Protein AF-0000000075409498 (afdb_homodimer)

Radius of gyration: 33.92 Å; Cα contacts (8 Å, |Δi|>4): 1617; chains: 2; bounding box: 72×87×66 Å

Structure (mmCIF, N/CA/C/O backbone):
data_AF-0000000075409498-model_v1
#
loop_
_entity.id
_entity.type
_entity.pdbx_description
1 polymer 'Lysine-specific demethylase'
#
loop_
_atom_site.group_PDB
_atom_site.id
_atom_site.type_symbol
_atom_site.label_atom_id
_atom_site.label_alt_id
_atom_site.label_comp_id
_atom_site.label_asym_id
_atom_site.label_entity_id
_atom_site.label_seq_id
_atom_site.pdbx_PDB_ins_code
_atom_site.Cartn_x
_atom_site.Cartn_y
_atom_site.Cartn_z
_atom_site.occupancy
_atom_site.B_iso_or_equiv
_atom_site.auth_seq_id
_atom_site.auth_comp_id
_atom_site.auth_asym_id
_atom_site.auth_atom_id
_atom_site.pdbx_PDB_model_num
ATOM 1 N N . MET A 1 1 ? 7.176 -41.156 -16.484 1 43.53 1 MET A N 1
ATOM 2 C CA . MET A 1 1 ? 5.801 -40.75 -16.234 1 43.53 1 MET A CA 1
ATOM 3 C C . MET A 1 1 ? 5.516 -39.375 -16.875 1 43.53 1 MET A C 1
ATOM 5 O O . MET A 1 1 ? 6.324 -38.469 -16.75 1 43.53 1 MET A O 1
ATOM 9 N N . GLN A 1 2 ? 4.688 -39.406 -17.859 1 56.66 2 GLN A N 1
ATOM 10 C CA . GLN A 1 2 ? 4.477 -38.219 -18.641 1 56.66 2 GLN A CA 1
ATOM 11 C C . GLN A 1 2 ? 3.854 -37.094 -17.797 1 56.66 2 GLN A C 1
ATOM 13 O O . GLN A 1 2 ? 2.855 -37.312 -17.109 1 56.66 2 GLN A O 1
ATOM 18 N N . GLU A 1 3 ? 4.559 -36 -17.5 1 78.06 3 GLU A N 1
ATOM 19 C CA . GLU A 1 3 ? 4.109 -34.844 -16.719 1 78.06 3 GLU A CA 1
ATOM 20 C C . GLU A 1 3 ? 2.84 -34.25 -17.312 1 78.06 3 GLU A C 1
ATOM 22 O O . GLU A 1 3 ? 2.723 -34.125 -18.531 1 78.06 3 GLU A O 1
ATOM 27 N N . LEU A 1 4 ? 1.777 -34.25 -16.5 1 91 4 LEU A N 1
ATOM 28 C CA . LEU A 1 4 ? 0.506 -33.656 -16.922 1 91 4 LEU A CA 1
ATOM 29 C C . LEU A 1 4 ? 0.674 -32.188 -17.266 1 91 4 LEU A C 1
ATOM 31 O O . LEU A 1 4 ? 1.087 -31.391 -16.422 1 91 4 LEU A O 1
ATOM 35 N N . SER A 1 5 ? 0.515 -31.875 -18.562 1 94.62 5 SER A N 1
ATOM 36 C CA . SER A 1 5 ? 0.596 -30.5 -19.031 1 94.62 5 SER A CA 1
ATOM 37 C C . SER A 1 5 ? -0.716 -29.766 -18.812 1 94.62 5 SER A C 1
ATOM 39 O O . SER A 1 5 ? -1.728 -30.375 -18.453 1 94.62 5 SER A O 1
ATOM 41 N N . PHE A 1 6 ? -0.696 -28.453 -18.953 1 97.56 6 PHE A N 1
ATOM 42 C CA . PHE A 1 6 ? -1.918 -27.656 -18.906 1 97.56 6 PHE A CA 1
ATOM 43 C C . PHE A 1 6 ? -2.916 -28.141 -19.953 1 97.56 6 PHE A C 1
ATOM 45 O O . PHE A 1 6 ? -4.082 -28.375 -19.641 1 97.56 6 PHE A O 1
ATOM 52 N N . LYS A 1 7 ? -2.412 -28.312 -21.203 1 97.25 7 LYS A N 1
ATOM 53 C CA . LYS A 1 7 ? -3.246 -28.797 -22.297 1 97.25 7 LYS A CA 1
ATOM 54 C C . LYS A 1 7 ? -3.857 -30.156 -21.969 1 97.25 7 LYS A C 1
ATOM 56 O O . LYS A 1 7 ? -5.051 -30.375 -22.172 1 97.25 7 LYS A O 1
ATOM 61 N N . GLY A 1 8 ? -3.023 -31.031 -21.375 1 96.69 8 GLY A N 1
ATOM 62 C CA . GLY A 1 8 ? -3.508 -32.344 -21 1 96.69 8 GLY A CA 1
ATOM 63 C C . GLY A 1 8 ? -4.543 -32.312 -19.891 1 96.69 8 GLY A C 1
ATOM 64 O O . GLY A 1 8 ? -5.508 -33.094 -19.922 1 96.69 8 GLY A O 1
ATOM 65 N N . ALA A 1 9 ? -4.387 -31.422 -18.969 1 97.31 9 ALA A N 1
ATOM 66 C CA . ALA A 1 9 ? -5.262 -31.344 -17.797 1 97.31 9 ALA A CA 1
ATOM 67 C C . ALA A 1 9 ? -6.656 -30.859 -18.203 1 97.31 9 ALA A C 1
ATOM 69 O O . ALA A 1 9 ? -7.66 -31.328 -17.656 1 97.31 9 ALA A O 1
ATOM 70 N N . ILE A 1 10 ? -6.727 -29.984 -19.234 1 98 10 ILE A N 1
ATOM 71 C CA . ILE A 1 10 ? -8.023 -29.391 -19.547 1 98 10 ILE A CA 1
ATOM 72 C C . ILE A 1 10 ? -8.617 -30.062 -20.781 1 98 10 ILE A C 1
ATOM 74 O O . ILE A 1 10 ? -9.703 -29.688 -21.234 1 98 10 ILE A O 1
ATOM 78 N N . ALA A 1 11 ? -7.836 -31 -21.344 1 97.06 11 ALA A N 1
ATOM 79 C CA . ALA A 1 11 ? -8.359 -31.719 -22.516 1 97.06 11 ALA A CA 1
ATOM 80 C C . ALA A 1 11 ? -9.766 -32.25 -22.25 1 97.06 11 ALA A C 1
ATOM 82 O O . ALA A 1 11 ? -10.086 -32.656 -21.141 1 97.06 11 ALA A O 1
ATOM 83 N N . PRO A 1 12 ? -10.633 -32.188 -23.234 1 97.06 12 PRO A N 1
ATOM 84 C CA . PRO A 1 12 ? -10.398 -31.953 -24.656 1 97.06 12 PRO A CA 1
ATOM 85 C C . PRO A 1 12 ? -10.445 -30.469 -25.016 1 97.06 12 PRO A C 1
ATOM 87 O O . PRO A 1 12 ? -10.297 -30.109 -26.188 1 97.06 12 PRO A O 1
ATOM 90 N N . ILE A 1 13 ? -10.664 -29.562 -24.109 1 97.62 13 ILE A N 1
ATOM 91 C CA . ILE A 1 13 ? -10.648 -28.125 -24.359 1 97.62 13 ILE A CA 1
ATOM 92 C C . ILE A 1 13 ? -9.219 -27.672 -24.641 1 97.62 13 ILE A C 1
ATOM 94 O O . ILE A 1 13 ? -8.281 -28.078 -23.953 1 97.62 13 ILE A O 1
ATOM 98 N N . THR A 1 14 ? -9.055 -26.938 -25.703 1 97.81 14 THR A N 1
ATOM 99 C CA . THR A 1 14 ? -7.719 -26.422 -26 1 97.81 14 THR A CA 1
ATOM 100 C C . THR A 1 14 ? -7.383 -25.234 -25.109 1 97.81 14 THR A C 1
ATOM 102 O O . THR A 1 14 ? -8.281 -24.547 -24.625 1 97.81 14 THR A O 1
ATOM 105 N N . PRO A 1 15 ? -6.105 -25 -24.891 1 97.88 15 PRO A N 1
ATOM 106 C CA . PRO A 1 15 ? -5.723 -23.812 -24.125 1 97.88 15 PRO A CA 1
ATOM 107 C C . PRO A 1 15 ? -6.309 -22.531 -24.703 1 97.88 15 PRO A C 1
ATOM 109 O O . PRO A 1 15 ? -6.758 -21.656 -23.953 1 97.88 15 PRO A O 1
ATOM 112 N N . HIS A 1 16 ? -6.32 -22.438 -26.016 1 97.5 16 HIS A N 1
ATOM 113 C CA . HIS A 1 16 ? -6.879 -21.25 -26.656 1 97.5 16 HIS A CA 1
ATOM 114 C C . HIS A 1 16 ? -8.359 -21.094 -26.359 1 97.5 16 HIS A C 1
ATOM 116 O O . HIS A 1 16 ? -8.82 -20.016 -25.984 1 97.5 16 HIS A O 1
ATOM 122 N N . GLU A 1 17 ? -9.078 -22.156 -26.469 1 98.38 17 GLU A N 1
ATOM 123 C CA . GLU A 1 17 ? -10.508 -22.141 -26.172 1 98.38 17 GLU A CA 1
ATOM 124 C C . GLU A 1 17 ? -10.75 -21.812 -24.688 1 98.38 17 GLU A C 1
ATOM 126 O O . GLU A 1 17 ? -11.648 -21.031 -24.359 1 98.38 17 GLU A O 1
ATOM 131 N N . PHE A 1 18 ? -9.977 -22.391 -23.906 1 98.62 18 PHE A N 1
ATOM 132 C CA . PHE A 1 18 ? -10.117 -22.156 -22.469 1 98.62 18 PHE A CA 1
ATOM 133 C C . PHE A 1 18 ? -9.945 -20.688 -22.141 1 98.62 18 PHE A C 1
ATOM 135 O O . PHE A 1 18 ? -10.766 -20.094 -21.438 1 98.62 18 PHE A O 1
ATOM 142 N N . LEU A 1 19 ? -8.875 -20.078 -22.641 1 98 19 LEU A N 1
ATOM 143 C CA . LEU A 1 19 ? -8.562 -18.688 -22.344 1 98 19 LEU A CA 1
ATOM 144 C C . LEU A 1 19 ? -9.617 -17.75 -22.953 1 98 19 LEU A C 1
ATOM 146 O O . LEU A 1 19 ? -9.922 -16.703 -22.375 1 98 19 LEU A O 1
ATOM 150 N N . ALA A 1 20 ? -10.203 -18.172 -24.016 1 97.62 20 ALA A N 1
ATOM 151 C CA . ALA A 1 20 ? -11.172 -17.328 -24.719 1 97.62 20 ALA A CA 1
ATOM 152 C C . ALA A 1 20 ? -12.555 -17.438 -24.078 1 97.62 20 ALA A C 1
ATOM 154 O O . ALA A 1 20 ? -13.266 -16.438 -23.953 1 97.62 20 ALA A O 1
ATOM 155 N N . GLU A 1 21 ? -12.914 -18.641 -23.547 1 98.25 21 GLU A N 1
ATOM 156 C CA . GLU A 1 21 ? -14.32 -18.875 -23.25 1 98.25 21 GLU A CA 1
ATOM 157 C C . GLU A 1 21 ? -14.531 -19.094 -21.75 1 98.25 21 GLU A C 1
ATOM 159 O O . GLU A 1 21 ? -15.633 -18.891 -21.234 1 98.25 21 GLU A O 1
ATOM 164 N N . TYR A 1 22 ? -13.492 -19.484 -21.047 1 98.44 22 TYR A N 1
ATOM 165 C CA . TYR A 1 22 ? -13.742 -19.938 -19.672 1 98.44 22 TYR A CA 1
ATOM 166 C C . TYR A 1 22 ? -12.945 -19.109 -18.672 1 98.44 22 TYR A C 1
ATOM 168 O O . TYR A 1 22 ? -13.477 -18.688 -17.656 1 98.44 22 TYR A O 1
ATOM 176 N N . TRP A 1 23 ? -11.711 -18.797 -18.984 1 98.25 23 TRP A N 1
ATOM 177 C CA . TRP A 1 23 ? -10.781 -18.141 -18.062 1 98.25 23 TRP A CA 1
ATOM 178 C C . TRP A 1 23 ? -11.352 -16.828 -17.547 1 98.25 23 TRP A C 1
ATOM 180 O O . TRP A 1 23 ? -11.57 -15.891 -18.312 1 98.25 23 TRP A O 1
ATOM 190 N N . GLU A 1 24 ? -11.688 -16.781 -16.25 1 97.5 24 GLU A N 1
ATOM 191 C CA . GLU A 1 24 ? -12.234 -15.633 -15.516 1 97.5 24 GLU A CA 1
ATOM 192 C C . GLU A 1 24 ? -13.672 -15.336 -15.945 1 97.5 24 GLU A C 1
ATOM 194 O O . GLU A 1 24 ? -14.172 -14.234 -15.727 1 97.5 24 GLU A O 1
ATOM 199 N N . LYS A 1 25 ? -14.344 -16.281 -16.609 1 97.12 25 LYS A N 1
ATOM 200 C CA . LYS A 1 25 ? -15.672 -15.992 -17.156 1 97.12 25 LYS A CA 1
ATOM 201 C C . LYS A 1 25 ? -16.703 -16.969 -16.609 1 97.12 25 LYS A C 1
ATOM 203 O O . LYS A 1 25 ? -17.703 -16.547 -16.016 1 97.12 25 LYS A O 1
ATOM 208 N N . LYS A 1 26 ? -16.469 -18.25 -16.797 1 97.56 26 LYS A N 1
ATOM 209 C CA . LYS A 1 26 ? -17.453 -19.234 -16.359 1 97.56 26 LYS A CA 1
ATOM 210 C C . LYS A 1 26 ? -16.797 -20.562 -16.031 1 97.56 26 LYS A C 1
ATOM 212 O O . LYS A 1 26 ? -15.688 -20.844 -16.516 1 97.56 26 LYS A O 1
ATOM 217 N N . PRO A 1 27 ? -17.438 -21.422 -15.211 1 98.19 27 PRO A N 1
ATOM 218 C CA . PRO A 1 27 ? -16.875 -22.719 -14.844 1 98.19 27 PRO A CA 1
ATOM 219 C C . PRO A 1 27 ? -16.75 -23.672 -16.031 1 98.19 27 PRO A C 1
ATOM 221 O O . PRO A 1 27 ? -17.484 -23.547 -17.016 1 98.19 27 PRO A O 1
ATOM 224 N N . LEU A 1 28 ? -15.789 -24.531 -15.984 1 98.62 28 LEU A N 1
ATOM 225 C CA . LEU A 1 28 ? -15.578 -25.609 -16.953 1 98.62 28 LEU A CA 1
ATOM 226 C C . LEU A 1 28 ? -15.586 -26.969 -16.266 1 98.62 28 LEU A C 1
ATOM 228 O O . LEU A 1 28 ? -14.867 -27.188 -15.281 1 98.62 28 LEU A O 1
ATOM 232 N N . LEU A 1 29 ? -16.438 -27.859 -16.672 1 98.56 29 LEU A N 1
ATOM 233 C CA . LEU A 1 29 ? -16.484 -29.25 -16.203 1 98.56 29 LEU A CA 1
ATOM 234 C C . LEU A 1 29 ? -16.016 -30.203 -17.281 1 98.56 29 LEU A C 1
ATOM 236 O O . LEU A 1 29 ? -16.562 -30.234 -18.391 1 98.56 29 LEU A O 1
ATOM 240 N N . VAL A 1 30 ? -14.945 -30.938 -17 1 98.38 30 VAL A N 1
ATOM 241 C CA . VAL A 1 30 ? -14.445 -31.984 -17.906 1 98.38 30 VAL A CA 1
ATOM 242 C C . VAL A 1 30 ? -14.68 -33.344 -17.297 1 98.38 30 VAL A C 1
ATOM 244 O O . VAL A 1 30 ? -14.086 -33.688 -16.266 1 98.38 30 VAL A O 1
ATOM 247 N N . LYS A 1 31 ? -15.516 -34.156 -17.891 1 97.75 31 LYS A N 1
ATOM 248 C CA . LYS A 1 31 ? -15.758 -35.531 -17.5 1 97.75 31 LYS A CA 1
ATOM 249 C C . LYS A 1 31 ? -14.891 -36.5 -18.312 1 97.75 31 LYS A C 1
ATOM 251 O O . LYS A 1 31 ? -14.875 -36.406 -19.547 1 97.75 31 LYS A O 1
ATOM 256 N N . ARG A 1 32 ? -14.125 -37.375 -17.703 1 94.81 32 ARG A N 1
ATOM 257 C CA . ARG A 1 32 ? -13.148 -38.188 -18.422 1 94.81 32 ARG A CA 1
ATOM 258 C C . ARG A 1 32 ? -13.484 -39.688 -18.312 1 94.81 32 ARG A C 1
ATOM 260 O O . ARG A 1 32 ? -13.047 -40.469 -19.141 1 94.81 32 ARG A O 1
ATOM 267 N N . ALA A 1 33 ? -14.219 -40.156 -17.344 1 93.38 33 ALA A N 1
ATOM 268 C CA . ALA A 1 33 ? -14.43 -41.594 -17.094 1 93.38 33 ALA A CA 1
ATOM 269 C C . ALA A 1 33 ? -13.102 -42.344 -17.062 1 93.38 33 ALA A C 1
ATOM 271 O O . ALA A 1 33 ? -12.969 -43.406 -17.688 1 93.38 33 ALA A O 1
ATOM 272 N N . ALA A 1 34 ? -12.062 -41.844 -16.547 1 95.44 34 ALA A N 1
ATOM 273 C CA . ALA A 1 34 ? -10.727 -42.375 -16.406 1 95.44 34 ALA A CA 1
ATOM 274 C C . ALA A 1 34 ? -10.227 -42.25 -14.969 1 95.44 34 ALA A C 1
ATOM 276 O O . ALA A 1 34 ? -9.383 -41.406 -14.672 1 95.44 34 ALA A O 1
ATOM 277 N N . PRO A 1 35 ? -10.617 -43.125 -14.117 1 93.62 35 PRO A N 1
ATOM 278 C CA . PRO A 1 35 ? -10.32 -43 -12.688 1 93.62 35 PRO A CA 1
ATOM 279 C C . PRO A 1 35 ? -8.828 -42.938 -12.398 1 93.62 35 PRO A C 1
ATOM 281 O O . PRO A 1 35 ? -8.406 -42.344 -11.398 1 93.62 35 PRO A O 1
ATOM 284 N N . GLY A 1 36 ? -7.934 -43.438 -13.211 1 93.88 36 GLY A N 1
ATOM 285 C CA . GLY A 1 36 ? -6.5 -43.438 -12.961 1 93.88 36 GLY A CA 1
ATOM 286 C C . GLY A 1 36 ? -5.785 -42.281 -13.602 1 93.88 36 GLY A C 1
ATOM 287 O O . GLY A 1 36 ? -4.555 -42.219 -13.609 1 93.88 36 GLY A O 1
ATOM 288 N N . PHE A 1 37 ? -6.57 -41.344 -14.031 1 96.06 37 PHE A N 1
ATOM 289 C CA . PHE A 1 37 ? -6.012 -40.25 -14.82 1 96.06 37 PHE A CA 1
ATOM 290 C C . PHE A 1 37 ? -5.016 -39.438 -13.992 1 96.06 37 PHE A C 1
ATOM 292 O O . PHE A 1 37 ? -3.98 -39 -14.508 1 96.06 37 PHE A O 1
ATOM 299 N N . TYR A 1 38 ? -5.266 -39.219 -12.656 1 97.06 38 TYR A N 1
ATOM 300 C CA . TYR A 1 38 ? -4.426 -38.375 -11.812 1 97.06 38 TYR A CA 1
ATOM 301 C C . TYR A 1 38 ? -3.564 -39.219 -10.883 1 97.06 38 TYR A C 1
ATOM 303 O O . TYR A 1 38 ? -3.043 -38.75 -9.883 1 97.06 38 TYR A O 1
ATOM 311 N N . ARG A 1 39 ? -3.354 -40.438 -11.141 1 92.5 39 ARG A N 1
ATOM 312 C CA . ARG A 1 39 ? -2.678 -41.375 -10.25 1 92.5 39 ARG A CA 1
ATOM 313 C C . ARG A 1 39 ? -1.227 -40.969 -10.023 1 92.5 39 ARG A C 1
ATOM 315 O O . ARG A 1 39 ? -0.659 -41.25 -8.961 1 92.5 39 ARG A O 1
ATOM 322 N N . ASP A 1 40 ? -0.69 -40.375 -11.016 1 93.38 40 ASP A N 1
ATOM 323 C CA . ASP A 1 40 ? 0.716 -40 -10.922 1 93.38 40 ASP A CA 1
ATOM 324 C C . ASP A 1 40 ? 0.878 -38.688 -10.148 1 93.38 40 ASP A C 1
ATOM 326 O O . ASP A 1 40 ? 1.99 -38.312 -9.758 1 93.38 40 ASP A O 1
ATOM 330 N N . LEU A 1 41 ? -0.162 -37.938 -9.961 1 95.44 41 LEU A N 1
ATOM 331 C CA . LEU A 1 41 ? -0.112 -36.688 -9.203 1 95.44 41 LEU A CA 1
ATOM 332 C C . LEU A 1 41 ? -0.194 -36.969 -7.707 1 95.44 41 LEU A C 1
ATOM 334 O O . LEU A 1 41 ? 0.599 -36.438 -6.926 1 95.44 41 LEU A O 1
ATOM 338 N N . LEU A 1 42 ? -1.109 -37.719 -7.352 1 95.25 42 LEU A N 1
ATOM 339 C CA . LEU A 1 42 ? -1.39 -37.969 -5.945 1 95.25 42 LEU A CA 1
ATOM 340 C C . LEU A 1 42 ? -2.234 -39.25 -5.777 1 95.25 42 LEU A C 1
ATOM 342 O O . LEU A 1 42 ? -2.938 -39.656 -6.707 1 95.25 42 LEU A O 1
ATOM 346 N N . SER A 1 43 ? -2.137 -39.844 -4.652 1 95.5 43 SER A N 1
ATOM 347 C CA . SER A 1 43 ? -2.951 -41 -4.293 1 95.5 43 SER A CA 1
ATOM 348 C C . SER A 1 43 ? -3.305 -40.969 -2.809 1 95.5 43 SER A C 1
ATOM 350 O O . SER A 1 43 ? -2.695 -40.25 -2.027 1 95.5 43 SER A O 1
ATOM 352 N N . VAL A 1 44 ? -4.309 -41.812 -2.512 1 94.06 44 VAL A N 1
ATOM 353 C CA . VAL A 1 44 ? -4.703 -41.938 -1.112 1 94.06 44 VAL A CA 1
ATOM 354 C C . VAL A 1 44 ? -3.527 -42.469 -0.293 1 94.06 44 VAL A C 1
ATOM 356 O O . VAL A 1 44 ? -3.279 -42 0.822 1 94.06 44 VAL A O 1
ATOM 359 N N . GLN A 1 45 ? -2.852 -43.344 -0.861 1 92.5 45 GLN A N 1
ATOM 360 C CA . GLN A 1 45 ? -1.697 -43.938 -0.179 1 92.5 45 GLN A CA 1
ATOM 361 C C . GLN A 1 45 ? -0.632 -42.875 0.087 1 92.5 45 GLN A C 1
ATOM 363 O O . GLN A 1 45 ? -0.039 -42.844 1.167 1 92.5 45 GLN A O 1
ATOM 368 N N . ALA A 1 46 ? -0.394 -42.094 -0.885 1 91.31 46 ALA A N 1
ATOM 369 C CA . ALA A 1 46 ? 0.579 -41 -0.721 1 91.31 46 ALA A CA 1
ATOM 370 C C . ALA A 1 46 ? 0.166 -40.062 0.404 1 91.31 46 ALA A C 1
ATOM 372 O O . ALA A 1 46 ? 1.009 -39.625 1.183 1 91.31 46 ALA A O 1
ATOM 373 N N . ILE A 1 47 ? -1.111 -39.75 0.513 1 91.88 47 ILE A N 1
ATOM 374 C CA . ILE A 1 47 ? -1.621 -38.875 1.549 1 91.88 47 ILE A CA 1
ATOM 375 C C . ILE A 1 47 ? -1.44 -39.531 2.92 1 91.88 47 ILE A C 1
ATOM 377 O O . ILE A 1 47 ? -1.026 -38.844 3.877 1 91.88 47 ILE A O 1
ATOM 381 N N . ASP A 1 48 ? -1.719 -40.781 3 1 87.94 48 ASP A N 1
ATOM 382 C CA . ASP A 1 48 ? -1.518 -41.5 4.25 1 87.94 48 ASP A CA 1
ATOM 383 C C . ASP A 1 48 ? -0.066 -41.406 4.715 1 87.94 48 ASP A C 1
ATOM 385 O O . ASP A 1 48 ? 0.199 -41.219 5.906 1 87.94 48 ASP A O 1
ATOM 389 N N . GLN A 1 49 ? 0.769 -41.5 3.754 1 87.25 49 GLN A N 1
ATOM 390 C CA . GLN A 1 49 ? 2.189 -41.375 4.066 1 87.25 49 GLN A CA 1
ATOM 391 C C . GLN A 1 49 ? 2.541 -39.969 4.559 1 87.25 49 GLN A C 1
ATOM 393 O O . GLN A 1 49 ? 3.293 -39.812 5.523 1 87.25 49 GLN A O 1
ATOM 398 N N . VAL A 1 50 ? 2.027 -39 3.912 1 87.06 50 VAL A N 1
ATOM 399 C CA . VAL A 1 50 ? 2.279 -37.625 4.297 1 87.06 50 VAL A CA 1
ATOM 400 C C . VAL A 1 50 ? 1.762 -37.375 5.715 1 87.06 50 VAL A C 1
ATOM 402 O O . VAL A 1 50 ? 2.443 -36.75 6.531 1 87.06 50 VAL A O 1
ATOM 405 N N . LEU A 1 51 ? 0.63 -37.844 6.023 1 86.19 51 LEU A N 1
ATOM 406 C CA . LEU A 1 51 ? -0.012 -37.625 7.316 1 86.19 51 LEU A CA 1
ATOM 407 C C . LEU A 1 51 ? 0.714 -38.375 8.422 1 86.19 51 LEU A C 1
ATOM 409 O O . LEU A 1 51 ? 0.614 -38 9.594 1 86.19 51 LEU A O 1
ATOM 413 N N . ALA A 1 52 ? 1.418 -39.406 8.039 1 80.62 52 ALA A N 1
ATOM 414 C CA . ALA A 1 52 ? 2.131 -40.25 9.016 1 80.62 52 ALA A CA 1
ATOM 415 C C . ALA A 1 52 ? 3.535 -39.688 9.266 1 80.62 52 ALA A C 1
ATOM 417 O O . ALA A 1 52 ? 4.238 -40.156 10.164 1 80.62 52 ALA A O 1
ATOM 418 N N . MET A 1 53 ? 3.932 -38.75 8.523 1 77.56 53 MET A N 1
ATOM 419 C CA . MET A 1 53 ? 5.277 -38.188 8.656 1 77.56 53 MET A CA 1
ATOM 420 C C . MET A 1 53 ? 5.41 -37.406 9.953 1 77.56 53 MET A C 1
ATOM 422 O O . MET A 1 53 ? 4.523 -36.625 10.305 1 77.56 53 MET A O 1
ATOM 426 N N . PRO A 1 54 ? 6.445 -37.562 10.789 1 75.06 54 PRO A N 1
ATOM 427 C CA . PRO A 1 54 ? 6.633 -36.844 12.055 1 75.06 54 PRO A CA 1
ATOM 428 C C . PRO A 1 54 ? 6.863 -35.375 11.859 1 75.06 54 PRO A C 1
ATOM 430 O O . PRO A 1 54 ? 6.625 -34.562 12.773 1 75.06 54 PRO A O 1
ATOM 433 N N . GLY A 1 55 ? 6.867 -34.875 10.609 1 79.5 55 GLY A N 1
ATOM 434 C CA . GLY A 1 55 ? 7.273 -33.5 10.375 1 79.5 55 GLY A CA 1
ATOM 435 C C . GLY A 1 55 ? 6.133 -32.625 9.906 1 79.5 55 GLY A C 1
ATOM 436 O O . GLY A 1 55 ? 6.332 -31.438 9.625 1 79.5 55 GLY A O 1
ATOM 437 N N . LEU A 1 56 ? 4.945 -33.156 10.109 1 86 56 LEU A N 1
ATOM 438 C CA . LEU A 1 56 ? 3.805 -32.344 9.719 1 86 56 LEU A CA 1
ATOM 439 C C . LEU A 1 56 ? 3.467 -31.312 10.797 1 86 56 LEU A C 1
ATOM 441 O O . LEU A 1 56 ? 3.371 -31.672 11.977 1 86 56 LEU A O 1
ATOM 445 N N . HIS A 1 57 ? 3.367 -30.047 10.445 1 91.25 57 HIS A N 1
ATOM 446 C CA . HIS A 1 57 ? 3.176 -28.953 11.383 1 91.25 57 HIS A CA 1
ATOM 447 C C . HIS A 1 57 ? 1.801 -28.312 11.211 1 91.25 57 HIS A C 1
ATOM 449 O O . HIS A 1 57 ? 1.183 -28.438 10.148 1 91.25 57 HIS A O 1
ATOM 455 N N . ARG A 1 58 ? 1.312 -27.625 12.211 1 89.62 58 ARG A N 1
ATOM 456 C CA . ARG A 1 58 ? -0.01 -27.016 12.227 1 89.62 58 ARG A CA 1
ATOM 457 C C . ARG A 1 58 ? -0.16 -26 11.102 1 89.62 58 ARG A C 1
ATOM 459 O O . ARG A 1 58 ? -1.274 -25.719 10.648 1 89.62 58 ARG A O 1
ATOM 466 N N . ARG A 1 59 ? 0.876 -25.406 10.594 1 88.44 59 ARG A N 1
ATOM 467 C CA . ARG A 1 59 ? 0.822 -24.438 9.5 1 88.44 59 ARG A CA 1
ATOM 468 C C . ARG A 1 59 ? 0.506 -25.125 8.172 1 88.44 59 ARG A C 1
ATOM 470 O O . ARG A 1 59 ? 0.109 -24.469 7.207 1 88.44 59 ARG A O 1
ATOM 477 N N . ASP A 1 60 ? 0.665 -26.469 8.156 1 90.94 60 ASP A N 1
ATOM 478 C CA . ASP A 1 60 ? 0.554 -27.203 6.895 1 90.94 60 ASP A CA 1
ATOM 479 C C . ASP A 1 60 ? -0.84 -27.797 6.73 1 90.94 60 ASP A C 1
ATOM 481 O O . ASP A 1 60 ? -1.178 -28.312 5.66 1 90.94 60 ASP A O 1
ATOM 485 N N . ILE A 1 61 ? -1.613 -27.703 7.836 1 92.69 61 ILE A N 1
ATOM 486 C CA . ILE A 1 61 ? -2.85 -28.484 7.824 1 92.69 61 ILE A CA 1
ATOM 487 C C . ILE A 1 61 ? -3.98 -27.656 8.438 1 92.69 61 ILE A C 1
ATOM 489 O O . ILE A 1 61 ? -3.756 -26.875 9.367 1 92.69 61 ILE A O 1
ATOM 493 N N . ARG A 1 62 ? -5.129 -27.812 7.852 1 93.75 62 ARG A N 1
ATOM 494 C CA . ARG A 1 62 ? -6.383 -27.344 8.445 1 93.75 62 ARG A CA 1
ATOM 495 C C . ARG A 1 62 ? -7.395 -28.484 8.539 1 93.75 62 ARG A C 1
ATOM 497 O O . ARG A 1 62 ? -7.359 -29.422 7.742 1 93.75 62 ARG A O 1
ATOM 504 N N . VAL A 1 63 ? -8.211 -28.391 9.5 1 94.25 63 VAL A N 1
ATOM 505 C CA . VAL A 1 63 ? -9.281 -29.359 9.703 1 94.25 63 VAL A CA 1
ATOM 506 C C . VAL A 1 63 ? -10.617 -28.625 9.812 1 94.25 63 VAL A C 1
ATOM 508 O O . VAL A 1 63 ? -10.758 -27.688 10.594 1 94.25 63 VAL A O 1
ATOM 511 N N . ALA A 1 64 ? -11.531 -29.078 8.922 1 94 64 ALA A N 1
ATOM 512 C CA . ALA A 1 64 ? -12.766 -28.297 8.867 1 94 64 ALA A CA 1
ATOM 513 C C . ALA A 1 64 ? -13.977 -29.203 8.672 1 94 64 ALA A C 1
ATOM 515 O O . ALA A 1 64 ? -13.859 -30.281 8.094 1 94 64 ALA A O 1
ATOM 516 N N . ARG A 1 65 ? -15.094 -28.75 9.164 1 91.06 65 ARG A N 1
ATOM 517 C CA . ARG A 1 65 ? -16.422 -29.297 8.922 1 91.06 65 ARG A CA 1
ATOM 518 C C . ARG A 1 65 ? -17.469 -28.188 8.859 1 91.06 65 ARG A C 1
ATOM 520 O O . ARG A 1 65 ? -17.781 -27.578 9.875 1 91.06 65 ARG A O 1
ATOM 527 N N . GLY A 1 66 ? -17.953 -27.922 7.668 1 80.56 66 GLY A N 1
ATOM 528 C CA . GLY A 1 66 ? -18.938 -26.859 7.508 1 80.56 66 GLY A CA 1
ATOM 529 C C . GLY A 1 66 ? -18.297 -25.5 7.312 1 80.56 66 GLY A C 1
ATOM 530 O O . GLY A 1 66 ? -17.641 -25.25 6.301 1 80.56 66 GLY A O 1
ATOM 531 N N . THR A 1 67 ? -18.453 -24.688 8.406 1 69.12 67 THR A N 1
ATOM 532 C CA . THR A 1 67 ? -18.141 -23.281 8.172 1 69.12 67 THR A CA 1
ATOM 533 C C . THR A 1 67 ? -16.688 -22.984 8.539 1 69.12 67 THR A C 1
ATOM 535 O O . THR A 1 67 ? -15.938 -22.438 7.727 1 69.12 67 THR A O 1
ATOM 538 N N . ASP A 1 68 ? -16.25 -23.234 9.758 1 75.25 68 ASP A N 1
ATOM 539 C CA . ASP A 1 68 ? -14.953 -22.719 10.211 1 75.25 68 ASP A CA 1
ATOM 540 C C . ASP A 1 68 ? -14 -23.875 10.547 1 75.25 68 ASP A C 1
ATOM 542 O O . ASP A 1 68 ? -14.422 -24.891 11.078 1 75.25 68 ASP A O 1
ATOM 546 N N . PRO A 1 69 ? -12.773 -23.562 10.117 1 86.75 69 PRO A N 1
ATOM 547 C CA . PRO A 1 69 ? -11.766 -24.547 10.539 1 86.75 69 PRO A CA 1
ATOM 548 C C . PRO A 1 69 ? -11.68 -24.688 12.055 1 86.75 69 PRO A C 1
ATOM 550 O O . PRO A 1 69 ? -11.906 -23.719 12.781 1 86.75 69 PRO A O 1
ATOM 553 N N . LEU A 1 70 ? -11.398 -25.906 12.461 1 90.5 70 LEU A N 1
ATOM 554 C CA . LEU A 1 70 ? -11.211 -26.219 13.875 1 90.5 70 LEU A CA 1
ATOM 555 C C . LEU A 1 70 ? -9.977 -25.516 14.422 1 90.5 70 LEU A C 1
ATOM 557 O O . LEU A 1 70 ? -9.031 -25.234 13.68 1 90.5 70 LEU A O 1
ATOM 561 N N . ALA A 1 71 ? -10.086 -25.234 15.703 1 91.12 71 ALA A N 1
ATOM 562 C CA . ALA A 1 71 ? -8.906 -24.703 16.375 1 91.12 71 ALA A CA 1
ATOM 563 C C . ALA A 1 71 ? -7.734 -25.672 16.312 1 91.12 71 ALA A C 1
ATOM 565 O O . ALA A 1 71 ? -7.918 -26.891 16.438 1 91.12 71 ALA A O 1
ATOM 566 N N . VAL A 1 72 ? -6.562 -25.188 16.125 1 90.81 72 VAL A N 1
ATOM 567 C CA . VAL A 1 72 ? -5.371 -25.984 15.859 1 90.81 72 VAL A CA 1
ATOM 568 C C . VAL A 1 72 ? -5.047 -26.859 17.062 1 90.81 72 VAL A C 1
ATOM 570 O O . VAL A 1 72 ? -4.508 -27.953 16.922 1 90.81 72 VAL A O 1
ATOM 573 N N . GLU A 1 73 ? -5.426 -26.406 18.25 1 91.62 73 GLU A N 1
ATOM 574 C CA . GLU A 1 73 ? -5.137 -27.125 19.484 1 91.62 73 GLU A CA 1
ATOM 575 C C . GLU A 1 73 ? -5.848 -28.484 19.516 1 91.62 73 GLU A C 1
ATOM 577 O O . GLU A 1 73 ? -5.477 -29.359 20.297 1 91.62 73 GLU A O 1
ATOM 582 N N . GLU A 1 74 ? -6.77 -28.656 18.656 1 92.38 74 GLU A N 1
ATOM 583 C CA . GLU A 1 74 ? -7.555 -29.875 18.641 1 92.38 74 GLU A CA 1
ATOM 584 C C . GLU A 1 74 ? -6.797 -31.016 17.953 1 92.38 74 GLU A C 1
ATOM 586 O O . GLU A 1 74 ? -7.141 -32.188 18.109 1 92.38 74 GLU A O 1
ATOM 591 N N . TYR A 1 75 ? -5.77 -30.688 17.156 1 93.25 75 TYR A N 1
ATOM 592 C CA . TYR A 1 75 ? -5.117 -31.75 16.422 1 93.25 75 TYR A CA 1
ATOM 593 C C . TYR A 1 75 ? -3.607 -31.562 16.375 1 93.25 75 TYR A C 1
ATOM 595 O O . TYR A 1 75 ? -2.885 -32.344 15.773 1 93.25 75 TYR A O 1
ATOM 603 N N . ALA A 1 76 ? -3.168 -30.516 16.969 1 92.94 76 ALA A N 1
ATOM 604 C CA . ALA A 1 76 ? -1.728 -30.297 17.047 1 92.94 76 ALA A CA 1
ATOM 605 C C . ALA A 1 76 ? -1.264 -30.25 18.5 1 92.94 76 ALA A C 1
ATOM 607 O O . ALA A 1 76 ? -2 -29.812 19.391 1 92.94 76 ALA A O 1
ATOM 608 N N . ASP A 1 77 ? -0.099 -30.688 18.703 1 91.31 77 ASP A N 1
ATOM 609 C CA . ASP A 1 77 ? 0.513 -30.625 20.031 1 91.31 77 ASP A CA 1
ATOM 610 C C . ASP A 1 77 ? 1.058 -29.234 20.312 1 91.31 77 ASP A C 1
ATOM 612 O O . ASP A 1 77 ? 1.039 -28.359 19.438 1 91.31 77 ASP A O 1
ATOM 616 N N . LYS A 1 78 ? 1.494 -29 21.578 1 89 78 LYS A N 1
ATOM 617 C CA . LYS A 1 78 ? 1.937 -27.688 22.047 1 89 78 LYS A CA 1
ATOM 618 C C . LYS A 1 78 ? 3.125 -27.188 21.234 1 89 78 LYS A C 1
ATOM 620 O O . LYS A 1 78 ? 3.293 -25.984 21.062 1 89 78 LYS A O 1
ATOM 625 N N . ASP A 1 79 ? 3.877 -28.094 20.688 1 90.12 79 ASP A N 1
ATOM 626 C CA . ASP A 1 79 ? 5.066 -27.703 19.922 1 90.12 79 ASP A CA 1
ATOM 627 C C . ASP A 1 79 ? 4.715 -27.391 18.469 1 90.12 79 ASP A C 1
ATOM 629 O O . ASP A 1 79 ? 5.59 -27.031 17.688 1 90.12 79 ASP A O 1
ATOM 633 N N . GLY A 1 80 ? 3.463 -27.641 18.141 1 90.56 80 GLY A N 1
ATOM 634 C CA . GLY A 1 80 ? 2.994 -27.25 16.828 1 90.56 80 GLY A CA 1
ATOM 635 C C . GLY A 1 80 ? 2.895 -28.422 15.859 1 90.56 80 GLY A C 1
ATOM 636 O O . GLY A 1 80 ? 2.34 -28.281 14.766 1 90.56 80 GLY A O 1
ATOM 637 N N . PHE A 1 81 ? 3.459 -29.547 16.312 1 90.5 81 PHE A N 1
ATOM 638 C CA . PHE A 1 81 ? 3.398 -30.703 15.438 1 90.5 81 PHE A CA 1
ATOM 639 C C . PHE A 1 81 ? 2.049 -31.406 15.547 1 90.5 81 PHE A C 1
ATOM 641 O O . PHE A 1 81 ? 1.43 -31.406 16.609 1 90.5 81 PHE A O 1
ATOM 648 N N . ILE A 1 82 ? 1.67 -32 14.492 1 91.38 82 ILE A N 1
ATOM 649 C CA . ILE A 1 82 ? 0.344 -32.625 14.367 1 91.38 82 ILE A CA 1
ATOM 650 C C . ILE A 1 82 ? 0.304 -33.938 15.133 1 91.38 82 ILE A C 1
ATOM 652 O O . ILE A 1 82 ? 1.247 -34.719 15.055 1 91.38 82 ILE A O 1
ATOM 656 N N . ASN A 1 83 ? -0.767 -34.062 15.859 1 90.06 83 ASN A N 1
ATOM 657 C CA . ASN A 1 83 ? -1.059 -35.344 16.516 1 90.06 83 ASN A CA 1
ATOM 658 C C . ASN A 1 83 ? -1.837 -36.281 15.586 1 90.06 83 ASN A C 1
ATOM 660 O O . ASN A 1 83 ? -3.039 -36.094 15.383 1 90.06 83 ASN A O 1
ATOM 664 N N . ALA A 1 84 ? -1.155 -37.344 15.148 1 86.94 84 ALA A N 1
ATOM 665 C CA . ALA A 1 84 ? -1.73 -38.219 14.133 1 86.94 84 ALA A CA 1
ATOM 666 C C . ALA A 1 84 ? -2.98 -38.906 14.656 1 86.94 84 ALA A C 1
ATOM 668 O O . ALA A 1 84 ? -3.945 -39.125 13.914 1 86.94 84 ALA A O 1
ATOM 669 N N . ALA A 1 85 ? -3.004 -39.312 15.812 1 88.81 85 ALA A N 1
ATOM 670 C CA . ALA A 1 85 ? -4.152 -40 16.406 1 88.81 85 ALA A CA 1
ATOM 671 C C . ALA A 1 85 ? -5.371 -39.062 16.453 1 88.81 85 ALA A C 1
ATOM 673 O O . ALA A 1 85 ? -6.48 -39.5 16.109 1 88.81 85 ALA A O 1
ATOM 674 N N . SER A 1 86 ? -5.121 -37.875 16.875 1 91.38 86 SER A N 1
ATOM 675 C CA . SER A 1 86 ? -6.203 -36.906 16.906 1 91.38 86 SER A CA 1
ATOM 676 C C . SER A 1 86 ? -6.762 -36.656 15.516 1 91.38 86 SER A C 1
ATOM 678 O O . SER A 1 86 ? -7.977 -36.562 15.336 1 91.38 86 SER A O 1
ATOM 680 N N . LEU A 1 87 ? -5.898 -36.531 14.641 1 91.75 87 LEU A N 1
ATOM 681 C CA . LEU A 1 87 ? -6.309 -36.281 13.258 1 91.75 87 LEU A CA 1
ATOM 682 C C . LEU A 1 87 ? -7.164 -37.438 12.734 1 91.75 87 LEU A C 1
ATOM 684 O O . LEU A 1 87 ? -8.172 -37.188 12.062 1 91.75 87 LEU A O 1
ATOM 688 N N . SER A 1 88 ? -6.742 -38.594 13.047 1 90.56 88 SER A N 1
ATOM 689 C CA . SER A 1 88 ? -7.488 -39.781 12.625 1 90.56 88 SER A CA 1
ATOM 690 C C . SER A 1 88 ? -8.891 -39.812 13.234 1 90.56 88 SER A C 1
ATOM 692 O O . SER A 1 88 ? -9.859 -40.125 12.547 1 90.56 88 SER A O 1
ATOM 694 N N . ARG A 1 89 ? -8.969 -39.469 14.406 1 93.5 89 ARG A N 1
ATOM 695 C CA . ARG A 1 89 ? -10.258 -39.406 15.086 1 93.5 89 ARG A CA 1
ATOM 696 C C . ARG A 1 89 ? -11.172 -38.375 14.445 1 93.5 89 ARG A C 1
ATOM 698 O O . ARG A 1 89 ? -12.352 -38.625 14.211 1 93.5 89 ARG A O 1
ATOM 705 N N . LEU A 1 90 ? -10.562 -37.281 14.211 1 93.69 90 LEU A N 1
ATOM 706 C CA . LEU A 1 90 ? -11.344 -36.219 13.617 1 93.69 90 LEU A CA 1
ATOM 707 C C . LEU A 1 90 ? -11.844 -36.594 12.227 1 93.69 90 LEU A C 1
ATOM 709 O O . LEU A 1 90 ? -12.977 -36.281 11.859 1 93.69 90 LEU A O 1
ATOM 713 N N . PHE A 1 91 ? -10.977 -37.25 11.539 1 93.94 91 PHE A N 1
ATOM 714 C CA . PHE A 1 91 ? -11.383 -37.719 10.219 1 93.94 91 PHE A CA 1
ATOM 715 C C . PHE A 1 91 ? -12.555 -38.688 10.328 1 93.94 91 PHE A C 1
ATOM 717 O O . PHE A 1 91 ? -13.523 -38.562 9.586 1 93.94 91 PHE A O 1
ATOM 724 N N . THR A 1 92 ? -12.531 -39.531 11.266 1 92.75 92 THR A N 1
ATOM 725 C CA . THR A 1 92 ? -13.602 -40.531 11.484 1 92.75 92 THR A CA 1
ATOM 726 C C . THR A 1 92 ? -14.883 -39.812 11.93 1 92.75 92 THR A C 1
ATOM 728 O O . THR A 1 92 ? -15.984 -40.281 11.602 1 92.75 92 THR A O 1
ATOM 731 N N . ASP A 1 93 ? -14.703 -38.719 12.586 1 93 93 ASP A N 1
ATOM 732 C CA . ASP A 1 93 ? -15.836 -37.969 13.086 1 93 93 ASP A CA 1
ATOM 733 C C . ASP A 1 93 ? -16.453 -37.094 11.984 1 93 93 ASP A C 1
ATOM 735 O O . ASP A 1 93 ? -17.391 -36.344 12.227 1 93 93 ASP A O 1
ATOM 739 N N . GLY A 1 94 ? -15.859 -37.156 10.805 1 92.81 94 GLY A N 1
ATOM 740 C CA . GLY A 1 94 ? -16.5 -36.5 9.68 1 92.81 94 GLY A CA 1
ATOM 741 C C . GLY A 1 94 ? -15.805 -35.188 9.273 1 92.81 94 GLY A C 1
ATOM 742 O O . GLY A 1 94 ? -16.328 -34.438 8.469 1 92.81 94 GLY A O 1
ATOM 743 N N . PHE A 1 95 ? -14.586 -34.938 9.797 1 94.81 95 PHE A N 1
ATOM 744 C CA . PHE A 1 95 ? -13.875 -33.688 9.469 1 94.81 95 PHE A CA 1
ATOM 745 C C . PHE A 1 95 ? -13.023 -33.875 8.219 1 94.81 95 PHE A C 1
ATOM 747 O O . PHE A 1 95 ? -12.398 -34.938 8.031 1 94.81 95 PHE A O 1
ATOM 754 N N . THR A 1 96 ? -13.031 -32.875 7.391 1 95.5 96 THR A N 1
ATOM 755 C CA . THR A 1 96 ? -12.156 -32.844 6.227 1 95.5 96 THR A CA 1
ATOM 756 C C . THR A 1 96 ? -10.75 -32.406 6.625 1 95.5 96 THR A C 1
ATOM 758 O O . THR A 1 96 ? -10.578 -31.484 7.406 1 95.5 96 THR A O 1
ATOM 761 N N . ILE A 1 97 ? -9.797 -33.094 6.141 1 94.94 97 ILE A N 1
ATOM 762 C CA . ILE A 1 97 ? -8.406 -32.719 6.305 1 94.94 97 ILE A CA 1
ATOM 763 C C . ILE A 1 97 ? -7.93 -31.969 5.062 1 94.94 97 ILE A C 1
ATOM 765 O O . ILE A 1 97 ? -8.055 -32.469 3.941 1 94.94 97 ILE A O 1
ATOM 769 N N . ILE A 1 98 ? -7.395 -30.812 5.293 1 96.12 98 ILE A N 1
ATOM 770 C CA . ILE A 1 98 ? -6.891 -29.984 4.207 1 96.12 98 ILE A CA 1
ATOM 771 C C . ILE A 1 98 ? -5.383 -29.797 4.348 1 96.12 98 ILE A C 1
ATOM 773 O O . ILE A 1 98 ? -4.902 -29.297 5.367 1 96.12 98 ILE A O 1
ATOM 777 N N . LEU A 1 99 ? -4.637 -30.25 3.402 1 95.56 99 LEU A N 1
ATOM 778 C CA . LEU A 1 99 ? -3.199 -30.016 3.359 1 95.56 99 LEU A CA 1
ATOM 779 C C . LEU A 1 99 ? -2.869 -28.812 2.484 1 95.56 99 LEU A C 1
ATOM 781 O O . LEU A 1 99 ? -3.096 -28.844 1.272 1 95.56 99 LEU A O 1
ATOM 785 N N . ASN A 1 100 ? -2.277 -27.859 3.102 1 95.38 100 ASN A N 1
ATOM 786 C CA . ASN A 1 100 ? -2.047 -26.594 2.43 1 95.38 100 ASN A CA 1
ATOM 787 C C . ASN A 1 100 ? -0.725 -26.594 1.668 1 95.38 100 ASN A C 1
ATOM 789 O O . ASN A 1 100 ? 0.293 -27.062 2.184 1 95.38 100 ASN A O 1
ATOM 793 N N . THR A 1 101 ? -0.744 -26.031 0.441 1 95.06 101 THR A N 1
ATOM 794 C CA . THR A 1 101 ? 0.431 -25.797 -0.391 1 95.06 101 THR A CA 1
ATOM 795 C C . THR A 1 101 ? 1.31 -27.047 -0.448 1 95.06 101 THR A C 1
ATOM 797 O O . THR A 1 101 ? 2.52 -26.969 -0.223 1 95.06 101 THR A O 1
ATOM 800 N N . LEU A 1 102 ? 0.703 -28.141 -0.68 1 94.88 102 LEU A N 1
ATOM 801 C CA . LEU A 1 102 ? 1.438 -29.406 -0.671 1 94.88 102 LEU A CA 1
ATOM 802 C C . LEU A 1 102 ? 2.383 -29.484 -1.865 1 94.88 102 LEU A C 1
ATOM 804 O O . LEU A 1 102 ? 3.268 -30.344 -1.9 1 94.88 102 LEU A O 1
ATOM 808 N N . ASN A 1 103 ? 2.246 -28.609 -2.855 1 93.94 103 ASN A N 1
ATOM 809 C CA . ASN A 1 103 ? 3.162 -28.531 -3.99 1 93.94 103 ASN A CA 1
ATOM 810 C C . ASN A 1 103 ? 4.586 -28.219 -3.541 1 93.94 103 ASN A C 1
ATOM 812 O O . ASN A 1 103 ? 5.543 -28.453 -4.281 1 93.94 103 ASN A O 1
ATOM 816 N N . LEU A 1 104 ? 4.75 -27.719 -2.367 1 90.12 104 LEU A N 1
ATOM 817 C CA . LEU A 1 104 ? 6.078 -27.406 -1.853 1 90.12 104 LEU A CA 1
ATOM 818 C C . LEU A 1 104 ? 6.789 -28.656 -1.381 1 90.12 104 LEU A C 1
ATOM 820 O O . LEU A 1 104 ? 8.008 -28.672 -1.207 1 90.12 104 LEU A O 1
ATOM 824 N N . LYS A 1 105 ? 6.051 -29.75 -1.194 1 86.75 105 LYS A N 1
ATOM 825 C CA . LYS A 1 105 ? 6.637 -30.938 -0.602 1 86.75 105 LYS A CA 1
ATOM 826 C C . LYS A 1 105 ? 6.531 -32.125 -1.552 1 86.75 105 LYS A C 1
ATOM 828 O O . LYS A 1 105 ? 7.246 -33.125 -1.394 1 86.75 105 LYS A O 1
ATOM 833 N N . VAL A 1 106 ? 5.609 -32.094 -2.438 1 89.94 106 VAL A N 1
ATOM 834 C CA . VAL A 1 106 ? 5.348 -33.188 -3.346 1 89.94 106 VAL A CA 1
ATOM 835 C C . VAL A 1 106 ? 5.68 -32.781 -4.777 1 89.94 106 VAL A C 1
ATOM 837 O O . VAL A 1 106 ? 4.996 -31.938 -5.359 1 89.94 106 VAL A O 1
ATOM 840 N N . ARG A 1 107 ? 6.602 -33.406 -5.402 1 89.12 107 ARG A N 1
ATOM 841 C CA . ARG A 1 107 ? 7.184 -32.969 -6.672 1 89.12 107 ARG A CA 1
ATOM 842 C C . ARG A 1 107 ? 6.137 -33 -7.781 1 89.12 107 ARG A C 1
ATOM 844 O O . ARG A 1 107 ? 6.02 -32.031 -8.539 1 89.12 107 ARG A O 1
ATOM 851 N N . PRO A 1 108 ? 5.332 -34.062 -7.91 1 93.12 108 PRO A N 1
ATOM 852 C CA . PRO A 1 108 ? 4.348 -34.031 -8.992 1 93.12 108 PRO A CA 1
ATOM 853 C C . PRO A 1 108 ? 3.385 -32.875 -8.906 1 93.12 108 PRO A C 1
ATOM 855 O O . PRO A 1 108 ? 2.975 -32.312 -9.93 1 93.12 108 PRO A O 1
ATOM 858 N N . LEU A 1 109 ? 3.082 -32.438 -7.688 1 95.19 109 LEU A N 1
ATOM 859 C CA . LEU A 1 109 ? 2.201 -31.297 -7.496 1 95.19 109 LEU A CA 1
ATOM 860 C C . LEU A 1 109 ? 2.904 -30 -7.875 1 95.19 109 LEU A C 1
ATOM 862 O O . LEU A 1 109 ? 2.285 -29.094 -8.445 1 95.19 109 LEU A O 1
ATOM 866 N N . ALA A 1 110 ? 4.145 -29.938 -7.559 1 94.06 110 ALA A N 1
ATOM 867 C CA . ALA A 1 110 ? 4.93 -28.781 -7.98 1 94.06 110 ALA A CA 1
ATOM 868 C C . ALA A 1 110 ? 4.992 -28.672 -9.5 1 94.06 110 ALA A C 1
ATOM 870 O O . ALA A 1 110 ? 4.867 -27.594 -10.062 1 94.06 110 ALA A O 1
ATOM 871 N N . GLU A 1 111 ? 5.172 -29.797 -10.102 1 93.81 111 GLU A N 1
ATOM 872 C CA . GLU A 1 111 ? 5.312 -29.844 -11.555 1 93.81 111 GLU A CA 1
ATOM 873 C C . GLU A 1 111 ? 4.027 -29.406 -12.25 1 93.81 111 GLU A C 1
ATOM 875 O O . GLU A 1 111 ? 4.066 -28.719 -13.266 1 93.81 111 GLU A O 1
ATOM 880 N N . ILE A 1 112 ? 2.91 -29.812 -11.719 1 96.88 112 ILE A N 1
ATOM 881 C CA . ILE A 1 112 ? 1.663 -29.406 -12.352 1 96.88 112 ILE A CA 1
ATOM 882 C C . ILE A 1 112 ? 1.446 -27.906 -12.148 1 96.88 112 ILE A C 1
ATOM 884 O O . ILE A 1 112 ? 0.93 -27.234 -13.039 1 96.88 112 ILE A O 1
ATOM 888 N N . CYS A 1 113 ? 1.812 -27.359 -11.016 1 97.06 113 CYS A N 1
ATOM 889 C CA . CYS A 1 113 ? 1.762 -25.922 -10.82 1 97.06 113 CYS A CA 1
ATOM 890 C C . CYS A 1 113 ? 2.588 -25.203 -11.883 1 97.06 113 CYS A C 1
ATOM 892 O O . CYS A 1 113 ? 2.113 -24.25 -12.508 1 97.06 113 CYS A O 1
ATOM 894 N N . ARG A 1 114 ? 3.76 -25.719 -12.117 1 95.62 114 ARG A N 1
ATOM 895 C CA . ARG A 1 114 ? 4.656 -25.094 -13.086 1 95.62 114 ARG A CA 1
ATOM 896 C C . ARG A 1 114 ? 4.082 -25.172 -14.492 1 95.62 114 ARG A C 1
ATOM 898 O O . ARG A 1 114 ? 4.234 -24.25 -15.289 1 95.62 114 ARG A O 1
ATOM 905 N N . ALA A 1 115 ? 3.459 -26.297 -14.773 1 96.5 115 ALA A N 1
ATOM 906 C CA . ALA A 1 115 ? 2.83 -26.453 -16.078 1 96.5 115 ALA A CA 1
ATOM 907 C C . ALA A 1 115 ? 1.742 -25.406 -16.297 1 96.5 115 ALA A C 1
ATOM 909 O O . ALA A 1 115 ? 1.633 -24.828 -17.375 1 96.5 115 ALA A O 1
ATOM 910 N N . PHE A 1 116 ? 0.991 -25.141 -15.297 1 98.06 116 PHE A N 1
ATOM 911 C CA . PHE A 1 116 ? -0.062 -24.125 -15.383 1 98.06 116 PHE A CA 1
ATOM 912 C C . PHE A 1 116 ? 0.53 -22.734 -15.438 1 98.06 116 PHE A C 1
ATOM 914 O O . PHE A 1 116 ? 0.066 -21.891 -16.203 1 98.06 116 PHE A O 1
ATOM 921 N N . GLU A 1 117 ? 1.542 -22.516 -14.68 1 97.06 117 GLU A N 1
ATOM 922 C CA . GLU A 1 117 ? 2.203 -21.219 -14.648 1 97.06 117 GLU A CA 1
ATOM 923 C C . GLU A 1 117 ? 2.805 -20.875 -16.016 1 97.06 117 GLU A C 1
ATOM 925 O O . GLU A 1 117 ? 2.844 -19.703 -16.406 1 97.06 117 GLU A O 1
ATOM 930 N N . GLN A 1 118 ? 3.248 -21.922 -16.688 1 94.81 118 GLN A N 1
ATOM 931 C CA . GLN A 1 118 ? 3.854 -21.734 -18 1 94.81 118 GLN A CA 1
ATOM 932 C C . GLN A 1 118 ? 2.852 -21.156 -19 1 94.81 118 GLN A C 1
ATOM 934 O O . GLN A 1 118 ? 3.229 -20.406 -19.906 1 94.81 118 GLN A O 1
ATOM 939 N N . VAL A 1 119 ? 1.628 -21.422 -18.781 1 96.44 119 VAL A N 1
ATOM 940 C CA . VAL A 1 119 ? 0.596 -20.984 -19.719 1 96.44 119 VAL A CA 1
ATOM 941 C C . VAL A 1 119 ? -0.062 -19.719 -19.188 1 96.44 119 VAL A C 1
ATOM 943 O O . VAL A 1 119 ? -0.176 -18.719 -19.906 1 96.44 119 VAL A O 1
ATOM 946 N N . LEU A 1 120 ? -0.345 -19.625 -17.922 1 97.5 120 LEU A N 1
ATOM 947 C CA . LEU A 1 120 ? -1.152 -18.562 -17.344 1 97.5 120 LEU A CA 1
ATOM 948 C C . LEU A 1 120 ? -0.272 -17.406 -16.875 1 97.5 120 LEU A C 1
ATOM 950 O O . LEU A 1 120 ? -0.751 -16.281 -16.719 1 97.5 120 LEU A O 1
ATOM 954 N N . SER A 1 121 ? 1.001 -17.656 -16.578 1 96.94 121 SER A N 1
ATOM 955 C CA . SER A 1 121 ? 1.945 -16.688 -16.047 1 96.94 121 SER A CA 1
ATOM 956 C C . SER A 1 121 ? 1.438 -16.094 -14.734 1 96.94 121 SER A C 1
ATOM 958 O O . SER A 1 121 ? 1.528 -14.875 -14.523 1 96.94 121 SER A O 1
ATOM 960 N N . ILE A 1 122 ? 0.865 -16.875 -13.898 1 96.25 122 ILE A N 1
ATOM 961 C CA . ILE A 1 122 ? 0.449 -16.5 -12.547 1 96.25 122 ILE A CA 1
ATOM 962 C C . ILE A 1 122 ? 0.874 -17.594 -11.562 1 96.25 122 ILE A C 1
ATOM 964 O O . ILE A 1 122 ? 0.9 -18.781 -11.906 1 96.25 122 ILE A O 1
ATOM 968 N N . PRO A 1 123 ? 1.193 -17.172 -10.344 1 96.62 123 PRO A N 1
ATOM 969 C CA . PRO A 1 123 ? 1.588 -18.188 -9.359 1 96.62 123 PRO A CA 1
ATOM 970 C C . PRO A 1 123 ? 0.473 -19.188 -9.062 1 96.62 123 PRO A C 1
ATOM 972 O O . PRO A 1 123 ? -0.699 -18.797 -8.992 1 96.62 123 PRO A O 1
ATOM 975 N N . CYS A 1 124 ? 0.864 -20.422 -8.961 1 97.62 124 CYS A N 1
ATOM 976 C CA . CYS A 1 124 ? -0.091 -21.484 -8.648 1 97.62 124 CYS A CA 1
ATOM 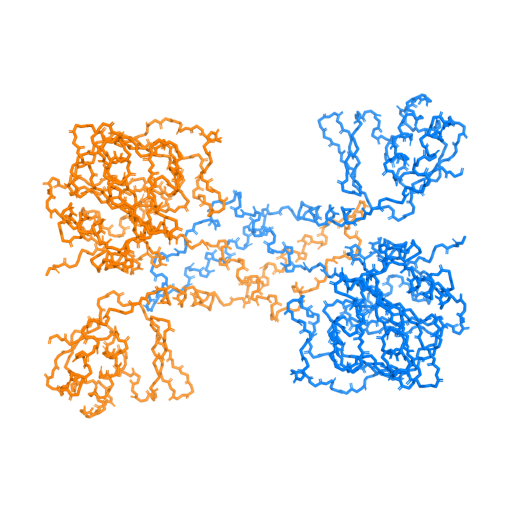977 C C . CYS A 1 124 ? 0.332 -22.25 -7.398 1 97.62 124 CYS A C 1
ATOM 979 O O . CYS A 1 124 ? 1.521 -22.328 -7.086 1 97.62 124 CYS A O 1
ATOM 981 N N . GLN A 1 125 ? -0.642 -22.719 -6.703 1 97.62 125 GLN A N 1
ATOM 982 C CA . GLN A 1 125 ? -0.411 -23.562 -5.535 1 97.62 125 GLN A CA 1
ATOM 983 C C . GLN A 1 125 ? -1.503 -24.625 -5.398 1 97.62 125 GLN A C 1
ATOM 985 O O . GLN A 1 125 ? -2.584 -24.484 -5.977 1 97.62 125 GLN A O 1
ATOM 990 N N . THR A 1 126 ? -1.203 -25.656 -4.617 1 97.88 126 THR A N 1
ATOM 991 C CA . THR A 1 126 ? -2.201 -26.719 -4.484 1 97.88 126 THR A CA 1
ATOM 992 C C . THR A 1 126 ? -2.533 -26.969 -3.014 1 97.88 126 THR A C 1
ATOM 994 O O . THR A 1 126 ? -1.644 -26.953 -2.16 1 97.88 126 THR A O 1
ATOM 997 N N . ASN A 1 127 ? -3.75 -27.078 -2.77 1 97.69 127 ASN A N 1
ATOM 998 C CA . ASN A 1 127 ? -4.297 -27.609 -1.526 1 97.69 127 ASN A CA 1
ATOM 999 C C . ASN A 1 127 ? -5 -28.938 -1.75 1 97.69 127 ASN A C 1
ATOM 1001 O O . ASN A 1 127 ? -5.637 -29.141 -2.785 1 97.69 127 ASN A O 1
ATOM 1005 N N . ILE A 1 128 ? -4.855 -29.75 -0.766 1 97.69 128 ILE A N 1
ATOM 1006 C CA . ILE A 1 128 ? -5.449 -31.078 -0.871 1 97.69 128 ILE A CA 1
ATOM 1007 C C . ILE A 1 128 ? -6.625 -31.203 0.098 1 97.69 128 ILE A C 1
ATOM 1009 O O . ILE A 1 128 ? -6.516 -30.812 1.267 1 97.69 128 ILE A O 1
ATOM 1013 N N . TYR A 1 129 ? -7.703 -31.719 -0.426 1 96.94 129 TYR A N 1
ATOM 1014 C CA . TYR A 1 129 ? -8.883 -31.938 0.396 1 96.94 129 TYR A CA 1
ATOM 1015 C C . TYR A 1 129 ? -9.18 -33.438 0.518 1 96.94 129 TYR A C 1
ATOM 1017 O O . TYR A 1 129 ? -9.508 -34.094 -0.474 1 96.94 129 TYR A O 1
ATOM 1025 N N . TYR A 1 130 ? -8.992 -33.906 1.666 1 96.25 130 TYR A N 1
ATOM 1026 C CA . TYR A 1 130 ? -9.32 -35.281 2.021 1 96.25 130 TYR A CA 1
ATOM 1027 C C . TYR A 1 130 ? -10.547 -35.312 2.932 1 96.25 130 TYR A C 1
ATOM 1029 O O . TYR A 1 130 ? -10.477 -34.938 4.098 1 96.25 130 TYR A O 1
ATOM 1037 N N . THR A 1 131 ? -11.672 -35.781 2.385 1 95.94 131 THR A N 1
ATOM 1038 C CA . THR A 1 131 ? -12.961 -35.688 3.055 1 95.94 131 THR A CA 1
ATOM 1039 C C . THR A 1 131 ? -13.57 -37.062 3.273 1 95.94 131 THR A C 1
ATOM 1041 O O . THR A 1 131 ? -13.68 -37.844 2.336 1 95.94 131 THR A O 1
ATOM 1044 N N . PRO A 1 132 ? -13.953 -37.375 4.527 1 94.62 132 PRO A N 1
ATOM 1045 C CA . PRO A 1 132 ? -14.594 -38.688 4.781 1 94.62 132 PRO A CA 1
ATOM 1046 C C . PRO A 1 132 ? -16 -38.75 4.195 1 94.62 132 PRO A C 1
ATOM 1048 O O . PRO A 1 132 ? -16.469 -37.812 3.564 1 94.62 132 PRO A O 1
ATOM 1051 N N . ARG A 1 133 ? -16.609 -39.938 4.309 1 92.81 133 ARG A N 1
ATOM 1052 C CA . ARG A 1 133 ? -17.969 -40.156 3.797 1 92.81 133 ARG A CA 1
ATOM 1053 C C . ARG A 1 133 ? -18.969 -39.281 4.547 1 92.81 133 ARG A C 1
ATOM 1055 O O . ARG A 1 133 ? -18.781 -38.969 5.723 1 92.81 133 ARG A O 1
ATOM 1062 N N . LEU A 1 134 ? -20 -38.875 3.791 1 90.19 134 LEU A N 1
ATOM 1063 C CA . LEU A 1 134 ? -21.141 -38.156 4.344 1 90.19 134 LEU A CA 1
ATOM 1064 C C . LEU A 1 134 ? -20.688 -36.875 5.062 1 90.19 134 LEU A C 1
ATOM 1066 O O . LEU A 1 134 ? -21.141 -36.594 6.18 1 90.19 134 LEU A O 1
ATOM 1070 N N . ALA A 1 135 ? -19.844 -36.188 4.426 1 86.06 135 ALA A N 1
ATOM 1071 C CA . ALA A 1 135 ? -19.25 -35.031 5.078 1 86.06 135 ALA A CA 1
ATOM 1072 C C . ALA A 1 135 ? -19.125 -33.844 4.105 1 86.06 135 ALA A C 1
ATOM 1074 O O . ALA A 1 135 ? -19.219 -34.031 2.889 1 86.06 135 ALA A O 1
ATOM 1075 N N . GLN A 1 136 ? -19.047 -32.75 4.719 1 85.38 136 GLN A N 1
ATOM 1076 C CA . GLN A 1 136 ? -18.828 -31.5 3.988 1 85.38 136 GLN A CA 1
ATOM 1077 C C . GLN A 1 136 ? -17.766 -30.641 4.668 1 85.38 136 GLN A C 1
ATOM 1079 O O . GLN A 1 136 ? -17.875 -30.312 5.848 1 85.38 136 GLN A O 1
ATOM 1084 N N . GLY A 1 137 ? -16.766 -30.312 3.859 1 80.56 137 GLY A N 1
ATOM 1085 C CA . GLY A 1 137 ? -15.695 -29.484 4.414 1 80.56 137 GLY A CA 1
ATOM 1086 C C . GLY A 1 137 ? -16.109 -28.047 4.668 1 80.56 137 GLY A C 1
ATOM 1087 O O . GLY A 1 137 ? -15.984 -27.547 5.785 1 80.56 137 GLY A O 1
ATOM 1088 N N . PHE A 1 138 ? -16.625 -27.438 3.617 1 83.06 138 PHE A N 1
ATOM 1089 C CA . PHE A 1 138 ? -17.031 -26.031 3.705 1 83.06 138 PHE A CA 1
ATOM 1090 C C . PHE A 1 138 ? -18.438 -25.844 3.15 1 83.06 138 PHE A C 1
ATOM 1092 O O . PHE A 1 138 ? -18.797 -26.453 2.143 1 83.06 138 PHE A O 1
ATOM 1099 N N . LYS A 1 139 ? -19.109 -24.938 3.793 1 86.06 139 LYS A N 1
ATOM 1100 C CA . LYS A 1 139 ? -20.375 -24.438 3.23 1 86.06 139 LYS A CA 1
ATOM 1101 C C . LYS A 1 139 ? -20.125 -23.641 1.954 1 86.06 139 LYS A C 1
ATOM 1103 O O . LYS A 1 139 ? -18.984 -23.297 1.643 1 86.06 139 LYS A O 1
ATOM 1108 N N . PRO A 1 140 ? -21.203 -23.453 1.256 1 90.88 140 PRO A N 1
ATOM 1109 C CA . PRO A 1 140 ? -21.016 -22.703 0.008 1 90.88 140 PRO A CA 1
ATOM 1110 C C . PRO A 1 140 ? -20.25 -21.391 0.21 1 90.88 140 PRO A C 1
ATOM 1112 O O . PRO A 1 140 ? -20.531 -20.656 1.152 1 90.88 140 PRO A O 1
ATOM 1115 N N . HIS A 1 141 ? -19.219 -21.141 -0.633 1 93.44 141 HIS A N 1
ATOM 1116 C CA . HIS A 1 141 ? -18.359 -19.969 -0.58 1 93.44 141 HIS A CA 1
ATOM 1117 C C . HIS A 1 141 ? -17.781 -19.641 -1.953 1 93.44 141 HIS A C 1
ATOM 1119 O O . HIS A 1 141 ? -17.984 -20.406 -2.908 1 93.44 141 HIS A O 1
ATOM 1125 N N . TYR A 1 142 ? -17.188 -18.531 -2.074 1 94.75 142 TYR A N 1
ATOM 1126 C CA . TYR A 1 142 ? -16.375 -18.219 -3.252 1 94.75 142 TYR A CA 1
ATOM 1127 C C . TYR A 1 142 ? -14.938 -17.938 -2.861 1 94.75 142 TYR A C 1
ATOM 1129 O O . TYR A 1 142 ? -14.648 -17.625 -1.704 1 94.75 142 TYR A O 1
ATOM 1137 N N . ASP A 1 143 ? -14.094 -18.125 -3.787 1 94.56 143 ASP A N 1
ATOM 1138 C CA . ASP A 1 143 ? -12.672 -17.859 -3.57 1 94.56 143 ASP A CA 1
ATOM 1139 C C . ASP A 1 143 ? -12.258 -16.547 -4.227 1 94.56 143 ASP A C 1
ATOM 1141 O O . ASP A 1 143 ? -12.906 -16.078 -5.16 1 94.56 143 ASP A O 1
ATOM 1145 N N . SER A 1 144 ? -11.156 -15.977 -3.719 1 95.12 144 SER A N 1
ATOM 1146 C CA . SER A 1 144 ? -10.594 -14.758 -4.301 1 95.12 144 SER A CA 1
ATOM 1147 C C . SER A 1 144 ? -9.562 -15.094 -5.379 1 95.12 144 SER A C 1
ATOM 1149 O O . SER A 1 144 ? -8.859 -14.203 -5.867 1 95.12 144 SER A O 1
ATOM 1151 N N . HIS A 1 145 ? -9.359 -16.312 -5.695 1 96.75 145 HIS A N 1
ATOM 1152 C CA . HIS A 1 145 ? -8.508 -16.781 -6.777 1 96.75 145 HIS A CA 1
ATOM 1153 C C . HIS A 1 145 ? -9.211 -17.875 -7.59 1 96.75 145 HIS A C 1
ATOM 1155 O O . HIS A 1 145 ? -10.203 -18.438 -7.141 1 96.75 145 HIS A O 1
ATOM 1161 N N . ASP A 1 146 ? -8.75 -18.031 -8.805 1 97.94 146 ASP A N 1
ATOM 1162 C CA . ASP A 1 146 ? -9.289 -19.109 -9.641 1 97.94 146 ASP A CA 1
ATOM 1163 C C . ASP A 1 146 ? -8.805 -20.469 -9.156 1 97.94 146 ASP A C 1
ATOM 1165 O O . ASP A 1 146 ? -7.68 -20.609 -8.672 1 97.94 146 ASP A O 1
ATOM 1169 N N . VAL A 1 147 ? -9.695 -21.469 -9.344 1 98.19 147 VAL A N 1
ATOM 1170 C CA . VAL A 1 147 ? -9.305 -22.781 -8.836 1 98.19 147 VAL A CA 1
ATOM 1171 C C . VAL A 1 147 ? -9.578 -23.844 -9.891 1 98.19 147 VAL A C 1
ATOM 1173 O O . VAL A 1 147 ? -10.57 -23.766 -10.625 1 98.19 147 VAL A O 1
ATOM 1176 N N . PHE A 1 148 ? -8.711 -24.766 -10.008 1 98.81 148 PHE A N 1
ATOM 1177 C CA . PHE A 1 148 ? -8.852 -26.016 -10.734 1 98.81 148 PHE A CA 1
ATOM 1178 C C . PHE A 1 148 ? -8.93 -27.203 -9.773 1 98.81 148 PHE A C 1
ATOM 1180 O O . PHE A 1 148 ? -8.023 -27.406 -8.961 1 98.81 148 PHE A O 1
ATOM 1187 N N . VAL A 1 149 ? -10.016 -27.938 -9.883 1 98.75 149 VAL A N 1
ATOM 1188 C CA . VAL A 1 149 ? -10.234 -29.078 -8.992 1 98.75 149 VAL A CA 1
ATOM 1189 C C . VAL A 1 149 ? -9.992 -30.375 -9.75 1 98.75 149 VAL A C 1
ATOM 1191 O O . VAL A 1 149 ? -10.648 -30.641 -10.758 1 98.75 149 VAL A O 1
ATOM 1194 N N . PHE A 1 150 ? -9.008 -31.141 -9.289 1 98.62 150 PHE A N 1
ATOM 1195 C CA . PHE A 1 150 ? -8.703 -32.469 -9.812 1 98.62 150 PHE A CA 1
ATOM 1196 C C . PHE A 1 150 ? -9.242 -33.562 -8.883 1 98.62 150 PHE A C 1
ATOM 1198 O O . PHE A 1 150 ? -8.75 -33.719 -7.77 1 98.62 150 PHE A O 1
ATOM 1205 N N . GLN A 1 151 ? -10.266 -34.281 -9.32 1 98.31 151 GLN A N 1
ATOM 1206 C CA . GLN A 1 151 ? -10.797 -35.344 -8.484 1 98.31 151 GLN A CA 1
ATOM 1207 C C . GLN A 1 151 ? -9.945 -36.594 -8.594 1 98.31 151 GLN A C 1
ATOM 1209 O O . GLN A 1 151 ? -9.891 -37.219 -9.648 1 98.31 151 GLN A O 1
ATOM 1214 N N . VAL A 1 152 ? -9.359 -37 -7.535 1 97.75 152 VAL A N 1
ATOM 1215 C CA . VAL A 1 152 ? -8.359 -38.062 -7.547 1 97.75 152 VAL A CA 1
ATOM 1216 C C . VAL A 1 152 ? -9.008 -39.375 -7.129 1 97.75 152 VAL A C 1
ATOM 1218 O O . VAL A 1 152 ? -8.82 -40.406 -7.785 1 97.75 152 VAL A O 1
ATOM 1221 N N . ALA A 1 153 ? -9.75 -39.375 -6.043 1 97.12 153 ALA A N 1
ATOM 1222 C CA . ALA A 1 153 ? -10.391 -40.562 -5.52 1 97.12 153 ALA A CA 1
ATOM 1223 C C . ALA A 1 153 ? -11.773 -40.25 -4.945 1 97.12 153 ALA A C 1
ATOM 1225 O O . ALA A 1 153 ? -11.984 -39.156 -4.395 1 97.12 153 ALA A O 1
ATOM 1226 N N . GLY A 1 154 ? -12.688 -41.25 -5.105 1 96.12 154 GLY A N 1
ATOM 1227 C CA . GLY A 1 154 ? -14.031 -41.062 -4.582 1 96.12 154 GLY A CA 1
ATOM 1228 C C . GLY A 1 154 ? -14.828 -40.031 -5.34 1 96.12 154 GLY A C 1
ATOM 1229 O O . GLY A 1 154 ? -14.289 -39.344 -6.219 1 96.12 154 GLY A O 1
ATOM 1230 N N . ARG A 1 155 ? -16.062 -39.969 -4.992 1 95.38 155 ARG A N 1
ATOM 1231 C CA . ARG A 1 155 ? -16.984 -39.031 -5.648 1 95.38 155 ARG A CA 1
ATOM 1232 C C . ARG A 1 155 ? -17.391 -37.906 -4.703 1 95.38 155 ARG A C 1
ATOM 1234 O O . ARG A 1 155 ? -17.594 -38.156 -3.508 1 95.38 155 ARG A O 1
ATOM 1241 N N . LYS A 1 156 ? -17.5 -36.719 -5.238 1 95.44 156 LYS A N 1
ATOM 1242 C CA . LYS A 1 156 ? -17.984 -35.562 -4.488 1 95.44 156 LYS A CA 1
ATOM 1243 C C . LYS A 1 156 ? -19.078 -34.812 -5.258 1 95.44 156 LYS A C 1
ATOM 1245 O O . LYS A 1 156 ? -18.953 -34.594 -6.465 1 95.44 156 LYS A O 1
ATOM 1250 N N . HIS A 1 157 ? -20.141 -34.5 -4.547 1 96.62 157 HIS A N 1
ATOM 1251 C CA . HIS A 1 157 ? -21.266 -33.812 -5.137 1 96.62 157 HIS A CA 1
ATOM 1252 C C . HIS A 1 157 ? -21.062 -32.281 -5.055 1 96.62 157 HIS A C 1
ATOM 1254 O O . HIS A 1 157 ? -20.891 -31.75 -3.967 1 96.62 157 HIS A O 1
ATOM 1260 N N . TRP A 1 158 ? -21.094 -31.609 -6.234 1 97.25 158 TRP A N 1
ATOM 1261 C CA . TRP A 1 158 ? -20.781 -30.188 -6.309 1 97.25 158 TRP A CA 1
ATOM 1262 C C . TRP A 1 158 ? -22.016 -29.391 -6.707 1 97.25 158 TRP A C 1
ATOM 1264 O O . TRP A 1 158 ? -22.797 -29.828 -7.555 1 97.25 158 TRP A O 1
ATOM 1274 N N . LEU A 1 159 ? -22.141 -28.281 -6.07 1 96.31 159 LEU A N 1
ATOM 1275 C CA . LEU A 1 159 ? -23.094 -27.234 -6.449 1 96.31 159 LEU A CA 1
ATOM 1276 C C . LEU A 1 159 ? -22.375 -25.938 -6.797 1 96.31 159 LEU A C 1
ATOM 1278 O O . LEU A 1 159 ? -21.5 -25.484 -6.051 1 96.31 159 LEU A O 1
ATOM 1282 N N . VAL A 1 160 ? -22.625 -25.422 -7.992 1 96.88 160 VAL A N 1
ATOM 1283 C CA . VAL A 1 160 ? -22.141 -24.109 -8.398 1 96.88 160 VAL A CA 1
ATOM 1284 C C . VAL A 1 160 ? -23.312 -23.125 -8.453 1 96.88 160 VAL A C 1
ATOM 1286 O O . VAL A 1 160 ? -24.359 -23.438 -9.023 1 96.88 160 VAL A O 1
ATOM 1289 N N . ASN A 1 161 ? -23.109 -22.016 -7.793 1 95.25 161 ASN A N 1
ATOM 1290 C CA . ASN A 1 161 ? -24.156 -21.016 -7.688 1 95.25 161 ASN A CA 1
ATOM 1291 C C . ASN A 1 161 ? -23.766 -19.719 -8.398 1 95.25 161 ASN A C 1
ATOM 1293 O O . ASN A 1 161 ? -22.953 -19.734 -9.32 1 95.25 161 ASN A O 1
ATOM 1297 N N . ASP A 1 162 ? -24.484 -18.656 -8.039 1 90.94 162 ASP A N 1
ATOM 1298 C CA . ASP A 1 162 ? -24.281 -17.375 -8.688 1 90.94 162 ASP A CA 1
ATOM 1299 C C . ASP A 1 162 ? -22.969 -16.719 -8.227 1 90.94 162 ASP A C 1
ATOM 1301 O O . ASP A 1 162 ? -22.25 -17.297 -7.414 1 90.94 162 ASP A O 1
ATOM 1305 N N . THR A 1 163 ? -22.641 -15.656 -8.859 1 93.06 163 THR A N 1
ATOM 1306 C CA . THR A 1 163 ? -21.422 -14.898 -8.57 1 93.06 163 THR A CA 1
ATOM 1307 C C . THR A 1 163 ? -21.766 -13.594 -7.859 1 93.06 163 THR A C 1
ATOM 1309 O O . THR A 1 163 ? -22 -12.57 -8.508 1 93.06 163 THR A O 1
ATOM 1312 N N . PRO A 1 164 ? -21.672 -13.625 -6.605 1 90.94 164 PRO A N 1
ATOM 1313 C CA . PRO A 1 164 ? -22.031 -12.391 -5.891 1 90.94 164 PRO A CA 1
ATOM 1314 C C . PRO A 1 164 ? -21.016 -11.273 -6.117 1 90.94 164 PRO A C 1
ATOM 1316 O O . PRO A 1 164 ? -21.375 -10.094 -6.109 1 90.94 164 PRO A O 1
ATOM 1319 N N . VAL A 1 165 ? -19.734 -11.633 -6.219 1 91.56 165 VAL A N 1
ATOM 1320 C CA . VAL A 1 165 ? -18.672 -10.68 -6.473 1 91.56 165 VAL A CA 1
ATOM 1321 C C . VAL A 1 165 ? -17.859 -11.125 -7.684 1 91.56 165 VAL A C 1
ATOM 1323 O O . VAL A 1 165 ? -17.125 -12.117 -7.617 1 91.56 165 VAL A O 1
ATOM 1326 N N . GLU A 1 166 ? -18 -10.391 -8.734 1 94.94 166 GLU A N 1
ATOM 1327 C CA . GLU A 1 166 ? -17.266 -10.727 -9.945 1 94.94 166 GLU A CA 1
ATOM 1328 C C . GLU A 1 166 ? -15.773 -10.422 -9.789 1 94.94 166 GLU A C 1
ATOM 1330 O O . GLU A 1 166 ? -15.398 -9.281 -9.523 1 94.94 166 GLU A O 1
ATOM 1335 N N . LEU A 1 167 ? -14.945 -11.398 -9.914 1 97.19 167 LEU A N 1
ATOM 1336 C CA . LEU A 1 167 ? -13.484 -11.305 -9.898 1 97.19 167 LEU A CA 1
ATOM 1337 C C . LEU A 1 167 ? -13.008 -10.523 -8.68 1 97.19 167 LEU A C 1
ATOM 1339 O O . LEU A 1 167 ? -12.289 -9.531 -8.812 1 97.19 167 LEU A O 1
ATOM 1343 N N . PRO A 1 168 ? -13.336 -11.031 -7.535 1 95.81 168 PRO A N 1
ATOM 1344 C CA . PRO A 1 168 ? -12.945 -10.32 -6.316 1 95.81 168 PRO A CA 1
ATOM 1345 C C . PRO A 1 168 ? -11.43 -10.18 -6.168 1 95.81 168 PRO A C 1
ATOM 1347 O O . PRO A 1 168 ? -10.688 -11.07 -6.594 1 95.81 168 PRO A O 1
ATOM 1350 N N . LEU A 1 169 ? -11.031 -9.047 -5.562 1 92.75 169 LEU A N 1
ATOM 1351 C CA . LEU A 1 169 ? -9.641 -8.867 -5.148 1 92.75 169 LEU A CA 1
ATOM 1352 C C . LEU A 1 169 ? -9.32 -9.734 -3.938 1 92.75 169 LEU A C 1
ATOM 1354 O O . LEU A 1 169 ? -10.227 -10.297 -3.311 1 92.75 169 LEU A O 1
ATOM 1358 N N . ARG A 1 170 ? -8.039 -9.844 -3.643 1 87.19 170 ARG A N 1
ATOM 1359 C CA . ARG A 1 170 ? -7.605 -10.656 -2.51 1 87.19 170 ARG A CA 1
ATOM 1360 C C . ARG A 1 170 ? -8.234 -10.164 -1.21 1 87.19 170 ARG A C 1
ATOM 1362 O O . ARG A 1 170 ? -8.578 -10.961 -0.336 1 87.19 170 ARG A O 1
ATOM 1369 N N . GLY A 1 171 ? -8.398 -8.898 -1.093 1 83.44 171 GLY A N 1
ATOM 1370 C CA . GLY A 1 171 ? -8.977 -8.312 0.105 1 83.44 171 GLY A CA 1
ATOM 1371 C C . GLY A 1 171 ? -10.492 -8.406 0.149 1 83.44 171 GLY A C 1
ATOM 1372 O O . GLY A 1 171 ? -11.109 -8.023 1.142 1 83.44 171 GLY A O 1
ATOM 1373 N N . GLN A 1 172 ? -11.07 -8.906 -0.848 1 86.19 172 GLN A N 1
ATOM 1374 C CA . GLN A 1 172 ? -12.516 -9.078 -0.932 1 86.19 172 GLN A CA 1
ATOM 1375 C C . GLN A 1 172 ? -12.906 -10.547 -0.767 1 86.19 172 GLN A C 1
ATOM 1377 O O . GLN A 1 172 ? -13.758 -11.055 -1.498 1 86.19 172 GLN A O 1
ATOM 1382 N N . GLY A 1 173 ? -12.266 -11.109 0.115 1 84.25 173 GLY A N 1
ATOM 1383 C CA . GLY A 1 173 ? -12.516 -12.523 0.36 1 84.25 173 GLY A CA 1
ATOM 1384 C C . GLY A 1 173 ? -13.898 -12.797 0.915 1 84.25 173 GLY A C 1
ATOM 1385 O O . GLY A 1 173 ? -14.602 -11.875 1.329 1 84.25 173 GLY A O 1
ATOM 1386 N N . PHE A 1 174 ? -14.227 -14.039 0.925 1 85.69 174 PHE A N 1
ATOM 1387 C CA . PHE A 1 174 ? -15.547 -14.5 1.334 1 85.69 174 PHE A CA 1
ATOM 1388 C C . PHE A 1 174 ? -15.758 -14.289 2.83 1 85.69 174 PHE A C 1
ATOM 1390 O O . PHE A 1 174 ? -14.859 -14.57 3.629 1 85.69 174 PHE A O 1
ATOM 1397 N N . GLU A 1 175 ? -16.844 -13.742 3.154 1 82.19 175 GLU A N 1
ATOM 1398 C CA . GLU A 1 175 ? -17.328 -13.648 4.523 1 82.19 175 GLU A CA 1
ATOM 1399 C C . GLU A 1 175 ? -18.719 -14.297 4.656 1 82.19 175 GLU A C 1
ATOM 1401 O O . GLU A 1 175 ? -19.672 -13.875 4.004 1 82.19 175 GLU A O 1
ATOM 1406 N N . ALA A 1 176 ? -18.781 -15.32 5.535 1 81.75 176 ALA A N 1
ATOM 1407 C CA . ALA A 1 176 ? -20.031 -16.062 5.707 1 81.75 176 ALA A CA 1
ATOM 1408 C C . ALA A 1 176 ? -21.172 -15.117 6.086 1 81.75 176 ALA A C 1
ATOM 1410 O O . ALA A 1 176 ? -21.016 -14.258 6.953 1 81.75 176 ALA A O 1
ATOM 1411 N N . GLY A 1 177 ? -22.203 -15.289 5.406 1 81.44 177 GLY A N 1
ATOM 1412 C CA . GLY A 1 177 ? -23.406 -14.539 5.75 1 81.44 177 GLY A CA 1
ATOM 1413 C C . GLY A 1 177 ? -23.516 -13.227 4.996 1 81.44 177 GLY A C 1
ATOM 1414 O O . GLY A 1 177 ? -24.594 -12.625 4.945 1 81.44 177 GLY A O 1
ATOM 1415 N N . LEU A 1 178 ? -22.484 -12.797 4.395 1 84.75 178 LEU A N 1
ATOM 1416 C CA . LEU A 1 178 ? -22.5 -11.508 3.701 1 84.75 178 LEU A CA 1
ATOM 1417 C C . LEU A 1 178 ? -23.281 -11.602 2.4 1 84.75 178 LEU A C 1
ATOM 1419 O O . LEU A 1 178 ? -24 -10.672 2.031 1 84.75 178 LEU A O 1
ATOM 1423 N N . TYR A 1 179 ? -23.141 -12.773 1.711 1 87.5 179 TYR A N 1
ATOM 1424 C CA . TYR A 1 179 ? -23.828 -12.992 0.444 1 87.5 179 TYR A CA 1
ATOM 1425 C C . TYR A 1 179 ? -24.609 -14.305 0.471 1 87.5 179 TYR A C 1
ATOM 1427 O O . TYR A 1 179 ? -24.141 -15.297 1.027 1 87.5 179 TYR A O 1
ATOM 1435 N N . GLU A 1 180 ? -25.656 -14.266 -0.077 1 87.62 180 GLU A N 1
ATOM 1436 C CA . GLU A 1 180 ? -26.406 -15.508 -0.295 1 87.62 180 GLU A CA 1
ATOM 1437 C C . GLU A 1 180 ? -25.875 -16.266 -1.516 1 87.62 180 GLU A C 1
ATOM 1439 O O . GLU A 1 180 ? -25.469 -15.641 -2.504 1 87.62 180 GLU A O 1
ATOM 1444 N N . PRO A 1 181 ? -25.844 -17.562 -1.43 1 85.94 181 PRO A N 1
ATOM 1445 C CA . PRO A 1 181 ? -25.312 -18.344 -2.551 1 85.94 181 PRO A CA 1
ATOM 1446 C C . PRO A 1 181 ? -26.062 -18.094 -3.854 1 85.94 181 PRO A C 1
ATOM 1448 O O . PRO A 1 181 ? -25.5 -18.219 -4.938 1 85.94 181 PRO A O 1
ATOM 1451 N N . GLY A 1 182 ? -27.25 -17.766 -3.73 1 88.25 182 GLY A N 1
ATOM 1452 C CA . GLY A 1 182 ? -28.047 -17.578 -4.938 1 88.25 182 GLY A CA 1
ATOM 1453 C C . GLY A 1 182 ? -28.5 -18.891 -5.562 1 88.25 182 GLY A C 1
ATOM 1454 O O . GLY A 1 182 ? -28.562 -19.922 -4.887 1 88.25 182 GLY A O 1
ATOM 1455 N N . ASP A 1 183 ? -28.844 -18.875 -6.887 1 93.12 183 ASP A N 1
ATOM 1456 C CA . ASP A 1 183 ? -29.391 -20.031 -7.582 1 93.12 183 ASP A CA 1
ATOM 1457 C C . ASP A 1 183 ? -28.297 -21.016 -7.984 1 93.12 183 ASP A C 1
ATOM 1459 O O . ASP A 1 183 ? -27.172 -20.609 -8.297 1 93.12 183 ASP A O 1
ATOM 1463 N N . VAL A 1 184 ? -28.688 -22.266 -7.945 1 95 184 VAL A N 1
ATOM 1464 C CA . VAL A 1 184 ? -27.781 -23.297 -8.438 1 95 184 VAL A CA 1
ATOM 1465 C C . VAL A 1 184 ? -27.703 -23.234 -9.969 1 95 184 VAL A C 1
ATOM 1467 O O . VAL A 1 184 ? -28.734 -23.328 -10.648 1 95 184 VAL A O 1
ATOM 1470 N N . THR A 1 185 ? -26.562 -23.047 -10.43 1 95.38 185 THR A N 1
ATOM 1471 C CA . THR A 1 185 ? -26.391 -22.953 -11.875 1 95.38 185 THR A CA 1
ATOM 1472 C C . THR A 1 185 ? -25.891 -24.281 -12.438 1 95.38 185 THR A C 1
ATOM 1474 O O . THR A 1 185 ? -26.094 -24.578 -13.617 1 95.38 185 THR A O 1
ATOM 1477 N N . MET A 1 186 ? -25.141 -25.031 -11.672 1 96.75 186 MET A N 1
ATOM 1478 C CA . MET A 1 186 ? -24.656 -26.359 -12.016 1 96.75 186 MET A CA 1
ATOM 1479 C C . MET A 1 186 ? -24.719 -27.297 -10.82 1 96.75 186 MET A C 1
ATOM 1481 O O . MET A 1 186 ? -24.484 -26.875 -9.688 1 96.75 186 MET A O 1
ATOM 1485 N N . GLU A 1 187 ? -25.047 -28.531 -11.07 1 97.19 187 GLU A N 1
ATOM 1486 C CA . GLU A 1 187 ? -25.078 -29.594 -10.07 1 97.19 187 GLU A CA 1
ATOM 1487 C C . GLU A 1 187 ? -24.594 -30.922 -10.664 1 97.19 187 GLU A C 1
ATOM 1489 O O . GLU A 1 187 ? -25.125 -31.375 -11.672 1 97.19 187 GLU A O 1
ATOM 1494 N N . PHE A 1 188 ? -23.609 -31.438 -10.07 1 97.62 188 PHE A N 1
ATOM 1495 C CA . PHE A 1 188 ? -23.016 -32.625 -10.648 1 97.62 188 PHE A CA 1
ATOM 1496 C C . PHE A 1 188 ? -22.156 -33.344 -9.633 1 97.62 188 PHE A C 1
ATOM 1498 O O . PHE A 1 188 ? -21.828 -32.781 -8.578 1 97.62 188 PHE A O 1
ATOM 1505 N N . ASP A 1 189 ? -21.844 -34.562 -9.969 1 97.19 189 ASP A N 1
ATOM 1506 C CA . ASP A 1 189 ? -20.828 -35.312 -9.227 1 97.19 189 ASP A CA 1
ATOM 1507 C C . ASP A 1 189 ? -19.484 -35.281 -9.945 1 97.19 189 ASP A C 1
ATOM 1509 O O . ASP A 1 189 ? -19.422 -35.5 -11.156 1 97.19 189 ASP A O 1
ATOM 1513 N N . LEU A 1 190 ? -18.484 -34.969 -9.203 1 97.44 190 LEU A N 1
ATOM 1514 C CA . LEU A 1 190 ? -17.125 -35.125 -9.727 1 97.44 190 LEU A CA 1
ATOM 1515 C C . LEU A 1 190 ? -16.562 -36.5 -9.406 1 97.44 190 LEU A C 1
ATOM 1517 O O . LEU A 1 190 ? -16.562 -36.938 -8.242 1 97.44 190 LEU A O 1
ATOM 1521 N N . GLU A 1 191 ? -16.109 -37.156 -10.453 1 97.31 191 GLU A N 1
ATOM 1522 C CA . GLU A 1 191 ? -15.562 -38.531 -10.32 1 97.31 191 GLU A CA 1
ATOM 1523 C C . GLU A 1 191 ? -14.062 -38.531 -10.602 1 97.31 191 GLU A C 1
ATOM 1525 O O . GLU A 1 191 ? -13.531 -37.625 -11.234 1 97.31 191 GLU A O 1
ATOM 1530 N N . PRO A 1 192 ? -13.391 -39.625 -10.086 1 97.75 192 PRO A N 1
ATOM 1531 C CA . PRO A 1 192 ? -11.945 -39.688 -10.32 1 97.75 192 PRO A CA 1
ATOM 1532 C C . PRO A 1 192 ? -11.578 -39.5 -11.789 1 97.75 192 PRO A C 1
ATOM 1534 O O . PRO A 1 192 ? -12.141 -40.156 -12.656 1 97.75 192 PRO A O 1
ATOM 1537 N N . GLY A 1 193 ? -10.688 -38.562 -11.992 1 97.88 193 GLY A N 1
ATOM 1538 C CA . GLY A 1 193 ? -10.266 -38.25 -13.352 1 97.88 193 GLY A CA 1
ATOM 1539 C C . GLY A 1 193 ? -10.891 -36.969 -13.883 1 97.88 193 GLY A C 1
ATOM 1540 O O . GLY A 1 193 ? -10.375 -36.375 -14.828 1 97.88 193 GLY A O 1
ATOM 1541 N N . ASP A 1 194 ? -11.961 -36.531 -13.312 1 98.38 194 ASP A N 1
ATOM 1542 C CA . ASP A 1 194 ? -12.664 -35.344 -13.766 1 98.38 194 ASP A CA 1
ATOM 1543 C C . ASP A 1 194 ? -11.922 -34.062 -13.336 1 98.38 194 ASP A C 1
ATOM 1545 O O . ASP A 1 194 ? -11.117 -34.094 -12.406 1 98.38 194 ASP A O 1
ATOM 1549 N N . LEU A 1 195 ? -12.156 -33 -14.117 1 98.69 195 LEU A N 1
ATOM 1550 C CA . LEU A 1 195 ? -11.633 -31.672 -13.805 1 98.69 195 LEU A CA 1
ATOM 1551 C C . LEU A 1 195 ? -12.758 -30.641 -13.727 1 98.69 195 LEU A C 1
ATOM 1553 O O . LEU A 1 195 ? -13.664 -30.641 -14.562 1 98.69 195 LEU A O 1
ATOM 1557 N N . LEU A 1 196 ? -12.688 -29.75 -12.719 1 98.75 196 LEU A N 1
ATOM 1558 C CA . LEU A 1 196 ? -13.594 -28.625 -12.578 1 98.75 196 LEU A CA 1
ATOM 1559 C C . LEU A 1 196 ? -12.812 -27.312 -12.438 1 98.75 196 LEU A C 1
ATOM 1561 O O . LEU A 1 196 ? -11.922 -27.219 -11.594 1 98.75 196 LEU A O 1
ATOM 1565 N N . TYR A 1 197 ? -13.062 -26.359 -13.344 1 98.81 197 TYR A N 1
ATOM 1566 C CA . TYR A 1 197 ? -12.555 -25 -13.211 1 98.81 197 TYR A CA 1
ATOM 1567 C C . TYR A 1 197 ? -13.648 -24.062 -12.719 1 98.81 197 TYR A C 1
ATOM 1569 O O . TYR A 1 197 ? -14.75 -24.031 -13.273 1 98.81 197 TYR A O 1
ATOM 1577 N N . ILE A 1 198 ? -13.297 -23.312 -11.688 1 98.38 198 ILE A N 1
ATOM 1578 C CA . ILE A 1 198 ? -14.211 -22.312 -11.141 1 98.38 198 ILE A CA 1
ATOM 1579 C C . ILE A 1 198 ? -13.5 -20.969 -11.062 1 98.38 198 ILE A C 1
ATOM 1581 O O . ILE A 1 198 ? -12.508 -20.812 -10.344 1 98.38 198 ILE A O 1
ATOM 1585 N N . PRO A 1 199 ? -14.023 -19.984 -11.797 1 97.94 199 PRO A N 1
ATOM 1586 C CA . PRO A 1 199 ? -13.438 -18.641 -11.641 1 97.94 199 PRO A CA 1
ATOM 1587 C C . PRO A 1 199 ? -13.633 -18.078 -10.242 1 97.94 199 PRO A C 1
ATOM 1589 O O . PRO A 1 199 ? -14.617 -18.391 -9.57 1 97.94 199 PRO A O 1
ATOM 1592 N N . ARG A 1 200 ? -12.664 -17.234 -9.812 1 97.38 200 ARG A N 1
ATOM 1593 C CA . ARG A 1 200 ? -12.836 -16.562 -8.523 1 97.38 200 ARG A CA 1
ATOM 1594 C C . ARG A 1 200 ? -14.125 -15.758 -8.492 1 97.38 200 ARG A C 1
ATOM 1596 O O . ARG A 1 200 ? -14.516 -15.164 -9.5 1 97.38 200 ARG A O 1
ATOM 1603 N N . GLY A 1 201 ? -14.766 -15.75 -7.332 1 96.5 201 GLY A N 1
ATOM 1604 C CA . GLY A 1 201 ? -16 -15.023 -7.129 1 96.5 201 GLY A CA 1
ATOM 1605 C C . GLY A 1 201 ? -17.234 -15.883 -7.289 1 96.5 201 GLY A C 1
ATOM 1606 O O . GLY A 1 201 ? -18.328 -15.508 -6.855 1 96.5 201 GLY A O 1
ATOM 1607 N N . VAL A 1 202 ? -17.125 -17.031 -7.953 1 96.5 202 VAL A N 1
ATOM 1608 C CA . VAL A 1 202 ? -18.25 -17.922 -8.164 1 96.5 202 VAL A CA 1
ATOM 1609 C C . VAL A 1 202 ? -18.516 -18.734 -6.902 1 96.5 202 VAL A C 1
ATOM 1611 O O . VAL A 1 202 ? -17.609 -19.391 -6.383 1 96.5 202 VAL A O 1
ATOM 1614 N N . MET A 1 203 ? -19.719 -18.688 -6.457 1 96 203 MET A N 1
ATOM 1615 C CA . MET A 1 203 ? -20.125 -19.453 -5.285 1 96 203 MET A CA 1
ATOM 1616 C C . MET A 1 203 ? -20.188 -20.953 -5.605 1 96 203 MET A C 1
ATOM 1618 O O . MET A 1 203 ? -20.672 -21.344 -6.668 1 96 203 MET A O 1
ATOM 1622 N N . HIS A 1 204 ? -19.656 -21.719 -4.645 1 96.06 204 HIS A N 1
ATOM 1623 C CA . HIS A 1 204 ? -19.672 -23.156 -4.852 1 96.06 204 HIS A CA 1
ATOM 1624 C C . HIS A 1 204 ? -19.609 -23.906 -3.523 1 96.06 204 HIS A C 1
ATOM 1626 O O . HIS A 1 204 ? -19.25 -23.328 -2.496 1 96.06 204 HIS A O 1
ATOM 1632 N N . GLY A 1 205 ? -20.062 -25.078 -3.551 1 93.75 205 GLY A N 1
ATOM 1633 C CA . GLY A 1 205 ? -20 -26.016 -2.439 1 93.75 205 GLY A CA 1
ATOM 1634 C C . GLY A 1 205 ? -19.922 -27.469 -2.883 1 93.75 205 GLY A C 1
ATOM 1635 O O . GLY A 1 205 ? -20.234 -27.781 -4.031 1 93.75 205 GLY A O 1
ATOM 1636 N N . ALA A 1 206 ? -19.406 -28.281 -1.98 1 94.19 206 ALA A N 1
ATOM 1637 C CA . ALA A 1 206 ? -19.266 -29.688 -2.311 1 94.19 206 ALA A CA 1
ATOM 1638 C C . ALA A 1 206 ? -19.422 -30.562 -1.066 1 94.19 206 ALA A C 1
ATOM 1640 O O . ALA A 1 206 ? -19.078 -30.156 0.039 1 94.19 206 ALA A O 1
ATOM 1641 N N . ARG A 1 207 ? -19.953 -31.75 -1.28 1 93.81 207 ARG A N 1
ATOM 1642 C CA . ARG A 1 207 ? -20.141 -32.688 -0.191 1 93.81 207 ARG A CA 1
ATOM 1643 C C . ARG A 1 207 ? -19.938 -34.125 -0.677 1 93.81 207 ARG A C 1
ATOM 1645 O O . ARG A 1 207 ? -20.172 -34.438 -1.852 1 93.81 207 ARG A O 1
ATOM 1652 N N . THR A 1 208 ? -19.5 -34.906 0.27 1 92.25 208 THR A N 1
ATOM 1653 C CA . THR A 1 208 ? -19.375 -36.312 -0.029 1 92.25 208 THR A CA 1
ATOM 1654 C C . THR A 1 208 ? -20.656 -37.062 0.317 1 92.25 208 THR A C 1
ATOM 1656 O O . THR A 1 208 ? -21.453 -36.594 1.129 1 92.25 208 THR A O 1
ATOM 1659 N N . SER A 1 209 ? -20.766 -38.219 -0.334 1 89.44 209 SER A N 1
ATOM 1660 C CA . SER A 1 209 ? -21.875 -39.094 0.01 1 89.44 209 SER A CA 1
ATOM 1661 C C . SER A 1 209 ? -21.375 -40.375 0.715 1 89.44 209 SER A C 1
ATOM 1663 O O . SER A 1 209 ? -20.984 -40.312 1.883 1 89.44 209 SER A O 1
ATOM 1665 N N . ASP A 1 210 ? -21.203 -41.406 -0.068 1 89.38 210 ASP A N 1
ATOM 1666 C CA . ASP A 1 210 ? -21.031 -42.688 0.617 1 89.38 210 ASP A CA 1
ATOM 1667 C C . ASP A 1 210 ? -19.578 -43.125 0.604 1 89.38 210 ASP A C 1
ATOM 1669 O O . ASP A 1 210 ? -19.234 -44.188 1.126 1 89.38 210 ASP A O 1
ATOM 1673 N N . GLU A 1 211 ? -18.719 -42.406 0.067 1 93 211 GLU A N 1
ATOM 1674 C CA . GLU A 1 211 ? -17.312 -42.812 0.03 1 93 211 GLU A CA 1
ATOM 1675 C C . GLU A 1 211 ? -16.391 -41.625 0.368 1 93 211 GLU A C 1
ATOM 1677 O O . GLU A 1 211 ? -16.812 -40.469 0.289 1 93 211 GLU A O 1
ATOM 1682 N N . VAL A 1 212 ? -15.141 -41.969 0.775 1 94 212 VAL A N 1
ATOM 1683 C CA . VAL A 1 212 ? -14.094 -41 1.021 1 94 212 VAL A CA 1
ATOM 1684 C C . VAL A 1 212 ? -13.695 -40.312 -0.292 1 94 212 VAL A C 1
ATOM 1686 O O . VAL A 1 212 ? -13.672 -40.969 -1.344 1 94 212 VAL A O 1
ATOM 1689 N N . SER A 1 213 ? -13.453 -39.094 -0.169 1 96.69 213 SER A N 1
ATOM 1690 C CA . SER A 1 213 ? -13.094 -38.344 -1.37 1 96.69 213 SER A CA 1
ATOM 1691 C C . SER A 1 213 ? -11.75 -37.656 -1.202 1 96.69 213 SER A C 1
ATOM 1693 O O . SER A 1 213 ? -11.461 -37.125 -0.134 1 96.69 213 SER A O 1
ATOM 1695 N N . LEU A 1 214 ? -10.922 -37.75 -2.248 1 97.25 214 LEU A N 1
ATOM 1696 C CA . LEU A 1 214 ? -9.656 -37.031 -2.342 1 97.25 214 LEU A CA 1
ATOM 1697 C C . LEU A 1 214 ? -9.617 -36.156 -3.6 1 97.25 214 LEU A C 1
ATOM 1699 O O . LEU A 1 214 ? -9.789 -36.656 -4.711 1 97.25 214 LEU A O 1
ATOM 1703 N N . HIS A 1 215 ? -9.43 -34.875 -3.41 1 97.69 215 HIS A N 1
ATOM 1704 C CA . HIS A 1 215 ? -9.227 -34.062 -4.594 1 97.69 215 HIS A CA 1
ATOM 1705 C C . HIS A 1 215 ? -8.141 -33 -4.352 1 97.69 215 HIS A C 1
ATOM 1707 O O . HIS A 1 215 ? -7.828 -32.688 -3.203 1 97.69 215 HIS A O 1
ATOM 1713 N N . ILE A 1 216 ? -7.535 -32.5 -5.461 1 98.44 216 ILE A N 1
ATOM 1714 C CA . ILE A 1 216 ? -6.539 -31.453 -5.504 1 98.44 216 ILE A CA 1
ATOM 1715 C C . ILE A 1 216 ? -7.191 -30.141 -5.965 1 98.44 216 ILE A C 1
ATOM 1717 O O . ILE A 1 216 ? -7.914 -30.125 -6.961 1 98.44 216 ILE A O 1
ATOM 1721 N N . THR A 1 217 ? -7.027 -29.109 -5.188 1 98.44 217 THR A N 1
ATOM 1722 C CA . THR A 1 217 ? -7.375 -27.766 -5.656 1 98.44 217 THR A CA 1
ATOM 1723 C C . THR A 1 217 ? -6.121 -26.984 -6.027 1 98.44 217 THR A C 1
ATOM 1725 O O . THR A 1 217 ? -5.289 -26.688 -5.168 1 98.44 217 THR A O 1
ATOM 1728 N N . LEU A 1 218 ? -5.977 -26.75 -7.281 1 98.69 218 LEU A N 1
ATOM 1729 C CA . LEU A 1 218 ? -4.926 -25.859 -7.746 1 98.69 218 LEU A CA 1
ATOM 1730 C C . LEU A 1 218 ? -5.441 -24.422 -7.836 1 98.69 218 LEU A C 1
ATOM 1732 O O . LEU A 1 218 ? -6.324 -24.125 -8.641 1 98.69 218 LEU A O 1
ATOM 1736 N N . GLY A 1 219 ? -4.906 -23.625 -6.977 1 98.31 219 GLY A N 1
ATOM 1737 C CA . GLY A 1 219 ? -5.27 -22.219 -6.984 1 98.31 219 GLY A CA 1
ATOM 1738 C C . GLY A 1 219 ? -4.355 -21.359 -7.852 1 98.31 219 GLY A C 1
ATOM 1739 O O . GLY A 1 219 ? -3.129 -21.484 -7.766 1 98.31 219 GLY A O 1
ATOM 1740 N N . ALA A 1 220 ? -4.922 -20.609 -8.758 1 97.69 220 ALA A N 1
ATOM 1741 C CA . ALA A 1 220 ? -4.203 -19.594 -9.531 1 97.69 220 ALA A CA 1
ATOM 1742 C C . ALA A 1 220 ? -4.309 -18.219 -8.875 1 97.69 220 ALA A C 1
ATOM 1744 O O . ALA A 1 220 ? -5.379 -17.609 -8.883 1 97.69 220 ALA A O 1
ATOM 1745 N N . LEU A 1 221 ? -3.199 -17.719 -8.367 1 95.31 221 LEU A N 1
ATOM 1746 C CA . LEU A 1 221 ? -3.189 -16.516 -7.551 1 95.31 221 LEU A CA 1
ATOM 1747 C C . LEU A 1 221 ? -3.088 -15.266 -8.43 1 95.31 221 LEU A C 1
ATOM 1749 O O . LEU A 1 221 ? -2.033 -14.992 -9.008 1 95.31 221 LEU A O 1
ATOM 1753 N N . THR A 1 222 ? -4.027 -14.531 -8.484 1 90.5 222 THR A N 1
ATOM 1754 C CA . THR A 1 222 ? -4.293 -13.445 -9.422 1 90.5 222 THR A CA 1
ATOM 1755 C C . THR A 1 222 ? -3.209 -12.375 -9.336 1 90.5 222 THR A C 1
ATOM 1757 O O . THR A 1 222 ? -2.789 -11.992 -8.242 1 90.5 222 THR A O 1
ATOM 1760 N N . THR A 1 223 ? -2.721 -11.945 -10.484 1 94.12 223 THR A N 1
ATOM 1761 C CA . THR A 1 223 ? -2.033 -10.68 -10.703 1 94.12 223 THR A CA 1
ATOM 1762 C C . THR A 1 223 ? -2.871 -9.75 -11.578 1 94.12 223 THR A C 1
ATOM 1764 O O . THR A 1 223 ? -2.953 -9.938 -12.789 1 94.12 223 THR A O 1
ATOM 1767 N N . SER A 1 224 ? -3.447 -8.758 -11.008 1 96.38 224 SER A N 1
ATOM 1768 C CA . SER A 1 224 ? -4.457 -7.961 -11.695 1 96.38 224 SER A CA 1
ATOM 1769 C C . SER A 1 224 ? -3.844 -6.715 -12.328 1 96.38 224 SER A C 1
ATOM 1771 O O . SER A 1 224 ? -2.75 -6.297 -11.945 1 96.38 224 SER A O 1
ATOM 1773 N N . TRP A 1 225 ? -4.555 -6.121 -13.25 1 97.5 225 TRP A N 1
ATOM 1774 C CA . TRP A 1 225 ? -4.168 -4.848 -13.844 1 97.5 225 TRP A CA 1
ATOM 1775 C C . TRP A 1 225 ? -4.141 -3.742 -12.797 1 97.5 225 TRP A C 1
ATOM 1777 O O . TRP A 1 225 ? -3.318 -2.826 -12.867 1 97.5 225 TRP A O 1
ATOM 1787 N N . ALA A 1 226 ? -5.039 -3.801 -11.828 1 96.88 226 ALA A N 1
ATOM 1788 C CA . ALA A 1 226 ? -5.027 -2.814 -10.75 1 96.88 226 ALA A CA 1
ATOM 1789 C C . ALA A 1 226 ? -3.664 -2.764 -10.07 1 96.88 226 ALA A C 1
ATOM 1791 O O . ALA A 1 226 ? -3.127 -1.683 -9.82 1 96.88 226 ALA A O 1
ATOM 1792 N N . GLU A 1 227 ? -3.137 -3.943 -9.805 1 95.88 227 GLU A N 1
ATOM 1793 C CA . GLU A 1 227 ? -1.824 -4.02 -9.172 1 95.88 227 GLU A CA 1
ATOM 1794 C C . GLU A 1 227 ? -0.749 -3.393 -10.055 1 95.88 227 GLU A C 1
ATOM 1796 O O . GLU A 1 227 ? 0.142 -2.701 -9.555 1 95.88 227 GLU A O 1
ATOM 1801 N N . VAL A 1 228 ? -0.839 -3.621 -11.312 1 96.19 228 VAL A N 1
ATOM 1802 C CA . VAL A 1 228 ? 0.126 -3.09 -12.266 1 96.19 228 VAL A CA 1
ATOM 1803 C C . VAL A 1 228 ? 0.012 -1.568 -12.328 1 96.19 228 VAL A C 1
ATOM 1805 O O . VAL A 1 228 ? 1.024 -0.864 -12.344 1 96.19 228 VAL A O 1
ATOM 1808 N N . LEU A 1 229 ? -1.215 -1.065 -12.359 1 97.25 229 LEU A N 1
ATOM 1809 C CA . LEU A 1 229 ? -1.423 0.377 -12.398 1 97.25 229 LEU A CA 1
ATOM 1810 C C . LEU A 1 229 ? -0.883 1.042 -11.141 1 97.25 229 LEU A C 1
ATOM 1812 O O . LEU A 1 229 ? -0.259 2.104 -11.211 1 97.25 229 LEU A O 1
ATOM 1816 N N . LEU A 1 230 ? -1.14 0.409 -10.023 1 96.5 230 LEU A N 1
ATOM 1817 C CA . LEU A 1 230 ? -0.609 0.932 -8.766 1 96.5 230 LEU A CA 1
ATOM 1818 C C . LEU A 1 230 ? 0.914 0.996 -8.805 1 96.5 230 LEU A C 1
ATOM 1820 O O . LEU A 1 230 ? 1.507 2.014 -8.445 1 96.5 230 LEU A O 1
ATOM 1824 N N . GLU A 1 231 ? 1.522 -0.039 -9.289 1 95.69 231 GLU A N 1
ATOM 1825 C CA . GLU A 1 231 ? 2.977 -0.078 -9.406 1 95.69 231 GLU A CA 1
ATOM 1826 C C . GLU A 1 231 ? 3.48 0.991 -10.375 1 95.69 231 GLU A C 1
ATOM 1828 O O . GLU A 1 231 ? 4.516 1.617 -10.133 1 95.69 231 GLU A O 1
ATOM 1833 N N . ALA A 1 232 ? 2.775 1.177 -11.422 1 95.81 232 ALA A N 1
ATOM 1834 C CA . ALA A 1 232 ? 3.16 2.164 -12.422 1 95.81 232 ALA A CA 1
ATOM 1835 C C . ALA A 1 232 ? 3.135 3.576 -11.844 1 95.81 232 ALA A C 1
ATOM 1837 O O . ALA A 1 232 ? 4.059 4.363 -12.07 1 95.81 232 ALA A O 1
ATOM 1838 N N . VAL A 1 233 ? 2.088 3.887 -11.078 1 96.94 233 VAL A N 1
ATOM 1839 C CA . VAL A 1 233 ? 1.975 5.203 -10.469 1 96.94 233 VAL A CA 1
ATOM 1840 C C . VAL A 1 233 ? 3.117 5.414 -9.477 1 96.94 233 VAL A C 1
ATOM 1842 O O . VAL A 1 233 ? 3.752 6.469 -9.461 1 96.94 233 VAL A O 1
ATOM 1845 N N . ALA A 1 234 ? 3.35 4.406 -8.695 1 94.94 234 ALA A N 1
ATOM 1846 C CA . ALA A 1 234 ? 4.441 4.484 -7.73 1 94.94 234 ALA A CA 1
ATOM 1847 C C . ALA A 1 234 ? 5.781 4.699 -8.43 1 94.94 234 ALA A C 1
ATOM 1849 O O . ALA A 1 234 ? 6.574 5.547 -8.016 1 94.94 234 ALA A O 1
ATOM 1850 N N . ALA A 1 235 ? 6.023 3.984 -9.5 1 93.81 235 ALA A N 1
ATOM 1851 C CA . ALA A 1 235 ? 7.262 4.113 -10.266 1 93.81 235 ALA A CA 1
ATOM 1852 C C . ALA A 1 235 ? 7.375 5.5 -10.898 1 93.81 235 ALA A C 1
ATOM 1854 O O . ALA A 1 235 ? 8.445 6.109 -10.891 1 93.81 235 ALA A O 1
ATOM 1855 N N . ALA A 1 236 ? 6.27 5.977 -11.43 1 95.62 236 ALA A N 1
ATOM 1856 C CA . ALA A 1 236 ? 6.254 7.301 -12.047 1 95.62 236 ALA A CA 1
ATOM 1857 C C . ALA A 1 236 ? 6.578 8.391 -11.031 1 95.62 236 ALA A C 1
ATOM 1859 O O . ALA A 1 236 ? 7.262 9.359 -11.352 1 95.62 236 ALA A O 1
ATOM 1860 N N . ALA A 1 237 ? 6.102 8.203 -9.805 1 95.38 237 ALA A N 1
ATOM 1861 C CA . ALA A 1 237 ? 6.32 9.195 -8.75 1 95.38 237 ALA A CA 1
ATOM 1862 C C . ALA A 1 237 ? 7.809 9.328 -8.43 1 95.38 237 ALA A C 1
ATOM 1864 O O . ALA A 1 237 ? 8.266 10.391 -8.008 1 95.38 237 ALA A O 1
ATOM 1865 N N . LEU A 1 238 ? 8.562 8.305 -8.656 1 92.31 238 LEU A N 1
ATOM 1866 C CA . LEU A 1 238 ? 9.992 8.32 -8.352 1 92.31 238 LEU A CA 1
ATOM 1867 C C . LEU A 1 238 ? 10.758 9.141 -9.391 1 92.31 238 LEU A C 1
ATOM 1869 O O . LEU A 1 238 ? 11.82 9.68 -9.094 1 92.31 238 LEU A O 1
ATOM 1873 N N . THR A 1 239 ? 10.188 9.273 -10.594 1 92 239 THR A N 1
ATOM 1874 C CA . THR A 1 239 ? 10.969 9.898 -11.656 1 92 239 THR A CA 1
ATOM 1875 C C . THR A 1 239 ? 10.336 11.211 -12.102 1 92 239 THR A C 1
ATOM 1877 O O . THR A 1 239 ? 11 12.055 -12.703 1 92 239 THR A O 1
ATOM 1880 N N . ASP A 1 240 ? 9.055 11.406 -11.859 1 95.5 240 ASP A N 1
ATOM 1881 C CA . ASP A 1 240 ? 8.336 12.602 -12.281 1 95.5 240 ASP A CA 1
ATOM 1882 C C . ASP A 1 240 ? 7.961 13.469 -11.086 1 95.5 240 ASP A C 1
ATOM 1884 O O . ASP A 1 240 ? 7.031 13.148 -10.344 1 95.5 240 ASP A O 1
ATOM 1888 N N . VAL A 1 241 ? 8.531 14.609 -10.898 1 96.56 241 VAL A N 1
ATOM 1889 C CA . VAL A 1 241 ? 8.383 15.492 -9.742 1 96.56 241 VAL A CA 1
ATOM 1890 C C . VAL A 1 241 ? 6.953 16.031 -9.695 1 96.56 241 VAL A C 1
ATOM 1892 O O . VAL A 1 241 ? 6.441 16.344 -8.617 1 96.56 241 VAL A O 1
ATOM 1895 N N . GLU A 1 242 ? 6.262 16.125 -10.812 1 97.25 242 GLU A N 1
ATOM 1896 C CA . GLU A 1 242 ? 4.902 16.656 -10.828 1 97.25 242 GLU A CA 1
ATOM 1897 C C . GLU A 1 242 ? 3.955 15.789 -10.008 1 97.25 242 GLU A C 1
ATOM 1899 O O . GLU A 1 242 ? 2.996 16.297 -9.422 1 97.25 242 GLU A O 1
ATOM 1904 N N . LEU A 1 243 ? 4.246 14.461 -9.984 1 97.44 243 LEU A N 1
ATOM 1905 C CA . LEU A 1 243 ? 3.418 13.547 -9.195 1 97.44 243 LEU A CA 1
ATOM 1906 C C . LEU A 1 243 ? 3.689 13.719 -7.707 1 97.44 243 LEU A C 1
ATOM 1908 O O . LEU A 1 243 ? 2.883 13.305 -6.871 1 97.44 243 LEU A O 1
ATOM 1912 N N . ARG A 1 244 ? 4.824 14.328 -7.316 1 97.06 244 ARG A N 1
ATOM 1913 C CA . ARG A 1 244 ? 5.211 14.461 -5.914 1 97.06 244 ARG A CA 1
ATOM 1914 C C . ARG A 1 244 ? 4.766 15.805 -5.344 1 97.06 244 ARG A C 1
ATOM 1916 O O . ARG A 1 244 ? 4.875 16.047 -4.141 1 97.06 244 ARG A O 1
ATOM 1923 N N . ARG A 1 245 ? 4.242 16.688 -6.168 1 97.25 245 ARG A N 1
ATOM 1924 C CA . ARG A 1 245 ? 3.758 17.984 -5.699 1 97.25 245 ARG A CA 1
ATOM 1925 C C . ARG A 1 245 ? 2.562 17.812 -4.77 1 97.25 245 ARG A C 1
ATOM 1927 O O . ARG A 1 245 ? 1.792 16.859 -4.902 1 97.25 245 ARG A O 1
ATOM 1934 N N . ASN A 1 246 ? 2.414 18.75 -3.84 1 96.62 246 ASN A N 1
ATOM 1935 C CA . ASN A 1 246 ? 1.279 18.797 -2.922 1 96.62 246 ASN A CA 1
ATOM 1936 C C . ASN A 1 246 ? -0.031 19.047 -3.662 1 96.62 246 ASN A C 1
ATOM 1938 O O . ASN A 1 246 ? -0.037 19.641 -4.738 1 96.62 246 ASN A O 1
ATOM 1942 N N . LEU A 1 247 ? -1.111 18.562 -3.078 1 96.56 247 LEU A N 1
ATOM 1943 C CA . LEU A 1 247 ? -2.426 19.016 -3.504 1 96.56 247 LEU A CA 1
ATOM 1944 C C . LEU A 1 247 ? -2.529 20.547 -3.389 1 96.56 247 LEU A C 1
ATOM 1946 O O . LEU A 1 247 ? -1.756 21.172 -2.658 1 96.56 247 LEU A O 1
ATOM 1950 N N . PRO A 1 248 ? -3.443 21.109 -4.152 1 95.62 248 PRO A N 1
ATOM 1951 C CA . PRO A 1 248 ? -3.561 22.578 -4.113 1 95.62 248 PRO A CA 1
ATOM 1952 C C . PRO A 1 248 ? -3.869 23.109 -2.715 1 95.62 248 PRO A C 1
ATOM 1954 O O . PRO A 1 248 ? -4.691 22.531 -2 1 95.62 248 PRO A O 1
ATOM 1957 N N . ALA A 1 249 ? -3.148 24.188 -2.371 1 96.31 249 ALA A N 1
ATOM 1958 C CA . ALA A 1 249 ? -3.453 24.875 -1.112 1 96.31 249 ALA A CA 1
ATOM 1959 C C . ALA A 1 249 ? -4.93 25.234 -1.031 1 96.31 249 ALA A C 1
ATOM 1961 O O . ALA A 1 249 ? -5.516 25.703 -2.012 1 96.31 249 ALA A O 1
ATOM 1962 N N . GLY A 1 250 ? -5.566 24.938 0.085 1 95.75 250 GLY A N 1
ATOM 1963 C CA . GLY A 1 250 ? -6.945 25.328 0.325 1 95.75 250 GLY A CA 1
ATOM 1964 C C . GLY A 1 250 ? -7.953 24.312 -0.166 1 95.75 250 GLY A C 1
ATOM 1965 O O . GLY A 1 250 ? -9.164 24.531 -0.09 1 95.75 250 GLY A O 1
ATOM 1966 N N . TYR A 1 251 ? -7.516 23.172 -0.693 1 95.94 251 TYR A N 1
ATOM 1967 C CA . TYR A 1 251 ? -8.445 22.203 -1.263 1 95.94 251 TYR A CA 1
ATOM 1968 C C . TYR A 1 251 ? -9.422 21.703 -0.207 1 95.94 251 TYR A C 1
ATOM 1970 O O . TYR A 1 251 ? -10.508 21.203 -0.538 1 95.94 251 TYR A O 1
ATOM 1978 N N . ALA A 1 252 ? -9.07 21.812 1.111 1 94.38 252 ALA A N 1
ATOM 1979 C CA . ALA A 1 252 ? -9.898 21.25 2.176 1 94.38 252 ALA A CA 1
ATOM 1980 C C . ALA A 1 252 ? -10.914 22.266 2.682 1 94.38 252 ALA A C 1
ATOM 1982 O O . ALA A 1 252 ? -11.703 21.969 3.58 1 94.38 252 ALA A O 1
ATOM 1983 N N . LEU A 1 253 ? -10.883 23.438 2.199 1 92.38 253 LEU A N 1
ATOM 1984 C CA . LEU A 1 253 ? -11.781 24.5 2.656 1 92.38 253 LEU A CA 1
ATOM 1985 C C . L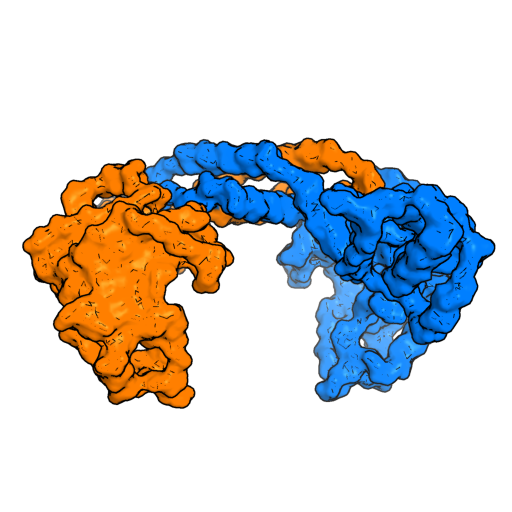EU A 1 253 ? -13.156 24.375 2.006 1 92.38 253 LEU A C 1
ATOM 1987 O O . LEU A 1 253 ? -13.266 23.859 0.889 1 92.38 253 LEU A O 1
ATOM 1991 N N . PRO A 1 254 ? -14.156 24.812 2.752 1 87.94 254 PRO A N 1
ATOM 1992 C CA . PRO A 1 254 ? -15.484 24.797 2.139 1 87.94 254 PRO A CA 1
ATOM 1993 C C . PRO A 1 254 ? -15.555 25.656 0.874 1 87.94 254 PRO A C 1
ATOM 1995 O O . PRO A 1 254 ? -14.945 26.719 0.809 1 87.94 254 PRO A O 1
ATOM 1998 N N . GLY A 1 255 ? -16.188 25.156 -0.098 1 86.88 255 GLY A N 1
ATOM 1999 C CA . GLY A 1 255 ? -16.406 25.922 -1.322 1 86.88 255 GLY A CA 1
ATOM 2000 C C . GLY A 1 255 ? -15.266 25.797 -2.31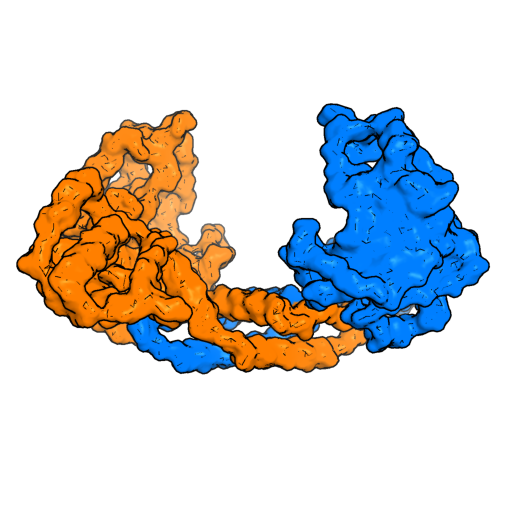2 1 86.88 255 GLY A C 1
ATOM 2001 O O . GLY A 1 255 ? -15.273 26.438 -3.357 1 86.88 255 GLY A O 1
ATOM 2002 N N . TYR A 1 256 ? -14.297 25.016 -2.047 1 92.19 256 TYR A N 1
ATOM 2003 C CA . TYR A 1 256 ? -13.188 24.812 -2.975 1 92.19 256 TYR A CA 1
ATOM 2004 C C . TYR A 1 256 ? -13.695 24.297 -4.316 1 92.19 256 TYR A C 1
ATOM 2006 O O . TYR A 1 256 ? -14.484 23.344 -4.371 1 92.19 256 TYR A O 1
ATOM 2014 N N . ASP A 1 257 ? -13.258 25.031 -5.367 1 91.81 257 ASP A N 1
ATOM 2015 C CA . ASP A 1 257 ? -13.562 24.594 -6.723 1 91.81 257 ASP A CA 1
ATOM 2016 C C . ASP A 1 257 ? -12.562 23.531 -7.195 1 91.81 257 ASP A C 1
ATOM 2018 O O . ASP A 1 257 ? -11.406 23.859 -7.473 1 91.81 257 ASP A O 1
ATOM 2022 N N . ALA A 1 258 ? -13.062 22.344 -7.434 1 92.62 258 ALA A N 1
ATOM 2023 C CA . ALA A 1 258 ? -12.188 21.219 -7.727 1 92.62 258 ALA A CA 1
ATOM 2024 C C . ALA A 1 258 ? -11.906 21.109 -9.219 1 92.62 258 ALA A C 1
ATOM 2026 O O . ALA A 1 258 ? -11.289 20.141 -9.68 1 92.62 258 ALA A O 1
ATOM 2027 N N . GLN A 1 259 ? -12.375 22.078 -10 1 93.88 259 GLN A N 1
ATOM 2028 C CA . GLN A 1 259 ? -12.211 22 -11.453 1 93.88 259 GLN A CA 1
ATOM 2029 C C . GLN A 1 259 ? -10.734 21.922 -11.836 1 93.88 259 GLN A C 1
ATOM 2031 O O . GLN A 1 259 ? -10.344 21.047 -12.617 1 93.88 259 GLN A O 1
ATOM 2036 N N . ALA A 1 260 ? -9.93 22.828 -11.289 1 94.5 260 ALA A N 1
ATOM 2037 C CA . ALA A 1 260 ? -8.508 22.812 -11.586 1 94.5 260 ALA A CA 1
ATOM 2038 C C . ALA A 1 260 ? -7.852 21.516 -11.117 1 94.5 260 ALA A C 1
ATOM 2040 O O . ALA A 1 260 ? -6.98 20.969 -11.797 1 94.5 260 ALA A O 1
ATOM 2041 N N . ALA A 1 261 ? -8.289 21.016 -10 1 95.31 261 ALA A N 1
ATOM 2042 C CA . ALA A 1 261 ? -7.754 19.766 -9.461 1 95.31 261 ALA A CA 1
ATOM 2043 C C . ALA A 1 261 ? -8.094 18.594 -10.367 1 95.31 261 ALA A C 1
ATOM 2045 O O . ALA A 1 261 ? -7.266 17.703 -10.586 1 95.31 261 ALA A O 1
ATOM 2046 N N . ARG A 1 262 ? -9.297 18.609 -10.922 1 94.75 262 ARG A N 1
ATOM 2047 C CA . ARG A 1 262 ? -9.719 17.578 -11.852 1 94.75 262 ARG A CA 1
ATOM 2048 C C . ARG A 1 262 ? -8.836 17.547 -13.094 1 94.75 262 ARG A C 1
ATOM 2050 O O . ARG A 1 262 ? -8.422 16.484 -13.555 1 94.75 262 ARG A O 1
ATOM 2057 N N . GLN A 1 263 ? -8.578 18.703 -13.555 1 95.38 263 GLN A N 1
ATOM 2058 C CA . GLN A 1 263 ? -7.73 18.812 -14.734 1 95.38 263 GLN A CA 1
ATOM 2059 C C . GLN A 1 263 ? -6.312 18.328 -14.445 1 95.38 263 GLN A C 1
ATOM 2061 O O . GLN A 1 263 ? -5.723 17.594 -15.242 1 95.38 263 GLN A O 1
ATOM 2066 N N . THR A 1 264 ? -5.781 18.719 -13.328 1 96.69 264 THR A N 1
ATOM 2067 C CA . THR A 1 264 ? -4.449 18.281 -12.93 1 96.69 264 THR A CA 1
ATOM 2068 C C . THR A 1 264 ? -4.414 16.766 -12.766 1 96.69 264 THR A C 1
ATOM 2070 O O . THR A 1 264 ? -3.494 16.094 -13.25 1 96.69 264 THR A O 1
ATOM 2073 N N . PHE A 1 265 ? -5.418 16.234 -12.195 1 96.19 265 PHE A N 1
ATOM 2074 C CA . PHE A 1 265 ? -5.551 14.797 -11.984 1 96.19 265 PHE A CA 1
ATOM 2075 C C . PHE A 1 265 ? -5.492 14.039 -13.305 1 96.19 265 PHE A C 1
ATOM 2077 O O . PHE A 1 265 ? -4.684 13.125 -13.469 1 96.19 265 PHE A O 1
ATOM 2084 N N . ALA A 1 266 ? -6.316 14.422 -14.203 1 95.25 266 ALA A N 1
ATOM 2085 C CA . ALA A 1 266 ? -6.375 13.781 -15.508 1 95.25 266 ALA A CA 1
ATOM 2086 C C . ALA A 1 266 ? -5.039 13.906 -16.234 1 95.25 266 ALA A C 1
ATOM 2088 O O . ALA A 1 266 ? -4.566 12.945 -16.844 1 95.25 266 ALA A O 1
ATOM 2089 N N . SER A 1 267 ? -4.477 15.078 -16.156 1 96.12 267 SER A N 1
ATOM 2090 C CA . SER A 1 267 ? -3.197 15.32 -16.812 1 96.12 267 SER A CA 1
ATOM 2091 C C . SER A 1 267 ? -2.104 14.414 -16.25 1 96.12 267 SER A C 1
ATOM 2093 O O . SER A 1 267 ? -1.282 13.883 -17 1 96.12 267 SER A O 1
ATOM 2095 N N . LEU A 1 268 ? -2.074 14.242 -14.984 1 97.25 268 LEU A N 1
ATOM 2096 C CA . LEU A 1 268 ? -1.052 13.43 -14.344 1 97.25 268 LEU A CA 1
ATOM 2097 C C . LEU A 1 268 ? -1.232 11.953 -14.688 1 97.25 268 LEU A C 1
ATOM 2099 O O . LEU A 1 268 ? -0.252 11.242 -14.914 1 97.25 268 LEU A O 1
ATOM 2103 N N . LEU A 1 269 ? -2.467 11.477 -14.742 1 95.62 269 LEU A N 1
ATOM 2104 C CA . LEU A 1 269 ? -2.707 10.102 -15.156 1 95.62 269 LEU A CA 1
ATOM 2105 C C . LEU A 1 269 ? -2.246 9.883 -16.594 1 95.62 269 LEU A C 1
ATOM 2107 O O . LEU A 1 269 ? -1.664 8.844 -16.922 1 95.62 269 LEU A O 1
ATOM 2111 N N . ASN A 1 270 ? -2.49 10.883 -17.422 1 93.31 270 ASN A N 1
ATOM 2112 C CA . ASN A 1 270 ? -2.018 10.797 -18.797 1 93.31 270 ASN A CA 1
ATOM 2113 C C . ASN A 1 270 ? -0.494 10.773 -18.875 1 93.31 270 ASN A C 1
ATOM 2115 O O . ASN A 1 270 ? 0.082 10.055 -19.688 1 93.31 270 ASN A O 1
ATOM 2119 N N . ARG A 1 271 ? 0.127 11.539 -18.031 1 94.12 271 ARG A N 1
ATOM 2120 C CA . ARG A 1 271 ? 1.584 11.539 -17.969 1 94.12 271 ARG A CA 1
ATOM 2121 C C . ARG A 1 271 ? 2.119 10.164 -17.578 1 94.12 271 ARG A C 1
ATOM 2123 O O . ARG A 1 271 ? 3.121 9.711 -18.141 1 94.12 271 ARG A O 1
ATOM 2130 N N . VAL A 1 272 ? 1.478 9.516 -16.656 1 95.88 272 VAL A N 1
ATOM 2131 C CA . VAL A 1 272 ? 1.868 8.164 -16.266 1 95.88 272 VAL A CA 1
ATOM 2132 C C . VAL A 1 272 ? 1.729 7.219 -17.469 1 95.88 272 VAL A C 1
ATOM 2134 O O . VAL A 1 272 ? 2.646 6.453 -17.766 1 95.88 272 VAL A O 1
ATOM 2137 N N . ALA A 1 273 ? 0.617 7.297 -18.156 1 92.81 273 ALA A N 1
ATOM 2138 C CA . ALA A 1 273 ? 0.35 6.43 -19.312 1 92.81 273 ALA A CA 1
ATOM 2139 C C . ALA A 1 273 ? 1.408 6.609 -20.391 1 92.81 273 ALA A C 1
ATOM 2141 O O . ALA A 1 273 ? 1.816 5.641 -21.031 1 92.81 273 ALA A O 1
ATOM 2142 N N . GLU A 1 274 ? 1.885 7.816 -20.5 1 90.06 274 GLU A N 1
ATOM 2143 C CA . GLU A 1 274 ? 2.775 8.148 -21.594 1 90.06 274 GLU A CA 1
ATOM 2144 C C . GLU A 1 274 ? 4.227 7.824 -21.266 1 90.06 274 GLU A C 1
ATOM 2146 O O . GLU A 1 274 ? 5.023 7.504 -22.141 1 90.06 274 GLU A O 1
ATOM 2151 N N . ASN A 1 275 ? 4.523 7.883 -20 1 89.12 275 ASN A N 1
ATOM 2152 C CA . ASN A 1 275 ? 5.945 7.848 -19.672 1 89.12 275 ASN A CA 1
ATOM 2153 C C . ASN A 1 275 ? 6.352 6.496 -19.078 1 89.12 275 ASN A C 1
ATOM 2155 O O . ASN A 1 275 ? 7.539 6.176 -19.031 1 89.12 275 ASN A O 1
ATOM 2159 N N . ILE A 1 276 ? 5.43 5.742 -18.688 1 90.06 276 ILE A N 1
ATOM 2160 C CA . ILE A 1 276 ? 5.789 4.484 -18.047 1 90.06 276 ILE A CA 1
ATOM 2161 C C . ILE A 1 276 ? 6.062 3.424 -19.109 1 90.06 276 ILE A C 1
ATOM 2163 O O . ILE A 1 276 ? 5.32 3.307 -20.078 1 90.06 276 ILE A O 1
ATOM 2167 N N . ASP A 1 277 ? 7.152 2.746 -18.938 1 91.19 277 ASP A N 1
ATOM 2168 C CA . ASP A 1 277 ? 7.465 1.554 -19.719 1 91.19 277 ASP A CA 1
ATOM 2169 C C . ASP A 1 277 ? 6.77 0.322 -19.141 1 91.19 277 ASP A C 1
ATOM 2171 O O . ASP A 1 277 ? 7.266 -0.29 -18.188 1 91.19 277 ASP A O 1
ATOM 2175 N N . VAL A 1 278 ? 5.723 -0.077 -19.781 1 90.75 278 VAL A N 1
ATOM 2176 C CA . VAL A 1 278 ? 4.898 -1.181 -19.297 1 90.75 278 VAL A CA 1
ATOM 2177 C C . VAL A 1 278 ? 5.727 -2.461 -19.25 1 90.75 278 VAL A C 1
ATOM 2179 O O . VAL A 1 278 ? 5.555 -3.283 -18.344 1 90.75 278 VAL A O 1
ATOM 2182 N N . GLU A 1 279 ? 6.586 -2.609 -20.188 1 91.19 279 GLU A N 1
ATOM 2183 C CA . GLU A 1 279 ? 7.418 -3.809 -20.219 1 91.19 279 GLU A CA 1
ATOM 2184 C C . GLU A 1 279 ? 8.273 -3.918 -18.953 1 91.19 279 GLU A C 1
ATOM 2186 O O . GLU A 1 279 ? 8.453 -5.012 -18.422 1 91.19 279 GLU A O 1
ATOM 2191 N N . SER A 1 280 ? 8.734 -2.771 -18.547 1 91.94 280 SER A N 1
ATOM 2192 C CA . SER A 1 280 ? 9.539 -2.77 -17.328 1 91.94 280 SER A CA 1
ATOM 2193 C C . SER A 1 280 ? 8.711 -3.18 -16.125 1 91.94 280 SER A C 1
ATOM 2195 O O . SER A 1 280 ? 9.219 -3.852 -15.219 1 91.94 280 SER A O 1
ATOM 2197 N N . ILE A 1 281 ? 7.516 -2.754 -16.094 1 93.44 281 ILE A N 1
ATOM 2198 C CA . ILE A 1 281 ? 6.648 -3.131 -14.977 1 93.44 281 ILE A CA 1
ATOM 2199 C C . ILE A 1 281 ? 6.336 -4.625 -15.047 1 93.44 281 ILE A C 1
ATOM 2201 O O . ILE A 1 281 ? 6.371 -5.32 -14.031 1 93.44 281 ILE A O 1
ATOM 2205 N N . LEU A 1 282 ? 6.035 -5.129 -16.234 1 94.19 282 LEU A N 1
ATOM 2206 C CA . LEU A 1 282 ? 5.773 -6.555 -16.406 1 94.19 282 LEU A CA 1
ATOM 2207 C C . LEU A 1 282 ? 6.992 -7.383 -16.016 1 94.19 282 LEU A C 1
ATOM 2209 O O . LEU A 1 282 ? 6.848 -8.484 -15.469 1 94.19 282 LEU A O 1
ATOM 2213 N N . ASP A 1 283 ? 8.172 -6.852 -16.234 1 92.75 283 ASP A N 1
ATOM 2214 C CA . ASP A 1 283 ? 9.406 -7.535 -15.867 1 92.75 283 ASP A CA 1
ATOM 2215 C C . ASP A 1 283 ? 9.484 -7.75 -14.352 1 92.75 283 ASP A C 1
ATOM 2217 O O . ASP A 1 283 ? 10 -8.773 -13.891 1 92.75 283 ASP A O 1
ATOM 2221 N N . VAL A 1 284 ? 9 -6.777 -13.664 1 92.44 284 VAL A N 1
ATOM 2222 C CA . VAL A 1 284 ? 8.984 -6.91 -12.211 1 92.44 284 VAL A CA 1
ATOM 2223 C C . VAL A 1 284 ? 8.141 -8.117 -11.812 1 92.44 284 VAL A C 1
ATOM 2225 O O . VAL A 1 284 ? 8.578 -8.945 -11 1 92.44 284 VAL A O 1
ATOM 2228 N N . TYR A 1 285 ? 7.02 -8.258 -12.398 1 94.81 285 TYR A N 1
ATOM 2229 C CA . TYR A 1 285 ? 6.121 -9.359 -12.062 1 94.81 285 TYR A CA 1
ATOM 2230 C C . TYR A 1 285 ? 6.648 -10.68 -12.609 1 94.81 285 TYR A C 1
ATOM 2232 O O . TYR A 1 285 ? 6.496 -11.727 -11.977 1 94.81 285 TYR A O 1
ATOM 2240 N N . ARG A 1 286 ? 7.258 -10.594 -13.766 1 94.69 286 ARG A N 1
ATOM 2241 C CA . ARG A 1 286 ? 7.922 -11.781 -14.305 1 94.69 286 ARG A CA 1
ATOM 2242 C C . ARG A 1 286 ? 9 -12.281 -13.359 1 94.69 286 ARG A C 1
ATOM 2244 O O . ARG A 1 286 ? 9.062 -13.477 -13.055 1 94.69 286 ARG A O 1
ATOM 2251 N N . GLY A 1 287 ? 9.82 -11.391 -12.914 1 94.69 287 GLY A N 1
ATOM 2252 C CA . GLY A 1 287 ? 10.875 -11.742 -11.977 1 94.69 287 GLY A CA 1
ATOM 2253 C C . GLY A 1 287 ? 10.352 -12.352 -10.688 1 94.69 287 GLY A C 1
ATOM 2254 O O . GLY A 1 287 ? 10.906 -13.328 -10.18 1 94.69 287 GLY A O 1
ATOM 2255 N N . ALA A 1 288 ? 9.297 -11.758 -10.227 1 94.31 288 ALA A N 1
ATOM 2256 C CA . ALA A 1 288 ? 8.695 -12.273 -9 1 94.31 288 ALA A CA 1
ATOM 2257 C C . ALA A 1 288 ? 8.18 -13.695 -9.195 1 94.31 288 ALA A C 1
ATOM 2259 O O . ALA A 1 288 ? 8.336 -14.547 -8.312 1 94.31 288 ALA A O 1
ATOM 2260 N N . LEU A 1 289 ? 7.566 -13.945 -10.312 1 95.25 289 LEU A N 1
ATOM 2261 C CA . LEU A 1 289 ? 7.07 -15.281 -10.633 1 95.25 289 LEU A CA 1
ATOM 2262 C C . LEU A 1 289 ? 8.219 -16.281 -10.711 1 95.25 289 LEU A C 1
ATOM 2264 O O . LEU A 1 289 ? 8.109 -17.391 -10.172 1 95.25 289 LEU A O 1
ATOM 2268 N N . GLN A 1 290 ? 9.305 -15.867 -11.289 1 94.25 290 GLN A N 1
ATOM 2269 C CA . GLN A 1 290 ? 10.484 -16.719 -11.406 1 94.25 290 GLN A CA 1
ATOM 2270 C C . GLN A 1 290 ? 11.078 -17.031 -10.039 1 94.25 290 GLN A C 1
ATOM 2272 O O . GLN A 1 290 ? 11.469 -18.172 -9.773 1 94.25 290 GLN A O 1
ATOM 2277 N N . ALA A 1 291 ? 11.07 -16.031 -9.188 1 93.88 291 ALA A N 1
ATOM 2278 C CA . ALA A 1 291 ? 11.727 -16.141 -7.887 1 93.88 291 ALA A CA 1
ATOM 2279 C C . ALA A 1 291 ? 10.922 -17.047 -6.945 1 93.88 291 ALA A C 1
ATOM 2281 O O . ALA A 1 291 ? 11.461 -17.578 -5.973 1 93.88 291 ALA A O 1
ATOM 2282 N N . ARG A 1 292 ? 9.711 -17.203 -7.242 1 91.31 292 ARG A N 1
ATOM 2283 C CA . ARG A 1 292 ? 8.852 -18.047 -6.414 1 91.31 292 ARG A CA 1
ATOM 2284 C C . ARG A 1 292 ? 9.148 -19.531 -6.641 1 91.31 292 ARG A C 1
ATOM 2286 O O . ARG A 1 292 ? 8.836 -20.375 -5.793 1 91.31 292 ARG A O 1
ATOM 2293 N N . ARG A 1 293 ? 9.766 -19.844 -7.777 1 90.06 293 ARG A N 1
ATOM 2294 C CA . ARG A 1 293 ? 10.031 -21.234 -8.148 1 90.06 293 ARG A CA 1
ATOM 2295 C C . ARG A 1 293 ? 11.391 -21.688 -7.621 1 90.06 293 ARG A C 1
ATOM 2297 O O . ARG A 1 293 ? 12.352 -20.906 -7.629 1 90.06 293 ARG A O 1
ATOM 2304 N N . ARG A 1 294 ? 11.383 -22.891 -7.129 1 86.06 294 ARG A N 1
ATOM 2305 C CA . ARG A 1 294 ? 12.633 -23.484 -6.676 1 86.06 294 ARG A CA 1
ATOM 2306 C C . ARG A 1 294 ? 13.07 -24.609 -7.609 1 86.06 294 ARG A C 1
ATOM 2308 O O . ARG A 1 294 ? 12.242 -25.406 -8.07 1 86.06 294 ARG A O 1
ATOM 2315 N N . PRO A 1 295 ? 14.375 -24.625 -7.859 1 86.06 295 PRO A N 1
ATOM 2316 C CA . PRO A 1 295 ? 14.836 -25.734 -8.711 1 86.06 295 PRO A CA 1
ATOM 2317 C C . PRO A 1 295 ? 14.789 -27.078 -8 1 86.06 295 PRO A C 1
ATOM 2319 O O . PRO A 1 295 ? 14.961 -27.156 -6.781 1 86.06 295 PRO A O 1
ATOM 2322 N N . TYR A 1 296 ? 14.398 -28.109 -8.805 1 75.44 296 TYR A N 1
ATOM 2323 C CA . TYR A 1 296 ? 14.5 -29.469 -8.289 1 75.44 296 TYR A CA 1
ATOM 2324 C C . TYR A 1 296 ? 15.914 -30.016 -8.43 1 75.44 296 TYR A C 1
ATOM 2326 O O . TYR A 1 296 ? 16.344 -30.344 -9.539 1 75.44 296 TYR A O 1
ATOM 2334 N N . LEU A 1 297 ? 16.641 -29.812 -7.426 1 70.56 297 LEU A N 1
ATOM 2335 C CA . LEU A 1 297 ? 18.016 -30.297 -7.496 1 70.56 297 LEU A CA 1
ATOM 2336 C C . LEU A 1 297 ? 18.109 -31.734 -6.98 1 70.56 297 LEU A C 1
ATOM 2338 O O . LEU A 1 297 ? 18.344 -31.969 -5.793 1 70.56 297 LEU A O 1
ATOM 2342 N N . GLU A 1 298 ? 17.469 -32.594 -7.793 1 58.47 298 GLU A N 1
ATOM 2343 C CA . GLU A 1 298 ? 17.578 -34 -7.387 1 58.47 298 GLU A CA 1
ATOM 2344 C C . GLU A 1 298 ? 19.031 -34.406 -7.223 1 58.47 298 GLU A C 1
ATOM 2346 O O . GLU A 1 298 ? 19.875 -34.062 -8.047 1 58.47 298 GLU A O 1
ATOM 2351 N N . ASN A 1 299 ? 19.328 -35.156 -6.172 1 57.75 299 ASN A N 1
ATOM 2352 C CA . ASN A 1 299 ? 20.609 -35.781 -5.875 1 57.75 299 ASN A CA 1
ATOM 2353 C C . ASN A 1 299 ? 21.734 -34.75 -5.859 1 57.75 299 ASN A C 1
ATOM 2355 O O . ASN A 1 299 ? 22.797 -34.969 -6.465 1 57.75 299 ASN A O 1
ATOM 2359 N N . SER A 1 300 ? 21.422 -33.5 -5.391 1 57.12 300 SER A N 1
ATOM 2360 C CA . SER A 1 300 ? 22.359 -32.375 -5.395 1 57.12 300 SER A CA 1
ATOM 2361 C C . SER A 1 300 ? 23.719 -32.781 -4.852 1 57.12 300 SER A C 1
ATOM 2363 O O . SER A 1 300 ? 24.75 -32.406 -5.387 1 57.12 300 SER A O 1
ATOM 2365 N N . VAL A 1 301 ? 23.625 -33.594 -3.838 1 57.53 301 VAL A N 1
ATOM 2366 C CA . VAL A 1 301 ? 24.906 -33.969 -3.248 1 57.53 301 VAL A CA 1
ATOM 2367 C C . VAL A 1 301 ? 25.641 -34.906 -4.191 1 57.53 301 VAL A C 1
ATOM 2369 O O . VAL A 1 301 ? 26.859 -34.781 -4.402 1 57.53 301 VAL A O 1
ATOM 2372 N N . THR A 1 302 ? 24.906 -35.875 -4.641 1 56.84 302 THR A N 1
ATOM 2373 C CA . THR A 1 302 ? 25.562 -36.812 -5.531 1 56.84 302 THR A CA 1
ATOM 2374 C C . THR A 1 302 ? 25.797 -36.188 -6.906 1 56.84 302 THR A C 1
ATOM 2376 O O . THR A 1 302 ? 26.562 -36.719 -7.715 1 56.84 302 THR A O 1
ATOM 2379 N N . ARG A 1 303 ? 25.219 -35.031 -7.102 1 60.75 303 ARG A N 1
ATOM 2380 C CA . ARG A 1 303 ? 25.297 -34.312 -8.352 1 60.75 303 ARG A CA 1
ATOM 2381 C C . ARG A 1 303 ? 26.688 -33.688 -8.539 1 60.75 303 ARG A C 1
ATOM 2383 O O . ARG A 1 303 ? 27.203 -33.625 -9.656 1 60.75 303 ARG A O 1
ATOM 2390 N N . LEU A 1 304 ? 27.172 -33.375 -7.363 1 62.03 304 LEU A N 1
ATOM 2391 C CA . LEU A 1 304 ? 28.469 -32.719 -7.504 1 62.03 304 LEU A CA 1
ATOM 2392 C C . LEU A 1 304 ? 29.469 -33.656 -8.188 1 62.03 304 LEU A C 1
ATOM 2394 O O . LEU A 1 304 ? 30.266 -33.188 -9.023 1 62.03 304 LEU A O 1
ATOM 2398 N N . ASP A 1 305 ? 29.391 -34.906 -7.812 1 65.88 305 ASP A N 1
ATOM 2399 C CA . ASP A 1 305 ? 30.266 -35.875 -8.484 1 65.88 305 ASP A CA 1
ATOM 2400 C C . ASP A 1 305 ? 29.844 -36.062 -9.938 1 65.88 305 ASP A C 1
ATOM 2402 O O . ASP A 1 305 ? 30.703 -36.188 -10.828 1 65.88 305 ASP A O 1
ATOM 2406 N N . GLY A 1 306 ? 28.625 -36 -10.188 1 73.44 306 GLY A N 1
ATOM 2407 C CA . GLY A 1 306 ? 28.078 -36.156 -11.531 1 73.44 306 GLY A CA 1
ATOM 2408 C C . GLY A 1 306 ? 28.359 -34.969 -12.43 1 73.44 306 GLY A C 1
ATOM 2409 O O . GLY A 1 306 ? 28.516 -35.125 -13.641 1 73.44 306 GLY A O 1
ATOM 2410 N N . LEU A 1 307 ? 28.547 -33.906 -11.797 1 81.25 307 LEU A N 1
ATOM 2411 C CA . LEU A 1 307 ? 28.781 -32.688 -12.578 1 81.25 307 LEU A CA 1
ATOM 2412 C C . LEU A 1 307 ? 30.156 -32.75 -13.266 1 81.25 307 LEU A C 1
ATOM 2414 O O . LEU A 1 307 ? 30.297 -32.344 -14.414 1 81.25 307 LEU A O 1
ATOM 2418 N N . SER A 1 308 ? 31.094 -33.281 -12.5 1 82.75 308 SER A N 1
ATOM 2419 C CA . SER A 1 308 ? 32.438 -33.375 -13.055 1 82.75 308 SER A CA 1
ATOM 2420 C C . SER A 1 308 ? 32.5 -34.375 -14.203 1 82.75 308 SER A C 1
ATOM 2422 O O . SER A 1 308 ? 33.406 -34.344 -15.023 1 82.75 308 SER A O 1
ATOM 2424 N N . GLN A 1 309 ? 31.516 -35.219 -14.297 1 87.25 309 GLN A N 1
ATOM 2425 C CA . GLN A 1 309 ? 31.516 -36.281 -15.297 1 87.25 309 GLN A CA 1
ATOM 2426 C C . GLN A 1 309 ? 30.812 -35.844 -16.578 1 87.25 309 GLN A C 1
ATOM 2428 O O . GLN A 1 309 ? 30.781 -36.594 -17.562 1 87.25 309 GLN A O 1
ATOM 2433 N N . ILE A 1 310 ? 30.281 -34.688 -16.484 1 92.38 310 ILE A N 1
ATOM 2434 C CA . ILE A 1 310 ? 29.609 -34.188 -17.688 1 92.38 310 ILE A CA 1
ATOM 2435 C C . ILE A 1 310 ? 30.625 -34 -18.812 1 92.38 310 ILE A C 1
ATOM 2437 O O . ILE A 1 310 ? 31.672 -33.375 -18.609 1 92.38 310 ILE A O 1
ATOM 2441 N N . SER A 1 311 ? 30.375 -34.562 -19.969 1 93.75 311 SER A N 1
ATOM 2442 C CA . SER A 1 311 ? 31.297 -34.5 -21.094 1 93.75 311 SER A CA 1
ATOM 2443 C C . SER A 1 311 ? 30.594 -33.938 -22.328 1 93.75 311 SER A C 1
ATOM 2445 O O . SER A 1 311 ? 29.375 -33.781 -22.344 1 93.75 311 SER A O 1
ATOM 2447 N N . ALA A 1 312 ? 31.312 -33.656 -23.328 1 95.81 312 ALA A N 1
ATOM 2448 C CA . ALA A 1 312 ? 30.828 -33.094 -24.578 1 95.81 312 ALA A CA 1
ATOM 2449 C C . ALA A 1 312 ? 29.875 -34.062 -25.297 1 95.81 312 ALA A C 1
ATOM 2451 O O . ALA A 1 312 ? 29.031 -33.625 -26.078 1 95.81 312 ALA A O 1
ATOM 2452 N N . ALA A 1 313 ? 29.953 -35.281 -24.953 1 95.06 313 ALA A N 1
ATOM 2453 C CA . ALA A 1 313 ? 29.188 -36.312 -25.641 1 95.06 313 ALA A CA 1
ATOM 2454 C C . ALA A 1 313 ? 27.797 -36.469 -25.016 1 95.06 313 ALA A C 1
ATOM 2456 O O . ALA A 1 313 ? 26.906 -37.062 -25.609 1 95.06 313 ALA A O 1
ATOM 2457 N N . ASP A 1 314 ? 27.609 -35.906 -23.859 1 95.25 314 ASP A N 1
ATOM 2458 C CA . ASP A 1 314 ? 26.328 -36.031 -23.156 1 95.25 314 ASP A CA 1
ATOM 2459 C C . ASP A 1 314 ? 25.25 -35.219 -23.844 1 95.25 314 ASP A C 1
ATOM 2461 O O . ASP A 1 314 ? 25.547 -34.312 -24.641 1 95.25 314 ASP A O 1
ATOM 2465 N N . SER A 1 315 ? 24.031 -35.594 -23.594 1 95.56 315 SER A N 1
ATOM 2466 C CA . SER A 1 315 ? 22.875 -34.844 -24.031 1 95.56 315 SER A CA 1
ATOM 2467 C C . SER A 1 315 ? 22.188 -34.156 -22.859 1 95.56 315 SER A C 1
ATOM 2469 O O . SER A 1 315 ? 22.125 -34.719 -21.766 1 95.56 315 SER A O 1
ATOM 2471 N N . ALA A 1 316 ? 21.766 -32.938 -23.109 1 93.88 316 ALA A N 1
ATOM 2472 C CA . ALA A 1 316 ? 21.109 -32.156 -22.062 1 93.88 316 ALA A CA 1
ATOM 2473 C C . ALA A 1 316 ? 19.875 -31.438 -22.625 1 93.88 316 ALA A C 1
ATOM 2475 O O . ALA A 1 316 ? 19.672 -31.375 -23.828 1 93.88 316 ALA A O 1
ATOM 2476 N N . GLU A 1 317 ? 18.984 -31.016 -21.812 1 94.62 317 GLU A N 1
ATOM 2477 C CA . GLU A 1 317 ? 17.812 -30.219 -22.141 1 94.62 317 GLU A CA 1
ATOM 2478 C C . GLU A 1 317 ? 17.406 -29.312 -20.984 1 94.62 317 GLU A C 1
ATOM 2480 O O . GLU A 1 317 ? 17.75 -29.578 -19.844 1 94.62 317 GLU A O 1
ATOM 2485 N N . PRO A 1 318 ? 16.766 -28.219 -21.312 1 93.81 318 PRO A N 1
ATOM 2486 C CA . PRO A 1 318 ? 16.25 -27.406 -20.203 1 93.81 318 PRO A CA 1
ATOM 2487 C C . PRO A 1 318 ? 15.25 -28.172 -19.344 1 93.81 318 PRO A C 1
ATOM 2489 O O . PRO A 1 318 ? 14.57 -29.078 -19.828 1 93.81 318 PRO A O 1
ATOM 2492 N N . VAL A 1 319 ? 15.227 -27.828 -18.109 1 91 319 VAL A N 1
ATOM 2493 C CA . VAL A 1 319 ? 14.227 -28.438 -17.234 1 91 319 VAL A CA 1
ATOM 2494 C C . VAL A 1 319 ? 12.828 -28.078 -17.734 1 91 319 VAL A C 1
ATOM 2496 O O . VAL A 1 319 ? 12.625 -27.016 -18.312 1 91 319 VAL A O 1
ATOM 2499 N N . PRO A 1 320 ? 11.875 -28.969 -17.531 1 89.75 320 PRO A N 1
ATOM 2500 C CA . PRO A 1 320 ? 10.523 -28.719 -18.031 1 89.75 320 PRO A CA 1
ATOM 2501 C C . PRO A 1 320 ? 9.883 -27.469 -17.422 1 89.75 320 PRO A C 1
ATOM 2503 O O . PRO A 1 320 ? 10.07 -27.203 -16.234 1 89.75 320 PRO A O 1
ATOM 2506 N N . ASN A 1 321 ? 9.18 -26.719 -18.266 1 92.25 321 ASN A N 1
ATOM 2507 C CA . ASN A 1 321 ? 8.391 -25.562 -17.859 1 92.25 321 ASN A CA 1
ATOM 2508 C C . ASN A 1 321 ? 9.258 -24.484 -17.203 1 92.25 321 ASN A C 1
ATOM 2510 O O . ASN A 1 321 ? 8.836 -23.812 -16.25 1 92.25 321 ASN A O 1
ATOM 2514 N N . LEU A 1 322 ? 10.469 -24.359 -17.688 1 92.5 322 LEU A N 1
ATOM 2515 C CA . LEU A 1 322 ? 11.375 -23.344 -17.172 1 92.5 322 LEU A CA 1
ATOM 2516 C C . LEU A 1 322 ? 10.859 -21.938 -17.5 1 92.5 322 LEU A C 1
ATOM 2518 O O . LEU A 1 322 ? 10.492 -21.672 -18.656 1 92.5 322 LEU A O 1
ATOM 2522 N N . LEU A 1 323 ? 10.711 -21.094 -16.516 1 93.62 323 LEU A N 1
ATOM 2523 C CA . LEU A 1 323 ? 10.477 -19.672 -16.703 1 93.62 323 LEU A CA 1
ATOM 2524 C C . LEU A 1 323 ? 11.781 -18.891 -16.547 1 93.62 323 LEU A C 1
ATOM 2526 O O . LEU A 1 323 ? 12.453 -19 -15.516 1 93.62 323 LEU A O 1
ATOM 2530 N N . TYR A 1 324 ? 12.133 -18.156 -17.578 1 94.19 324 TYR A N 1
ATOM 2531 C CA . TYR A 1 324 ? 13.438 -17.5 -17.562 1 94.19 324 TYR A CA 1
ATOM 2532 C C . TYR A 1 324 ? 13.406 -16.203 -18.359 1 94.19 324 TYR A C 1
ATOM 2534 O O . TYR A 1 324 ? 12.438 -15.93 -19.062 1 94.19 324 TYR A O 1
ATOM 2542 N N . SER A 1 325 ? 14.383 -15.359 -18.141 1 94.06 325 SER A N 1
ATOM 2543 C CA . SER A 1 325 ? 14.648 -14.156 -18.922 1 94.06 325 SER A CA 1
ATOM 2544 C C . SER A 1 325 ? 16.109 -14.078 -19.344 1 94.06 325 SER A C 1
ATOM 2546 O O . SER A 1 325 ? 17 -14.43 -18.562 1 94.06 325 SER A O 1
ATOM 2548 N N . LEU A 1 326 ? 16.281 -13.727 -20.594 1 94.38 326 LEU A N 1
ATOM 2549 C CA . LEU A 1 326 ? 17.625 -13.492 -21.109 1 94.38 326 LEU A CA 1
ATOM 2550 C C . LEU A 1 326 ? 17.859 -12.008 -21.375 1 94.38 326 LEU A C 1
ATOM 2552 O O . LEU A 1 326 ? 17.016 -11.336 -21.969 1 94.38 326 LEU A O 1
ATOM 2556 N N . THR A 1 327 ? 18.922 -11.508 -20.844 1 92.94 327 THR A N 1
ATOM 2557 C CA . THR A 1 327 ? 19.266 -10.109 -21.062 1 92.94 327 THR A CA 1
ATOM 2558 C C . THR A 1 327 ? 20.734 -9.969 -21.453 1 92.94 327 THR A C 1
ATOM 2560 O O . THR A 1 327 ? 21.562 -10.828 -21.125 1 92.94 327 THR A O 1
ATOM 2563 N N . GLU A 1 328 ? 20.984 -9.047 -22.266 1 93.62 328 GLU A N 1
ATOM 2564 C CA . GLU A 1 328 ? 22.344 -8.695 -22.656 1 93.62 328 GLU A CA 1
ATOM 2565 C C . GLU A 1 328 ? 22.656 -7.234 -22.344 1 93.62 328 GLU A C 1
ATOM 2567 O O . GLU A 1 328 ? 21.875 -6.344 -22.703 1 93.62 328 GLU A O 1
ATOM 2572 N N . SER A 1 329 ? 23.672 -7.012 -21.562 1 91.88 329 SER A N 1
ATOM 2573 C CA . SER A 1 329 ? 24.062 -5.652 -21.219 1 91.88 329 SER A CA 1
ATOM 2574 C C . SER A 1 329 ? 25.562 -5.582 -20.891 1 91.88 329 SER A C 1
ATOM 2576 O O . SER A 1 329 ? 26.094 -6.461 -20.219 1 91.88 329 SER A O 1
ATOM 2578 N N . GLU A 1 330 ? 26.25 -4.559 -21.391 1 92.06 330 GLU A N 1
ATOM 2579 C CA . GLU A 1 330 ? 27.625 -4.215 -21.031 1 92.06 330 GLU A CA 1
ATOM 2580 C C . GLU A 1 330 ? 28.562 -5.402 -21.234 1 92.06 330 GLU A C 1
ATOM 2582 O O . GLU A 1 330 ? 29.328 -5.762 -20.344 1 92.06 330 GLU A O 1
ATOM 2587 N N . GLY A 1 331 ? 28.5 -6.098 -22.359 1 93.31 331 GLY A N 1
ATOM 2588 C CA . GLY A 1 331 ? 29.406 -7.168 -22.719 1 93.31 331 GLY A CA 1
ATOM 2589 C C . GLY A 1 331 ? 29.125 -8.469 -22 1 93.31 331 GLY A C 1
ATOM 2590 O O . GLY A 1 331 ? 29.953 -9.375 -21.984 1 93.31 331 GLY A O 1
ATOM 2591 N N . ARG A 1 332 ? 27.953 -8.469 -21.344 1 95.06 332 ARG A N 1
ATOM 2592 C CA . ARG A 1 332 ? 27.578 -9.68 -20.625 1 95.06 332 ARG A CA 1
ATOM 2593 C C . ARG A 1 332 ? 26.172 -10.133 -21.016 1 95.06 332 ARG A C 1
ATOM 2595 O O . ARG A 1 332 ? 25.328 -9.312 -21.406 1 95.06 332 ARG A O 1
ATOM 2602 N N . ALA A 1 333 ? 25.984 -11.477 -20.969 1 96.94 333 ALA A N 1
ATOM 2603 C CA . ALA A 1 333 ? 24.672 -12.086 -21.109 1 96.94 333 ALA A CA 1
ATOM 2604 C C . ALA A 1 333 ? 24.219 -12.727 -19.797 1 96.94 333 ALA A C 1
ATOM 2606 O O . ALA A 1 333 ? 25.031 -13.32 -19.078 1 96.94 333 ALA A O 1
ATOM 2607 N N . SER A 1 334 ? 22.984 -12.508 -19.484 1 96.69 334 SER A N 1
ATOM 2608 C CA . SER A 1 334 ? 22.5 -13.023 -18.219 1 96.69 334 SER A CA 1
ATOM 2609 C C . SER A 1 334 ? 21.219 -13.836 -18.406 1 96.69 334 SER A C 1
ATOM 2611 O O . SER A 1 334 ? 20.375 -13.492 -19.234 1 96.69 334 SER A O 1
ATOM 2613 N N . LEU A 1 335 ? 21.188 -14.984 -17.656 1 96.38 335 LEU A N 1
ATOM 2614 C CA . LEU A 1 335 ? 20 -15.805 -17.531 1 96.38 335 LEU A CA 1
ATOM 2615 C C . LEU A 1 335 ? 19.406 -15.695 -16.125 1 96.38 335 LEU A C 1
ATOM 2617 O O . LEU A 1 335 ? 20.062 -16.031 -15.141 1 96.38 335 LEU A O 1
ATOM 2621 N N . ALA A 1 336 ? 18.172 -15.117 -16.078 1 95.44 336 ALA A N 1
ATOM 2622 C CA . ALA A 1 336 ? 17.469 -15.062 -14.805 1 95.44 336 ALA A CA 1
ATOM 2623 C C . ALA A 1 336 ? 16.453 -16.203 -14.695 1 95.44 336 ALA A C 1
ATOM 2625 O O . ALA A 1 336 ? 15.625 -16.391 -15.586 1 95.44 336 ALA A O 1
ATOM 2626 N N . CYS A 1 337 ? 16.531 -17.016 -13.68 1 94.25 337 CYS A N 1
ATOM 2627 C CA . CYS A 1 337 ? 15.57 -18.062 -13.352 1 94.25 337 CYS A CA 1
ATOM 2628 C C . CYS A 1 337 ? 15.672 -18.469 -11.891 1 94.25 337 CYS A C 1
ATOM 2630 O O . CYS A 1 337 ? 16.734 -18.344 -11.281 1 94.25 337 CYS A O 1
ATOM 2632 N N . PHE A 1 338 ? 14.625 -18.859 -11.273 1 92.56 338 PHE A N 1
ATOM 2633 C CA . PHE A 1 338 ? 14.562 -19.328 -9.898 1 92.56 338 PHE A CA 1
ATOM 2634 C C . PHE A 1 338 ? 15.078 -18.25 -8.938 1 92.56 338 PHE A C 1
ATOM 2636 O O . PHE A 1 338 ? 15.734 -18.578 -7.945 1 92.56 338 PHE A O 1
ATOM 2643 N N . GLY A 1 339 ? 14.953 -17.016 -9.32 1 91 339 GLY A N 1
ATOM 2644 C CA . GLY A 1 339 ? 15.359 -15.914 -8.453 1 91 339 GLY A CA 1
ATOM 2645 C C . GLY A 1 339 ? 16.844 -15.648 -8.5 1 91 339 GLY A C 1
ATOM 2646 O O . GLY A 1 339 ? 17.375 -14.867 -7.703 1 91 339 GLY A O 1
ATOM 2647 N N . ARG A 1 340 ? 17.516 -16.344 -9.336 1 92 340 ARG A N 1
ATOM 2648 C CA . ARG A 1 340 ? 18.953 -16.172 -9.484 1 92 340 ARG A CA 1
ATOM 2649 C C . ARG A 1 340 ? 19.312 -15.711 -10.898 1 92 340 ARG A C 1
ATOM 2651 O O . ARG A 1 340 ? 18.484 -15.797 -11.805 1 92 340 ARG A O 1
ATOM 2658 N N . THR A 1 341 ? 20.5 -15.18 -10.953 1 95.25 341 THR A N 1
ATOM 2659 C CA . THR A 1 341 ? 20.984 -14.711 -12.25 1 95.25 341 THR A CA 1
ATOM 2660 C C . THR A 1 341 ? 22.328 -15.336 -12.578 1 95.25 341 THR A C 1
ATOM 2662 O O . THR A 1 341 ? 23.266 -15.281 -11.773 1 95.25 341 THR A O 1
ATOM 2665 N N . ILE A 1 342 ? 22.391 -15.977 -13.672 1 94.94 342 ILE A N 1
ATOM 2666 C CA . ILE A 1 342 ? 23.625 -16.547 -14.211 1 94.94 342 ILE A CA 1
ATOM 2667 C C . ILE A 1 342 ? 24.188 -15.617 -15.281 1 94.94 342 ILE A C 1
ATOM 2669 O O . ILE A 1 342 ? 23.547 -15.352 -16.297 1 94.94 342 ILE A O 1
ATOM 2673 N N . THR A 1 343 ? 25.406 -15.172 -15.055 1 96.81 343 THR A N 1
ATOM 2674 C CA . THR A 1 343 ? 26.016 -14.227 -15.992 1 96.81 343 THR A CA 1
ATOM 2675 C C . THR A 1 343 ? 27.203 -14.859 -16.703 1 96.81 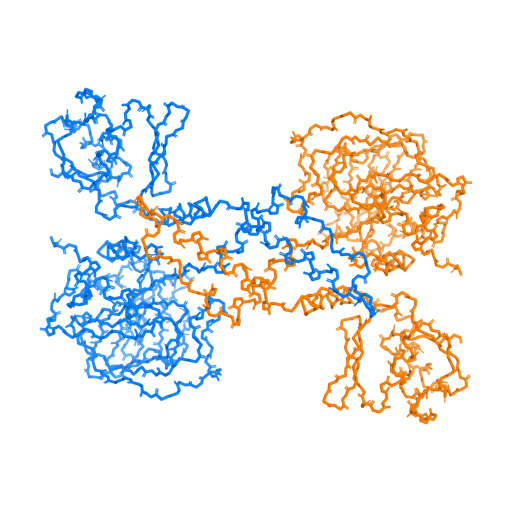343 THR A C 1
ATOM 2677 O O . THR A 1 343 ? 28 -15.562 -16.078 1 96.81 343 THR A O 1
ATOM 2680 N N . VAL A 1 344 ? 27.312 -14.656 -17.984 1 96.31 344 VAL A N 1
ATOM 2681 C CA . VAL A 1 344 ? 28.391 -15.156 -18.828 1 96.31 344 VAL A CA 1
ATOM 2682 C C . VAL A 1 344 ? 28.875 -14.055 -19.766 1 96.31 344 VAL A C 1
ATOM 2684 O O . VAL A 1 344 ? 28.188 -13.047 -19.938 1 96.31 344 VAL A O 1
ATOM 2687 N N . PRO A 1 345 ? 30.031 -14.18 -20.328 1 96.06 345 PRO A N 1
ATOM 2688 C CA . PRO A 1 345 ? 30.453 -13.203 -21.328 1 96.06 345 PRO A CA 1
ATOM 2689 C C . PRO A 1 345 ? 29.516 -13.172 -22.547 1 96.06 345 PRO A C 1
ATOM 2691 O O . PRO A 1 345 ? 28.875 -14.18 -22.859 1 96.06 345 PRO A O 1
ATOM 2694 N N . ASP A 1 346 ? 29.484 -12.078 -23.219 1 95.06 346 ASP A N 1
ATOM 2695 C CA . ASP A 1 346 ? 28.531 -11.836 -24.297 1 95.06 346 ASP A CA 1
ATOM 2696 C C . ASP A 1 346 ? 28.75 -12.828 -25.453 1 95.06 346 ASP A C 1
ATOM 2698 O O . ASP A 1 346 ? 27.797 -13.18 -26.156 1 95.06 346 ASP A O 1
ATOM 2702 N N . PHE A 1 347 ? 29.953 -13.297 -25.625 1 94.81 347 PHE A N 1
ATOM 2703 C CA . PHE A 1 347 ? 30.188 -14.219 -26.719 1 94.81 347 PHE A CA 1
ATOM 2704 C C . PHE A 1 347 ? 29.516 -15.555 -26.469 1 94.81 347 PHE A C 1
ATOM 2706 O O . PHE A 1 347 ? 29.312 -16.344 -27.391 1 94.81 347 PHE A O 1
ATOM 2713 N N . ALA A 1 348 ? 29.094 -15.844 -25.203 1 96.56 348 ALA A N 1
ATOM 2714 C CA . ALA A 1 348 ? 28.422 -17.094 -24.844 1 96.56 348 ALA A CA 1
ATOM 2715 C C . ALA A 1 348 ? 26.906 -16.938 -24.906 1 96.56 348 ALA A C 1
ATOM 2717 O O . ALA A 1 348 ? 26.172 -17.859 -24.562 1 96.56 348 ALA A O 1
ATOM 2718 N N . ALA A 1 349 ? 26.406 -15.797 -25.312 1 96.69 349 ALA A N 1
ATOM 2719 C CA . ALA A 1 349 ? 24.984 -15.492 -25.328 1 96.69 349 ALA A CA 1
ATOM 2720 C C . ALA A 1 349 ? 24.219 -16.484 -26.219 1 96.69 349 ALA A C 1
ATOM 2722 O O . ALA A 1 349 ? 23.203 -17.031 -25.812 1 96.69 349 ALA A O 1
ATOM 2723 N N . PRO A 1 350 ? 24.75 -16.797 -27.391 1 96.12 350 PRO A N 1
ATOM 2724 C CA . PRO A 1 350 ? 24.031 -17.766 -28.234 1 96.12 350 PRO A CA 1
ATOM 2725 C C . PRO A 1 350 ? 23.938 -19.141 -27.594 1 96.12 350 PRO A C 1
ATOM 2727 O O . PRO A 1 350 ? 22.922 -19.812 -27.703 1 96.12 350 PRO A O 1
ATOM 2730 N N . ALA A 1 351 ? 25.031 -19.516 -26.906 1 96.94 351 ALA A N 1
ATOM 2731 C CA . ALA A 1 351 ? 25.047 -20.812 -26.219 1 96.94 351 ALA A CA 1
ATOM 2732 C C . ALA A 1 351 ? 24.016 -20.844 -25.094 1 96.94 351 ALA A C 1
ATOM 2734 O O . ALA A 1 351 ? 23.281 -21.828 -24.938 1 96.94 351 ALA A O 1
ATOM 2735 N N . LEU A 1 352 ? 23.969 -19.797 -24.375 1 96.31 352 LEU A N 1
ATOM 2736 C CA . LEU A 1 352 ? 23.031 -19.672 -23.266 1 96.31 352 LEU A CA 1
ATOM 2737 C C . LEU A 1 352 ? 21.594 -19.75 -23.75 1 96.31 352 LEU A C 1
ATOM 2739 O O . LEU A 1 352 ? 20.781 -20.5 -23.203 1 96.31 352 LEU A O 1
ATOM 2743 N N . ALA A 1 353 ? 21.312 -19.031 -24.797 1 95.5 353 ALA A N 1
ATOM 2744 C CA . ALA A 1 353 ? 19.969 -19.031 -25.391 1 95.5 353 ALA A CA 1
ATOM 2745 C C . ALA A 1 353 ? 19.594 -20.406 -25.906 1 95.5 353 ALA A C 1
ATOM 2747 O O . ALA A 1 353 ? 18.453 -20.875 -25.719 1 95.5 353 ALA A O 1
ATOM 2748 N N . HIS A 1 354 ? 20.516 -21.062 -26.484 1 95.69 354 HIS A N 1
ATOM 2749 C CA . HIS A 1 354 ? 20.281 -22.391 -27.031 1 95.69 354 HIS A CA 1
ATOM 2750 C C . HIS A 1 354 ? 20 -23.406 -25.938 1 95.69 354 HIS A C 1
ATOM 2752 O O . HIS A 1 354 ? 19.109 -24.25 -26.078 1 95.69 354 HIS A O 1
ATOM 2758 N N . ALA A 1 355 ? 20.703 -23.281 -24.875 1 95.75 355 ALA A N 1
ATOM 2759 C CA . ALA A 1 355 ? 20.625 -24.266 -23.797 1 95.75 355 ALA A CA 1
ATOM 2760 C C . ALA A 1 355 ? 19.266 -24.219 -23.109 1 95.75 355 ALA A C 1
ATOM 2762 O O . ALA A 1 355 ? 18.828 -25.219 -22.547 1 95.75 355 ALA A O 1
ATOM 2763 N N . VAL A 1 356 ? 18.578 -23.031 -23.188 1 94.19 356 VAL A N 1
ATOM 2764 C CA . VAL A 1 356 ? 17.359 -22.906 -22.391 1 94.19 356 VAL A CA 1
ATOM 2765 C C . VAL A 1 356 ? 16.141 -22.891 -23.312 1 94.19 356 VAL A C 1
ATOM 2767 O O . VAL A 1 356 ? 14.992 -22.875 -22.844 1 94.19 356 VAL A O 1
ATOM 2770 N N . LYS A 1 357 ? 16.266 -22.812 -24.688 1 84.94 357 LYS A N 1
ATOM 2771 C CA . LYS A 1 357 ? 15.18 -22.688 -25.656 1 84.94 357 LYS A CA 1
ATOM 2772 C C . LYS A 1 357 ? 14.352 -23.953 -25.734 1 84.94 357 LYS A C 1
ATOM 2774 O O . LYS A 1 357 ? 13.195 -23.938 -26.156 1 84.94 357 LYS A O 1
ATOM 2779 N N . GLY A 1 358 ? 14.469 -25.062 -24.922 1 70.88 358 GLY A N 1
ATOM 2780 C CA . GLY A 1 358 ? 13.508 -26.141 -24.734 1 70.88 358 GLY A CA 1
ATOM 2781 C C . GLY A 1 358 ? 13.844 -27.391 -25.531 1 70.88 358 GLY A C 1
ATOM 2782 O O . GLY A 1 358 ? 13.055 -28.328 -25.562 1 70.88 358 GLY A O 1
ATOM 2783 N N . THR A 1 359 ? 14.938 -27.453 -26.297 1 85 359 THR A N 1
ATOM 2784 C CA . THR A 1 359 ? 15.227 -28.672 -27.062 1 85 359 THR A CA 1
ATOM 2785 C C . THR A 1 359 ? 16.469 -29.375 -26.5 1 85 359 THR A C 1
ATOM 2787 O O . THR A 1 359 ? 17.297 -28.75 -25.859 1 85 359 THR A O 1
ATOM 2790 N N . ARG A 1 360 ? 16.375 -30.703 -26.719 1 93.81 360 ARG A N 1
ATOM 2791 C CA . ARG A 1 360 ? 17.547 -31.5 -26.375 1 93.81 360 ARG A CA 1
ATOM 2792 C C . ARG A 1 360 ? 18.734 -31.109 -27.25 1 93.81 360 ARG A C 1
ATOM 2794 O O . ARG A 1 360 ? 18.578 -30.844 -28.438 1 93.81 360 ARG A O 1
ATOM 2801 N N . PHE A 1 361 ? 19.906 -31.078 -26.672 1 95.56 361 PHE A N 1
ATOM 2802 C CA . PHE A 1 361 ? 21.109 -30.703 -27.406 1 95.56 361 PHE A CA 1
ATOM 2803 C C . PHE A 1 361 ? 22.328 -31.484 -26.906 1 95.56 361 PHE A C 1
ATOM 2805 O O . PHE A 1 361 ? 22.297 -32.031 -25.797 1 95.56 361 PHE A O 1
ATOM 2812 N N . ARG A 1 362 ? 23.281 -31.547 -27.75 1 96.56 362 ARG A N 1
ATOM 2813 C CA . ARG A 1 362 ? 24.547 -32.125 -27.344 1 96.56 362 ARG A CA 1
ATOM 2814 C C . ARG A 1 362 ? 25.406 -31.094 -26.594 1 96.56 362 ARG A C 1
ATOM 2816 O O . ARG A 1 362 ? 25.609 -29.984 -27.094 1 96.56 362 ARG A O 1
ATOM 2823 N N . VAL A 1 363 ? 25.906 -31.531 -25.5 1 96.44 363 VAL A N 1
ATOM 2824 C CA . VAL A 1 363 ? 26.609 -30.641 -24.594 1 96.44 363 VAL A CA 1
ATOM 2825 C C . VAL A 1 363 ? 27.766 -29.953 -25.328 1 96.44 363 VAL A C 1
ATOM 2827 O O . VAL A 1 363 ? 27.984 -28.75 -25.188 1 96.44 363 VAL A O 1
ATOM 2830 N N . GLY A 1 364 ? 28.453 -30.672 -26.156 1 96.19 364 GLY A N 1
ATOM 2831 C CA . GLY A 1 364 ? 29.641 -30.141 -26.812 1 96.19 364 GLY A CA 1
ATOM 2832 C C . GLY A 1 364 ? 29.328 -29.312 -28.047 1 96.19 364 GLY A C 1
ATOM 2833 O O . GLY A 1 364 ? 30.234 -28.797 -28.688 1 96.19 364 GLY A O 1
ATOM 2834 N N . GLU A 1 365 ? 28.109 -29.109 -28.391 1 94.75 365 GLU A N 1
ATOM 2835 C CA . GLU A 1 365 ? 27.75 -28.484 -29.656 1 94.75 365 GLU A CA 1
ATOM 2836 C C . GLU A 1 365 ? 27 -27.172 -29.453 1 94.75 365 GLU A C 1
ATOM 2838 O O . GLU A 1 365 ? 26.094 -26.844 -30.219 1 94.75 365 GLU A O 1
ATOM 2843 N N . LEU A 1 366 ? 27.25 -26.516 -28.406 1 96.19 366 LEU A N 1
ATOM 2844 C CA . LEU A 1 366 ? 26.609 -25.219 -28.188 1 96.19 366 LEU A CA 1
ATOM 2845 C C . LEU A 1 366 ? 27.219 -24.156 -29.094 1 96.19 366 LEU A C 1
ATOM 2847 O O . LEU A 1 366 ? 28.438 -24.109 -29.281 1 96.19 366 LEU A O 1
ATOM 2851 N N . PRO A 1 367 ? 26.375 -23.406 -29.703 1 96.06 367 PRO A N 1
ATOM 2852 C CA . PRO A 1 367 ? 26.875 -22.406 -30.656 1 96.06 367 PRO A CA 1
ATOM 2853 C C . PRO A 1 367 ? 27.781 -21.375 -30 1 96.06 367 PRO A C 1
ATOM 2855 O O . PRO A 1 367 ? 27.516 -20.922 -28.891 1 96.06 367 PRO A O 1
ATOM 2858 N N . GLY A 1 368 ? 28.875 -21.031 -30.656 1 93.94 368 GLY A N 1
ATOM 2859 C CA . GLY A 1 368 ? 29.75 -19.953 -30.234 1 93.94 368 GLY A CA 1
ATOM 2860 C C . GLY A 1 368 ? 30.781 -20.375 -29.203 1 93.94 368 GLY A C 1
ATOM 2861 O O . GLY A 1 368 ? 31.609 -19.562 -28.797 1 93.94 368 GLY A O 1
ATOM 2862 N N . LEU A 1 369 ? 30.703 -21.578 -28.734 1 96.19 369 LEU A N 1
ATOM 2863 C CA . LEU A 1 369 ? 31.656 -22.062 -27.734 1 96.19 369 LEU A CA 1
ATOM 2864 C C . LEU A 1 369 ? 32.406 -23.297 -28.234 1 96.19 369 LEU A C 1
ATOM 2866 O O . LEU A 1 369 ? 31.859 -24.062 -29.031 1 96.19 369 LEU A O 1
ATOM 2870 N N . ASP A 1 370 ? 33.625 -23.406 -27.75 1 96.12 370 ASP A N 1
ATOM 2871 C CA . ASP A 1 370 ? 34.312 -24.672 -27.969 1 96.12 370 ASP A CA 1
ATOM 2872 C C . ASP A 1 370 ? 33.812 -25.75 -27 1 96.12 370 ASP A C 1
ATOM 2874 O O . ASP A 1 370 ? 32.938 -25.484 -26.172 1 96.12 370 ASP A O 1
ATOM 2878 N N . GLU A 1 371 ? 34.312 -26.922 -27.172 1 96.19 371 GLU A N 1
ATOM 2879 C CA . GLU A 1 371 ? 33.844 -28.047 -26.375 1 96.19 371 GLU A CA 1
ATOM 2880 C C . GLU A 1 371 ? 34 -27.781 -24.875 1 96.19 371 GLU A C 1
ATOM 2882 O O . GLU A 1 371 ? 33.094 -28.016 -24.094 1 96.19 371 GLU A O 1
ATOM 2887 N N . ALA A 1 372 ? 35.156 -27.281 -24.531 1 95.38 372 ALA A N 1
ATOM 2888 C CA . ALA A 1 372 ? 35.438 -27.016 -23.125 1 95.38 372 ALA A CA 1
ATOM 2889 C C . ALA A 1 372 ? 34.469 -25.953 -22.562 1 95.38 372 ALA A C 1
ATOM 2891 O O . ALA A 1 372 ? 33.938 -26.109 -21.469 1 95.38 372 ALA A O 1
ATOM 2892 N N . GLY A 1 373 ? 34.312 -24.922 -23.328 1 96.31 373 GLY A N 1
ATOM 2893 C CA . GLY A 1 373 ? 33.375 -23.875 -22.922 1 96.31 373 GLY A CA 1
ATOM 2894 C C . GLY A 1 373 ? 31.938 -24.344 -22.812 1 96.31 373 GLY A C 1
ATOM 2895 O O . GLY A 1 373 ? 31.219 -23.938 -21.891 1 96.31 373 GLY A O 1
ATOM 2896 N N . SER A 1 374 ? 31.578 -25.141 -23.703 1 97.06 374 SER A N 1
ATOM 2897 C CA . SER A 1 374 ? 30.234 -25.703 -23.703 1 97.06 374 SER A CA 1
ATOM 2898 C C . SER A 1 374 ? 29.984 -26.547 -22.453 1 97.06 374 SER A C 1
ATOM 2900 O O . SER A 1 374 ? 28.953 -26.406 -21.797 1 97.06 374 SER A O 1
ATOM 2902 N N . VAL A 1 375 ? 30.953 -27.391 -22.172 1 96.56 375 VAL A N 1
ATOM 2903 C CA . VAL A 1 375 ? 30.828 -28.25 -21.016 1 96.56 375 VAL A CA 1
ATOM 2904 C C . VAL A 1 375 ? 30.766 -27.406 -19.734 1 96.56 375 VAL A C 1
ATOM 2906 O O . VAL A 1 375 ? 29.953 -27.672 -18.859 1 96.56 375 VAL A O 1
ATOM 2909 N N . ALA A 1 376 ? 31.531 -26.406 -19.672 1 95.56 376 ALA A N 1
ATOM 2910 C CA . ALA A 1 376 ? 31.547 -25.531 -18.5 1 95.56 376 ALA A CA 1
ATOM 2911 C C . ALA A 1 376 ? 30.203 -24.844 -18.312 1 95.56 376 ALA A C 1
ATOM 2913 O O . ALA A 1 376 ? 29.703 -24.75 -17.188 1 95.56 376 ALA A O 1
ATOM 2914 N N . LEU A 1 377 ? 29.672 -24.344 -19.375 1 96.31 377 LEU A N 1
ATOM 2915 C CA . LEU A 1 377 ? 28.375 -23.672 -19.297 1 96.31 377 LEU A CA 1
ATOM 2916 C C . LEU A 1 377 ? 27.281 -24.625 -18.844 1 96.31 377 LEU A C 1
ATOM 2918 O O . LEU A 1 377 ? 26.5 -24.297 -17.953 1 96.31 377 LEU A O 1
ATOM 2922 N N . VAL A 1 378 ? 27.25 -25.781 -19.391 1 95.06 378 VAL A N 1
ATOM 2923 C CA . VAL A 1 378 ? 26.203 -26.75 -19.078 1 95.06 378 VAL A CA 1
ATOM 2924 C C . VAL A 1 378 ? 26.344 -27.188 -17.609 1 95.06 378 VAL A C 1
ATOM 2926 O O . VAL A 1 378 ? 25.328 -27.328 -16.906 1 95.06 378 VAL A O 1
ATOM 2929 N N . ARG A 1 379 ? 27.594 -27.391 -17.156 1 92.94 379 ARG A N 1
ATOM 2930 C CA . ARG A 1 379 ? 27.812 -27.734 -15.758 1 92.94 379 ARG A CA 1
ATOM 2931 C C . ARG A 1 379 ? 27.203 -26.672 -14.844 1 92.94 379 ARG A C 1
ATOM 2933 O O . ARG A 1 379 ? 26.531 -27 -13.875 1 92.94 379 ARG A O 1
ATOM 2940 N N . ARG A 1 380 ? 27.391 -25.469 -15.234 1 92.62 380 ARG A N 1
ATOM 2941 C CA . ARG A 1 380 ? 26.859 -24.375 -14.445 1 92.62 380 ARG A CA 1
ATOM 2942 C C . ARG A 1 380 ? 25.328 -24.359 -14.484 1 92.62 380 ARG A C 1
ATOM 2944 O O . ARG A 1 380 ? 24.672 -24.172 -13.461 1 92.62 380 ARG A O 1
ATOM 2951 N N . LEU A 1 381 ? 24.766 -24.562 -15.617 1 93.69 381 LEU A N 1
ATOM 2952 C CA . LEU A 1 381 ? 23.312 -24.531 -15.789 1 93.69 381 LEU A CA 1
ATOM 2953 C C . LEU A 1 381 ? 22.656 -25.703 -15.062 1 93.69 381 LEU A C 1
ATOM 2955 O O . LEU A 1 381 ? 21.547 -25.562 -14.531 1 93.69 381 LEU A O 1
ATOM 2959 N N . VAL A 1 382 ? 23.328 -26.828 -15.055 1 91.25 382 VAL A N 1
ATOM 2960 C CA . VAL A 1 382 ? 22.828 -27.984 -14.328 1 91.25 382 VAL A CA 1
ATOM 2961 C C . VAL A 1 382 ? 22.906 -27.719 -12.828 1 91.25 382 VAL A C 1
ATOM 2963 O O . VAL A 1 382 ? 21.953 -28.031 -12.094 1 91.25 382 VAL A O 1
ATOM 2966 N N . LEU A 1 383 ? 23.984 -27.141 -12.445 1 88 383 LEU A N 1
ATOM 2967 C CA . LEU A 1 383 ? 24.172 -26.812 -11.039 1 88 383 LEU A CA 1
ATOM 2968 C C . LEU A 1 383 ? 23.062 -25.859 -10.562 1 88 383 LEU A C 1
ATOM 2970 O O . LEU A 1 383 ? 22.578 -25.984 -9.438 1 88 383 LEU A O 1
ATOM 2974 N N . GLU A 1 384 ? 22.688 -24.953 -11.422 1 89.81 384 GLU A N 1
ATOM 2975 C CA . GLU A 1 384 ? 21.688 -23.953 -11.062 1 89.81 384 GLU A CA 1
ATOM 2976 C C . GLU A 1 384 ? 20.266 -24.453 -11.32 1 89.81 384 GLU A C 1
ATOM 2978 O O . GLU A 1 384 ? 19.297 -23.766 -11.023 1 89.81 384 GLU A O 1
ATOM 2983 N N . GLY A 1 385 ? 20.156 -25.594 -11.922 1 89.56 385 GLY A N 1
ATOM 2984 C CA . GLY A 1 385 ? 18.859 -26.266 -12.055 1 89.56 385 GLY A CA 1
ATOM 2985 C C . GLY A 1 385 ? 18.109 -25.844 -13.297 1 89.56 385 GLY A C 1
ATOM 2986 O O . GLY A 1 385 ? 16.906 -26.109 -13.422 1 89.56 385 GLY A O 1
ATOM 2987 N N . ALA A 1 386 ? 18.781 -25.172 -14.258 1 93.12 386 ALA A N 1
ATOM 2988 C CA . ALA A 1 386 ? 18.125 -24.703 -15.469 1 93.12 386 ALA A CA 1
ATOM 2989 C C . ALA A 1 386 ? 18.109 -25.766 -16.547 1 93.12 386 ALA A C 1
ATOM 2991 O O . ALA A 1 386 ? 17.234 -25.797 -17.406 1 93.12 386 ALA A O 1
ATOM 2992 N N . VAL A 1 387 ? 19.141 -26.609 -16.469 1 92.81 387 VAL A N 1
ATOM 2993 C CA . VAL A 1 387 ? 19.328 -27.656 -17.453 1 92.81 387 VAL A CA 1
ATOM 2994 C C . VAL A 1 387 ? 19.547 -29 -16.75 1 92.81 387 VAL A C 1
ATOM 2996 O O . VAL A 1 387 ? 20.031 -29.031 -15.625 1 92.81 387 VAL A O 1
ATOM 2999 N N . ARG A 1 388 ? 19.094 -30.047 -17.422 1 89.94 388 ARG A N 1
ATOM 3000 C CA . ARG A 1 388 ? 19.328 -31.391 -16.906 1 89.94 388 ARG A CA 1
ATOM 3001 C C . ARG A 1 388 ? 19.922 -32.281 -17.969 1 89.94 388 ARG A C 1
ATOM 3003 O O . ARG A 1 388 ? 19.766 -32.031 -19.172 1 89.94 388 ARG A O 1
ATOM 3010 N N . LEU A 1 389 ? 20.578 -33.281 -17.516 1 89.75 389 LEU A N 1
ATOM 3011 C CA . LEU A 1 389 ? 21.094 -34.281 -18.453 1 89.75 389 LEU A CA 1
ATOM 3012 C C . LEU A 1 389 ? 20.016 -35.281 -18.828 1 89.75 389 LEU A C 1
ATOM 3014 O O . LEU A 1 389 ? 19.094 -35.5 -18.047 1 89.75 389 LEU A O 1
ATOM 3018 N N . VAL A 1 390 ? 20.078 -35.656 -20.031 1 87.06 390 VAL A N 1
ATOM 3019 C CA . VAL A 1 390 ? 19.109 -36.625 -20.5 1 87.06 390 VAL A CA 1
ATOM 3020 C C . VAL A 1 390 ? 19.797 -37.969 -20.75 1 87.06 390 VAL A C 1
ATOM 3022 O O . VAL A 1 390 ? 20.969 -38.031 -21.109 1 87.06 390 VAL A O 1
ATOM 3025 N N . MET B 1 1 ? -4.621 37.906 23.219 1 43.47 1 MET B N 1
ATOM 3026 C CA . MET B 1 1 ? -3.391 37.719 22.469 1 43.47 1 MET B CA 1
ATOM 3027 C C . MET B 1 1 ? -3.693 37.281 21.031 1 43.47 1 MET B C 1
ATOM 3029 O O . MET B 1 1 ? -4.535 36.438 20.812 1 43.47 1 MET B O 1
ATOM 3033 N N . GLN B 1 2 ? -3.385 38.188 20.141 1 56.78 2 GLN B N 1
ATOM 3034 C CA . GLN B 1 2 ? -3.789 37.938 18.75 1 56.78 2 GLN B CA 1
ATOM 3035 C C . GLN B 1 2 ? -3.088 36.719 18.172 1 56.78 2 GLN B C 1
ATOM 3037 O O . GLN B 1 2 ? -1.868 36.594 18.281 1 56.78 2 GLN B O 1
ATOM 3042 N N . GLU B 1 3 ? -3.787 35.625 17.875 1 78.12 3 GLU B N 1
ATOM 3043 C CA . GLU B 1 3 ? -3.281 34.375 17.297 1 78.12 3 GLU B CA 1
ATOM 3044 C C . GLU B 1 3 ? -2.537 34.625 15.992 1 78.12 3 GLU B C 1
ATOM 3046 O O . GLU B 1 3 ? -2.986 35.438 15.172 1 78.12 3 GLU B O 1
ATOM 3051 N N . LEU B 1 4 ? -1.256 34.281 15.992 1 90.88 4 LEU B N 1
ATOM 3052 C CA . LEU B 1 4 ? -0.43 34.438 14.797 1 90.88 4 LEU B CA 1
ATOM 3053 C C . LEU B 1 4 ? -1.022 33.656 13.625 1 90.88 4 LEU B C 1
ATOM 3055 O O . LEU B 1 4 ? -1.192 32.438 13.703 1 90.88 4 LEU B O 1
ATOM 3059 N N . SER B 1 5 ? -1.494 34.406 12.609 1 94.56 5 SER B N 1
ATOM 3060 C CA . SER B 1 5 ? -2.043 33.812 11.398 1 94.56 5 SER B CA 1
ATOM 3061 C C . SER B 1 5 ? -0.937 33.406 10.43 1 94.56 5 SER B C 1
ATOM 3063 O O . SER B 1 5 ? 0.227 33.75 10.625 1 94.56 5 SER B O 1
ATOM 3065 N N . PHE B 1 6 ? -1.286 32.625 9.438 1 97.56 6 PHE B N 1
ATOM 3066 C CA . PHE B 1 6 ? -0.348 32.312 8.367 1 97.56 6 PHE B CA 1
ATOM 3067 C C . PHE B 1 6 ? 0.177 33.594 7.707 1 97.56 6 PHE B C 1
ATOM 3069 O O . PHE B 1 6 ? 1.389 33.75 7.555 1 97.56 6 PHE B O 1
ATOM 3076 N N . LYS B 1 7 ? -0.759 34.469 7.359 1 97.19 7 LYS B N 1
ATOM 3077 C CA . LYS B 1 7 ? -0.4 35.75 6.742 1 97.19 7 LYS B CA 1
ATOM 3078 C C . LYS B 1 7 ? 0.552 36.562 7.633 1 97.19 7 LYS B C 1
ATOM 3080 O O . LYS B 1 7 ? 1.555 37.094 7.156 1 97.19 7 LYS B O 1
ATOM 3085 N N . GLY B 1 8 ? 0.241 36.562 8.945 1 96.69 8 GLY B N 1
ATOM 3086 C CA . GLY B 1 8 ? 1.09 37.281 9.891 1 96.69 8 GLY B CA 1
ATOM 3087 C C . GLY B 1 8 ? 2.473 36.656 10.023 1 96.69 8 GLY B C 1
ATOM 3088 O O . GLY B 1 8 ? 3.465 37.375 10.148 1 96.69 8 GLY B O 1
ATOM 3089 N N . ALA B 1 9 ? 2.553 35.375 9.969 1 97.25 9 ALA B N 1
ATOM 3090 C CA . ALA B 1 9 ? 3.809 34.656 10.164 1 97.25 9 ALA B CA 1
ATOM 3091 C C . ALA B 1 9 ? 4.77 34.875 9.008 1 97.25 9 ALA B C 1
ATOM 3093 O O . ALA B 1 9 ? 5.98 35 9.211 1 97.25 9 ALA B O 1
ATOM 3094 N N . ILE B 1 10 ? 4.215 35.062 7.785 1 98 10 ILE B N 1
ATOM 3095 C CA . ILE B 1 10 ? 5.109 35.125 6.633 1 98 10 ILE B CA 1
ATOM 3096 C C . ILE B 1 10 ? 5.23 36.562 6.168 1 98 10 ILE B C 1
ATOM 3098 O O . ILE B 1 10 ? 5.922 36.875 5.188 1 98 10 ILE B O 1
ATOM 3102 N N . ALA B 1 11 ? 4.492 37.469 6.871 1 97.06 11 ALA B N 1
ATOM 3103 C CA . ALA B 1 11 ? 4.594 38.875 6.516 1 97.06 11 ALA B CA 1
ATOM 3104 C C . ALA B 1 11 ? 6.055 39.312 6.422 1 97.06 11 ALA B C 1
ATOM 3106 O O . ALA B 1 11 ? 6.891 38.875 7.211 1 97.06 11 ALA B O 1
ATOM 3107 N N . PRO B 1 12 ? 6.387 40.156 5.488 1 97.06 12 PRO B N 1
ATOM 3108 C CA . PRO B 1 12 ? 5.52 40.969 4.633 1 97.06 12 PRO B CA 1
ATOM 3109 C C . PRO B 1 12 ? 5.113 40.25 3.348 1 97.06 12 PRO B C 1
ATOM 3111 O O . PRO B 1 12 ? 4.41 40.844 2.512 1 97.06 12 PRO B O 1
ATOM 3114 N N . ILE B 1 13 ? 5.512 39.031 3.113 1 97.62 13 ILE B N 1
ATOM 3115 C CA . ILE B 1 13 ? 5.098 38.25 1.953 1 97.62 13 ILE B CA 1
ATOM 3116 C C . ILE B 1 13 ? 3.623 37.875 2.084 1 97.62 13 ILE B C 1
ATOM 3118 O O . ILE B 1 13 ? 3.178 37.469 3.154 1 97.62 13 ILE B O 1
ATOM 3122 N N . THR B 1 14 ? 2.877 38.125 1.039 1 97.81 14 THR B N 1
ATOM 3123 C CA . THR B 1 14 ? 1.472 37.719 1.085 1 97.81 14 THR B CA 1
ATOM 3124 C C . THR B 1 14 ? 1.318 36.219 0.867 1 97.81 14 THR B C 1
ATOM 3126 O O . THR B 1 14 ? 2.184 35.594 0.264 1 97.81 14 THR B O 1
ATOM 3129 N N . PRO B 1 15 ? 0.239 35.656 1.37 1 97.88 15 PRO B N 1
ATOM 3130 C CA . PRO B 1 15 ? -0.008 34.219 1.104 1 97.88 15 PRO B CA 1
ATOM 3131 C C . PRO B 1 15 ? 0.002 33.906 -0.386 1 97.88 15 PRO B C 1
ATOM 3133 O O . PRO B 1 15 ? 0.544 32.875 -0.79 1 97.88 15 PRO B O 1
ATOM 3136 N N . HIS B 1 16 ? -0.564 34.781 -1.184 1 97.5 16 HIS B N 1
ATOM 3137 C CA . HIS B 1 16 ? -0.588 34.562 -2.625 1 97.5 16 HIS B CA 1
ATOM 3138 C C . HIS B 1 16 ? 0.823 34.531 -3.203 1 97.5 16 HIS B C 1
ATOM 3140 O O . HIS B 1 16 ? 1.164 33.656 -3.977 1 97.5 16 HIS B O 1
ATOM 3146 N N . GLU B 1 17 ? 1.617 35.469 -2.816 1 98.38 17 GLU B N 1
ATOM 3147 C CA . GLU B 1 17 ? 3.004 35.531 -3.271 1 98.38 17 GLU B CA 1
ATOM 3148 C C . GLU B 1 17 ? 3.785 34.312 -2.799 1 98.38 17 GLU B C 1
ATOM 3150 O O . GLU B 1 17 ? 4.559 33.719 -3.562 1 98.38 17 GLU B O 1
ATOM 3155 N N . PHE B 1 18 ? 3.555 33.969 -1.611 1 98.62 18 PHE B N 1
ATOM 3156 C CA . PHE B 1 18 ? 4.254 32.812 -1.054 1 98.62 18 PHE B CA 1
ATOM 3157 C C . PHE B 1 18 ? 3.943 31.547 -1.852 1 98.62 18 PHE B C 1
ATOM 3159 O O . PHE B 1 18 ? 4.855 30.828 -2.246 1 98.62 18 PHE B O 1
ATOM 3166 N N . LEU B 1 19 ? 2.658 31.297 -2.109 1 97.94 19 LEU B N 1
ATOM 3167 C CA . LEU B 1 19 ? 2.23 30.094 -2.814 1 97.94 19 LEU B CA 1
ATOM 3168 C C . LEU B 1 19 ? 2.715 30.109 -4.258 1 97.94 19 LEU B C 1
ATOM 3170 O O . LEU B 1 19 ? 3.023 29.062 -4.828 1 97.94 19 LEU B O 1
ATOM 3174 N N . ALA B 1 20 ? 2.859 31.281 -4.805 1 97.56 20 ALA B N 1
ATOM 3175 C CA . ALA B 1 20 ? 3.244 31.406 -6.207 1 97.56 20 ALA B CA 1
ATOM 3176 C C . ALA B 1 20 ? 4.758 31.297 -6.375 1 97.56 20 ALA B C 1
ATOM 3178 O O . ALA B 1 20 ? 5.238 30.672 -7.324 1 97.56 20 ALA B O 1
ATOM 3179 N N . GLU B 1 21 ? 5.543 31.797 -5.379 1 98.25 21 GLU B N 1
ATOM 3180 C CA . GLU B 1 21 ? 6.961 32 -5.645 1 98.25 21 GLU B CA 1
ATOM 3181 C C . GLU B 1 21 ? 7.832 31.125 -4.766 1 98.25 21 GLU B C 1
ATOM 3183 O O . GLU B 1 21 ? 8.984 30.828 -5.102 1 98.25 21 GLU B O 1
ATOM 3188 N N . TYR B 1 22 ? 7.297 30.656 -3.641 1 98.44 22 TYR B N 1
ATOM 3189 C CA . TYR B 1 22 ? 8.188 30.031 -2.674 1 98.44 22 TYR B CA 1
ATOM 3190 C C . TYR B 1 22 ? 7.754 28.594 -2.373 1 98.44 22 TYR B C 1
ATOM 3192 O O . TYR B 1 22 ? 8.578 27.688 -2.35 1 98.44 22 TYR B O 1
ATOM 3200 N N . TRP B 1 23 ? 6.465 28.375 -2.24 1 98.25 23 TRP B N 1
ATOM 3201 C CA . TRP B 1 23 ? 5.906 27.094 -1.796 1 98.25 23 TRP B CA 1
ATOM 3202 C C . TRP B 1 23 ? 6.371 25.953 -2.697 1 98.25 23 TRP B C 1
ATOM 3204 O O . TRP B 1 23 ? 6.039 25.922 -3.885 1 98.25 23 TRP B O 1
ATOM 3214 N N . GLU B 1 24 ? 7.227 25.062 -2.17 1 97.44 24 GLU B N 1
ATOM 3215 C CA . GLU B 1 24 ? 7.781 23.875 -2.826 1 97.44 24 GLU B CA 1
ATOM 3216 C C . GLU B 1 24 ? 8.805 24.266 -3.891 1 97.44 24 GLU B C 1
ATOM 3218 O O . GLU B 1 24 ? 9.117 23.484 -4.777 1 97.44 24 GLU B O 1
ATOM 3223 N N . LYS B 1 25 ? 9.312 25.5 -3.869 1 97.12 25 LYS B N 1
ATOM 3224 C CA . LYS B 1 25 ? 10.188 25.969 -4.941 1 97.12 25 LYS B CA 1
ATOM 3225 C C . LYS B 1 25 ? 11.531 26.438 -4.395 1 97.12 25 LYS B C 1
ATOM 3227 O O . LYS B 1 25 ? 12.578 25.938 -4.805 1 97.12 25 LYS B O 1
ATOM 3232 N N . LYS B 1 26 ? 11.484 27.375 -3.48 1 97.56 26 LYS B N 1
ATOM 3233 C CA . LYS B 1 26 ? 12.742 27.906 -2.957 1 97.56 26 LYS B CA 1
ATOM 3234 C C . LYS B 1 26 ? 12.562 28.453 -1.54 1 97.56 26 LYS B C 1
ATOM 3236 O O . LYS B 1 26 ? 11.445 28.766 -1.124 1 97.56 26 LYS B O 1
ATOM 3241 N N . PRO B 1 27 ? 13.656 28.562 -0.757 1 98.12 27 PRO B N 1
ATOM 3242 C CA . PRO B 1 27 ? 13.578 29.047 0.62 1 98.12 27 PRO B CA 1
ATOM 3243 C C . PRO B 1 27 ? 13.141 30.516 0.7 1 98.12 27 PRO B C 1
ATOM 3245 O O . PRO B 1 27 ? 13.352 31.266 -0.246 1 98.12 27 PRO B O 1
ATOM 3248 N N . LEU B 1 28 ? 12.492 30.859 1.771 1 98.62 28 LEU B N 1
ATOM 3249 C CA . LEU B 1 28 ? 12.109 32.219 2.104 1 98.62 28 LEU B CA 1
ATOM 3250 C C . LEU B 1 28 ? 12.688 32.656 3.451 1 98.62 28 LEU B C 1
ATOM 3252 O O . LEU B 1 28 ? 12.516 31.938 4.449 1 98.62 28 LEU B O 1
ATOM 3256 N N . LEU B 1 29 ? 13.438 33.719 3.496 1 98.56 29 LEU B N 1
ATOM 3257 C CA . LEU B 1 29 ? 13.969 34.312 4.719 1 98.56 29 LEU B CA 1
ATOM 3258 C C . LEU B 1 29 ? 13.273 35.625 5.023 1 98.56 29 LEU B C 1
ATOM 3260 O O . LEU B 1 29 ? 13.281 36.562 4.195 1 98.56 29 LEU B O 1
ATOM 3264 N N . VAL B 1 30 ? 12.602 35.719 6.156 1 98.38 30 VAL B N 1
ATOM 3265 C CA . VAL B 1 30 ? 11.984 36.969 6.617 1 98.38 30 VAL B CA 1
ATOM 3266 C C . VAL B 1 30 ? 12.727 37.5 7.84 1 98.38 30 VAL B C 1
ATOM 3268 O O . VAL B 1 30 ? 12.711 36.875 8.906 1 98.38 30 VAL B O 1
ATOM 3271 N N . LYS B 1 31 ? 13.383 38.594 7.719 1 97.75 31 LYS B N 1
ATOM 3272 C CA . LYS B 1 31 ? 14.039 39.281 8.82 1 97.75 31 LYS B CA 1
ATOM 3273 C C . LYS B 1 31 ? 13.117 40.344 9.43 1 97.75 31 LYS B C 1
ATOM 3275 O O . LYS B 1 31 ? 12.555 41.188 8.711 1 97.75 31 LYS B O 1
ATOM 3280 N N . ARG B 1 32 ? 12.867 40.344 10.742 1 94.75 32 ARG B N 1
ATOM 3281 C CA . ARG B 1 32 ? 11.859 41.219 11.344 1 94.75 32 ARG B CA 1
ATOM 3282 C C . ARG B 1 32 ? 12.5 42.219 12.32 1 94.75 32 ARG B C 1
ATOM 3284 O O . ARG B 1 32 ? 11.922 43.25 12.625 1 94.75 32 ARG B O 1
ATOM 3291 N N . ALA B 1 33 ? 13.664 41.969 12.883 1 93.25 33 ALA B N 1
ATOM 3292 C CA . ALA B 1 33 ? 14.25 42.781 13.953 1 93.25 33 ALA B CA 1
ATOM 3293 C C . ALA B 1 33 ? 13.234 43 15.078 1 93.25 33 ALA B C 1
ATOM 3295 O O . ALA B 1 33 ? 13.062 44.156 15.539 1 93.25 33 ALA B O 1
ATOM 3296 N N . ALA B 1 34 ? 12.438 42.094 15.438 1 95.44 34 ALA B N 1
ATOM 3297 C CA . ALA B 1 34 ? 11.422 42.094 16.5 1 95.44 34 ALA B CA 1
ATOM 3298 C C . ALA B 1 34 ? 11.57 40.875 17.406 1 95.44 34 ALA B C 1
ATOM 3300 O O . ALA B 1 34 ? 10.789 39.938 17.328 1 95.44 34 ALA B O 1
ATOM 3301 N N . PRO B 1 35 ? 12.461 40.938 18.328 1 93.56 35 PRO B N 1
ATOM 3302 C CA . PRO B 1 35 ? 12.789 39.781 19.156 1 93.56 35 PRO B CA 1
ATOM 3303 C C . PRO B 1 35 ? 11.578 39.25 19.906 1 93.56 35 PRO B C 1
ATOM 3305 O O . PRO B 1 35 ? 11.531 38.031 20.219 1 93.56 35 PRO B O 1
ATOM 3308 N N . GLY B 1 36 ? 10.547 39.969 20.219 1 93.81 36 GLY B N 1
ATOM 3309 C CA . GLY B 1 36 ? 9.398 39.5 20.969 1 93.81 36 GLY B CA 1
ATOM 3310 C C . GLY B 1 36 ? 8.25 39.031 20.078 1 93.81 36 GLY B C 1
ATOM 3311 O O . GLY B 1 36 ? 7.152 38.781 20.562 1 93.81 36 GLY B O 1
ATOM 3312 N N . PHE B 1 37 ? 8.578 38.875 18.844 1 96 37 PHE B N 1
ATOM 3313 C CA . PHE B 1 37 ? 7.535 38.594 17.859 1 96 37 PHE B CA 1
ATOM 3314 C C . PHE B 1 37 ? 6.848 37.281 18.172 1 96 37 PHE B C 1
ATOM 3316 O O . PHE B 1 37 ? 5.629 37.156 18.016 1 96 37 PHE B O 1
ATOM 3323 N N . TYR B 1 38 ? 7.602 36.219 18.625 1 97.06 38 TYR B N 1
ATOM 3324 C CA . TYR B 1 38 ? 7.059 34.875 18.859 1 97.06 38 TYR B CA 1
ATOM 3325 C C . TYR B 1 38 ? 6.863 34.625 20.344 1 97.06 38 TYR B C 1
ATOM 3327 O O . TYR B 1 38 ? 6.73 33.469 20.781 1 97.06 38 TYR B O 1
ATOM 3335 N N . ARG B 1 39 ? 6.805 35.562 21.172 1 92.38 39 ARG B N 1
ATOM 3336 C CA . ARG B 1 39 ? 6.773 35.438 22.625 1 92.38 39 ARG B CA 1
ATOM 3337 C C . ARG B 1 39 ? 5.512 34.719 23.078 1 92.38 39 ARG B C 1
ATOM 3339 O O . ARG B 1 39 ? 5.52 34 24.094 1 92.38 39 ARG B O 1
ATOM 3346 N N . ASP B 1 40 ? 4.488 34.938 22.328 1 93.31 40 ASP B N 1
ATOM 3347 C CA . ASP B 1 40 ? 3.217 34.312 22.719 1 93.31 40 ASP B CA 1
ATOM 3348 C C . ASP B 1 40 ? 3.145 32.875 22.281 1 93.31 40 ASP B C 1
ATOM 3350 O O . ASP B 1 40 ? 2.262 32.125 22.719 1 93.31 40 ASP B O 1
ATOM 3354 N N . LEU B 1 41 ? 3.988 32.438 21.406 1 95.44 41 LEU B N 1
ATOM 3355 C CA . LEU B 1 41 ? 4.023 31.047 20.953 1 95.44 41 LEU B CA 1
ATOM 3356 C C . LEU B 1 41 ? 4.793 30.172 21.938 1 95.44 41 LEU B C 1
ATOM 3358 O O . LEU B 1 41 ? 4.32 29.109 22.328 1 95.44 41 LEU B O 1
ATOM 3362 N N . LEU B 1 42 ? 5.902 30.609 22.266 1 95.19 42 LEU B N 1
ATOM 3363 C CA . LEU B 1 42 ? 6.805 29.828 23.109 1 95.19 42 LEU B CA 1
ATOM 3364 C C . LEU B 1 42 ? 7.875 30.719 23.734 1 95.19 42 LEU B C 1
ATOM 3366 O O . LEU B 1 42 ? 8.18 31.781 23.203 1 95.19 42 LEU B O 1
ATOM 3370 N N . SER B 1 43 ? 8.398 30.297 24.828 1 95.44 43 SER B N 1
ATOM 3371 C CA . SER B 1 43 ? 9.508 30.969 25.5 1 95.44 43 SER B CA 1
ATOM 3372 C C . SER B 1 43 ? 10.453 29.969 26.156 1 95.44 43 SER B C 1
ATOM 3374 O O . SER B 1 43 ? 10.102 28.797 26.312 1 95.44 43 SER B O 1
ATOM 3376 N N . VAL B 1 44 ? 11.633 30.5 26.453 1 93.94 44 VAL B N 1
ATOM 3377 C CA . VAL B 1 44 ? 12.602 29.656 27.141 1 93.94 44 VAL B CA 1
ATOM 3378 C C . VAL B 1 44 ? 12.031 29.188 28.484 1 93.94 44 VAL B C 1
ATOM 3380 O O . VAL B 1 44 ? 12.195 28.031 28.875 1 93.94 44 VAL B O 1
ATOM 3383 N N . GLN B 1 45 ? 11.375 30.062 29.109 1 92.25 45 GLN B N 1
ATOM 3384 C CA . GLN B 1 45 ? 10.773 29.734 30.391 1 92.25 45 GLN B CA 1
ATOM 3385 C C . GLN B 1 45 ? 9.734 28.625 30.25 1 92.25 45 GLN B C 1
ATOM 3387 O O . GLN B 1 45 ? 9.672 27.703 31.078 1 92.25 45 GLN B O 1
ATOM 3392 N N . ALA B 1 46 ? 8.938 28.75 29.266 1 91.06 46 ALA B N 1
ATOM 3393 C CA . ALA B 1 46 ? 7.938 27.719 29 1 91.06 46 ALA B CA 1
ATOM 3394 C C . ALA B 1 46 ? 8.594 26.359 28.766 1 91.06 46 ALA B C 1
ATOM 3396 O O . ALA B 1 46 ? 8.094 25.344 29.234 1 91.06 46 ALA B O 1
ATOM 3397 N N . ILE B 1 47 ? 9.703 26.344 28.062 1 91.62 47 ILE B N 1
ATOM 3398 C CA . ILE B 1 47 ? 10.422 25.094 27.781 1 91.62 47 ILE B CA 1
ATOM 3399 C C . ILE B 1 47 ? 10.977 24.516 29.062 1 91.62 47 ILE B C 1
ATOM 3401 O O . ILE B 1 47 ? 10.883 23.297 29.297 1 91.62 47 ILE B O 1
ATOM 3405 N N . ASP B 1 48 ? 11.516 25.344 29.891 1 87.62 48 ASP B N 1
ATOM 3406 C CA . ASP B 1 48 ? 12.023 24.891 31.188 1 87.62 48 ASP B CA 1
ATOM 3407 C C . ASP B 1 48 ? 10.922 24.219 32 1 87.62 48 ASP B C 1
ATOM 3409 O O . ASP B 1 48 ? 11.164 23.188 32.656 1 87.62 48 ASP B O 1
ATOM 3413 N N . GLN B 1 49 ? 9.789 24.797 31.891 1 86.94 49 GLN B N 1
ATOM 3414 C CA . GLN B 1 49 ? 8.656 24.219 32.594 1 86.94 49 GLN B CA 1
ATOM 3415 C C . GLN B 1 49 ? 8.273 22.859 32 1 86.94 49 GLN B C 1
ATOM 3417 O O . GLN B 1 49 ? 8 21.922 32.75 1 86.94 49 GLN B O 1
ATOM 3422 N N . VAL B 1 50 ? 8.25 22.766 30.734 1 86.75 50 VAL B N 1
ATOM 3423 C CA . VAL B 1 50 ? 7.914 21.516 30.062 1 86.75 50 VAL B CA 1
ATOM 3424 C C . VAL B 1 50 ? 8.93 20.438 30.438 1 86.75 50 VAL B C 1
ATOM 3426 O O . VAL B 1 50 ? 8.555 19.297 30.734 1 86.75 50 VAL B O 1
ATOM 3429 N N . LEU B 1 51 ? 10.156 20.75 30.453 1 86 51 LEU B N 1
ATOM 3430 C CA . LEU B 1 51 ? 11.234 19.812 30.734 1 86 51 LEU B CA 1
ATOM 3431 C C . LEU B 1 51 ? 11.227 19.375 32.188 1 86 51 LEU B C 1
ATOM 3433 O O . LEU B 1 51 ? 11.742 18.312 32.531 1 86 51 LEU B O 1
ATOM 3437 N N . ALA B 1 52 ? 10.648 20.203 33.031 1 80.12 52 ALA B N 1
ATOM 3438 C CA . ALA B 1 52 ? 10.602 19.922 34.469 1 80.12 52 ALA B CA 1
ATOM 3439 C C . ALA B 1 52 ? 9.359 19.109 34.812 1 80.12 52 ALA B C 1
ATOM 3441 O O . ALA B 1 52 ? 9.227 18.641 35.969 1 80.12 52 ALA B O 1
ATOM 3442 N N . MET B 1 53 ? 8.508 18.922 33.906 1 77.31 53 MET B N 1
ATOM 3443 C CA . MET B 1 53 ? 7.27 18.188 34.156 1 77.31 53 MET B CA 1
ATOM 3444 C C . MET B 1 53 ? 7.543 16.703 34.375 1 77.31 53 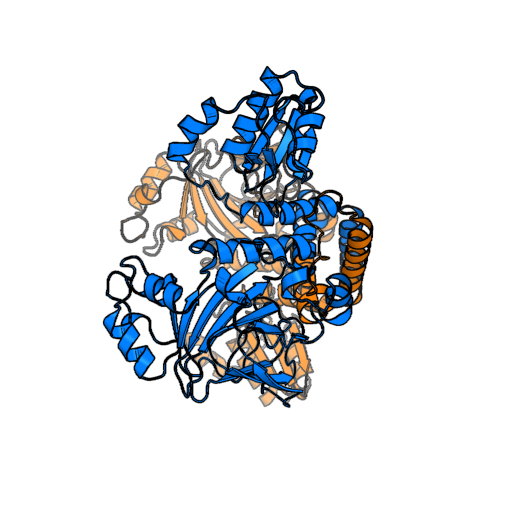MET B C 1
ATOM 3446 O O . MET B 1 53 ? 8.32 16.109 33.625 1 77.31 53 MET B O 1
ATOM 3450 N N . PRO B 1 54 ? 7.02 16.031 35.375 1 74.81 54 PRO B N 1
ATOM 3451 C CA . PRO B 1 54 ? 7.246 14.609 35.656 1 74.81 54 PRO B CA 1
ATOM 3452 C C . PRO B 1 54 ? 6.656 13.703 34.562 1 74.81 54 PRO B C 1
ATOM 3454 O O . PRO B 1 54 ? 7.094 12.562 34.406 1 74.81 54 PRO B O 1
ATOM 3457 N N . GLY B 1 55 ? 6.012 14.281 33.562 1 79.56 55 GLY B N 1
ATOM 3458 C CA . GLY B 1 55 ? 5.277 13.453 32.625 1 79.56 55 GLY B CA 1
ATOM 3459 C C . GLY B 1 55 ? 5.906 13.414 31.234 1 79.56 55 GLY B C 1
ATOM 3460 O O . GLY B 1 55 ? 5.375 12.781 30.312 1 79.56 55 GLY B O 1
ATOM 3461 N N . LEU B 1 56 ? 7.141 13.852 31.203 1 85.88 56 LEU B N 1
ATOM 3462 C CA . LEU B 1 56 ? 7.812 13.805 29.922 1 85.88 56 LEU B CA 1
ATOM 3463 C C . LEU B 1 56 ? 8.367 12.414 29.641 1 85.88 56 LEU B C 1
ATOM 3465 O O . LEU B 1 56 ? 9.031 11.828 30.5 1 85.88 56 LEU B O 1
ATOM 3469 N N . HIS B 1 57 ? 8.055 11.836 28.5 1 91.25 57 HIS B N 1
ATOM 3470 C CA . HIS B 1 57 ? 8.406 10.469 28.141 1 91.25 57 HIS B CA 1
ATOM 3471 C C . HIS B 1 57 ? 9.414 10.438 27 1 91.25 57 HIS B C 1
ATOM 3473 O O . HIS B 1 57 ? 9.531 11.406 26.25 1 91.25 57 HIS B O 1
ATOM 3479 N N . ARG B 1 58 ? 10.141 9.367 26.859 1 89.56 58 ARG B N 1
ATOM 3480 C CA . ARG B 1 58 ? 11.195 9.203 25.859 1 89.56 58 ARG B CA 1
ATOM 3481 C C . ARG B 1 58 ? 10.641 9.359 24.453 1 89.56 58 ARG B C 1
ATOM 3483 O O . ARG B 1 58 ? 11.375 9.711 23.516 1 89.56 58 ARG B O 1
ATOM 3490 N N . ARG B 1 59 ? 9.391 9.125 24.188 1 88.25 59 ARG B N 1
ATOM 3491 C CA . ARG B 1 59 ? 8.773 9.273 22.875 1 88.25 59 ARG B CA 1
ATOM 3492 C C . ARG B 1 59 ? 8.617 10.742 22.5 1 88.25 59 ARG B C 1
ATOM 3494 O O . ARG B 1 59 ? 8.43 11.07 21.328 1 88.25 59 ARG B O 1
ATOM 3501 N N . ASP B 1 60 ? 8.75 11.633 23.5 1 90.81 60 ASP B N 1
ATOM 3502 C CA . ASP B 1 60 ? 8.453 13.039 23.281 1 90.81 60 ASP B CA 1
ATOM 3503 C C . ASP B 1 60 ? 9.727 13.836 23.031 1 90.81 60 ASP B C 1
ATOM 3505 O O . ASP B 1 60 ? 9.672 15.016 22.656 1 90.81 60 ASP B O 1
ATOM 3509 N N . ILE B 1 61 ? 10.859 13.125 23.234 1 92.56 61 ILE B N 1
ATOM 3510 C CA . ILE B 1 61 ? 12.102 13.891 23.25 1 92.56 61 ILE B CA 1
ATOM 3511 C C . ILE B 1 61 ? 13.195 13.125 22.516 1 92.56 61 ILE B C 1
ATOM 3513 O O . ILE B 1 61 ? 13.242 11.898 22.562 1 92.56 61 ILE B O 1
ATOM 3517 N N . ARG B 1 62 ? 13.984 13.875 21.797 1 93.62 62 ARG B N 1
ATOM 3518 C CA . ARG B 1 62 ? 15.242 13.391 21.25 1 93.62 62 ARG B CA 1
ATOM 3519 C C . ARG B 1 62 ? 16.406 14.281 21.672 1 93.62 62 ARG B C 1
ATOM 3521 O O . ARG B 1 62 ? 16.219 15.469 21.922 1 93.62 62 ARG B O 1
ATOM 3528 N N . VAL B 1 63 ? 17.531 13.68 21.797 1 94.19 63 VAL B N 1
ATOM 3529 C CA . VAL B 1 63 ? 18.75 14.391 22.141 1 94.19 63 VAL B CA 1
ATOM 3530 C C . VAL B 1 63 ? 19.828 14.094 21.109 1 94.19 63 VAL B C 1
ATOM 3532 O O . VAL B 1 63 ? 20.109 12.93 20.797 1 94.19 63 VAL B O 1
ATOM 3535 N N . ALA B 1 64 ? 20.328 15.211 20.547 1 93.88 64 ALA B N 1
ATOM 3536 C CA . ALA B 1 64 ? 21.25 14.969 19.422 1 93.88 64 ALA B CA 1
ATOM 3537 C C . ALA B 1 64 ? 22.406 15.961 19.438 1 93.88 64 ALA B C 1
ATOM 3539 O O . ALA B 1 64 ? 22.266 17.078 19.953 1 93.88 64 ALA B O 1
ATOM 3540 N N . ARG B 1 65 ? 23.516 15.523 18.906 1 91 65 ARG B N 1
ATOM 3541 C CA . ARG B 1 65 ? 24.688 16.328 18.594 1 91 65 ARG B CA 1
ATOM 3542 C C . ARG B 1 65 ? 25.375 15.844 17.312 1 91 65 ARG B C 1
ATOM 3544 O O . ARG B 1 65 ? 25.953 14.758 17.297 1 91 65 ARG B O 1
ATOM 3551 N N . GLY B 1 66 ? 25.219 16.609 16.266 1 80.62 66 GLY B N 1
ATOM 3552 C CA . GLY B 1 66 ? 25.797 16.219 15 1 80.62 66 GLY B CA 1
ATOM 3553 C C . GLY B 1 66 ? 24.891 15.312 14.18 1 80.62 66 GLY B C 1
ATOM 3554 O O . GLY B 1 66 ? 23.828 15.742 13.742 1 80.62 66 GLY B O 1
ATOM 3555 N N . THR B 1 67 ? 25.328 14.016 14.133 1 69.19 67 THR B N 1
ATOM 3556 C CA . THR B 1 67 ? 24.656 13.188 13.141 1 69.19 67 THR B CA 1
ATOM 3557 C C . THR B 1 67 ? 23.484 12.43 13.758 1 69.19 67 THR B C 1
ATOM 3559 O O . THR B 1 67 ? 22.375 12.484 13.242 1 69.19 67 THR B O 1
ATOM 3562 N N . ASP B 1 68 ? 23.672 11.656 14.797 1 75.38 68 ASP B N 1
ATOM 3563 C CA . ASP B 1 68 ? 22.625 10.727 15.242 1 75.38 68 ASP B CA 1
ATOM 3564 C C . ASP B 1 68 ? 22.172 11.055 16.656 1 75.38 68 ASP B C 1
ATOM 3566 O O . ASP B 1 68 ? 22.969 11.453 17.5 1 75.38 68 ASP B O 1
ATOM 3570 N N . PRO B 1 69 ? 20.844 10.914 16.734 1 86.69 69 PRO B N 1
ATOM 3571 C CA . PRO B 1 69 ? 20.344 11.062 18.094 1 86.69 69 PRO B CA 1
ATOM 3572 C C . PRO B 1 69 ? 20.938 10.055 19.062 1 86.69 69 PRO B C 1
ATOM 3574 O O . PRO B 1 69 ? 21.266 8.93 18.672 1 86.69 69 PRO B O 1
ATOM 3577 N N . LEU B 1 70 ? 21.109 10.539 20.297 1 90.44 70 LEU B N 1
ATOM 3578 C CA . LEU B 1 70 ? 21.609 9.688 21.375 1 90.44 70 LEU B CA 1
ATOM 3579 C C . LEU B 1 70 ? 20.609 8.586 21.703 1 90.44 70 LEU B C 1
ATOM 3581 O O . LEU B 1 70 ? 19.406 8.75 21.5 1 90.44 70 LEU B O 1
ATOM 3585 N N . ALA B 1 71 ? 21.203 7.5 22.172 1 91.06 71 ALA B N 1
ATOM 3586 C CA . ALA B 1 71 ? 20.344 6.426 22.656 1 91.06 71 ALA B CA 1
ATOM 3587 C C . ALA B 1 71 ? 19.484 6.898 23.812 1 91.06 71 ALA B C 1
ATOM 3589 O O . ALA B 1 71 ? 19.938 7.645 24.688 1 91.06 71 ALA B O 1
ATOM 3590 N N . VAL B 1 72 ? 18.266 6.469 23.875 1 90.81 72 VAL B N 1
ATOM 3591 C CA . VAL B 1 72 ? 17.266 6.957 24.812 1 90.81 72 VAL B CA 1
ATOM 3592 C C . VAL B 1 72 ? 17.672 6.605 26.234 1 90.81 72 VAL B C 1
ATOM 3594 O O . VAL B 1 72 ? 17.359 7.344 27.172 1 90.81 72 VAL B O 1
ATOM 3597 N N . GLU B 1 73 ? 18.422 5.555 26.406 1 91.56 73 GLU B N 1
ATOM 3598 C CA . GLU B 1 73 ? 18.844 5.094 27.719 1 91.56 73 GLU B CA 1
ATOM 3599 C C . GLU B 1 73 ? 19.75 6.117 28.406 1 91.56 73 GLU B C 1
ATOM 3601 O O . GLU B 1 73 ? 19.938 6.078 29.625 1 91.56 73 GLU B O 1
ATOM 3606 N N . GLU B 1 74 ? 20.234 7.008 27.656 1 92.38 74 GLU B N 1
ATOM 3607 C CA . GLU B 1 74 ? 21.172 8 28.203 1 92.38 74 GLU B CA 1
ATOM 3608 C C . GLU B 1 74 ? 20.422 9.102 28.953 1 92.38 74 GLU B C 1
ATOM 3610 O O . GLU B 1 74 ? 21.031 9.844 29.734 1 92.38 74 GLU B O 1
ATOM 3615 N N . TYR B 1 75 ? 19.109 9.25 28.734 1 93.12 75 TYR B N 1
ATOM 3616 C CA . TYR B 1 75 ? 18.438 10.375 29.359 1 93.12 75 TYR B CA 1
ATOM 3617 C C . TYR B 1 75 ? 17.047 9.969 29.844 1 93.12 75 TYR B C 1
ATOM 3619 O O . TYR B 1 75 ? 16.312 10.797 30.391 1 93.12 75 TYR B O 1
ATOM 3627 N N . ALA B 1 76 ? 16.703 8.758 29.625 1 93 76 ALA B N 1
ATOM 3628 C CA . ALA B 1 76 ? 15.422 8.266 30.109 1 93 76 ALA B CA 1
ATOM 3629 C C . ALA B 1 76 ? 15.625 7.102 31.094 1 93 76 ALA B C 1
ATOM 3631 O O . ALA B 1 76 ? 16.562 6.309 30.922 1 93 76 ALA B O 1
ATOM 3632 N N . ASP B 1 77 ? 14.766 7.027 32 1 91.25 77 ASP B N 1
ATOM 3633 C CA . ASP B 1 77 ? 14.781 5.914 32.938 1 91.25 77 ASP B CA 1
ATOM 3634 C C . ASP B 1 77 ? 14.148 4.668 32.344 1 91.25 77 ASP B C 1
ATOM 3636 O O . ASP B 1 77 ? 13.617 4.719 31.219 1 91.25 77 ASP B O 1
ATOM 3640 N N . LYS B 1 78 ? 14.258 3.527 33.062 1 89.38 78 LYS B N 1
ATOM 3641 C CA . LYS B 1 78 ? 13.805 2.229 32.562 1 89.38 78 LYS B CA 1
ATOM 3642 C C . LYS B 1 78 ? 12.312 2.244 32.25 1 89.38 78 LYS B C 1
ATOM 3644 O O . LYS B 1 78 ? 11.844 1.535 31.375 1 89.38 78 LYS B O 1
ATOM 3649 N N . ASP B 1 79 ? 11.594 3.086 32.938 1 90.25 79 ASP B N 1
ATOM 3650 C CA . ASP B 1 79 ? 10.148 3.139 32.75 1 90.25 79 ASP B CA 1
ATOM 3651 C C . ASP B 1 79 ? 9.773 4.043 31.578 1 90.25 79 ASP B C 1
ATOM 3653 O O . ASP B 1 79 ? 8.594 4.207 31.266 1 90.25 79 ASP B O 1
ATOM 3657 N N . GLY B 1 80 ? 10.789 4.68 31.047 1 90.5 80 GLY B N 1
ATOM 3658 C CA . GLY B 1 80 ? 10.562 5.457 29.844 1 90.5 80 GLY B CA 1
ATOM 3659 C C . GLY B 1 80 ? 10.469 6.949 30.109 1 90.5 80 GLY B C 1
ATOM 3660 O O . GLY B 1 80 ? 10.469 7.75 29.172 1 90.5 80 GLY B O 1
ATOM 3661 N N . PHE B 1 81 ? 10.391 7.277 31.406 1 90.5 81 PHE B N 1
ATOM 3662 C CA . PHE B 1 81 ? 10.297 8.695 31.719 1 90.5 81 PHE B CA 1
ATOM 3663 C C . PHE B 1 81 ? 11.68 9.352 31.703 1 90.5 81 PHE B C 1
ATOM 3665 O O . PHE B 1 81 ? 12.68 8.703 32.031 1 90.5 81 PHE B O 1
ATOM 3672 N N . ILE B 1 82 ? 11.68 10.602 31.391 1 91.31 82 ILE B N 1
ATOM 3673 C CA . ILE B 1 82 ? 12.914 11.344 31.188 1 91.31 82 ILE B CA 1
ATOM 3674 C C . ILE B 1 82 ? 13.539 11.688 32.531 1 91.31 82 ILE B C 1
ATOM 3676 O O . ILE B 1 82 ? 12.844 12.086 33.469 1 91.31 82 ILE B O 1
ATOM 3680 N N . ASN B 1 83 ? 14.82 11.461 32.562 1 89.94 83 ASN B N 1
ATOM 3681 C CA . ASN B 1 83 ? 15.609 11.906 33.719 1 89.94 83 ASN B CA 1
ATOM 3682 C C . ASN B 1 83 ? 16.094 13.352 33.531 1 89.94 83 ASN B C 1
ATOM 3684 O O . ASN B 1 83 ? 17.031 13.609 32.781 1 89.94 83 ASN B O 1
ATOM 3688 N N . ALA B 1 84 ? 15.523 14.234 34.344 1 86.75 84 ALA B N 1
ATOM 3689 C CA . ALA B 1 84 ? 15.773 15.664 34.156 1 86.75 84 ALA B CA 1
ATOM 3690 C C . ALA B 1 84 ? 17.234 16 34.438 1 86.75 84 ALA B C 1
ATOM 3692 O O . ALA B 1 84 ? 17.812 16.859 33.75 1 86.75 84 ALA B O 1
ATOM 3693 N N . ALA B 1 85 ? 17.828 15.438 35.344 1 88.69 85 ALA B N 1
ATOM 3694 C CA . ALA B 1 85 ? 19.234 15.695 35.656 1 88.69 85 ALA B CA 1
ATOM 3695 C C . ALA B 1 85 ? 20.141 15.289 34.5 1 88.69 85 ALA B C 1
ATOM 3697 O O . ALA B 1 85 ? 21.062 16.031 34.125 1 88.69 85 ALA B O 1
ATOM 3698 N N . SER B 1 86 ? 19.859 14.148 34 1 91.31 86 SER B N 1
ATOM 3699 C CA . SER B 1 86 ? 20.641 13.68 32.844 1 91.31 86 SER B CA 1
ATOM 3700 C C . SER B 1 86 ? 20.484 14.617 31.656 1 91.31 86 SER B C 1
ATOM 3702 O O . SER B 1 86 ? 21.453 14.93 30.969 1 91.31 86 SER B O 1
ATOM 3704 N N . LEU B 1 87 ? 19.312 14.992 31.453 1 91.69 87 LEU B N 1
ATOM 3705 C CA . LEU B 1 87 ? 19.047 15.898 30.344 1 91.69 87 LEU B CA 1
ATOM 3706 C C . LEU B 1 87 ? 19.797 17.203 30.516 1 91.69 87 LEU B C 1
ATOM 3708 O O . LEU B 1 87 ? 20.344 17.734 29.547 1 91.69 87 LEU B O 1
ATOM 3712 N N . SER B 1 88 ? 19.797 17.688 31.703 1 90.44 88 SER B N 1
ATOM 3713 C CA . SER B 1 88 ? 20.516 18.938 32 1 90.44 88 SER B CA 1
ATOM 3714 C C . SER B 1 88 ? 22 18.781 31.734 1 90.44 88 SER B C 1
ATOM 3716 O O . SER B 1 88 ? 22.641 19.688 31.172 1 90.44 88 SER B O 1
ATOM 3718 N N . ARG B 1 89 ? 22.516 17.734 32.094 1 93.31 89 ARG B N 1
ATOM 3719 C CA . ARG B 1 89 ? 23.938 17.453 31.875 1 93.31 89 ARG B CA 1
ATOM 3720 C C . ARG B 1 89 ? 24.25 17.391 30.391 1 93.31 89 ARG B C 1
ATOM 3722 O O . ARG B 1 89 ? 25.25 17.953 29.938 1 93.31 89 ARG B O 1
ATOM 3729 N N . LEU B 1 90 ? 23.406 16.719 29.75 1 93.56 90 LEU B N 1
ATOM 3730 C CA . LEU B 1 90 ? 23.625 16.578 28.312 1 93.56 90 LEU B CA 1
ATOM 3731 C C . LEU B 1 90 ? 23.547 17.938 27.609 1 93.56 90 LEU B C 1
ATOM 3733 O O . LEU B 1 90 ? 24.328 18.203 26.703 1 93.56 90 LEU B O 1
ATOM 3737 N N . PHE B 1 91 ? 22.609 18.688 28.078 1 93.94 91 PHE B N 1
ATOM 3738 C CA . PHE B 1 91 ? 22.5 20.031 27.516 1 93.94 91 PHE B CA 1
ATOM 3739 C C . PHE B 1 91 ? 23.766 20.828 27.766 1 93.94 91 PHE B C 1
ATOM 3741 O O . PHE B 1 91 ? 24.281 21.484 26.859 1 93.94 91 PHE B O 1
ATOM 3748 N N . THR B 1 92 ? 24.328 20.734 28.906 1 92.56 92 THR B N 1
ATOM 3749 C CA . THR B 1 92 ? 25.562 21.438 29.25 1 92.56 92 THR B CA 1
ATOM 3750 C C . THR B 1 92 ? 26.734 20.906 28.453 1 92.56 92 THR B C 1
ATOM 3752 O O . THR B 1 92 ? 27.656 21.656 28.125 1 92.56 92 THR B O 1
ATOM 3755 N N . ASP B 1 93 ? 26.625 19.656 28.109 1 93 93 ASP B N 1
ATOM 3756 C CA . ASP B 1 93 ? 27.688 19.016 27.344 1 93 93 ASP B CA 1
ATOM 3757 C C . ASP B 1 93 ? 27.578 19.344 25.859 1 93 93 ASP B C 1
ATOM 3759 O O . ASP B 1 93 ? 28.375 18.859 25.047 1 93 93 ASP B O 1
ATOM 3763 N N . GLY B 1 94 ? 26.578 20.094 25.5 1 92.75 94 GLY B N 1
ATOM 3764 C CA . GLY B 1 94 ? 26.516 20.594 24.141 1 92.75 94 GLY B CA 1
ATOM 3765 C C . GLY B 1 94 ? 25.484 19.891 23.281 1 92.75 94 GLY B C 1
ATOM 3766 O O . GLY B 1 94 ? 25.438 20.062 22.062 1 92.75 94 GLY B O 1
ATOM 3767 N N . PHE B 1 95 ? 24.578 19.094 23.906 1 94.75 95 PHE B N 1
ATOM 3768 C CA . PHE B 1 95 ? 23.562 18.359 23.141 1 94.75 95 PHE B CA 1
ATOM 3769 C C . PHE B 1 95 ? 22.312 19.219 22.953 1 94.75 95 PHE B C 1
ATOM 3771 O O . PHE B 1 95 ? 21.891 19.922 23.875 1 94.75 95 PHE B O 1
ATOM 3778 N N . THR B 1 96 ? 21.766 19.156 21.781 1 95.5 96 THR B N 1
ATOM 3779 C CA . THR B 1 96 ? 20.484 19.781 21.5 1 95.5 96 THR B CA 1
ATOM 3780 C C . THR B 1 96 ? 19.328 18.938 22.016 1 95.5 96 THR B C 1
ATOM 3782 O O . THR B 1 96 ? 19.328 17.719 21.844 1 95.5 96 THR B O 1
ATOM 3785 N N . ILE B 1 97 ? 18.438 19.562 22.641 1 94.88 97 ILE B N 1
ATOM 3786 C CA . ILE B 1 97 ? 17.188 18.906 23.062 1 94.88 97 ILE B CA 1
ATOM 3787 C C . ILE B 1 97 ? 16.094 19.203 22.031 1 94.88 97 ILE B C 1
ATOM 3789 O O . ILE B 1 97 ? 15.828 20.359 21.719 1 94.88 97 ILE B O 1
ATOM 3793 N N . ILE B 1 98 ? 15.492 18.156 21.562 1 96 98 ILE B N 1
ATOM 3794 C CA . ILE B 1 98 ? 14.414 18.281 20.594 1 96 98 ILE B CA 1
ATOM 3795 C C . ILE B 1 98 ? 13.109 17.766 21.188 1 96 98 ILE B C 1
ATOM 3797 O O . ILE B 1 98 ? 13.023 16.594 21.594 1 96 98 ILE B O 1
ATOM 3801 N N . LEU B 1 99 ? 12.141 18.594 21.312 1 95.44 99 LEU B N 1
ATOM 3802 C CA . LEU B 1 99 ? 10.805 18.188 21.734 1 95.44 99 LEU B CA 1
ATOM 3803 C C . LEU B 1 99 ? 9.898 17.953 20.531 1 95.44 99 LEU B C 1
ATOM 3805 O O . LEU B 1 99 ? 9.594 18.875 19.797 1 95.44 99 LEU B O 1
ATOM 3809 N N . ASN B 1 100 ? 9.445 16.75 20.469 1 95.38 100 ASN B N 1
ATOM 3810 C CA . ASN B 1 100 ? 8.695 16.344 19.281 1 95.38 100 ASN B CA 1
ATOM 3811 C C . ASN B 1 100 ? 7.207 16.625 19.422 1 95.38 100 ASN B C 1
ATOM 3813 O O . ASN B 1 100 ? 6.625 16.359 20.484 1 95.38 100 ASN B O 1
ATOM 3817 N N . THR B 1 101 ? 6.586 17.141 18.328 1 94.88 101 THR B N 1
ATOM 3818 C CA . THR B 1 101 ? 5.145 17.344 18.219 1 94.88 101 THR B CA 1
ATOM 3819 C C . THR B 1 101 ? 4.598 18.047 19.453 1 94.88 101 THR B C 1
ATOM 3821 O O . THR B 1 101 ? 3.617 17.594 20.047 1 94.88 101 THR B O 1
ATOM 3824 N N . LEU B 1 102 ? 5.258 19.078 19.859 1 94.75 102 LEU B N 1
ATOM 3825 C CA . LEU B 1 102 ? 4.871 19.766 21.078 1 94.75 102 LEU B CA 1
ATOM 3826 C C . LEU B 1 102 ? 3.541 20.5 20.906 1 94.75 102 LEU B C 1
ATOM 3828 O O . LEU B 1 102 ? 2.92 20.922 21.875 1 94.75 102 LEU B O 1
ATOM 3832 N N . ASN B 1 103 ? 3.049 20.625 19.656 1 93.81 103 ASN B N 1
ATOM 3833 C CA . ASN B 1 103 ? 1.739 21.203 19.391 1 93.81 103 ASN B CA 1
ATOM 3834 C C . ASN B 1 103 ? 0.619 20.391 20.016 1 93.81 103 ASN B C 1
ATOM 3836 O O . ASN B 1 103 ? -0.496 20.891 20.188 1 93.81 103 ASN B O 1
ATOM 3840 N N . LEU B 1 104 ? 0.875 19.188 20.375 1 89.94 104 LEU B N 1
ATOM 3841 C CA . LEU B 1 104 ? -0.133 18.344 21.016 1 89.94 104 LEU B CA 1
ATOM 3842 C C . LEU B 1 104 ? -0.298 18.703 22.484 1 89.94 104 LEU B C 1
ATOM 3844 O O . LEU B 1 104 ? -1.294 18.344 23.109 1 89.94 104 LEU B O 1
ATOM 3848 N N . LYS B 1 105 ? 0.652 19.453 23.031 1 86.56 105 LYS B N 1
ATOM 3849 C CA . LYS B 1 105 ? 0.635 19.719 24.469 1 86.56 105 LYS B CA 1
ATOM 3850 C C . LYS B 1 105 ? 0.553 21.203 24.75 1 86.56 105 LYS B C 1
ATOM 3852 O O . LYS B 1 105 ? 0.198 21.609 25.859 1 86.56 105 LYS B O 1
ATOM 3857 N N . VAL B 1 106 ? 0.962 22 23.828 1 89.69 106 VAL B N 1
ATOM 3858 C CA . VAL B 1 106 ? 1.02 23.438 24.016 1 89.69 106 VAL B CA 1
ATOM 3859 C C . VAL B 1 106 ? 0.029 24.125 23.078 1 89.69 106 VAL B C 1
ATOM 3861 O O . VAL B 1 106 ? 0.212 24.109 21.859 1 89.69 106 VAL B O 1
ATOM 3864 N N . ARG B 1 107 ? -0.929 24.797 23.578 1 89.06 107 ARG B N 1
ATOM 3865 C CA . ARG B 1 107 ? -2.07 25.312 22.828 1 89.06 107 ARG B CA 1
ATOM 3866 C C . ARG B 1 107 ? -1.626 26.312 21.766 1 89.06 107 ARG B C 1
ATOM 3868 O O . ARG B 1 107 ? -2.037 26.234 20.609 1 89.06 107 ARG B O 1
ATOM 3875 N N . PRO B 1 108 ? -0.753 27.281 22.125 1 93.06 108 PRO B N 1
ATOM 3876 C CA . PRO B 1 108 ? -0.355 28.25 21.094 1 93.06 108 PRO B CA 1
ATOM 3877 C C . PRO B 1 108 ? 0.297 27.578 19.875 1 93.06 108 PRO B C 1
ATOM 3879 O O . PRO B 1 108 ? 0.111 28.031 18.75 1 93.06 108 PRO B O 1
ATOM 3882 N N . LEU B 1 109 ? 1.002 26.484 20.109 1 95.12 109 LEU B N 1
ATOM 3883 C CA . LEU B 1 109 ? 1.633 25.766 19.016 1 95.12 109 LEU B CA 1
ATOM 3884 C C . LEU B 1 109 ? 0.59 25.031 18.188 1 95.12 109 LEU B C 1
ATOM 3886 O O . LEU B 1 109 ? 0.711 24.953 16.969 1 95.12 109 LEU B O 1
ATOM 3890 N N . ALA B 1 110 ? -0.382 24.5 18.844 1 94 110 ALA B N 1
ATOM 3891 C CA . ALA B 1 110 ? -1.486 23.875 18.125 1 94 110 ALA B CA 1
ATOM 3892 C C . ALA B 1 110 ? -2.213 24.891 17.234 1 94 110 ALA B C 1
ATOM 3894 O O . ALA B 1 110 ? -2.562 24.594 16.094 1 94 110 ALA B O 1
ATOM 3895 N N . GLU B 1 111 ? -2.4 26.031 17.797 1 93.75 111 GLU B N 1
ATOM 3896 C CA . GLU B 1 111 ? -3.143 27.078 17.094 1 93.75 111 GLU B CA 1
ATOM 3897 C C . GLU B 1 111 ? -2.393 27.547 15.844 1 93.75 111 GLU B C 1
ATOM 3899 O O . GLU B 1 111 ? -3.006 27.79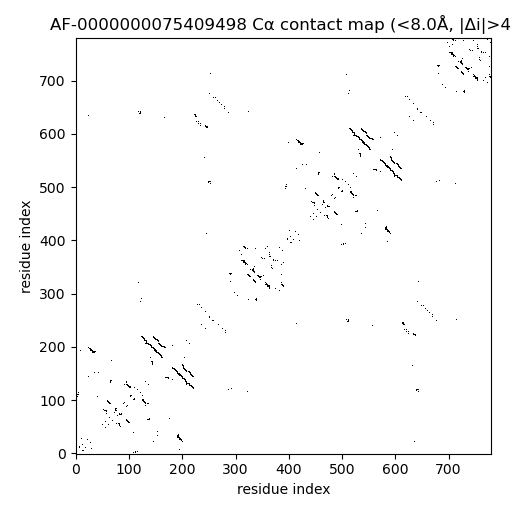7 14.805 1 93.75 111 GLU B O 1
ATOM 3904 N N . ILE B 1 112 ? -1.092 27.641 15.945 1 96.81 112 ILE B N 1
ATOM 3905 C CA . ILE B 1 112 ? -0.348 28.078 14.766 1 96.81 112 ILE B CA 1
ATOM 3906 C C . ILE B 1 112 ? -0.372 26.969 13.711 1 96.81 112 ILE B C 1
ATOM 3908 O O . ILE B 1 112 ? -0.437 27.266 12.516 1 96.81 112 ILE B O 1
ATOM 3912 N N . CYS B 1 113 ? -0.319 25.734 14.094 1 97.06 113 CYS B N 1
ATOM 3913 C CA . CYS B 1 113 ? -0.483 24.641 13.148 1 97.06 113 CYS B CA 1
ATOM 3914 C C . CYS B 1 113 ? -1.81 24.75 12.406 1 97.06 113 CYS B C 1
ATOM 3916 O O . CYS B 1 113 ? -1.851 24.656 11.18 1 97.06 113 CYS B O 1
ATOM 3918 N N . ARG B 1 114 ? -2.836 25.031 13.156 1 95.69 114 ARG B N 1
ATOM 3919 C CA . ARG B 1 114 ? -4.164 25.125 12.562 1 95.69 114 ARG B CA 1
ATOM 3920 C C . ARG B 1 114 ? -4.25 26.312 11.602 1 95.69 114 ARG B C 1
ATOM 3922 O O . ARG B 1 114 ? -4.914 26.219 10.562 1 95.69 114 ARG B O 1
ATOM 3929 N N . ALA B 1 115 ? -3.594 27.391 11.977 1 96.5 115 ALA B N 1
ATOM 3930 C CA . ALA B 1 115 ? -3.57 28.547 11.094 1 96.5 115 ALA B CA 1
ATOM 3931 C C . ALA B 1 115 ? -2.912 28.219 9.758 1 96.5 115 ALA B C 1
ATOM 3933 O O . ALA B 1 115 ? -3.396 28.625 8.703 1 96.5 115 ALA B O 1
ATOM 3934 N N . PHE B 1 116 ? -1.878 27.469 9.797 1 98.06 116 PHE B N 1
ATOM 3935 C CA . PHE B 1 116 ? -1.188 27.062 8.578 1 98.06 116 PHE B CA 1
ATOM 3936 C C . PHE B 1 116 ? -2.018 26.047 7.793 1 98.06 116 PHE B C 1
ATOM 3938 O O . PHE B 1 116 ? -2.111 26.141 6.566 1 98.06 116 PHE B O 1
ATOM 3945 N N . GLU B 1 117 ? -2.625 25.172 8.5 1 97.06 117 GLU B N 1
ATOM 3946 C CA . GLU B 1 117 ? -3.457 24.141 7.863 1 97.06 117 GLU B CA 1
ATOM 3947 C C . GLU B 1 117 ? -4.641 24.781 7.133 1 97.06 117 GLU B C 1
ATOM 3949 O O . GLU B 1 117 ? -5.078 24.266 6.102 1 97.06 117 GLU B O 1
ATOM 3954 N N . GLN B 1 118 ? -5.113 25.891 7.699 1 94.81 118 GLN B N 1
ATOM 3955 C CA . GLN B 1 118 ? -6.25 26.578 7.109 1 94.81 118 GLN B CA 1
ATOM 3956 C C . GLN B 1 118 ? -5.906 27.109 5.715 1 94.81 118 GLN B C 1
ATOM 3958 O O . GLN B 1 118 ? -6.777 27.188 4.848 1 94.81 118 GLN B O 1
ATOM 3963 N N . VAL B 1 119 ? -4.68 27.375 5.496 1 96.44 119 VAL B N 1
ATOM 3964 C CA . VAL B 1 119 ? -4.258 27.938 4.223 1 96.44 119 VAL B CA 1
ATOM 3965 C C . VAL B 1 119 ? -3.709 26.844 3.318 1 96.44 119 VAL B C 1
ATOM 3967 O O . VAL B 1 119 ? -4.117 26.719 2.162 1 96.44 119 VAL B O 1
ATOM 3970 N N . LEU B 1 120 ? -2.928 25.922 3.834 1 97.44 120 LEU B N 1
ATOM 3971 C CA . LEU B 1 120 ? -2.186 24.953 3.037 1 97.44 120 LEU B CA 1
ATOM 3972 C C . LEU B 1 120 ? -2.996 23.672 2.846 1 97.44 120 LEU B C 1
ATOM 3974 O O . LEU B 1 120 ? -2.732 22.906 1.925 1 97.44 120 LEU B O 1
ATOM 3978 N N . SER B 1 121 ? -3.943 23.391 3.752 1 96.88 121 SER B N 1
ATOM 3979 C CA . SER B 1 121 ? -4.742 22.172 3.758 1 96.88 121 SER B CA 1
ATOM 3980 C C . SER B 1 121 ? -3.855 20.938 3.832 1 96.88 121 SER B C 1
ATOM 3982 O O . SER B 1 121 ? -4.094 19.953 3.125 1 96.88 121 SER B O 1
ATOM 3984 N N . ILE B 1 122 ? -2.83 20.969 4.602 1 96.19 122 ILE B N 1
ATOM 3985 C CA . ILE B 1 122 ? -1.961 19.844 4.898 1 96.19 122 ILE B CA 1
ATOM 3986 C C . ILE B 1 122 ? -1.691 19.766 6.398 1 96.19 122 ILE B C 1
ATOM 3988 O O . ILE B 1 122 ? -1.625 20.812 7.07 1 96.19 122 ILE B O 1
ATOM 3992 N N . PRO B 1 123 ? -1.521 18.562 6.902 1 96.62 123 PRO B N 1
ATOM 3993 C CA . PRO B 1 123 ? -1.246 18.453 8.336 1 96.62 123 PRO B CA 1
ATOM 3994 C C . PRO B 1 123 ? 0.064 19.141 8.734 1 96.62 123 PRO B C 1
ATOM 3996 O O . PRO B 1 123 ? 1.052 19.062 8 1 96.62 123 PRO B O 1
ATOM 3999 N N . CYS B 1 124 ? 0.014 19.797 9.844 1 97.62 124 CYS B N 1
ATOM 4000 C CA . CYS B 1 124 ? 1.202 20.469 10.367 1 97.62 124 CYS B CA 1
ATOM 4001 C C . CYS B 1 124 ? 1.52 20 11.781 1 97.62 124 CYS B C 1
ATOM 4003 O O . CYS B 1 124 ? 0.622 19.594 12.516 1 97.62 124 CYS B O 1
ATOM 4005 N N . GLN B 1 125 ? 2.771 20.016 12.094 1 97.56 125 GLN B N 1
ATOM 4006 C CA . GLN B 1 125 ? 3.24 19.703 13.438 1 97.56 125 GLN B CA 1
ATOM 4007 C C . GLN B 1 125 ? 4.473 20.531 13.805 1 97.56 125 GLN B C 1
ATOM 4009 O O . GLN B 1 125 ? 5.145 21.062 12.922 1 97.56 125 GLN B O 1
ATOM 4014 N N . THR B 1 126 ? 4.75 20.609 15.102 1 97.81 126 THR B N 1
ATOM 4015 C CA . THR B 1 126 ? 5.898 21.406 15.5 1 97.81 126 THR B CA 1
ATOM 4016 C C . THR B 1 126 ? 6.875 20.594 16.344 1 97.81 126 THR B C 1
ATOM 4018 O O . THR B 1 126 ? 6.457 19.797 17.188 1 97.81 126 THR B O 1
ATOM 4021 N N . ASN B 1 127 ? 8.062 20.734 16.031 1 97.69 127 ASN B N 1
ATOM 4022 C CA . ASN B 1 127 ? 9.188 20.297 16.859 1 97.69 127 ASN B CA 1
ATOM 4023 C C . ASN B 1 127 ? 9.984 21.484 17.391 1 97.69 127 ASN B C 1
ATOM 4025 O O . ASN B 1 127 ? 10.133 22.5 16.703 1 97.69 127 ASN B O 1
ATOM 4029 N N . ILE B 1 128 ? 10.438 21.297 18.578 1 97.62 128 ILE B N 1
ATOM 4030 C CA . ILE B 1 128 ? 11.188 22.375 19.219 1 97.62 128 ILE B CA 1
ATOM 4031 C C . ILE B 1 128 ? 12.656 21.984 19.312 1 97.62 128 ILE B C 1
ATOM 4033 O O . ILE B 1 128 ? 12.984 20.875 19.734 1 97.62 128 ILE B O 1
ATOM 4037 N N . TYR B 1 129 ? 13.484 22.922 18.938 1 96.88 129 TYR B N 1
ATOM 4038 C CA . TYR B 1 129 ? 14.93 22.719 19.047 1 96.88 129 TYR B CA 1
ATOM 4039 C C . TYR B 1 129 ? 15.539 23.688 20.047 1 96.88 129 TYR B C 1
ATOM 4041 O O . TYR B 1 129 ? 15.531 24.906 19.828 1 96.88 129 TYR B O 1
ATOM 4049 N N . TYR B 1 130 ? 15.961 23.141 21.094 1 96.19 130 TYR B N 1
ATOM 4050 C CA . TYR B 1 130 ? 16.672 23.875 22.125 1 96.19 130 TYR B CA 1
ATOM 4051 C C . TYR B 1 130 ? 18.156 23.484 22.141 1 96.19 130 TYR B C 1
ATOM 4053 O O . TYR B 1 130 ? 18.516 22.375 22.531 1 96.19 130 TYR B O 1
ATOM 4061 N N . THR B 1 131 ? 19 24.406 21.688 1 95.88 131 THR B N 1
ATOM 4062 C CA . THR B 1 131 ? 20.406 24.109 21.438 1 95.88 131 THR B CA 1
ATOM 4063 C C . THR B 1 131 ? 21.312 25 22.281 1 95.88 131 THR B C 1
ATOM 4065 O O . THR B 1 131 ? 21.156 26.219 22.297 1 95.88 131 THR B O 1
ATOM 4068 N N . PRO B 1 132 ? 22.25 24.391 23.031 1 94.56 132 PRO B N 1
ATOM 4069 C CA . PRO B 1 132 ? 23.188 25.203 23.828 1 94.56 132 PRO B CA 1
ATOM 4070 C C . PRO B 1 132 ? 24.188 25.953 22.953 1 94.56 132 PRO B C 1
ATOM 4072 O O . PRO B 1 132 ? 24.141 25.859 21.719 1 94.56 132 PRO B O 1
ATOM 4075 N N . ARG B 1 133 ? 25.016 26.781 23.594 1 92.81 133 ARG B N 1
ATOM 4076 C CA . ARG B 1 133 ? 26.031 27.562 22.891 1 92.81 133 ARG B CA 1
ATOM 4077 C C . ARG B 1 133 ? 27.062 26.641 22.234 1 92.81 133 ARG B C 1
ATOM 4079 O O . ARG B 1 133 ? 27.328 25.547 22.75 1 92.81 133 ARG B O 1
ATOM 4086 N N . LEU B 1 134 ? 27.562 27.109 21.078 1 90.06 134 LEU B N 1
ATOM 4087 C CA . LEU B 1 134 ? 28.672 26.453 20.375 1 90.06 134 LEU B CA 1
ATOM 4088 C C . LEU B 1 134 ? 28.328 25 20.062 1 90.06 134 LEU B C 1
ATOM 4090 O O . LEU B 1 134 ? 29.141 24.109 20.281 1 90.06 134 LEU B O 1
ATOM 4094 N N . ALA B 1 135 ? 27.156 24.828 19.578 1 85.81 135 ALA B N 1
ATOM 4095 C CA . ALA B 1 135 ? 26.688 23.453 19.359 1 85.81 135 ALA B CA 1
ATOM 4096 C C . ALA B 1 135 ? 25.922 23.359 18.047 1 85.81 135 ALA B C 1
ATOM 4098 O O . ALA B 1 135 ? 25.531 24.375 17.469 1 85.81 135 ALA B O 1
ATOM 4099 N N . GLN B 1 136 ? 25.891 22.156 17.609 1 85.19 136 GLN B N 1
ATOM 4100 C CA . GLN B 1 136 ? 25.141 21.797 16.422 1 85.19 136 GLN B CA 1
ATOM 4101 C C . GLN B 1 136 ? 24.312 20.531 16.641 1 85.19 136 GLN B C 1
ATOM 4103 O O . GLN B 1 136 ? 24.859 19.484 17 1 85.19 136 GLN B O 1
ATOM 4108 N N . GLY B 1 137 ? 23.016 20.703 16.391 1 80.5 137 GLY B N 1
ATOM 4109 C CA . GLY B 1 137 ? 22.156 19.547 16.562 1 80.5 137 GLY B CA 1
ATOM 4110 C C . GLY B 1 137 ? 22.344 18.484 15.492 1 80.5 137 GLY B C 1
ATOM 4111 O O . GLY B 1 137 ? 22.594 17.328 15.797 1 80.5 137 GLY B O 1
ATOM 4112 N N . PHE B 1 138 ? 22.219 18.922 14.242 1 83 138 PHE B N 1
ATOM 4113 C CA . PHE B 1 138 ? 22.328 18 13.117 1 83 138 PHE B CA 1
ATOM 4114 C C . PHE B 1 138 ? 23.297 18.547 12.07 1 83 138 PHE B C 1
ATOM 4116 O O . PHE B 1 138 ? 23.297 19.75 11.789 1 83 138 PHE B O 1
ATOM 4123 N N . LYS B 1 139 ? 23.984 17.625 11.477 1 85.94 139 LYS B N 1
ATOM 4124 C CA . LYS B 1 139 ? 24.75 17.938 10.281 1 85.94 139 LYS B CA 1
ATOM 4125 C C . LYS B 1 139 ? 23.828 18.281 9.109 1 85.94 139 LYS B C 1
ATOM 4127 O O . LYS B 1 139 ? 22.625 18.047 9.18 1 85.94 139 LYS B O 1
ATOM 4132 N N . PRO B 1 140 ? 24.438 18.859 8.117 1 90.81 140 PRO B N 1
ATOM 4133 C CA . PRO B 1 140 ? 23.594 19.219 6.977 1 90.81 140 PRO B CA 1
ATOM 4134 C C . PRO B 1 140 ? 22.734 18.047 6.484 1 90.81 140 PRO B C 1
ATOM 4136 O O . PRO B 1 140 ? 23.234 16.922 6.348 1 90.81 140 PRO B O 1
ATOM 4139 N N . HIS B 1 141 ? 21.438 18.266 6.277 1 93.44 141 HIS B N 1
ATOM 4140 C CA . HIS B 1 141 ? 20.453 17.281 5.844 1 93.44 141 HIS B CA 1
ATOM 4141 C C . HIS B 1 141 ? 19.297 17.938 5.105 1 93.44 141 HIS B C 1
ATOM 4143 O O . HIS B 1 141 ? 19.219 19.156 5.023 1 93.44 141 HIS B O 1
ATOM 4149 N N . TYR B 1 142 ? 18.5 17.156 4.5 1 94.69 142 TYR B N 1
ATOM 4150 C CA . TYR B 1 142 ? 17.219 17.625 3.982 1 94.69 142 TYR B CA 1
ATOM 4151 C C . TYR B 1 142 ? 16.047 16.875 4.613 1 94.69 142 TYR B C 1
ATOM 4153 O O . TYR B 1 142 ? 16.234 15.773 5.148 1 94.69 142 TYR B O 1
ATOM 4161 N N . ASP B 1 143 ? 14.953 17.5 4.609 1 94.5 143 ASP B N 1
ATOM 4162 C CA . ASP B 1 143 ? 13.75 16.891 5.148 1 94.5 143 ASP B CA 1
ATOM 4163 C C . ASP B 1 143 ? 12.836 16.391 4.027 1 94.5 143 ASP B C 1
ATOM 4165 O O . ASP B 1 143 ? 12.914 16.875 2.896 1 94.5 143 ASP B O 1
ATOM 4169 N N . SER B 1 144 ? 11.961 15.43 4.367 1 95.06 144 SER B N 1
ATOM 4170 C CA . SER B 1 144 ? 10.977 14.93 3.422 1 95.06 144 SER B CA 1
ATOM 4171 C C . SER B 1 144 ? 9.672 15.719 3.516 1 95.06 144 SER B C 1
ATOM 4173 O O . SER B 1 144 ? 8.664 15.328 2.924 1 95.06 144 SER B O 1
ATOM 4175 N N . HIS B 1 145 ? 9.594 16.719 4.289 1 96.69 145 HIS B N 1
ATOM 4176 C CA . HIS B 1 145 ? 8.477 17.656 4.41 1 96.69 145 HIS B CA 1
ATOM 4177 C C . HIS B 1 145 ? 8.961 19.094 4.438 1 96.69 145 HIS B C 1
ATOM 4179 O O . HIS B 1 145 ? 10.148 19.359 4.66 1 96.69 145 HIS B O 1
ATOM 4185 N N . ASP B 1 146 ? 8.078 19.984 4.094 1 97.88 146 ASP B N 1
ATOM 4186 C CA . ASP B 1 146 ? 8.406 21.406 4.168 1 97.88 146 ASP B CA 1
ATOM 4187 C C . ASP B 1 146 ? 8.461 21.875 5.617 1 97.88 146 ASP B C 1
ATOM 4189 O O . ASP B 1 146 ? 7.707 21.406 6.465 1 97.88 146 ASP B O 1
ATOM 4193 N N . VAL B 1 147 ? 9.367 22.859 5.844 1 98.12 147 VAL B N 1
ATOM 4194 C CA . VAL B 1 147 ? 9.5 23.297 7.227 1 98.12 147 VAL B CA 1
ATOM 4195 C C . VAL B 1 147 ? 9.5 24.812 7.293 1 98.12 147 VAL B C 1
ATOM 4197 O O . VAL B 1 147 ? 10.047 25.484 6.406 1 98.12 147 VAL B O 1
ATOM 4200 N N . PHE B 1 148 ? 8.867 25.344 8.266 1 98.81 148 PHE B N 1
ATOM 4201 C CA . PHE B 1 148 ? 8.938 26.734 8.695 1 98.81 148 PHE B CA 1
ATOM 4202 C C . PHE B 1 148 ? 9.656 26.844 10.039 1 98.81 148 PHE B C 1
ATOM 4204 O O . PHE B 1 148 ? 9.242 26.219 11.023 1 98.81 148 PHE B O 1
ATOM 4211 N N . VAL B 1 149 ? 10.703 27.625 10.039 1 98.75 149 VAL B N 1
ATOM 4212 C CA . VAL B 1 149 ? 11.5 27.797 11.25 1 98.75 149 VAL B CA 1
ATOM 4213 C C . VAL B 1 149 ? 11.219 29.156 11.875 1 98.75 149 VAL B C 1
ATOM 4215 O O . VAL B 1 149 ? 11.414 30.188 11.227 1 98.75 149 VAL B O 1
ATOM 4218 N N . PHE B 1 150 ? 10.719 29.156 13.102 1 98.62 150 PHE B N 1
ATOM 4219 C CA . PHE B 1 150 ? 10.492 30.359 13.898 1 98.62 150 PHE B CA 1
ATOM 4220 C C . PHE B 1 150 ? 11.586 30.516 14.953 1 98.62 150 PHE B C 1
ATOM 4222 O O . PHE B 1 150 ? 11.656 29.734 15.898 1 98.62 150 PHE B O 1
ATOM 4229 N N . GLN B 1 151 ? 12.43 31.5 14.781 1 98.31 151 GLN B N 1
ATOM 4230 C CA . GLN B 1 151 ? 13.477 31.734 15.773 1 98.31 151 GLN B CA 1
ATOM 4231 C C . GLN B 1 151 ? 12.93 32.469 16.984 1 98.31 151 GLN B C 1
ATOM 4233 O O . GLN B 1 151 ? 12.562 33.656 16.875 1 98.31 151 GLN B O 1
ATOM 4238 N N . VAL B 1 152 ? 12.961 31.875 18.094 1 97.75 152 VAL B N 1
ATOM 4239 C CA . VAL B 1 152 ? 12.289 32.406 19.281 1 97.75 152 VAL B CA 1
ATOM 4240 C C . VAL B 1 152 ? 13.297 33.094 20.172 1 97.75 152 VAL B C 1
ATOM 4242 O O . VAL B 1 152 ? 13.055 34.219 20.641 1 97.75 152 VAL B O 1
ATOM 4245 N N . ALA B 1 153 ? 14.414 32.469 20.438 1 97.06 153 ALA B N 1
ATOM 4246 C CA . ALA B 1 153 ? 15.453 33.031 21.312 1 97.06 153 ALA B CA 1
ATOM 4247 C C . ALA B 1 153 ? 16.844 32.656 20.812 1 97.06 153 ALA B C 1
ATOM 4249 O O . ALA B 1 153 ? 17.047 31.594 20.25 1 97.06 153 ALA B O 1
ATOM 4250 N N . GLY B 1 154 ? 17.781 33.625 21.047 1 96.12 154 GLY B N 1
ATOM 4251 C CA . GLY B 1 154 ? 19.141 33.406 20.625 1 96.12 154 GLY B CA 1
ATOM 4252 C C . GLY B 1 154 ? 19.312 33.406 19.125 1 96.12 154 GLY B C 1
ATOM 4253 O O . GLY B 1 154 ? 18.328 33.5 18.375 1 96.12 154 GLY B O 1
ATOM 4254 N N . ARG B 1 155 ? 20.547 33.375 18.734 1 95.31 155 ARG B N 1
ATOM 4255 C CA . ARG B 1 155 ? 20.875 33.406 17.312 1 95.31 155 ARG B CA 1
ATOM 4256 C C . ARG B 1 155 ? 21.438 32.062 16.859 1 95.31 155 ARG B C 1
ATOM 4258 O O . ARG B 1 155 ? 22.156 31.391 17.594 1 95.31 155 ARG B O 1
ATOM 4265 N N . LYS B 1 156 ? 21.047 31.641 15.648 1 95.38 156 LYS B N 1
ATOM 4266 C CA . LYS B 1 156 ? 21.562 30.438 15.023 1 95.38 156 LYS B CA 1
ATOM 4267 C C . LYS B 1 156 ? 22.047 30.703 13.602 1 95.38 156 LYS B C 1
ATOM 4269 O O . LYS B 1 156 ? 21.375 31.406 12.836 1 95.38 156 LYS B O 1
ATOM 4274 N N . HIS B 1 157 ? 23.234 30.188 13.328 1 96.56 157 HIS B N 1
ATOM 4275 C CA . HIS B 1 157 ? 23.828 30.359 12.008 1 96.56 157 HIS B CA 1
ATOM 4276 C C . HIS B 1 157 ? 23.391 29.25 11.055 1 96.56 157 HIS B C 1
ATOM 4278 O O . HIS B 1 157 ? 23.578 28.078 11.336 1 96.56 157 HIS B O 1
ATOM 4284 N N . TRP B 1 158 ? 22.766 29.656 9.914 1 97.25 158 TRP B N 1
ATOM 4285 C CA . TRP B 1 158 ? 22.172 28.703 8.984 1 97.25 158 TRP B CA 1
ATOM 4286 C C . TRP B 1 158 ? 22.922 28.688 7.656 1 97.25 158 TRP B C 1
ATOM 4288 O O . TRP B 1 158 ? 23.344 29.75 7.164 1 97.25 158 TRP B O 1
ATOM 4298 N N . LEU B 1 159 ? 23.094 27.516 7.172 1 96.31 159 LEU B N 1
ATOM 4299 C CA . LEU B 1 159 ? 23.562 27.281 5.809 1 96.31 159 LEU B CA 1
ATOM 4300 C C . LEU B 1 159 ? 22.516 26.516 5 1 96.31 159 LEU B C 1
ATOM 4302 O O . LEU B 1 159 ? 21.984 25.516 5.461 1 96.31 159 LEU B O 1
ATOM 4306 N N . VAL B 1 160 ? 22.141 27.078 3.852 1 96.94 160 VAL B N 1
ATOM 4307 C CA . VAL B 1 160 ? 21.266 26.391 2.895 1 96.94 160 VAL B CA 1
ATOM 4308 C C . VAL B 1 160 ? 22.078 26.016 1.657 1 96.94 160 VAL B C 1
ATOM 4310 O O . VAL B 1 160 ? 22.828 26.828 1.119 1 96.94 160 VAL B O 1
ATOM 4313 N N . ASN B 1 161 ? 21.953 24.75 1.316 1 95.25 161 ASN B N 1
ATOM 4314 C CA . ASN B 1 161 ? 22.719 24.219 0.202 1 95.25 161 ASN B CA 1
ATOM 4315 C C . ASN B 1 161 ? 21.812 23.781 -0.946 1 95.25 161 ASN B C 1
ATOM 4317 O O . ASN B 1 161 ? 20.703 24.297 -1.096 1 95.25 161 ASN B O 1
ATOM 4321 N N . ASP B 1 162 ? 22.391 22.953 -1.81 1 90.88 162 ASP B N 1
ATOM 4322 C CA . ASP B 1 162 ? 21.672 22.516 -3.006 1 90.88 162 ASP B CA 1
ATOM 4323 C C . ASP B 1 162 ? 20.578 21.5 -2.656 1 90.88 162 ASP B C 1
ATOM 4325 O O . ASP B 1 162 ? 20.391 21.156 -1.485 1 90.88 162 ASP B O 1
ATOM 4329 N N . THR B 1 163 ? 19.812 21.172 -3.621 1 93.12 163 THR B N 1
ATOM 4330 C CA . THR B 1 163 ? 18.719 20.234 -3.484 1 93.12 163 THR B CA 1
ATOM 4331 C C . THR B 1 163 ? 19.047 18.906 -4.176 1 93.12 163 THR B C 1
ATOM 4333 O O . THR B 1 163 ? 18.766 18.734 -5.363 1 93.12 163 THR B O 1
ATOM 4336 N N . PRO B 1 164 ? 19.516 18.016 -3.426 1 91 164 PRO B N 1
ATOM 4337 C CA . PRO B 1 164 ? 19.875 16.75 -4.066 1 91 164 PRO B CA 1
ATOM 4338 C C . PRO B 1 164 ? 18.672 15.961 -4.559 1 91 164 PRO B C 1
ATOM 4340 O O . PRO B 1 164 ? 18.75 15.25 -5.562 1 91 164 PRO B O 1
ATOM 4343 N N . VAL B 1 165 ? 17.578 16.016 -3.807 1 91.56 165 VAL B N 1
ATOM 4344 C CA . VAL B 1 165 ? 16.344 15.352 -4.176 1 91.56 165 VAL B CA 1
ATOM 4345 C C . VAL B 1 165 ? 15.188 16.359 -4.168 1 91.56 165 VAL B C 1
ATOM 4347 O O . VAL B 1 165 ? 14.773 16.828 -3.107 1 91.56 165 VAL B O 1
ATOM 4350 N N . GLU B 1 166 ? 14.727 16.656 -5.332 1 95 166 GLU B N 1
ATOM 4351 C CA . GLU B 1 166 ? 13.625 17.594 -5.438 1 95 166 GLU B CA 1
ATOM 4352 C C . GLU B 1 166 ? 12.32 16.984 -4.934 1 95 166 GLU B C 1
ATOM 4354 O O . GLU B 1 166 ? 11.875 15.953 -5.441 1 95 166 GLU B O 1
ATOM 4359 N N . LEU B 1 167 ? 11.727 17.578 -3.943 1 97.19 167 LEU B N 1
ATOM 4360 C CA . LEU B 1 167 ? 10.43 17.203 -3.375 1 97.19 167 LEU B CA 1
ATOM 4361 C C . LEU B 1 167 ? 10.375 15.719 -3.053 1 97.19 167 LEU B C 1
ATOM 4363 O O . LEU B 1 167 ? 9.484 15.016 -3.521 1 97.19 167 LEU B O 1
ATOM 4367 N N . PRO B 1 168 ? 11.258 15.305 -2.209 1 95.75 168 PRO B N 1
ATOM 4368 C CA . PRO B 1 168 ? 11.297 13.883 -1.882 1 95.75 168 PRO B CA 1
ATOM 4369 C C . PRO B 1 168 ? 10 13.391 -1.241 1 95.75 168 PRO B C 1
ATOM 4371 O O . PRO B 1 168 ? 9.344 14.141 -0.513 1 95.75 168 PRO B O 1
ATOM 4374 N N . LEU B 1 169 ? 9.68 12.102 -1.546 1 92.56 169 LEU B N 1
ATOM 4375 C CA . LEU B 1 169 ? 8.602 11.414 -0.847 1 92.56 169 LEU B CA 1
ATOM 4376 C C . LEU B 1 169 ? 9.016 11.055 0.577 1 92.56 169 LEU B C 1
ATOM 4378 O O . LEU B 1 169 ? 10.195 11.156 0.927 1 92.56 169 LEU B O 1
ATOM 4382 N N . ARG B 1 170 ? 8.031 10.672 1.357 1 86.75 170 ARG B N 1
ATOM 4383 C CA . ARG B 1 170 ? 8.305 10.312 2.746 1 86.75 170 ARG B CA 1
ATOM 4384 C C . ARG B 1 170 ? 9.312 9.172 2.83 1 86.75 170 ARG B C 1
ATOM 4386 O O . ARG B 1 170 ? 10.156 9.141 3.732 1 86.75 170 ARG B O 1
ATOM 4393 N N . GLY B 1 171 ? 9.258 8.281 1.92 1 82.88 171 GLY B N 1
ATOM 4394 C CA . GLY B 1 171 ? 10.164 7.137 1.903 1 82.88 171 GLY B CA 1
ATOM 4395 C C . GLY B 1 171 ? 11.531 7.469 1.346 1 82.88 171 GLY B C 1
ATOM 4396 O O . GLY B 1 171 ? 12.43 6.625 1.352 1 82.88 171 GLY B O 1
ATOM 4397 N N . GLN B 1 172 ? 11.711 8.641 0.912 1 85.81 172 GLN B N 1
ATOM 4398 C CA . GLN B 1 172 ? 12.984 9.102 0.364 1 85.81 172 GLN B CA 1
ATOM 4399 C C . GLN B 1 172 ? 13.695 10.039 1.334 1 85.81 172 GLN B C 1
ATOM 4401 O O . GLN B 1 172 ? 14.242 11.062 0.924 1 85.81 172 GLN B O 1
ATOM 4406 N N . GLY B 1 173 ? 13.625 9.648 2.49 1 84 173 GLY B N 1
ATOM 4407 C CA . GLY B 1 173 ? 14.227 10.469 3.527 1 84 173 GLY B CA 1
ATOM 4408 C C . GLY B 1 173 ? 15.742 10.531 3.438 1 84 173 GLY B C 1
ATOM 4409 O O . GLY B 1 173 ? 16.359 9.75 2.701 1 84 173 GLY B O 1
ATOM 4410 N N . PHE B 1 174 ? 16.266 11.414 4.191 1 85.31 174 PHE B N 1
ATOM 4411 C CA . PHE B 1 174 ? 17.703 11.688 4.184 1 85.31 174 PHE B CA 1
ATOM 4412 C C . PHE B 1 174 ? 18.484 10.516 4.762 1 85.31 174 PHE B C 1
ATOM 4414 O O . PHE B 1 174 ? 18.094 9.945 5.777 1 85.31 174 PHE B O 1
ATOM 4421 N N . GLU B 1 175 ? 19.484 10.133 4.09 1 82 175 GLU B N 1
ATOM 4422 C CA . GLU B 1 175 ? 20.484 9.188 4.562 1 82 175 GLU B CA 1
ATOM 4423 C C . GLU B 1 175 ? 21.875 9.797 4.508 1 82 175 GLU B C 1
ATOM 4425 O O . GLU B 1 175 ? 22.359 10.172 3.434 1 82 175 GLU B O 1
ATOM 4430 N N . ALA B 1 176 ? 22.516 9.859 5.695 1 81.62 176 ALA B N 1
ATOM 4431 C CA . ALA B 1 176 ? 23.844 10.477 5.781 1 81.62 176 ALA B CA 1
ATOM 4432 C C . ALA B 1 176 ? 24.828 9.805 4.828 1 81.62 176 ALA B C 1
ATOM 4434 O O . ALA B 1 176 ? 24.891 8.578 4.758 1 81.62 176 ALA B O 1
ATOM 4435 N N . GLY B 1 177 ? 25.469 10.609 4.129 1 81.38 177 GLY B N 1
ATOM 4436 C CA . GLY B 1 177 ? 26.516 10.094 3.268 1 81.38 177 GLY B CA 1
ATOM 4437 C C . GLY B 1 177 ? 26.031 9.773 1.864 1 81.38 177 GLY B C 1
ATOM 4438 O O . GLY B 1 177 ? 26.844 9.625 0.944 1 81.38 177 GLY B O 1
ATOM 4439 N N . LEU B 1 178 ? 24.781 9.719 1.665 1 84.75 178 LEU B N 1
ATOM 4440 C CA . LEU B 1 178 ? 24.25 9.359 0.356 1 84.75 178 LEU B CA 1
ATOM 4441 C C . LEU B 1 178 ? 24.406 10.508 -0.63 1 84.75 178 LEU B C 1
ATOM 4443 O O . LEU B 1 178 ? 24.688 10.289 -1.81 1 84.75 178 LEU B O 1
ATOM 4447 N N . TYR B 1 179 ? 24.203 11.758 -0.097 1 87.5 179 TYR B N 1
ATOM 4448 C CA . TYR B 1 179 ? 24.312 12.945 -0.929 1 87.5 179 TYR B CA 1
ATOM 4449 C C . TYR B 1 179 ? 25.266 13.961 -0.309 1 87.5 179 TYR B C 1
ATOM 4451 O O . TYR B 1 179 ? 25.297 14.133 0.911 1 87.5 179 TYR B O 1
ATOM 4459 N N . GLU B 1 180 ? 25.953 14.555 -1.082 1 87.62 180 GLU B N 1
ATOM 4460 C CA . GLU B 1 180 ? 26.766 15.688 -0.629 1 87.62 180 GLU B CA 1
ATOM 4461 C C . GLU B 1 180 ? 25.922 16.953 -0.541 1 87.62 180 GLU B C 1
ATOM 4463 O O . GLU B 1 180 ? 25.016 17.172 -1.357 1 87.62 180 GLU B O 1
ATOM 4468 N N . PRO B 1 181 ? 26.203 17.766 0.442 1 86.12 181 PRO B N 1
ATOM 4469 C CA . PRO B 1 181 ? 25.391 18.984 0.61 1 86.12 181 PRO B CA 1
ATOM 4470 C C . PRO B 1 181 ? 25.453 19.906 -0.605 1 86.12 181 PRO B C 1
ATOM 4472 O O . PRO B 1 181 ? 24.516 20.641 -0.869 1 86.12 181 PRO B O 1
ATOM 4475 N N . GLY B 1 182 ? 26.5 19.828 -1.281 1 88.31 182 GLY B N 1
ATOM 4476 C CA . GLY B 1 182 ? 26.641 20.719 -2.42 1 88.31 182 GLY B CA 1
ATOM 4477 C C . GLY B 1 182 ? 27.031 22.125 -2.027 1 88.31 182 GLY B C 1
ATOM 4478 O O . GLY B 1 182 ? 27.578 22.344 -0.946 1 88.31 182 GLY B O 1
ATOM 4479 N N . ASP B 1 183 ? 26.766 23.141 -2.902 1 93.19 183 ASP B N 1
ATOM 4480 C CA . ASP B 1 183 ? 27.188 24.516 -2.699 1 93.19 183 ASP B CA 1
ATOM 4481 C C . ASP B 1 183 ? 26.234 25.25 -1.741 1 93.19 183 ASP B C 1
ATOM 4483 O O . ASP B 1 183 ? 25.031 24.984 -1.728 1 93.19 183 ASP B O 1
ATOM 4487 N N . VAL B 1 184 ? 26.844 26.125 -0.992 1 95 184 VAL B N 1
ATOM 4488 C CA . VAL B 1 184 ? 26.047 26.984 -0.134 1 95 184 VAL B CA 1
ATOM 4489 C C . VAL B 1 184 ? 25.312 28.031 -0.985 1 95 184 VAL B C 1
ATOM 4491 O O . VAL B 1 184 ? 25.938 28.781 -1.733 1 95 184 VAL B O 1
ATOM 4494 N N . THR B 1 185 ? 24.078 28 -0.893 1 95.31 185 THR B N 1
ATOM 4495 C CA . THR B 1 185 ? 23.281 28.938 -1.675 1 95.31 185 THR B CA 1
ATOM 4496 C C . THR B 1 185 ? 22.859 30.141 -0.822 1 95.31 185 THR B C 1
ATOM 4498 O O . THR B 1 185 ? 22.594 31.219 -1.348 1 95.31 185 THR B O 1
ATOM 4501 N N . MET B 1 186 ? 22.672 29.938 0.462 1 96.75 186 MET B N 1
ATOM 4502 C CA . MET B 1 186 ? 22.375 30.984 1.43 1 96.75 186 MET B CA 1
ATOM 4503 C C . MET B 1 186 ? 23.125 30.766 2.732 1 96.75 186 MET B C 1
ATOM 4505 O O . MET B 1 186 ? 23.312 29.625 3.162 1 96.75 186 MET B O 1
ATOM 4509 N N . GLU B 1 187 ? 23.562 31.844 3.34 1 97.19 187 GLU B N 1
ATOM 4510 C CA . GLU B 1 187 ? 24.219 31.844 4.645 1 97.19 187 GLU B CA 1
ATOM 4511 C C . GLU B 1 187 ? 23.812 33.062 5.469 1 97.19 187 GLU B C 1
ATOM 4513 O O . GLU B 1 187 ? 23.938 34.188 5.02 1 97.19 187 GLU B O 1
ATOM 4518 N N . PHE B 1 188 ? 23.312 32.781 6.586 1 97.62 188 PHE B N 1
ATOM 4519 C CA . PHE B 1 188 ? 22.781 33.875 7.383 1 97.62 188 PHE B CA 1
ATOM 4520 C C . PHE B 1 188 ? 22.594 33.469 8.836 1 97.62 188 PHE B C 1
ATOM 4522 O O . PHE B 1 188 ? 22.641 32.281 9.148 1 97.62 188 PHE B O 1
ATOM 4529 N N . ASP B 1 189 ? 22.422 34.469 9.664 1 97.12 189 ASP B N 1
ATOM 4530 C CA . ASP B 1 189 ? 22 34.219 11.039 1 97.12 189 ASP B CA 1
ATOM 4531 C C . ASP B 1 189 ? 20.5 34.469 11.203 1 97.12 189 ASP B C 1
ATOM 4533 O O . ASP B 1 189 ? 19.969 35.469 10.727 1 97.12 189 ASP B O 1
ATOM 4537 N N . LEU B 1 190 ? 19.875 33.531 11.828 1 97.44 190 LEU B N 1
ATOM 4538 C CA . LEU B 1 190 ? 18.484 33.719 12.227 1 97.44 190 LEU B CA 1
ATOM 4539 C C . LEU B 1 190 ? 18.406 34.312 13.633 1 97.44 190 LEU B C 1
ATOM 4541 O O . LEU B 1 190 ? 18.984 33.75 14.57 1 97.44 190 LEU B O 1
ATOM 4545 N N . GLU B 1 191 ? 17.688 35.438 13.719 1 97.31 191 GLU B N 1
ATOM 4546 C CA . GLU B 1 191 ? 17.531 36.125 14.992 1 97.31 191 GLU B CA 1
ATOM 4547 C C . GLU B 1 191 ? 16.094 36.031 15.5 1 97.31 191 GLU B C 1
ATOM 4549 O O . GLU B 1 191 ? 15.172 35.781 14.727 1 97.31 191 GLU B O 1
ATOM 4554 N N . PRO B 1 192 ? 15.945 36.25 16.859 1 97.69 192 PRO B N 1
ATOM 4555 C CA . PRO B 1 192 ? 14.578 36.156 17.375 1 97.69 192 PRO B CA 1
ATOM 4556 C C . PRO B 1 192 ? 13.586 37.031 16.609 1 97.69 192 PRO B C 1
ATOM 4558 O O . PRO B 1 192 ? 13.844 38.188 16.359 1 97.69 192 PRO B O 1
ATOM 4561 N N . GLY B 1 193 ? 12.531 36.375 16.219 1 97.81 193 GLY B N 1
ATOM 4562 C CA . GLY B 1 193 ? 11.516 37.062 15.422 1 97.81 193 GLY B CA 1
ATOM 4563 C C . GLY B 1 193 ? 11.586 36.719 13.945 1 97.81 193 GLY B C 1
ATOM 4564 O O . GLY B 1 193 ? 10.602 36.875 13.211 1 97.81 193 GLY B O 1
ATOM 4565 N N . ASP B 1 194 ? 12.68 36.219 13.484 1 98.38 194 ASP B N 1
ATOM 4566 C CA . ASP B 1 194 ? 12.867 35.875 12.078 1 98.38 194 ASP B CA 1
ATOM 4567 C C . ASP B 1 194 ? 12.141 34.594 11.719 1 98.38 194 ASP B C 1
ATOM 4569 O O . ASP B 1 194 ? 11.836 33.781 12.602 1 98.38 194 ASP B O 1
ATOM 4573 N N . LEU B 1 195 ? 11.789 34.469 10.422 1 98.69 195 LEU B N 1
ATOM 4574 C CA . LEU B 1 195 ? 11.195 33.25 9.867 1 98.69 195 LEU B CA 1
ATOM 4575 C C . LEU B 1 195 ? 12.016 32.719 8.688 1 98.69 195 LEU B C 1
ATOM 4577 O O . LEU B 1 195 ? 12.453 33.5 7.84 1 98.69 195 LEU B O 1
ATOM 4581 N N . LEU B 1 196 ? 12.211 31.406 8.641 1 98.75 196 LEU B N 1
ATOM 4582 C CA . LEU B 1 196 ? 12.844 30.734 7.512 1 98.75 196 LEU B CA 1
ATOM 4583 C C . LEU B 1 196 ? 11.953 29.594 6.992 1 98.75 196 LEU B C 1
ATOM 4585 O O . LEU B 1 196 ? 11.5 28.75 7.766 1 98.75 196 LEU B O 1
ATOM 4589 N N . TYR B 1 197 ? 11.594 29.656 5.699 1 98.81 197 TYR B N 1
ATOM 4590 C CA . TYR B 1 197 ? 10.93 28.547 5.02 1 98.81 197 TYR B CA 1
ATOM 4591 C C . TYR B 1 197 ? 11.914 27.781 4.141 1 98.81 197 TYR B C 1
ATOM 4593 O O . TYR B 1 197 ? 12.641 28.391 3.346 1 98.81 197 TYR B O 1
ATOM 4601 N N . ILE B 1 198 ? 11.906 26.484 4.328 1 98.31 198 ILE B N 1
ATOM 4602 C CA . ILE B 1 198 ? 12.734 25.594 3.521 1 98.31 198 ILE B CA 1
ATOM 4603 C C . ILE B 1 198 ? 11.875 24.5 2.902 1 98.31 198 ILE B C 1
ATOM 4605 O O . ILE B 1 198 ? 11.281 23.688 3.617 1 98.31 198 ILE B O 1
ATOM 4609 N N . PRO B 1 199 ? 11.82 24.469 1.562 1 97.88 199 PRO B N 1
ATOM 4610 C CA . PRO B 1 199 ? 11.109 23.359 0.943 1 97.88 199 PRO B CA 1
ATOM 4611 C C . PRO B 1 199 ? 11.766 22.016 1.223 1 97.88 199 PRO B C 1
ATOM 4613 O O . PRO B 1 199 ? 12.984 21.938 1.392 1 97.88 199 PRO B O 1
ATOM 4616 N N . ARG B 1 200 ? 10.93 20.953 1.273 1 97.38 200 ARG B N 1
ATOM 4617 C CA . ARG B 1 200 ? 11.5 19.609 1.427 1 97.38 200 ARG B CA 1
ATOM 4618 C C . ARG B 1 200 ? 12.492 19.312 0.309 1 97.38 200 ARG B C 1
ATOM 4620 O O . ARG B 1 200 ? 12.281 19.703 -0.838 1 97.38 200 ARG B O 1
ATOM 4627 N N . GLY B 1 201 ? 13.555 18.594 0.669 1 96.44 201 GLY B N 1
ATOM 4628 C CA . GLY B 1 201 ? 14.586 18.203 -0.277 1 96.44 201 GLY B CA 1
ATOM 4629 C C . GLY B 1 201 ? 15.781 19.141 -0.275 1 96.44 201 GLY B C 1
ATOM 4630 O O . GLY B 1 201 ? 16.844 18.797 -0.777 1 96.44 201 GLY B O 1
ATOM 4631 N N . VAL B 1 202 ? 15.609 20.359 0.224 1 96.5 202 VAL B N 1
ATOM 4632 C CA . VAL B 1 202 ? 16.703 21.328 0.257 1 96.5 202 VAL B CA 1
ATOM 4633 C C . VAL B 1 202 ? 17.641 21.016 1.423 1 96.5 202 VAL B C 1
ATOM 4635 O O . VAL B 1 202 ? 17.188 20.906 2.568 1 96.5 202 VAL B O 1
ATOM 4638 N N . MET B 1 203 ? 18.875 20.906 1.121 1 95.94 203 MET B N 1
ATOM 4639 C CA . MET B 1 203 ? 19.891 20.656 2.145 1 95.94 203 MET B CA 1
ATOM 4640 C C . MET B 1 203 ? 20.109 21.891 3.01 1 95.94 203 MET B C 1
ATOM 4642 O O . MET B 1 203 ? 20.156 23.016 2.496 1 95.94 203 MET B O 1
ATOM 4646 N N . HIS B 1 204 ? 20.203 21.609 4.316 1 96 204 HIS B N 1
ATOM 4647 C CA . HIS B 1 204 ? 20.422 22.734 5.227 1 96 204 HIS B CA 1
ATOM 4648 C C . HIS B 1 204 ? 21.078 22.266 6.52 1 96 204 HIS B C 1
ATOM 4650 O O . HIS B 1 204 ? 21.078 21.062 6.828 1 96 204 HIS B O 1
ATOM 4656 N N . GLY B 1 205 ? 21.703 23.156 7.148 1 93.69 205 GLY B N 1
ATOM 4657 C CA . GLY B 1 205 ? 22.297 22.969 8.461 1 93.69 205 GLY B CA 1
ATOM 4658 C C . GLY B 1 205 ? 22.344 24.234 9.281 1 93.69 205 GLY B C 1
ATOM 4659 O O . GLY B 1 205 ? 22.188 25.344 8.75 1 93.69 205 GLY B O 1
ATOM 4660 N N . ALA B 1 206 ? 22.438 24.031 10.586 1 94.12 206 ALA B N 1
ATOM 4661 C CA . ALA B 1 206 ? 22.453 25.203 11.477 1 94.12 206 ALA B CA 1
ATOM 4662 C C . ALA B 1 206 ? 23.312 24.922 12.711 1 94.12 206 ALA B C 1
ATOM 4664 O O . ALA B 1 206 ? 23.391 23.781 13.172 1 94.12 206 ALA B O 1
ATOM 4665 N N . ARG B 1 207 ? 23.922 25.969 13.219 1 93.75 207 ARG B N 1
ATOM 4666 C CA . ARG B 1 207 ? 24.734 25.859 14.422 1 93.75 207 ARG B CA 1
ATOM 4667 C C . ARG B 1 207 ? 24.641 27.125 15.266 1 93.75 207 ARG B C 1
ATOM 4669 O O . ARG B 1 207 ? 24.406 28.219 14.742 1 93.75 207 ARG B O 1
ATOM 4676 N N . THR B 1 208 ? 24.828 26.875 16.516 1 92.19 208 THR B N 1
ATOM 4677 C CA . THR B 1 208 ? 24.859 28.016 17.422 1 92.19 208 THR B CA 1
ATOM 4678 C C . THR B 1 208 ? 26.297 28.516 17.609 1 92.19 208 THR B C 1
ATOM 4680 O O . THR B 1 208 ? 27.25 27.781 17.359 1 92.19 208 THR B O 1
ATOM 4683 N N . SER B 1 209 ? 26.328 29.781 18.031 1 89.44 209 SER B N 1
ATOM 4684 C CA . SER B 1 209 ? 27.641 30.344 18.375 1 89.44 209 SER B CA 1
ATOM 4685 C C . SER B 1 209 ? 27.75 30.578 19.875 1 89.44 209 SER B C 1
ATOM 4687 O O . SER B 1 209 ? 27.891 29.641 20.656 1 89.44 209 SER B O 1
ATOM 4689 N N . ASP B 1 210 ? 27.469 31.812 20.281 1 89.44 210 ASP B N 1
ATOM 4690 C CA . ASP B 1 210 ? 27.875 32.156 21.641 1 89.44 210 ASP B CA 1
ATOM 4691 C C . ASP B 1 210 ? 26.672 32.156 22.578 1 89.44 210 ASP B C 1
ATOM 4693 O O . ASP B 1 210 ? 26.812 32.438 23.766 1 89.44 210 ASP B O 1
ATOM 4697 N N . GLU B 1 211 ? 25.547 31.891 22.125 1 93 211 GLU B N 1
ATOM 4698 C CA . GLU B 1 211 ? 24.375 31.906 22.984 1 93 211 GLU B CA 1
ATOM 4699 C C . GLU B 1 211 ? 23.469 30.703 22.734 1 93 211 GLU B C 1
ATOM 4701 O O . GLU B 1 211 ? 23.578 30.062 21.672 1 93 211 GLU B O 1
ATOM 4706 N N . VAL B 1 212 ? 22.609 30.406 23.75 1 94 212 VAL B N 1
ATOM 4707 C CA . VAL B 1 212 ? 21.594 29.359 23.625 1 94 212 VAL B CA 1
ATOM 4708 C C . VAL B 1 212 ? 20.547 29.766 22.594 1 94 212 VAL B C 1
ATOM 4710 O O . VAL B 1 212 ? 20.203 30.953 22.484 1 94 212 VAL B O 1
ATOM 4713 N N . SER B 1 213 ? 20.141 28.812 21.891 1 96.69 213 SER B N 1
ATOM 4714 C CA . SER B 1 213 ? 19.156 29.109 20.859 1 96.69 213 SER B CA 1
ATOM 4715 C C . SER B 1 213 ? 17.906 28.25 21.016 1 96.69 213 SER B C 1
ATOM 4717 O O . SER B 1 213 ? 18 27.062 21.344 1 96.69 213 SER B O 1
ATOM 4719 N N . LEU B 1 214 ? 16.75 28.906 20.859 1 97.25 214 LEU B N 1
ATOM 4720 C CA . LEU B 1 214 ? 15.445 28.234 20.844 1 97.25 214 LEU B CA 1
ATOM 4721 C C . LEU B 1 214 ? 14.695 28.547 19.547 1 97.25 214 LEU B C 1
ATOM 4723 O O . LEU B 1 214 ? 14.469 29.719 19.234 1 97.25 214 LEU B O 1
ATOM 4727 N N . HIS B 1 215 ? 14.359 27.516 18.812 1 97.62 215 HIS B N 1
ATOM 4728 C CA . HIS B 1 215 ? 13.508 27.766 17.656 1 97.62 215 HIS B CA 1
ATOM 4729 C C . HIS B 1 215 ? 12.445 26.688 17.516 1 97.62 215 HIS B C 1
ATOM 4731 O O . HIS B 1 215 ? 12.594 25.578 18.047 1 97.62 215 HIS B O 1
ATOM 4737 N N . ILE B 1 216 ? 11.336 27.031 16.812 1 98.38 216 ILE B N 1
ATOM 4738 C CA . ILE B 1 216 ? 10.219 26.156 16.469 1 98.38 216 ILE B CA 1
ATOM 4739 C C . ILE B 1 216 ? 10.336 25.75 15 1 98.38 216 ILE B C 1
ATOM 4741 O O . ILE B 1 216 ? 10.531 26.594 14.125 1 98.38 216 ILE B O 1
ATOM 4745 N N . THR B 1 217 ? 10.32 24.453 14.75 1 98.44 217 THR B N 1
ATOM 4746 C CA . THR B 1 217 ? 10.156 23.969 13.383 1 98.44 217 THR B CA 1
ATOM 4747 C C . THR B 1 217 ? 8.734 23.469 13.156 1 98.44 217 THR B C 1
ATOM 4749 O O . THR B 1 217 ? 8.312 22.484 13.773 1 98.44 217 THR B O 1
ATOM 4752 N N . LEU B 1 218 ? 8.023 24.188 12.375 1 98.69 218 LEU B N 1
ATOM 4753 C CA . LEU B 1 218 ? 6.723 23.719 11.922 1 98.69 218 LEU B CA 1
ATOM 4754 C C . LEU B 1 218 ? 6.852 22.922 10.625 1 98.69 218 LEU B C 1
ATOM 4756 O O . LEU B 1 218 ? 7.219 23.469 9.586 1 98.69 218 LEU B O 1
ATOM 4760 N N . GLY B 1 219 ? 6.586 21.656 10.75 1 98.31 219 GLY B N 1
ATOM 4761 C CA . GLY B 1 219 ? 6.621 20.797 9.578 1 98.31 219 GLY B CA 1
ATOM 4762 C C . GLY B 1 219 ? 5.273 20.672 8.891 1 98.31 219 GLY B C 1
ATOM 4763 O O . GLY B 1 219 ? 4.254 20.438 9.547 1 98.31 219 GLY B O 1
ATOM 4764 N N . ALA B 1 220 ? 5.23 20.922 7.605 1 97.62 220 ALA B N 1
ATOM 4765 C CA . ALA B 1 220 ? 4.066 20.672 6.766 1 97.62 220 ALA B CA 1
ATOM 4766 C C . ALA B 1 220 ? 4.168 19.297 6.094 1 97.62 220 ALA B C 1
ATOM 4768 O O . ALA B 1 220 ? 4.988 19.109 5.191 1 97.62 220 ALA B O 1
ATOM 4769 N N . LEU B 1 221 ? 3.301 18.359 6.496 1 95.06 221 LEU B N 1
ATOM 4770 C CA . LEU B 1 221 ? 3.404 16.969 6.082 1 95.06 221 LEU B CA 1
ATOM 4771 C C . LEU B 1 221 ? 2.699 16.75 4.75 1 95.06 221 LEU B C 1
ATOM 4773 O O . LEU B 1 221 ? 1.469 16.797 4.676 1 95.06 221 LEU B O 1
ATOM 4777 N N . THR B 1 222 ? 3.348 16.484 3.797 1 90.25 222 THR B N 1
ATOM 4778 C CA . THR B 1 222 ? 2.973 16.484 2.387 1 90.25 222 THR B CA 1
ATOM 4779 C C . THR B 1 222 ? 1.84 15.492 2.129 1 90.25 222 THR B C 1
ATOM 4781 O O . THR B 1 222 ? 1.859 14.367 2.643 1 90.25 222 THR B O 1
ATOM 4784 N N . THR B 1 223 ? 0.824 15.922 1.399 1 94 223 THR B N 1
ATOM 4785 C CA . THR B 1 223 ? -0.128 15.094 0.668 1 94 223 THR B CA 1
ATOM 4786 C C . THR B 1 223 ? 0.051 15.266 -0.838 1 94 223 THR B C 1
ATOM 4788 O O . THR B 1 223 ? -0.364 16.281 -1.408 1 94 223 THR B O 1
ATOM 4791 N N . SER B 1 224 ? 0.611 14.312 -1.486 1 96.31 224 SER B N 1
ATOM 4792 C CA . SER B 1 224 ? 1.044 14.477 -2.871 1 96.31 224 SER B CA 1
ATOM 4793 C C . SER B 1 224 ? -0.015 13.969 -3.844 1 96.31 224 SER B C 1
ATOM 4795 O O . SER B 1 224 ? -0.898 13.195 -3.463 1 96.31 224 SER B O 1
ATOM 4797 N N . TRP B 1 225 ? 0.092 14.383 -5.078 1 97.44 225 TRP B N 1
ATOM 4798 C CA . TRP B 1 225 ? -0.76 13.875 -6.148 1 97.44 225 TRP B CA 1
ATOM 4799 C C . TRP B 1 225 ? -0.55 12.375 -6.352 1 97.44 225 TRP B C 1
ATOM 4801 O O . TRP B 1 225 ? -1.485 11.656 -6.699 1 97.44 225 TRP B O 1
ATOM 4811 N N . ALA B 1 226 ? 0.667 11.906 -6.16 1 96.81 226 ALA B N 1
ATOM 4812 C CA . ALA B 1 226 ? 0.923 10.469 -6.266 1 96.81 226 ALA B CA 1
ATOM 4813 C C . ALA B 1 226 ? 0.007 9.68 -5.34 1 96.81 226 ALA B C 1
ATOM 4815 O O . ALA B 1 226 ? -0.578 8.672 -5.746 1 96.81 226 ALA B O 1
ATOM 4816 N N . GLU B 1 227 ? -0.101 10.172 -4.121 1 95.81 227 GLU B N 1
ATOM 4817 C CA . GLU B 1 227 ? -0.968 9.508 -3.152 1 95.81 227 GLU B CA 1
ATOM 4818 C C . GLU B 1 227 ? -2.42 9.5 -3.625 1 95.81 227 GLU B C 1
ATOM 4820 O O . GLU B 1 227 ? -3.127 8.508 -3.465 1 95.81 227 GLU B O 1
ATOM 4825 N N . VAL B 1 228 ? -2.838 10.578 -4.191 1 96.19 228 VAL B N 1
ATOM 4826 C CA . VAL B 1 228 ? -4.207 10.719 -4.684 1 96.19 228 VAL B CA 1
ATOM 4827 C C . VAL B 1 228 ? -4.434 9.766 -5.852 1 96.19 228 VAL B C 1
ATOM 4829 O O . VAL B 1 228 ? -5.473 9.102 -5.93 1 96.19 228 VAL B O 1
ATOM 4832 N N . LEU B 1 229 ? -3.477 9.695 -6.762 1 97.25 229 LEU B N 1
ATOM 4833 C CA . LEU B 1 229 ? -3.602 8.805 -7.906 1 97.25 229 LEU B CA 1
ATOM 4834 C C . LEU B 1 229 ? -3.664 7.348 -7.457 1 97.25 229 LEU B C 1
ATOM 4836 O O . LEU B 1 229 ? -4.457 6.562 -7.984 1 97.25 229 LEU B O 1
ATOM 4840 N N . LEU B 1 230 ? -2.824 7.012 -6.5 1 96.5 230 LEU B N 1
ATOM 4841 C CA . LEU B 1 230 ? -2.854 5.66 -5.957 1 96.5 230 LEU B CA 1
ATOM 4842 C C . LEU B 1 230 ? -4.223 5.34 -5.367 1 96.5 230 LEU B C 1
ATOM 4844 O O . LEU B 1 230 ? -4.789 4.281 -5.645 1 96.5 230 LEU B O 1
ATOM 4848 N N . GLU B 1 231 ? -4.758 6.258 -4.621 1 95.75 231 GLU B N 1
ATOM 4849 C CA . GLU B 1 231 ? -6.082 6.078 -4.031 1 95.75 231 GLU B CA 1
ATOM 4850 C C . GLU B 1 231 ? -7.156 5.953 -5.109 1 95.75 231 GLU B C 1
ATOM 4852 O O . GLU B 1 231 ? -8.086 5.156 -4.98 1 95.75 231 GLU B O 1
ATOM 4857 N N . ALA B 1 232 ? -7.027 6.723 -6.117 1 95.88 232 ALA B N 1
ATOM 4858 C CA . ALA B 1 232 ? -8 6.703 -7.211 1 95.88 232 ALA B CA 1
ATOM 4859 C C . ALA B 1 232 ? -8.008 5.352 -7.914 1 95.88 232 ALA B C 1
ATOM 4861 O O . ALA B 1 232 ? -9.07 4.801 -8.203 1 95.88 232 ALA B O 1
ATOM 4862 N N . VAL B 1 233 ? -6.828 4.805 -8.18 1 97 233 VAL B N 1
ATOM 4863 C CA . VAL B 1 233 ? -6.727 3.506 -8.836 1 97 233 VAL B CA 1
ATOM 4864 C C . VAL B 1 233 ? -7.344 2.428 -7.945 1 97 233 VAL B C 1
ATOM 4866 O O . VAL B 1 233 ? -8.109 1.587 -8.422 1 97 233 VAL B O 1
ATOM 4869 N N . ALA B 1 234 ? -7.004 2.486 -6.695 1 95.06 234 ALA B N 1
ATOM 4870 C CA . ALA B 1 234 ? -7.562 1.526 -5.75 1 95.06 234 ALA B CA 1
ATOM 4871 C C . ALA B 1 234 ? -9.086 1.615 -5.711 1 95.06 234 ALA B C 1
ATOM 4873 O O . ALA B 1 234 ? -9.773 0.593 -5.742 1 95.06 234 ALA B O 1
ATOM 4874 N N . ALA B 1 235 ? -9.617 2.822 -5.684 1 93.94 235 ALA B N 1
ATOM 4875 C CA . ALA B 1 235 ? -11.062 3.031 -5.66 1 93.94 235 ALA B CA 1
ATOM 4876 C C . ALA B 1 235 ? -11.711 2.537 -6.953 1 93.94 235 ALA B C 1
ATOM 4878 O O . ALA B 1 235 ? -12.773 1.91 -6.922 1 93.94 235 ALA B O 1
ATOM 4879 N N . ALA B 1 236 ? -11.062 2.82 -8.062 1 95.69 236 ALA B N 1
ATOM 4880 C CA . ALA B 1 236 ? -11.578 2.383 -9.352 1 95.69 236 ALA B CA 1
ATOM 4881 C C . ALA B 1 236 ? -11.641 0.859 -9.43 1 95.69 236 ALA B C 1
ATOM 4883 O O . ALA B 1 236 ? -12.578 0.298 -10.008 1 95.69 236 ALA B O 1
ATOM 4884 N N . ALA B 1 237 ? -10.664 0.194 -8.836 1 95.5 237 ALA B N 1
ATOM 4885 C CA . ALA B 1 237 ? -10.602 -1.265 -8.875 1 95.5 237 ALA B CA 1
ATOM 4886 C C . ALA B 1 237 ? -11.797 -1.88 -8.148 1 95.5 237 ALA B C 1
ATOM 4888 O O . ALA B 1 237 ? -12.234 -2.984 -8.484 1 95.5 237 ALA B O 1
ATOM 4889 N N . LEU B 1 238 ? -12.352 -1.184 -7.215 1 92.44 238 LEU B N 1
ATOM 4890 C CA . LEU B 1 238 ? -13.484 -1.698 -6.449 1 92.44 238 LEU B CA 1
ATOM 4891 C C . LEU B 1 238 ? -14.766 -1.65 -7.273 1 92.44 238 LEU B C 1
ATOM 4893 O O . LEU B 1 238 ? -15.68 -2.438 -7.043 1 92.44 238 LEU B O 1
ATOM 4897 N N . THR B 1 239 ? -14.805 -0.764 -8.273 1 92.06 239 THR B N 1
ATOM 4898 C CA . THR B 1 239 ? -16.078 -0.571 -8.969 1 92.06 239 THR B CA 1
ATOM 4899 C C . THR B 1 239 ? -15.969 -1.008 -10.43 1 92.06 239 THR B C 1
ATOM 4901 O O . THR B 1 239 ? -16.984 -1.255 -11.078 1 92.06 239 THR B O 1
ATOM 4904 N N . ASP B 1 240 ? -14.789 -1.064 -10.984 1 95.56 240 ASP B N 1
ATOM 4905 C CA . ASP B 1 240 ? -14.578 -1.419 -12.383 1 95.56 240 ASP B CA 1
ATOM 4906 C C . ASP B 1 240 ? -13.898 -2.781 -12.508 1 95.56 240 ASP B C 1
ATOM 4908 O O . ASP B 1 240 ? -12.695 -2.906 -12.266 1 95.56 240 ASP B O 1
ATOM 4912 N N . VAL B 1 241 ? -14.539 -3.795 -12.984 1 96.56 241 VAL B N 1
ATOM 4913 C CA . VAL B 1 241 ? -14.086 -5.176 -13.039 1 96.56 241 VAL B CA 1
ATOM 4914 C C . VAL B 1 241 ? -12.914 -5.289 -14.016 1 96.56 241 VAL B C 1
ATOM 4916 O O . VAL B 1 241 ? -12.055 -6.168 -13.867 1 96.56 241 VAL B O 1
ATOM 4919 N N . GLU B 1 242 ? -12.812 -4.406 -14.992 1 97.25 242 GLU B N 1
ATOM 4920 C CA . GLU B 1 242 ? -11.734 -4.48 -15.969 1 97.25 242 GLU B CA 1
ATOM 4921 C C . GLU B 1 242 ? -10.375 -4.301 -15.305 1 97.25 242 GLU B C 1
ATOM 4923 O O . GLU B 1 242 ? -9.375 -4.867 -15.758 1 97.25 242 GLU B O 1
ATOM 4928 N N . LEU B 1 243 ? -10.344 -3.486 -14.219 1 97.44 243 LEU B N 1
ATOM 4929 C CA . LEU B 1 243 ? -9.102 -3.277 -13.492 1 97.44 243 LEU B CA 1
ATOM 4930 C C . LEU B 1 243 ? -8.727 -4.512 -12.672 1 97.44 243 LEU B C 1
ATOM 4932 O O . LEU B 1 243 ? -7.578 -4.668 -12.266 1 97.44 243 LEU B O 1
ATOM 4936 N N . ARG B 1 244 ? -9.68 -5.43 -12.422 1 97.12 244 ARG B N 1
ATOM 4937 C CA . ARG B 1 244 ? -9.438 -6.598 -11.578 1 97.12 244 ARG B CA 1
ATOM 4938 C C . ARG B 1 244 ? -9.07 -7.812 -12.422 1 97.12 244 ARG B C 1
ATOM 4940 O O . ARG B 1 244 ? -8.703 -8.859 -11.875 1 97.12 244 ARG B O 1
ATOM 4947 N N . ARG B 1 245 ? -9.141 -7.711 -13.719 1 97.31 245 ARG B N 1
ATOM 4948 C CA . ARG B 1 245 ? -8.773 -8.82 -14.594 1 97.31 245 ARG B CA 1
ATOM 4949 C C . ARG B 1 245 ? -7.289 -9.141 -14.477 1 97.31 245 ARG B C 1
ATOM 4951 O O . ARG B 1 245 ? -6.477 -8.25 -14.203 1 97.31 245 ARG B O 1
ATOM 4958 N N . ASN B 1 246 ? -6.941 -10.406 -14.711 1 96.75 246 ASN B N 1
ATOM 4959 C CA . ASN B 1 246 ? -5.559 -10.867 -14.727 1 96.75 246 ASN B CA 1
ATOM 4960 C C . ASN B 1 246 ? -4.773 -10.242 -15.875 1 96.75 246 ASN B C 1
ATOM 4962 O O . ASN B 1 246 ? -5.352 -9.875 -16.906 1 96.75 246 ASN B O 1
ATOM 4966 N N . LEU B 1 247 ? -3.48 -10.117 -15.664 1 96.62 247 LEU B N 1
ATOM 4967 C CA . LEU B 1 247 ? -2.602 -9.859 -16.797 1 96.62 247 LEU B CA 1
ATOM 4968 C C . LEU B 1 247 ? -2.758 -10.938 -17.859 1 96.62 247 LEU B C 1
ATOM 4970 O O . LEU B 1 247 ? -3.25 -12.031 -17.578 1 96.62 247 LEU B O 1
ATOM 4974 N N . PRO B 1 248 ? -2.395 -10.594 -19.094 1 95.69 248 PRO B N 1
ATOM 4975 C CA . PRO B 1 248 ? -2.559 -11.57 -20.156 1 95.69 248 PRO B CA 1
ATOM 4976 C C . PRO B 1 248 ? -1.789 -12.867 -19.906 1 95.69 248 PRO B C 1
ATOM 4978 O O . PRO B 1 248 ? -0.644 -12.828 -19.438 1 95.69 248 PRO B O 1
ATOM 4981 N N . ALA B 1 249 ? -2.482 -13.992 -20.188 1 96.38 249 ALA B N 1
ATOM 4982 C CA . ALA B 1 249 ? -1.808 -15.281 -20.125 1 96.38 249 ALA B CA 1
ATOM 4983 C C . ALA B 1 249 ? -0.542 -15.297 -20.969 1 96.38 249 ALA B C 1
ATOM 4985 O O . ALA B 1 249 ? -0.539 -14.781 -22.094 1 96.38 249 ALA B O 1
ATOM 4986 N N . GLY B 1 250 ? 0.557 -15.766 -20.406 1 95.81 250 GLY B N 1
ATOM 4987 C CA . GLY B 1 250 ? 1.798 -15.922 -21.141 1 95.81 250 GLY B CA 1
ATOM 4988 C C . GLY B 1 250 ? 2.676 -14.688 -21.125 1 95.81 250 GLY B C 1
ATOM 4989 O O . GLY B 1 250 ? 3.727 -14.648 -21.766 1 95.81 250 GLY B O 1
ATOM 4990 N N . TYR B 1 251 ? 2.287 -13.633 -20.391 1 96 251 TYR B N 1
ATOM 4991 C CA . TYR B 1 251 ? 3.057 -12.391 -20.422 1 96 251 TYR B CA 1
ATOM 4992 C C . TYR B 1 251 ? 4.473 -12.617 -19.891 1 96 251 TYR B C 1
ATOM 4994 O O . TYR B 1 251 ? 5.379 -11.836 -20.188 1 96 251 TYR B O 1
ATOM 5002 N N . ALA B 1 252 ? 4.703 -13.703 -19.094 1 94.56 252 ALA B N 1
ATOM 5003 C CA . ALA B 1 252 ? 6 -13.93 -18.469 1 94.56 252 ALA B CA 1
ATOM 5004 C C . ALA B 1 252 ? 6.91 -14.766 -19.359 1 94.56 252 ALA B C 1
ATOM 5006 O O . ALA B 1 252 ? 8.055 -15.047 -19 1 94.56 252 ALA B O 1
ATOM 5007 N N . LEU B 1 253 ? 6.441 -15.219 -20.453 1 92.56 253 LEU B N 1
ATOM 5008 C CA . LEU B 1 253 ? 7.219 -16.078 -21.344 1 92.56 253 LEU B CA 1
ATOM 5009 C C . LEU B 1 253 ? 8.18 -15.242 -22.188 1 92.56 253 LEU B C 1
ATOM 5011 O O . LEU B 1 253 ? 7.898 -14.078 -22.484 1 92.56 253 LEU B O 1
ATOM 5015 N N . PRO B 1 254 ? 9.297 -15.867 -22.516 1 88 254 PRO B N 1
ATOM 5016 C CA . PRO B 1 254 ? 10.211 -15.156 -23.422 1 88 254 PRO B CA 1
ATOM 5017 C C . PRO B 1 254 ? 9.562 -14.805 -24.766 1 88 254 PRO B C 1
ATOM 5019 O O . PRO B 1 254 ? 8.781 -15.602 -25.297 1 88 254 PRO B O 1
ATOM 5022 N N . GLY B 1 255 ? 9.805 -13.656 -25.203 1 87 255 GLY B N 1
ATOM 5023 C CA . GLY B 1 255 ? 9.32 -13.242 -26.516 1 87 255 GLY B CA 1
ATOM 5024 C C . GLY B 1 255 ? 7.91 -12.68 -26.484 1 87 255 GLY B C 1
ATOM 5025 O O . GLY B 1 255 ? 7.336 -12.367 -27.531 1 87 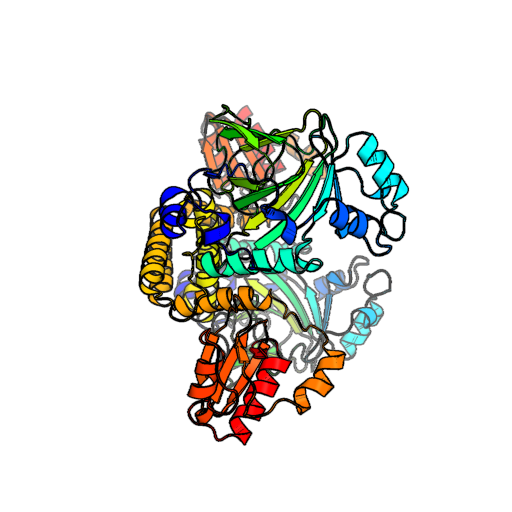255 GLY B O 1
ATOM 5026 N N . TYR B 1 256 ? 7.316 -12.547 -25.375 1 92.25 256 TYR B N 1
ATOM 5027 C CA . TYR B 1 256 ? 5.984 -11.961 -25.25 1 92.25 256 TYR B CA 1
ATOM 5028 C C . TYR B 1 256 ? 5.953 -10.555 -25.844 1 92.25 256 TYR B C 1
ATOM 5030 O O . TYR B 1 256 ? 6.809 -9.727 -25.531 1 92.25 256 TYR B O 1
ATOM 5038 N N . ASP B 1 257 ? 4.973 -10.383 -26.766 1 91.88 257 ASP B N 1
ATOM 5039 C CA . ASP B 1 257 ? 4.738 -9.055 -27.328 1 91.88 257 ASP B CA 1
ATOM 5040 C C . ASP B 1 257 ? 3.865 -8.211 -26.406 1 91.88 257 ASP B C 1
ATOM 5042 O O . ASP B 1 257 ? 2.662 -8.453 -26.281 1 91.88 257 ASP B O 1
ATOM 5046 N N . ALA B 1 258 ? 4.438 -7.145 -25.906 1 92.62 258 ALA B N 1
ATOM 5047 C CA . ALA B 1 258 ? 3.766 -6.352 -24.875 1 92.62 258 ALA B CA 1
ATOM 5048 C C . ALA B 1 258 ? 2.891 -5.27 -25.516 1 92.62 258 ALA B C 1
ATOM 5050 O O . ALA B 1 258 ? 2.344 -4.418 -24.812 1 92.62 258 ALA B O 1
ATOM 5051 N N . GLN B 1 259 ? 2.766 -5.266 -26.828 1 93.75 259 GLN B N 1
ATOM 5052 C CA . GLN B 1 259 ? 2.014 -4.211 -27.5 1 93.75 259 GLN B CA 1
ATOM 5053 C C . GLN B 1 259 ? 0.566 -4.172 -27.016 1 93.75 259 GLN B C 1
ATOM 5055 O O . GLN B 1 259 ? 0.053 -3.111 -26.656 1 93.75 259 GLN B O 1
ATOM 5060 N N . ALA B 1 260 ? -0.08 -5.336 -27.016 1 94.5 260 ALA B N 1
ATOM 5061 C CA . ALA B 1 260 ? -1.467 -5.398 -26.562 1 94.5 260 ALA B CA 1
ATOM 5062 C C . ALA B 1 260 ? -1.583 -5 -25.109 1 94.5 260 ALA B C 1
ATOM 5064 O O . ALA B 1 260 ? -2.537 -4.32 -24.719 1 94.5 260 ALA B O 1
ATOM 5065 N N . ALA B 1 261 ? -0.617 -5.375 -24.312 1 95.31 261 ALA B N 1
ATOM 5066 C CA . ALA B 1 261 ? -0.611 -5.027 -22.891 1 95.31 261 ALA B CA 1
ATOM 5067 C C . ALA B 1 261 ? -0.468 -3.521 -22.703 1 95.31 261 ALA B C 1
ATOM 5069 O O . ALA B 1 261 ? -1.117 -2.938 -21.828 1 95.31 261 ALA B O 1
ATOM 5070 N N . ARG B 1 262 ? 0.353 -2.898 -23.547 1 94.75 262 ARG B N 1
ATOM 5071 C CA . ARG B 1 262 ? 0.528 -1.45 -23.484 1 94.75 262 ARG B CA 1
ATOM 5072 C C . ARG B 1 262 ? -0.783 -0.728 -23.766 1 94.75 262 ARG B C 1
ATOM 5074 O O . ARG B 1 262 ? -1.132 0.234 -23.078 1 94.75 262 ARG B O 1
ATOM 5081 N N . GLN B 1 263 ? -1.445 -1.228 -24.75 1 95.38 263 GLN B N 1
ATOM 5082 C CA . GLN B 1 263 ? -2.721 -0.618 -25.109 1 95.38 263 GLN B CA 1
ATOM 5083 C C . GLN B 1 263 ? -3.746 -0.786 -23.984 1 95.38 263 GLN B C 1
ATOM 5085 O O . GLN B 1 263 ? -4.469 0.155 -23.656 1 95.38 263 GLN B O 1
ATOM 5090 N N . THR B 1 264 ? -3.805 -1.954 -23.422 1 96.69 264 THR B N 1
ATOM 5091 C CA . THR B 1 264 ? -4.719 -2.205 -22.312 1 96.69 264 THR B CA 1
ATOM 5092 C C . THR B 1 264 ? -4.379 -1.312 -21.125 1 96.69 264 THR B C 1
ATOM 5094 O O . THR B 1 264 ? -5.27 -0.708 -20.516 1 96.69 264 THR B O 1
ATOM 5097 N N . PHE B 1 265 ? -3.146 -1.164 -20.859 1 96.25 265 PHE B N 1
ATOM 5098 C CA . PHE B 1 265 ? -2.654 -0.331 -19.766 1 96.25 265 PHE B CA 1
ATOM 5099 C C . PHE B 1 265 ? -3.125 1.109 -19.938 1 96.25 265 PHE B C 1
ATOM 5101 O O . PHE B 1 265 ? -3.723 1.681 -19.016 1 96.25 265 PHE B O 1
ATOM 5108 N N . ALA B 1 266 ? -2.859 1.661 -21.062 1 95.25 266 ALA B N 1
ATOM 5109 C CA . ALA B 1 266 ? -3.246 3.041 -21.344 1 95.25 266 ALA B CA 1
ATOM 5110 C C . ALA B 1 266 ? -4.762 3.215 -21.266 1 95.25 266 ALA B C 1
ATOM 5112 O O . ALA B 1 266 ? -5.25 4.199 -20.703 1 95.25 266 ALA B O 1
ATOM 5113 N N . SER B 1 267 ? -5.449 2.258 -21.812 1 96.12 267 SER B N 1
ATOM 5114 C CA . SER B 1 267 ? -6.906 2.316 -21.797 1 96.12 267 SER B CA 1
ATOM 5115 C C . SER B 1 267 ? -7.445 2.295 -20.375 1 96.12 267 SER B C 1
ATOM 5117 O O . SER B 1 267 ? -8.391 3.023 -20.047 1 96.12 267 SER B O 1
ATOM 5119 N N . LEU B 1 268 ? -6.895 1.497 -19.531 1 97.25 268 LEU B N 1
ATOM 5120 C CA . LEU B 1 268 ? -7.352 1.378 -18.156 1 97.25 268 LEU B CA 1
ATOM 5121 C C . LEU B 1 268 ? -7.051 2.65 -17.375 1 97.25 268 LEU B C 1
ATOM 5123 O O . LEU B 1 268 ? -7.867 3.092 -16.562 1 97.25 268 LEU B O 1
ATOM 5127 N N . LEU B 1 269 ? -5.891 3.246 -17.594 1 95.62 269 LEU B N 1
ATOM 5128 C CA . LEU B 1 269 ? -5.586 4.516 -16.938 1 95.62 269 LEU B CA 1
ATOM 5129 C C . LEU B 1 269 ? -6.566 5.598 -17.375 1 95.62 269 LEU B C 1
ATOM 5131 O O . LEU B 1 269 ? -7.008 6.406 -16.547 1 95.62 269 LEU B O 1
ATOM 5135 N N . ASN B 1 270 ? -6.906 5.578 -18.641 1 93.38 270 ASN B N 1
ATOM 5136 C CA . ASN B 1 270 ? -7.902 6.523 -19.141 1 93.38 270 ASN B CA 1
ATOM 5137 C C . ASN B 1 270 ? -9.266 6.289 -18.5 1 93.38 270 ASN B C 1
ATOM 5139 O O . ASN B 1 270 ? -9.984 7.238 -18.188 1 93.38 270 ASN B O 1
ATOM 5143 N N . ARG B 1 271 ? -9.602 5.051 -18.312 1 94.19 271 ARG B N 1
ATOM 5144 C CA . ARG B 1 271 ? -10.852 4.707 -17.656 1 94.19 271 ARG B CA 1
ATOM 5145 C C . ARG B 1 271 ? -10.891 5.254 -16.234 1 94.19 271 ARG B C 1
ATOM 5147 O O . ARG B 1 271 ? -11.922 5.754 -15.781 1 94.19 271 ARG B O 1
ATOM 5154 N N . VAL B 1 272 ? -9.797 5.156 -15.539 1 95.88 272 VAL B N 1
ATOM 5155 C CA . VAL B 1 272 ? -9.703 5.699 -14.188 1 95.88 272 VAL B CA 1
ATOM 5156 C C . VAL B 1 272 ? -9.906 7.215 -14.227 1 95.88 272 VAL B C 1
ATOM 5158 O O . VAL B 1 272 ? -10.695 7.762 -13.453 1 95.88 272 VAL B O 1
ATOM 5161 N N . ALA B 1 273 ? -9.25 7.879 -15.148 1 92.81 273 ALA B N 1
ATOM 5162 C CA . ALA B 1 273 ? -9.328 9.336 -15.273 1 92.81 273 ALA B CA 1
ATOM 5163 C C . ALA B 1 273 ? -10.766 9.781 -15.539 1 92.81 273 ALA B C 1
ATOM 5165 O O . ALA B 1 273 ? -11.211 10.805 -15.031 1 92.81 273 ALA B O 1
ATOM 5166 N N . GLU B 1 274 ? -11.477 8.953 -16.25 1 90.19 274 GLU B N 1
ATOM 5167 C CA . GLU B 1 274 ? -12.805 9.344 -16.719 1 90.19 274 GLU B CA 1
ATOM 5168 C C . GLU B 1 274 ? -13.875 9.023 -15.672 1 90.19 274 GLU B C 1
ATOM 5170 O O . GLU B 1 274 ? -14.891 9.711 -15.586 1 90.19 274 GLU B O 1
ATOM 5175 N N . ASN B 1 275 ? -13.602 8.016 -14.898 1 89.31 275 ASN B N 1
ATOM 5176 C CA . ASN B 1 275 ? -14.703 7.52 -14.078 1 89.31 275 ASN B CA 1
ATOM 5177 C C . ASN B 1 275 ? -14.547 7.922 -12.617 1 89.31 275 ASN B C 1
ATOM 5179 O O . ASN B 1 275 ? -15.508 7.852 -11.844 1 89.31 275 ASN B O 1
ATOM 5183 N N . ILE B 1 276 ? -13.414 8.32 -12.242 1 90.19 276 ILE B N 1
ATOM 5184 C CA . ILE B 1 276 ? -13.203 8.633 -10.836 1 90.19 276 ILE B CA 1
ATOM 5185 C C . ILE B 1 276 ? -13.688 10.047 -10.539 1 90.19 276 ILE B C 1
ATOM 5187 O O . ILE B 1 276 ? -13.43 10.977 -11.312 1 90.19 276 ILE B O 1
ATOM 5191 N N . ASP B 1 277 ? -14.438 10.164 -9.5 1 91.19 277 ASP B N 1
ATOM 5192 C CA . ASP B 1 277 ? -14.812 11.461 -8.938 1 91.19 277 ASP B CA 1
ATOM 5193 C C . ASP B 1 277 ? -13.711 12.008 -8.039 1 91.19 277 ASP B C 1
ATOM 5195 O O . ASP B 1 277 ? -13.617 11.641 -6.867 1 91.19 277 ASP B O 1
ATOM 5199 N N . VAL B 1 278 ? -12.984 12.945 -8.555 1 90.81 278 VAL B N 1
ATOM 5200 C CA . VAL B 1 278 ? -11.836 13.508 -7.859 1 90.81 278 VAL B CA 1
ATOM 5201 C C . VAL B 1 278 ? -12.289 14.164 -6.559 1 90.81 278 VAL B C 1
ATOM 5203 O O . VAL B 1 278 ? -11.578 14.102 -5.551 1 90.81 278 VAL B O 1
AT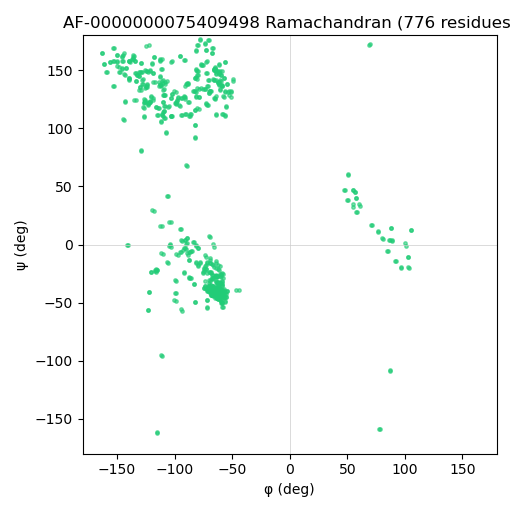OM 5206 N N . GLU B 1 279 ? -13.414 14.766 -6.609 1 91.25 279 GLU B N 1
ATOM 5207 C CA . GLU B 1 279 ? -13.922 15.43 -5.406 1 91.25 279 GLU B CA 1
ATOM 5208 C C . GLU B 1 279 ? -14.109 14.43 -4.266 1 91.25 279 GLU B C 1
ATOM 5210 O O . GLU B 1 279 ? -13.82 14.742 -3.109 1 91.25 279 GLU B O 1
ATOM 5215 N N . SER B 1 280 ? -14.57 13.273 -4.656 1 92.06 280 SER B N 1
ATOM 5216 C CA . SER B 1 280 ? -14.758 12.25 -3.637 1 92.06 280 SER B CA 1
ATOM 5217 C C . SER B 1 280 ? -13.422 11.82 -3.033 1 92.06 280 SER B C 1
ATOM 5219 O O . SER B 1 280 ? -13.344 11.523 -1.84 1 92.06 280 SER B O 1
ATOM 5221 N N . ILE B 1 281 ? -12.438 11.75 -3.838 1 93.5 281 ILE B N 1
ATOM 5222 C CA . ILE B 1 281 ? -11.117 11.383 -3.334 1 93.5 281 ILE B CA 1
ATOM 5223 C C . ILE B 1 281 ? -10.578 12.492 -2.439 1 93.5 281 ILE B C 1
ATOM 5225 O O . ILE B 1 281 ? -10.031 12.227 -1.367 1 93.5 281 ILE B O 1
ATOM 5229 N N . LEU B 1 282 ? -10.727 13.742 -2.859 1 94.19 282 LEU B N 1
ATOM 5230 C CA . LEU B 1 282 ? -10.289 14.875 -2.051 1 94.19 282 LEU B CA 1
ATOM 5231 C C . LEU B 1 282 ? -11.023 14.906 -0.715 1 94.19 282 LEU B C 1
ATOM 5233 O O . LEU B 1 282 ? -10.445 15.273 0.309 1 94.19 282 LEU B O 1
ATOM 5237 N N . ASP B 1 283 ? -12.258 14.469 -0.712 1 92.75 283 ASP B N 1
ATOM 5238 C CA . ASP B 1 283 ? -13.055 14.422 0.511 1 92.75 283 ASP B CA 1
ATOM 5239 C C . ASP B 1 283 ? -12.43 13.469 1.533 1 92.75 283 ASP B C 1
ATOM 5241 O O . ASP B 1 283 ? -12.484 13.727 2.738 1 92.75 283 ASP B O 1
ATOM 5245 N N . VAL B 1 284 ? -11.898 12.422 1.015 1 92.5 284 VAL B N 1
ATOM 5246 C CA . VAL B 1 284 ? -11.234 11.477 1.903 1 92.5 284 VAL B CA 1
ATOM 5247 C C . VAL B 1 284 ? -10.078 12.164 2.625 1 92.5 284 VAL B C 1
ATOM 5249 O O . VAL B 1 284 ? -9.953 12.062 3.846 1 92.5 284 VAL B O 1
ATOM 5252 N N . TYR B 1 285 ? -9.312 12.906 1.909 1 94.75 285 TYR B N 1
ATOM 5253 C CA . TYR B 1 285 ? -8.164 13.578 2.49 1 94.75 285 TYR B CA 1
ATOM 5254 C C . TYR B 1 285 ? -8.602 14.75 3.363 1 94.75 285 TYR B C 1
ATOM 5256 O O . TYR B 1 285 ? -7.984 15.031 4.395 1 94.75 285 TYR B O 1
ATOM 5264 N N . ARG B 1 286 ? -9.648 15.398 2.941 1 94.62 286 ARG B N 1
ATOM 5265 C CA . ARG B 1 286 ? -10.234 16.453 3.771 1 94.62 286 ARG B CA 1
ATOM 5266 C C . ARG B 1 286 ? -10.68 15.891 5.121 1 94.62 286 ARG B C 1
ATOM 5268 O O . ARG B 1 286 ? -10.359 16.469 6.168 1 94.62 286 ARG B O 1
ATOM 5275 N N . GLY B 1 287 ? -11.383 14.805 5.078 1 94.62 287 GLY B N 1
ATOM 5276 C CA . GLY B 1 287 ? -11.836 14.164 6.305 1 94.62 287 GLY B CA 1
ATOM 5277 C C . GLY B 1 287 ? -10.695 13.758 7.219 1 94.62 287 GLY B C 1
ATOM 5278 O O . GLY B 1 287 ? -10.773 13.945 8.438 1 94.62 287 GLY B O 1
ATOM 5279 N N . ALA B 1 288 ? -9.688 13.242 6.602 1 94.38 288 ALA B N 1
ATOM 5280 C CA . ALA B 1 288 ? -8.523 12.828 7.383 1 94.38 288 ALA B CA 1
ATOM 5281 C C . ALA B 1 288 ? -7.875 14.023 8.078 1 94.38 288 ALA B C 1
ATOM 5283 O O . ALA B 1 288 ? -7.457 13.93 9.234 1 94.38 288 ALA B O 1
ATOM 5284 N N . LEU B 1 289 ? -7.766 15.117 7.367 1 95.25 289 LEU B N 1
ATOM 5285 C CA . LEU B 1 289 ? -7.203 16.344 7.93 1 95.25 289 LEU B CA 1
ATOM 5286 C C . LEU B 1 289 ? -8.039 16.844 9.102 1 95.25 289 LEU B C 1
ATOM 5288 O O . LEU B 1 289 ? -7.5 17.219 10.141 1 95.25 289 LEU B O 1
ATOM 5292 N N . GLN B 1 290 ? -9.328 16.75 8.953 1 94.25 290 GLN B N 1
ATOM 5293 C CA . GLN B 1 290 ? -10.25 17.172 10 1 94.25 290 GLN B CA 1
ATOM 5294 C C . GLN B 1 290 ? -10.125 16.281 11.234 1 94.25 290 GLN B C 1
ATOM 5296 O O . GLN B 1 290 ? -10.125 16.781 12.367 1 94.25 290 GLN B O 1
ATOM 5301 N N . ALA B 1 291 ? -9.953 15.016 10.984 1 93.81 291 ALA B N 1
ATOM 5302 C CA . ALA B 1 291 ? -9.938 14.023 12.062 1 93.81 291 ALA B CA 1
ATOM 5303 C C . ALA B 1 291 ? -8.648 14.117 12.875 1 93.81 291 ALA B C 1
ATOM 5305 O O . ALA B 1 291 ? -8.602 13.664 14.023 1 93.81 291 ALA B O 1
ATOM 5306 N N . ARG B 1 292 ? -7.68 14.672 12.312 1 91.25 292 ARG B N 1
ATOM 5307 C CA . ARG B 1 292 ? -6.398 14.812 12.992 1 91.25 292 ARG B CA 1
ATOM 5308 C C . ARG B 1 292 ? -6.465 15.906 14.062 1 91.25 292 ARG B C 1
ATOM 5310 O O . ARG B 1 292 ? -5.652 15.922 14.984 1 91.25 292 ARG B O 1
ATOM 5317 N N . ARG B 1 293 ? -7.441 16.812 13.938 1 89.94 293 ARG B N 1
ATOM 5318 C CA . ARG B 1 293 ? -7.559 17.953 14.844 1 89.94 293 ARG B CA 1
ATOM 5319 C C . ARG B 1 293 ? -8.438 17.609 16.031 1 89.94 293 ARG B C 1
ATOM 5321 O O . ARG B 1 293 ? -9.445 16.906 15.898 1 89.94 293 ARG B O 1
ATOM 5328 N N . ARG B 1 294 ? -7.969 18.031 17.172 1 86.06 294 ARG B N 1
ATOM 5329 C CA . ARG B 1 294 ? -8.758 17.859 18.391 1 86.06 294 ARG B CA 1
ATOM 5330 C C . ARG B 1 294 ? -9.312 19.203 18.875 1 86.06 294 ARG B C 1
ATOM 5332 O O . ARG B 1 294 ? -8.617 20.219 18.828 1 86.06 294 ARG B O 1
ATOM 5339 N N . PRO B 1 295 ? -10.562 19.141 19.297 1 86 295 PRO B N 1
ATOM 5340 C CA . PRO B 1 295 ? -11.117 20.391 19.812 1 86 295 PRO B CA 1
ATOM 5341 C C . PRO B 1 295 ? -10.5 20.797 21.156 1 86 295 PRO B C 1
ATOM 5343 O O . PRO B 1 295 ? -10.117 19.938 21.938 1 86 295 PRO B O 1
ATOM 5346 N N . TYR B 1 296 ? -10.297 22.156 21.281 1 75.25 296 TYR B N 1
ATOM 5347 C CA . TYR B 1 296 ? -9.891 22.672 22.578 1 75.25 296 TYR B CA 1
ATOM 5348 C C . TYR B 1 296 ? -11.102 22.859 23.5 1 75.25 296 TYR B C 1
ATOM 5350 O O . TYR B 1 296 ? -11.898 23.766 23.297 1 75.25 296 TYR B O 1
ATOM 5358 N N . LEU B 1 297 ? -11.344 21.859 24.234 1 70.44 297 LEU B N 1
ATOM 5359 C CA . LEU B 1 297 ? -12.484 21.969 25.141 1 70.44 297 LEU B CA 1
ATOM 5360 C C . LEU B 1 297 ? -12.055 22.547 26.484 1 70.44 297 LEU B C 1
ATOM 5362 O O . LEU B 1 297 ? -11.695 21.812 27.391 1 70.44 297 LEU B O 1
ATOM 5366 N N . GLU B 1 298 ? -11.703 23.844 26.359 1 58.34 298 GLU B N 1
ATOM 5367 C CA . GLU B 1 298 ? -11.352 24.469 27.641 1 58.34 298 GLU B CA 1
ATOM 5368 C C . GLU B 1 298 ? -12.469 24.312 28.656 1 58.34 298 GLU B C 1
ATOM 5370 O O . GLU B 1 298 ? -13.648 24.484 28.328 1 58.34 298 GLU B O 1
ATOM 5375 N N . ASN B 1 299 ? -12.109 24.016 29.891 1 57.47 299 ASN B N 1
ATOM 5376 C CA . ASN B 1 299 ? -12.984 23.953 31.062 1 57.47 299 ASN B CA 1
ATOM 5377 C C . ASN B 1 299 ? -14.156 23 30.828 1 57.47 299 ASN B C 1
ATOM 5379 O O . ASN B 1 299 ? -15.305 23.344 31.109 1 57.47 299 ASN B O 1
ATOM 5383 N N . SER B 1 300 ? -13.914 21.922 30.031 1 57 300 SER B N 1
ATOM 5384 C CA . SER B 1 300 ? -14.953 20.969 29.641 1 57 300 SER B CA 1
ATOM 5385 C C . SER B 1 300 ? -15.836 20.578 30.812 1 57 300 SER B C 1
ATOM 5387 O O . SER B 1 300 ? -17.047 20.469 30.672 1 57 300 SER B O 1
ATOM 5389 N N . VAL B 1 301 ? -15.164 20.422 31.922 1 57.62 301 VAL B N 1
ATOM 5390 C CA . VAL B 1 301 ? -15.969 20 33.062 1 57.62 301 VAL B CA 1
ATOM 5391 C C . VAL B 1 301 ? -16.844 21.141 33.531 1 57.62 301 VAL B C 1
ATOM 5393 O O . VAL B 1 301 ? -18.031 20.953 33.844 1 57.62 301 VAL B O 1
ATOM 5396 N N . THR B 1 302 ? -16.203 22.25 33.656 1 56.59 302 THR B N 1
ATOM 5397 C CA . THR B 1 302 ? -16.969 23.391 34.125 1 56.59 302 THR B CA 1
ATOM 5398 C C . THR B 1 302 ? -17.906 23.906 33.031 1 56.59 302 THR B C 1
ATOM 5400 O O . THR B 1 302 ? -18.828 24.688 33.312 1 56.59 302 THR B O 1
ATOM 5403 N N . ARG B 1 303 ? -17.703 23.406 31.859 1 60.41 303 ARG B N 1
ATOM 5404 C CA . ARG B 1 303 ? -18.469 23.781 30.672 1 60.41 303 ARG B CA 1
ATOM 5405 C C . ARG B 1 303 ? -19.891 23.25 30.75 1 60.41 303 ARG B C 1
ATOM 5407 O O . ARG B 1 303 ? -20.828 23.906 30.297 1 60.41 303 ARG B O 1
ATOM 5414 N N . LEU B 1 304 ? -19.891 22.109 31.344 1 61.75 304 LEU B N 1
ATOM 5415 C CA . LEU B 1 304 ? -21.219 21.531 31.375 1 61.75 304 LEU B CA 1
ATOM 5416 C C . LEU B 1 304 ? -22.203 22.453 32.094 1 61.75 304 LEU B C 1
ATOM 5418 O O . LEU B 1 304 ? -23.344 22.594 31.656 1 61.75 304 LEU B O 1
ATOM 5422 N N . ASP B 1 305 ? -21.719 23.047 33.188 1 65.62 305 ASP B N 1
ATOM 5423 C CA . ASP B 1 305 ? -22.594 23.984 33.844 1 65.62 305 ASP B CA 1
ATOM 5424 C C . ASP B 1 305 ? -22.797 25.25 33.031 1 65.62 305 ASP B C 1
ATOM 5426 O O . ASP B 1 305 ? -23.891 25.812 33 1 65.62 305 ASP B O 1
ATOM 5430 N N . GLY B 1 306 ? -21.844 25.625 32.281 1 73.12 306 GLY B N 1
ATOM 5431 C CA . GLY B 1 306 ? -21.906 26.797 31.438 1 73.12 306 GLY B CA 1
ATOM 5432 C C . GLY B 1 306 ? -22.766 26.594 30.203 1 73.12 306 GLY B C 1
ATOM 5433 O O . GLY B 1 306 ? -23.391 27.547 29.719 1 73.12 306 GLY B O 1
ATOM 5434 N N . LEU B 1 307 ? -22.891 25.391 29.891 1 81.06 307 LEU B N 1
ATOM 5435 C CA . LEU B 1 307 ? -23.688 25.109 28.703 1 81.06 307 LEU B CA 1
ATOM 5436 C C . LEU B 1 307 ? -25.156 25.375 28.953 1 81.06 307 LEU B C 1
ATOM 5438 O O . LEU B 1 307 ? -25.859 25.891 28.062 1 81.06 307 LEU B O 1
ATOM 5442 N N . SER B 1 308 ? -25.578 25 30.141 1 82.69 308 SER B N 1
ATOM 5443 C CA . SER B 1 308 ? -26.969 25.203 30.484 1 82.69 308 SER B CA 1
ATOM 5444 C C . SER B 1 308 ? -27.312 26.688 30.594 1 82.69 308 SER B C 1
ATOM 5446 O O . SER B 1 308 ? -28.469 27.078 30.516 1 82.69 308 SER B O 1
ATOM 5448 N N . GLN B 1 309 ? -26.297 27.5 30.734 1 87.12 309 GLN B N 1
ATOM 5449 C CA . GLN B 1 309 ? -26.516 28.938 30.938 1 87.12 309 GLN B CA 1
ATOM 5450 C C . GLN B 1 309 ? -26.516 29.688 29.609 1 87.12 309 GLN B C 1
ATOM 5452 O O . GLN B 1 309 ? -26.766 30.891 29.578 1 87.12 309 GLN B O 1
ATOM 5457 N N . ILE B 1 310 ? -26.266 28.953 28.594 1 92.38 310 ILE B N 1
ATOM 5458 C CA . ILE B 1 310 ? -26.281 29.594 27.281 1 92.38 310 ILE B CA 1
ATOM 5459 C C . ILE B 1 310 ? -27.703 30.078 26.969 1 92.38 310 ILE B C 1
ATOM 5461 O O . ILE B 1 310 ? -28.672 29.328 27.094 1 92.38 310 ILE B O 1
ATOM 5465 N N . SER B 1 311 ? -27.875 31.344 26.656 1 93.69 311 SER B N 1
ATOM 5466 C CA . SER B 1 311 ? -29.172 31.938 26.375 1 93.69 311 SER B CA 1
ATOM 5467 C C . SER B 1 311 ? -29.203 32.562 24.984 1 93.69 311 SER B C 1
ATOM 5469 O O . SER B 1 311 ? -28.172 32.719 24.344 1 93.69 311 SER B O 1
ATOM 5471 N N . ALA B 1 312 ? -30.328 32.969 24.547 1 95.75 312 ALA B N 1
ATOM 5472 C CA . ALA B 1 312 ? -30.547 33.562 23.25 1 95.75 312 ALA B CA 1
ATOM 5473 C C . ALA B 1 312 ? -29.828 34.906 23.141 1 95.75 312 ALA B C 1
ATOM 5475 O O . ALA B 1 312 ? -29.5 35.344 22.031 1 95.75 312 ALA B O 1
ATOM 5476 N N . ALA B 1 313 ? -29.5 35.469 24.234 1 95.06 313 ALA B N 1
ATOM 5477 C CA . ALA B 1 313 ? -28.906 36.812 24.25 1 95.06 313 ALA B CA 1
ATOM 5478 C C . ALA B 1 313 ? -27.391 36.75 24.109 1 95.06 313 ALA B C 1
ATOM 5480 O O . ALA B 1 313 ? -26.75 37.75 23.828 1 95.06 313 ALA B O 1
ATOM 5481 N N . ASP B 1 314 ? -26.828 35.562 24.266 1 95.31 314 ASP B N 1
ATOM 5482 C CA . ASP B 1 314 ? -25.375 35.406 24.188 1 95.31 314 ASP B CA 1
ATOM 5483 C C . ASP B 1 314 ? -24.891 35.531 22.75 1 95.31 314 ASP B C 1
ATOM 5485 O O . ASP B 1 314 ? -25.672 35.469 21.812 1 95.31 314 ASP B O 1
ATOM 5489 N N . SER B 1 315 ? -23.625 35.875 22.656 1 95.62 315 SER B N 1
ATOM 5490 C CA . SER B 1 315 ? -22.953 35.906 21.359 1 95.62 315 SER B CA 1
ATOM 5491 C C . SER B 1 315 ? -21.984 34.719 21.219 1 95.62 315 SER B C 1
ATOM 5493 O O . SER B 1 315 ? -21.344 34.344 22.203 1 95.62 315 SER B O 1
ATOM 5495 N N . ALA B 1 316 ? -21.969 34.188 20.016 1 93.94 316 ALA B N 1
ATOM 5496 C CA . ALA B 1 316 ? -21.094 33.031 19.75 1 93.94 316 ALA B CA 1
ATOM 5497 C C . ALA B 1 316 ? -20.391 33.188 18.406 1 93.94 316 ALA B C 1
ATOM 5499 O O . ALA B 1 316 ? -20.75 34.062 17.609 1 93.94 316 ALA B O 1
ATOM 5500 N N . GLU B 1 317 ? -19.344 32.531 18.172 1 94.69 317 GLU B N 1
ATOM 5501 C CA . GLU B 1 317 ? -18.609 32.469 16.906 1 94.69 317 GLU B CA 1
ATOM 5502 C C . GLU B 1 317 ? -17.938 31.109 16.734 1 94.69 317 GLU B C 1
ATOM 5504 O O . GLU B 1 317 ? -17.703 30.391 17.703 1 94.69 317 GLU B O 1
ATOM 5509 N N . PRO B 1 318 ? -17.734 30.719 15.477 1 93.81 318 PRO B N 1
ATOM 5510 C CA . PRO B 1 318 ? -16.953 29.484 15.281 1 93.81 318 PRO B CA 1
ATOM 5511 C C . PRO B 1 318 ? -15.555 29.578 15.883 1 93.81 318 PRO B C 1
ATOM 5513 O O . PRO B 1 318 ? -14.992 30.672 15.969 1 93.81 318 PRO B O 1
ATOM 5516 N N . VAL B 1 319 ? -15.078 28.469 16.297 1 91 319 VAL B N 1
ATOM 5517 C CA . VAL B 1 319 ? -13.703 28.453 16.781 1 91 319 VAL B CA 1
ATOM 5518 C C . VAL B 1 319 ? -12.758 28.844 15.656 1 91 319 VAL B C 1
ATOM 5520 O O . VAL B 1 319 ? -13.039 28.594 14.484 1 91 319 VAL B O 1
ATOM 5523 N N . PRO B 1 320 ? -11.656 29.469 16 1 89.75 320 PRO B N 1
ATOM 5524 C CA . PRO B 1 320 ? -10.727 29.938 14.961 1 89.75 320 PRO B CA 1
ATOM 5525 C C . PRO B 1 320 ? -10.148 28.797 14.133 1 89.75 320 PRO B C 1
ATOM 5527 O O . PRO B 1 320 ? -9.859 27.719 14.664 1 89.75 320 PRO B O 1
ATOM 5530 N N . ASN B 1 321 ? -10.039 29.031 12.812 1 92.25 321 ASN B N 1
ATOM 5531 C CA . ASN B 1 321 ? -9.406 28.109 11.867 1 92.25 321 ASN B CA 1
ATOM 5532 C C . ASN B 1 321 ? -10.109 26.766 11.828 1 92.25 321 ASN B C 1
ATOM 5534 O O . ASN B 1 321 ? -9.453 25.719 11.688 1 92.25 321 ASN B O 1
ATOM 5538 N N . LEU B 1 322 ? -11.406 26.781 12.016 1 92.5 322 LEU B N 1
ATOM 5539 C CA . LEU B 1 322 ? -12.18 25.547 11.953 1 92.5 322 LEU B CA 1
ATOM 5540 C C . LEU B 1 322 ? -12.148 24.953 10.547 1 92.5 322 LEU B C 1
ATOM 5542 O O . LEU B 1 322 ? -12.375 25.672 9.562 1 92.5 322 LEU B O 1
ATOM 5546 N N . LEU B 1 323 ? -11.766 23.719 10.422 1 93.62 323 LEU B N 1
ATOM 5547 C CA . LEU B 1 323 ? -11.93 22.938 9.195 1 93.62 323 LEU B CA 1
ATOM 5548 C C . LEU B 1 323 ? -13.164 22.047 9.281 1 93.62 323 LEU B C 1
ATOM 5550 O O . LEU B 1 323 ? -13.305 21.25 10.227 1 93.62 323 LEU B O 1
ATOM 5554 N N . TYR B 1 324 ? -14.07 22.234 8.344 1 94.25 324 TYR B N 1
ATOM 5555 C CA . TYR B 1 324 ? -15.336 21.516 8.445 1 94.25 324 TYR B CA 1
ATOM 5556 C C . TYR B 1 324 ? -15.914 21.234 7.07 1 94.25 324 TYR B C 1
ATOM 5558 O O . TYR B 1 324 ? -15.422 21.75 6.062 1 94.25 324 TYR B O 1
ATOM 5566 N N . SER B 1 325 ? -16.844 20.312 7.016 1 94.06 325 SER B N 1
ATOM 5567 C CA . SER B 1 325 ? -17.656 20 5.84 1 94.06 325 SER B CA 1
ATOM 5568 C C . SER B 1 325 ? -19.141 19.969 6.184 1 94.06 325 SER B C 1
ATOM 5570 O O . SER B 1 325 ? -19.516 19.469 7.25 1 94.06 325 SER B O 1
ATOM 5572 N N . LEU B 1 326 ? -19.906 20.594 5.309 1 94.38 326 LEU B N 1
ATOM 5573 C CA . LEU B 1 326 ? -21.359 20.547 5.434 1 94.38 326 LEU B CA 1
ATOM 5574 C C . LEU B 1 326 ? -21.969 19.688 4.332 1 94.38 326 LEU B C 1
ATOM 5576 O O . LEU B 1 326 ? -21.609 19.828 3.16 1 94.38 326 LEU B O 1
ATOM 5580 N N . THR B 1 327 ? -22.781 18.766 4.73 1 92.88 327 THR B N 1
ATOM 5581 C CA . THR B 1 327 ? -23.469 17.922 3.754 1 92.88 327 THR B CA 1
ATOM 5582 C C . THR B 1 327 ? -24.953 17.812 4.074 1 92.88 327 THR B C 1
ATOM 5584 O O . THR B 1 327 ? -25.359 18 5.223 1 92.88 327 THR B O 1
ATOM 5587 N N . GLU B 1 328 ? -25.703 17.734 3.076 1 93.62 328 GLU B N 1
ATOM 5588 C CA . GLU B 1 328 ? -27.141 17.5 3.209 1 93.62 328 GLU B CA 1
ATOM 5589 C C . GLU B 1 328 ? -27.562 16.234 2.467 1 93.62 328 GLU B C 1
ATOM 5591 O O . GLU B 1 328 ? -27.203 16.047 1.302 1 93.62 328 GLU B O 1
ATOM 5596 N N . SER B 1 329 ? -28.172 15.328 3.174 1 91.81 329 SER B N 1
ATOM 5597 C CA . SER B 1 329 ? -28.641 14.086 2.564 1 91.81 329 SER B CA 1
ATOM 5598 C C . SER B 1 329 ? -29.844 13.523 3.332 1 91.81 329 SER B C 1
ATOM 5600 O O . SER B 1 329 ? -29.844 13.531 4.562 1 91.81 329 SER B O 1
ATOM 5602 N N . GLU B 1 330 ? -30.875 13.055 2.633 1 92.19 330 GLU B N 1
ATOM 5603 C CA . GLU B 1 330 ? -32 12.297 3.176 1 92.19 330 GLU B CA 1
ATOM 5604 C C . GLU B 1 330 ? -32.656 13.055 4.316 1 92.19 330 GLU B C 1
ATOM 5606 O O . GLU B 1 330 ? -32.875 12.508 5.398 1 92.19 330 GLU B O 1
ATOM 5611 N N . GLY B 1 331 ? -32.938 14.344 4.164 1 93.31 331 GLY B N 1
ATOM 5612 C CA . GLY B 1 331 ? -33.688 15.141 5.121 1 93.31 331 GLY B CA 1
ATOM 5613 C C . GLY B 1 331 ? -32.875 15.547 6.332 1 93.31 331 GLY B C 1
ATOM 5614 O O . GLY B 1 331 ? -33.406 15.969 7.348 1 93.31 331 GLY B O 1
ATOM 5615 N N . ARG B 1 332 ? -31.562 15.32 6.184 1 95.12 332 ARG B N 1
ATOM 5616 C CA . ARG B 1 332 ? -30.672 15.68 7.281 1 95.12 332 ARG B CA 1
ATOM 5617 C C . ARG B 1 332 ? -29.516 16.531 6.785 1 95.12 332 ARG B C 1
ATOM 5619 O O . ARG B 1 332 ? -29.109 16.438 5.621 1 95.12 332 ARG B O 1
ATOM 5626 N N . ALA B 1 333 ? -29.062 17.438 7.691 1 96.94 333 ALA B N 1
ATOM 5627 C CA . ALA B 1 333 ? -27.844 18.203 7.48 1 96.94 333 ALA B CA 1
ATOM 5628 C C . ALA B 1 333 ? -26.75 17.781 8.469 1 96.94 333 ALA B C 1
ATOM 5630 O O . ALA B 1 333 ? -27.031 17.516 9.633 1 96.94 333 ALA B O 1
ATOM 5631 N N . SER B 1 334 ? -25.578 17.656 7.945 1 96.69 334 SER B N 1
ATOM 5632 C CA . SER B 1 334 ? -24.484 17.188 8.797 1 96.69 334 SER B CA 1
ATOM 5633 C C . SER B 1 334 ? -23.281 18.125 8.727 1 96.69 334 SER B C 1
ATOM 5635 O O . SER B 1 334 ? -22.969 18.656 7.664 1 96.69 334 SER B O 1
ATOM 5637 N N . LEU B 1 335 ? -22.703 18.359 9.938 1 96.38 335 LEU B N 1
ATOM 5638 C CA . LEU B 1 335 ? -21.438 19.062 10.078 1 96.38 335 LEU B CA 1
ATOM 5639 C C . LEU B 1 335 ? -20.328 18.094 10.508 1 96.38 335 LEU B C 1
ATOM 5641 O O . LEU B 1 335 ? -20.406 17.5 11.586 1 96.38 335 LEU B O 1
ATOM 5645 N N . ALA B 1 336 ? -19.344 17.922 9.594 1 95.44 336 ALA B N 1
ATOM 5646 C CA . ALA B 1 336 ? -18.188 17.109 9.953 1 95.44 336 ALA B CA 1
ATOM 5647 C C . ALA B 1 336 ? -17.016 18 10.391 1 95.44 336 ALA B C 1
ATOM 5649 O O . ALA B 1 336 ? -16.641 18.938 9.68 1 95.44 336 ALA B O 1
ATOM 5650 N N . CYS B 1 337 ? -16.5 17.797 11.57 1 94.25 337 CYS B N 1
ATOM 5651 C CA . CYS B 1 337 ? -15.297 18.469 12.078 1 94.25 337 CYS B CA 1
ATOM 5652 C C . CYS B 1 337 ? -14.68 17.656 13.219 1 94.25 337 CYS B C 1
ATOM 5654 O O . CYS B 1 337 ? -15.383 16.938 13.922 1 94.25 337 CYS B O 1
ATOM 5656 N N . PHE B 1 338 ? -13.414 17.688 13.391 1 92.62 338 PHE B N 1
ATOM 5657 C CA . PHE B 1 338 ? -12.672 17.031 14.453 1 92.62 338 PHE B CA 1
ATOM 5658 C C . PHE B 1 338 ? -12.922 15.531 14.438 1 92.62 338 PHE B C 1
ATOM 5660 O O . PHE B 1 338 ? -13.008 14.898 15.492 1 92.62 338 PHE B O 1
ATOM 5667 N N . GLY B 1 339 ? -13.219 14.992 13.289 1 90.94 339 GLY B N 1
ATOM 5668 C CA . GLY B 1 339 ? -13.43 13.562 13.148 1 90.94 339 GLY B CA 1
ATOM 5669 C C . GLY B 1 339 ? -14.812 13.109 13.578 1 90.94 339 GLY B C 1
ATOM 5670 O O . GLY B 1 339 ? -15.078 11.914 13.68 1 90.94 339 GLY B O 1
ATOM 5671 N N . ARG B 1 340 ? -15.617 14.047 13.898 1 92 340 ARG B N 1
ATOM 5672 C CA . ARG B 1 340 ? -16.984 13.75 14.32 1 92 340 ARG B CA 1
ATOM 5673 C C . ARG B 1 340 ? -18 14.375 13.367 1 92 340 ARG B C 1
ATOM 5675 O O . ARG B 1 340 ? -17.641 15.25 12.57 1 92 340 ARG B O 1
ATOM 5682 N N . THR B 1 341 ? -19.172 13.828 13.469 1 95.25 341 THR B N 1
ATOM 5683 C CA . THR B 1 341 ? -20.25 14.344 12.633 1 95.25 341 THR B CA 1
ATOM 5684 C C . THR B 1 341 ? -21.453 14.734 13.484 1 95.25 341 THR B C 1
ATOM 5686 O O . THR B 1 341 ? -21.938 13.938 14.289 1 95.25 341 THR B O 1
ATOM 5689 N N . ILE B 1 342 ? -21.844 15.945 13.375 1 94.94 342 ILE B N 1
ATOM 5690 C CA . ILE B 1 342 ? -23.047 16.469 14.016 1 94.94 342 ILE B CA 1
ATOM 5691 C C . ILE B 1 342 ? -24.203 16.5 13.008 1 94.94 342 ILE B C 1
ATOM 5693 O O . ILE B 1 342 ? -24.109 17.172 11.977 1 94.94 342 ILE B O 1
ATOM 5697 N N . THR B 1 343 ? -25.266 15.797 13.336 1 96.81 343 THR B N 1
ATOM 5698 C CA . THR B 1 343 ? -26.391 15.711 12.406 1 96.81 343 THR B CA 1
ATOM 5699 C C . THR B 1 343 ? -27.609 16.422 12.984 1 96.81 343 THR B C 1
ATOM 5701 O O . THR B 1 343 ? -27.906 16.281 14.172 1 96.81 343 THR B O 1
ATOM 5704 N N . VAL B 1 344 ? -28.297 17.172 12.18 1 96.31 344 VAL B N 1
ATOM 5705 C CA . VAL B 1 344 ? -29.516 17.891 12.547 1 96.31 344 VAL B CA 1
ATOM 5706 C C . VAL B 1 344 ? -30.562 17.734 11.445 1 96.31 344 VAL B C 1
ATOM 5708 O O . VAL B 1 344 ? -30.25 17.312 10.328 1 96.31 344 VAL B O 1
ATOM 5711 N N . PRO B 1 345 ? -31.797 18 11.719 1 96.06 345 PRO B N 1
ATOM 5712 C CA . PRO B 1 345 ? -32.812 17.984 10.648 1 96.06 345 PRO B CA 1
ATOM 5713 C C . PRO B 1 345 ? -32.531 19.016 9.555 1 96.06 345 PRO B C 1
ATOM 5715 O O . PRO B 1 345 ? -31.875 20.031 9.82 1 96.06 345 PRO B O 1
ATOM 5718 N N . ASP B 1 346 ? -33 18.766 8.391 1 95 346 ASP B N 1
ATOM 5719 C CA . ASP B 1 346 ? -32.656 19.578 7.211 1 95 346 ASP B CA 1
ATOM 5720 C C . ASP B 1 346 ? -33.156 21.016 7.383 1 95 346 ASP B C 1
ATOM 5722 O O . ASP B 1 346 ? -32.562 21.938 6.836 1 95 346 ASP B O 1
ATOM 5726 N N . PHE B 1 347 ? -34.188 21.203 8.141 1 94.81 347 PHE B N 1
ATOM 5727 C CA . PHE B 1 347 ? -34.688 22.562 8.312 1 94.81 347 PHE B CA 1
ATOM 5728 C C . PHE B 1 347 ? -33.719 23.406 9.117 1 94.81 347 PHE B C 1
ATOM 5730 O O . PHE B 1 347 ? -33.781 24.641 9.086 1 94.81 347 PHE B O 1
ATOM 5737 N N . ALA B 1 348 ? -32.75 22.781 9.828 1 96.5 348 ALA B N 1
ATOM 5738 C CA . ALA B 1 348 ? -31.75 23.5 10.625 1 96.5 348 ALA B CA 1
ATOM 5739 C C . ALA B 1 348 ? -30.469 23.734 9.828 1 96.5 348 ALA B C 1
ATOM 5741 O O . ALA B 1 348 ? -29.5 24.266 10.367 1 96.5 348 ALA B O 1
ATOM 5742 N N . ALA B 1 349 ? -30.438 23.359 8.57 1 96.62 349 ALA B N 1
ATOM 5743 C CA . ALA B 1 349 ? -29.25 23.453 7.73 1 96.62 349 ALA B CA 1
ATOM 5744 C C . ALA B 1 349 ? -28.766 24.906 7.621 1 96.62 349 ALA B C 1
ATOM 5746 O O . ALA B 1 349 ? -27.578 25.188 7.797 1 96.62 349 ALA B O 1
ATOM 5747 N N . PRO B 1 350 ? -29.688 25.859 7.422 1 96.12 350 PRO B N 1
ATOM 5748 C CA . PRO B 1 350 ? -29.219 27.25 7.344 1 96.12 350 PRO B CA 1
ATOM 5749 C C . PRO B 1 350 ? -28.578 27.734 8.641 1 96.12 350 PRO B C 1
ATOM 5751 O O . PRO B 1 350 ? -27.594 28.469 8.617 1 96.12 350 PRO B O 1
ATOM 5754 N N . ALA B 1 351 ? -29.172 27.281 9.766 1 96.88 351 ALA B N 1
ATOM 5755 C CA . ALA B 1 351 ? -28.625 27.641 11.07 1 96.88 351 ALA B CA 1
ATOM 5756 C C . ALA B 1 351 ? -27.234 27.062 11.266 1 96.88 351 ALA B C 1
ATOM 5758 O O . ALA B 1 351 ? -26.328 27.75 11.734 1 96.88 351 ALA B O 1
ATOM 5759 N N . LEU B 1 352 ? -27.094 25.859 10.891 1 96.31 352 LEU B N 1
ATOM 5760 C CA . LEU B 1 352 ? -25.812 25.156 11.008 1 96.31 352 LEU B CA 1
ATOM 5761 C C . LEU B 1 352 ? -24.734 25.844 10.18 1 96.31 352 LEU B C 1
ATOM 5763 O O . LEU B 1 352 ? -23.641 26.125 10.672 1 96.31 352 LEU B O 1
ATOM 5767 N N . ALA B 1 353 ? -25.078 26.172 8.969 1 95.44 353 ALA B N 1
ATOM 5768 C CA . ALA B 1 353 ? -24.141 26.844 8.062 1 95.44 353 ALA B CA 1
ATOM 5769 C C . ALA B 1 353 ? -23.766 28.219 8.594 1 95.44 353 ALA B C 1
ATOM 5771 O O . ALA B 1 353 ? -22.594 28.609 8.547 1 95.44 353 ALA B O 1
ATOM 5772 N N . HIS B 1 354 ? -24.703 28.891 9.148 1 95.62 354 HIS B N 1
ATOM 5773 C CA . HIS B 1 354 ? -24.469 30.219 9.695 1 95.62 354 HIS B CA 1
ATOM 5774 C C . HIS B 1 354 ? -23.531 30.172 10.898 1 95.62 354 HIS B C 1
ATOM 5776 O O . HIS B 1 354 ? -22.641 31 11.031 1 95.62 354 HIS B O 1
ATOM 5782 N N . ALA B 1 355 ? -23.719 29.188 11.695 1 95.69 355 ALA B N 1
ATOM 5783 C CA . ALA B 1 355 ? -23 29.094 12.961 1 95.69 355 ALA B CA 1
ATOM 5784 C C . ALA B 1 355 ? -21.516 28.828 12.727 1 95.69 355 ALA B C 1
ATOM 5786 O O . ALA B 1 355 ? -20.688 29.188 13.562 1 95.69 355 ALA B O 1
ATOM 5787 N N . VAL B 1 356 ? -21.172 28.234 11.508 1 94.19 356 VAL B N 1
ATOM 5788 C CA . VAL B 1 356 ? -19.781 27.828 11.336 1 94.19 356 VAL B CA 1
ATOM 5789 C C . VAL B 1 356 ? -19.109 28.703 10.289 1 94.19 356 VAL B C 1
ATOM 5791 O O . VAL B 1 356 ? -17.906 28.578 10.047 1 94.19 356 VAL B O 1
ATOM 5794 N N . LYS B 1 357 ? -19.844 29.625 9.539 1 85 357 LYS B N 1
ATOM 5795 C CA . LYS B 1 357 ? -19.328 30.438 8.438 1 85 357 LYS B CA 1
ATOM 5796 C C . LYS B 1 357 ? -18.375 31.516 8.953 1 85 357 LYS B C 1
ATOM 5798 O O . LYS B 1 357 ? -17.562 32.031 8.195 1 85 357 LYS B O 1
ATOM 5803 N N . GLY B 1 358 ? -17.906 31.656 10.242 1 71.12 358 GLY B N 1
ATOM 5804 C CA . GLY B 1 358 ? -16.766 32.438 10.695 1 71.12 358 GLY B CA 1
ATOM 5805 C C . GLY B 1 358 ? -17.156 33.75 11.312 1 71.12 358 GLY B C 1
ATOM 5806 O O . GLY B 1 358 ? -16.281 34.562 11.648 1 71.12 358 GLY B O 1
ATOM 5807 N N . THR B 1 359 ? -18.438 34.156 11.406 1 84.88 359 THR B N 1
ATOM 5808 C CA . THR B 1 359 ? -18.766 35.438 11.984 1 84.88 359 THR B CA 1
ATOM 5809 C C . THR B 1 359 ? -19.469 35.281 13.328 1 84.88 359 THR B C 1
ATOM 5811 O O . THR B 1 359 ? -20.047 34.219 13.602 1 84.88 359 THR B O 1
ATOM 5814 N N . ARG B 1 360 ? -19.219 36.344 14.117 1 93.88 360 ARG B N 1
ATOM 5815 C CA . ARG B 1 360 ? -19.938 36.375 15.383 1 93.88 360 ARG B CA 1
ATOM 5816 C C . ARG B 1 360 ? -21.438 36.531 15.141 1 93.88 360 ARG B C 1
ATOM 5818 O O . ARG B 1 360 ? -21.875 37.219 14.227 1 93.88 360 ARG B O 1
ATOM 5825 N N . PHE B 1 361 ? -22.234 35.844 15.945 1 95.5 361 PHE B N 1
ATOM 5826 C CA . PHE B 1 361 ? -23.688 35.875 15.797 1 95.5 361 PHE B CA 1
ATOM 5827 C C . PHE B 1 361 ? -24.375 35.812 17.156 1 95.5 361 PHE B C 1
ATOM 5829 O O . PHE B 1 361 ? -23.781 35.375 18.141 1 95.5 361 PHE B O 1
ATOM 5836 N N . ARG B 1 362 ? -25.562 36.281 17.141 1 96.56 362 ARG B N 1
ATOM 5837 C CA . ARG B 1 362 ? -26.406 36.125 18.328 1 96.56 362 ARG B CA 1
ATOM 5838 C C . ARG B 1 362 ? -27.047 34.75 18.375 1 96.56 362 ARG B C 1
ATOM 5840 O O . ARG B 1 362 ? -27.656 34.312 17.391 1 96.56 362 ARG B O 1
ATOM 5847 N N . VAL B 1 363 ? -26.922 34.156 19.5 1 96.38 363 VAL B N 1
ATOM 5848 C CA . VAL B 1 363 ? -27.328 32.75 19.656 1 96.38 363 VAL B CA 1
ATOM 5849 C C . VAL B 1 363 ? -28.797 32.594 19.266 1 96.38 363 VAL B C 1
ATOM 5851 O O . VAL B 1 363 ? -29.172 31.656 18.578 1 96.38 363 VAL B O 1
ATOM 5854 N N . GLY B 1 364 ? -29.609 33.562 19.609 1 96.06 364 GLY B N 1
ATOM 5855 C CA . GLY B 1 364 ? -31.047 33.438 19.391 1 96.06 364 GLY B CA 1
ATOM 5856 C C . GLY B 1 364 ? -31.469 33.812 18 1 96.06 364 GLY B C 1
ATOM 5857 O O . GLY B 1 364 ? -32.656 33.75 17.656 1 96.06 364 GLY B O 1
ATOM 5858 N N . GLU B 1 365 ? -30.594 34.156 17.109 1 94.69 365 GLU B N 1
ATOM 5859 C CA . GLU B 1 365 ? -30.953 34.719 15.82 1 94.69 365 GLU B CA 1
ATOM 5860 C C . GLU B 1 365 ? -30.453 33.844 14.672 1 94.69 365 GLU B C 1
ATOM 5862 O O . GLU B 1 365 ? -30.062 34.344 13.625 1 94.69 365 GLU B O 1
ATOM 5867 N N . LEU B 1 366 ? -30.359 32.594 14.883 1 96.12 366 LEU B N 1
ATOM 5868 C CA . LEU B 1 366 ? -29.969 31.703 13.805 1 96.12 366 LEU B CA 1
ATOM 5869 C C . LEU B 1 366 ? -31.094 31.516 12.805 1 96.12 366 LEU B C 1
ATOM 5871 O O . LEU B 1 366 ? -32.25 31.375 13.188 1 96.12 366 LEU B O 1
ATOM 5875 N N . PRO B 1 367 ? -30.766 31.609 11.57 1 96.06 367 PRO B N 1
ATOM 5876 C CA . PRO B 1 367 ? -31.812 31.531 10.555 1 96.06 367 PRO B CA 1
ATOM 5877 C C . PRO B 1 367 ? -32.562 30.188 10.578 1 96.06 367 PRO B C 1
ATOM 5879 O O . PRO B 1 367 ? -31.922 29.141 10.742 1 96.06 367 PRO B O 1
ATOM 5882 N N . GLY B 1 368 ? -33.875 30.219 10.43 1 94 368 GLY B N 1
ATOM 5883 C CA . GLY B 1 368 ? -34.688 29.016 10.258 1 94 368 GLY B CA 1
ATOM 5884 C C . GLY B 1 368 ? -35.062 28.359 11.57 1 94 368 GLY B C 1
ATOM 5885 O O . GLY B 1 368 ? -35.781 27.359 11.586 1 94 368 GLY B O 1
ATOM 5886 N N . LEU B 1 369 ? -34.531 28.859 12.664 1 96.19 369 LEU B N 1
ATOM 5887 C CA . LEU B 1 369 ? -34.844 28.281 13.969 1 96.19 369 LEU B CA 1
ATOM 5888 C C . LEU B 1 369 ? -35.469 29.312 14.898 1 96.19 369 LEU B C 1
ATOM 5890 O O . LEU B 1 369 ? -35.188 30.516 14.781 1 96.19 369 LEU B O 1
ATOM 5894 N N . ASP B 1 370 ? -36.312 28.797 15.781 1 96.06 370 ASP B N 1
ATOM 5895 C CA . ASP B 1 370 ? -36.75 29.672 16.859 1 96.06 370 ASP B CA 1
ATOM 5896 C C . ASP B 1 370 ? -35.688 29.797 17.938 1 96.06 370 ASP B C 1
ATOM 5898 O O . ASP B 1 370 ? -34.625 29.203 17.844 1 96.06 370 ASP B O 1
ATOM 5902 N N . GLU B 1 371 ? -35.969 30.609 18.906 1 96.19 371 GLU B N 1
ATOM 5903 C CA . GLU B 1 371 ? -34.969 30.891 19.953 1 96.19 371 GLU B CA 1
ATOM 5904 C C . GLU B 1 371 ? -34.531 29.609 20.641 1 96.19 371 GLU B C 1
ATOM 5906 O O . GLU B 1 371 ? -33.344 29.375 20.859 1 96.19 371 GLU B O 1
ATOM 5911 N N . ALA B 1 372 ? -35.5 28.797 20.969 1 95.31 372 ALA B N 1
ATOM 5912 C CA . ALA B 1 372 ? -35.188 27.547 21.672 1 95.31 372 ALA B CA 1
ATOM 5913 C C . ALA B 1 372 ? -34.312 26.625 20.812 1 95.31 372 ALA B C 1
ATOM 5915 O O . ALA B 1 372 ? -33.344 26.047 21.297 1 95.31 372 ALA B O 1
ATOM 5916 N N . GLY B 1 373 ? -34.719 26.516 19.578 1 96.31 373 GLY B N 1
ATOM 5917 C CA . GLY B 1 373 ? -33.938 25.703 18.656 1 96.31 373 GLY B CA 1
ATOM 5918 C C . GLY B 1 373 ? -32.531 26.219 18.438 1 96.31 373 GLY B C 1
ATOM 5919 O O . GLY B 1 373 ? -31.578 25.438 18.344 1 96.31 373 GLY B O 1
ATOM 5920 N N . SER B 1 374 ? -32.438 27.469 18.359 1 97.06 374 SER B N 1
ATOM 5921 C CA . SER B 1 374 ? -31.125 28.109 18.172 1 97.06 374 SER B CA 1
ATOM 5922 C C . SER B 1 374 ? -30.203 27.828 19.359 1 97.06 374 SER B C 1
ATOM 5924 O O . SER B 1 374 ? -29.047 27.453 19.172 1 97.06 374 SER B O 1
ATOM 5926 N N . VAL B 1 375 ? -30.766 28 20.531 1 96.5 375 VAL B N 1
ATOM 5927 C CA . VAL B 1 375 ? -29.984 27.766 21.75 1 96.5 375 VAL B CA 1
ATOM 5928 C C . VAL B 1 375 ? -29.547 26.312 21.812 1 96.5 375 VAL B C 1
ATOM 5930 O O . VAL B 1 375 ? -28.406 26.016 22.141 1 96.5 375 VAL B O 1
ATOM 5933 N N . ALA B 1 376 ? -30.391 25.438 21.469 1 95.56 376 ALA B N 1
ATOM 5934 C CA . ALA B 1 376 ? -30.094 24.016 21.484 1 95.56 376 ALA B CA 1
ATOM 5935 C C . ALA B 1 376 ? -28.969 23.672 20.516 1 95.56 376 ALA B C 1
ATOM 5937 O O . ALA B 1 376 ? -28.047 22.922 20.859 1 95.56 376 ALA B O 1
ATOM 5938 N N . LEU B 1 377 ? -29.031 24.203 19.344 1 96.31 377 LEU B N 1
ATOM 5939 C CA . LEU B 1 377 ? -28 23.953 18.344 1 96.31 377 LEU B CA 1
ATOM 5940 C C . LEU B 1 377 ? -26.656 24.484 18.812 1 96.31 377 LEU B C 1
ATOM 5942 O O . LEU B 1 377 ? -25.641 23.781 18.734 1 96.31 377 LEU B O 1
ATOM 5946 N N . VAL B 1 378 ? -26.625 25.672 19.328 1 95.06 378 VAL B N 1
ATOM 5947 C CA . VAL B 1 378 ? -25.375 26.281 19.75 1 95.06 378 VAL B CA 1
ATOM 5948 C C . VAL B 1 378 ? -24.781 25.5 20.922 1 95.06 378 VAL B C 1
ATOM 5950 O O . VAL B 1 378 ? -23.562 25.297 20.984 1 95.06 378 VAL B O 1
ATOM 5953 N N . ARG B 1 379 ? -25.672 25.078 21.859 1 92.94 379 ARG B N 1
ATOM 5954 C CA . ARG B 1 379 ? -25.188 24.25 22.969 1 92.94 379 ARG B CA 1
ATOM 5955 C C . ARG B 1 379 ? -24.469 23.016 22.438 1 92.94 379 ARG B C 1
ATOM 5957 O O . ARG B 1 379 ? -23.375 22.672 22.922 1 92.94 379 ARG B O 1
ATOM 5964 N N . ARG B 1 380 ? -25.047 22.453 21.453 1 92.62 380 ARG B N 1
ATOM 5965 C CA . ARG B 1 380 ? -24.438 21.25 20.875 1 92.62 380 ARG B CA 1
ATOM 5966 C C . ARG B 1 380 ? -23.125 21.578 20.188 1 92.62 380 ARG B C 1
ATOM 5968 O O . ARG B 1 380 ? -22.141 20.844 20.328 1 92.62 380 ARG B O 1
ATOM 5975 N N . LEU B 1 381 ? -23.062 22.625 19.453 1 93.69 381 LEU B N 1
ATOM 5976 C CA . LEU B 1 381 ? -21.875 23.016 18.719 1 93.69 381 LEU B CA 1
ATOM 5977 C C . LEU B 1 381 ? -20.75 23.406 19.656 1 93.69 381 LEU B C 1
ATOM 5979 O O . LEU B 1 381 ? -19.562 23.156 19.375 1 93.69 381 LEU B O 1
ATOM 5983 N N . VAL B 1 382 ? -21.109 24.031 20.766 1 91.31 382 VAL B N 1
ATOM 5984 C CA . VAL B 1 382 ? -20.125 24.375 21.781 1 91.31 382 VAL B CA 1
ATOM 5985 C C . VAL B 1 382 ? -19.594 23.109 22.453 1 91.31 382 VAL B C 1
ATOM 5987 O O . VAL B 1 382 ? -18.391 22.984 22.672 1 91.31 382 VAL B O 1
ATOM 5990 N N . LEU B 1 383 ? -20.5 22.234 22.703 1 88.06 383 LEU B N 1
ATOM 5991 C CA . LEU B 1 383 ? -20.125 20.969 23.328 1 88.06 383 LEU B CA 1
ATOM 5992 C C . LEU B 1 383 ? -19.141 20.219 22.438 1 88.06 383 LEU B C 1
ATOM 5994 O O . LEU B 1 383 ? -18.203 19.594 22.938 1 88.06 383 LEU B O 1
ATOM 5998 N N . GLU B 1 384 ? -19.359 20.297 21.156 1 89.88 384 GLU B N 1
ATOM 5999 C CA . GLU B 1 384 ? -18.531 19.562 20.203 1 89.88 384 GLU B CA 1
ATOM 6000 C C . GLU B 1 384 ? -17.281 20.359 19.812 1 89.88 384 GLU B C 1
ATOM 6002 O O . GLU B 1 384 ? -16.438 19.859 19.062 1 89.88 384 GLU B O 1
ATOM 6007 N N . GLY B 1 385 ? -17.203 21.578 20.25 1 89.69 385 GLY B N 1
ATOM 6008 C CA . GLY B 1 385 ? -15.992 22.375 20.094 1 89.69 385 GLY B CA 1
ATOM 6009 C C . GLY B 1 385 ? -15.945 23.125 18.781 1 89.69 385 GLY B C 1
ATOM 6010 O O . GLY B 1 385 ? -14.883 23.609 18.375 1 89.69 385 GLY B O 1
ATOM 6011 N N . ALA B 1 386 ? -17.094 23.234 18.062 1 93.12 386 ALA B N 1
ATOM 6012 C CA . ALA B 1 386 ? -17.125 23.906 16.766 1 93.12 386 ALA B CA 1
ATOM 6013 C C . ALA B 1 386 ? -17.375 25.406 16.938 1 93.12 386 ALA B C 1
ATOM 6015 O O . ALA B 1 386 ? -16.953 26.203 16.094 1 93.12 386 ALA B O 1
ATOM 6016 N N . VAL B 1 387 ? -18.062 25.719 18.031 1 92.94 387 VAL B N 1
ATOM 6017 C CA . VAL B 1 387 ? -18.438 27.094 18.312 1 92.94 387 VAL B CA 1
ATOM 6018 C C . VAL B 1 387 ? -18.062 27.438 19.75 1 92.94 387 VAL B C 1
ATOM 6020 O O . VAL B 1 387 ? -18 26.562 20.625 1 92.94 387 VAL B O 1
ATOM 6023 N N . ARG B 1 388 ? -17.734 28.703 19.938 1 90.06 388 ARG B N 1
ATOM 6024 C CA . ARG B 1 388 ? -17.453 29.188 21.281 1 90.06 388 ARG B CA 1
ATOM 6025 C C . ARG B 1 388 ? -18.25 30.438 21.594 1 90.06 388 ARG B C 1
ATOM 6027 O O . ARG B 1 388 ? -18.672 31.156 20.688 1 90.06 388 ARG B O 1
ATOM 6034 N N . LEU B 1 389 ? -18.453 30.656 22.828 1 89.81 389 LEU B N 1
ATOM 6035 C CA . LEU B 1 389 ? -19.109 31.875 23.25 1 89.81 389 LEU B CA 1
ATOM 6036 C C . LEU B 1 389 ? -18.125 33.031 23.312 1 89.81 389 LEU B C 1
ATOM 6038 O O . LEU B 1 389 ? -16.922 32.844 23.5 1 89.81 389 LEU B O 1
ATOM 6042 N N . VAL B 1 390 ? -18.609 34.156 22.938 1 87.06 390 VAL B N 1
ATOM 6043 C CA . VAL B 1 390 ? -17.766 35.344 22.953 1 87.06 390 VAL B CA 1
ATOM 6044 C C . VAL B 1 390 ? -18.219 36.281 24.062 1 87.06 390 VAL B C 1
ATOM 6046 O O . VAL B 1 390 ? -19.406 36.344 24.391 1 87.06 390 VAL B O 1
#

Nearest PDB structures (foldseek):
  4ccm-assembly1_B-2  TM=7.890E-01  e=4.224E-29  Homo sapiens
  4ccm-assembly1_A-2  TM=7.971E-01  e=1.094E-28  Homo sapiens
  4ccn-assembly1_B-2  TM=7.817E-01  e=1.232E-28  Homo sapiens
  4ccj-assembly1_D  TM=7.803E-01  e=2.831E-28  Homo sapiens
  4bxf-assembly1_B  TM=7.287E-01  e=2.369E-28  Homo sapiens

pLDDT: mean 92.37, std 7.5, range [43.47, 98.81]

Organism: Magnetospirillum gryphiswaldense (strain DSM 6361 / JCM 21280 / NBRC 15271 / MSR-1) (NCBI:txid431944)

Secondary structure (DSSP, 8-state):
-----HHHHHTTS-HHHHHHHTTTTS-EEE----TTTTTTT--HHHHHHHHH-TT-BGGGEEEESSSSBPPGGGTB-TTSBB-HHHHHHHHHTTPEEEETTGGGT-HHHHHHHHHHHHHH-S-EEEEEEEE-TT--SS-SB--SSEEEEEEEES-EEEEE---SSSS--GGG---TTTS------EEEEE-TT-EEEE-TT--EEEEE-SS-EEEEEEEE---BHHHHHHHHHHHHHHH-GGGGSBPPTTTTSTT--THHHHHHHHHHHHHHHHH--HHHHHHHHHHHHHHH-----TTHHHHHHHHHT--TT-EEEEPTT---EEEEETTEEEEEETTEEEEEEGGGHHHHHHHHSSS-EEGGG-TTS-HHHHHHHHHHHHHTTSEEE-/-----HHHHHTTS-HHHHHHHTTTTS-EEE----TTTTTTT--HHHHHHHHH-TT-BGGGEEEESSSSBPPGGGTB-TTSBB-HHHHHHHHHTTPEEEETTGGGT-HHHHHHHHHHHHHH-S-EEEEEEEE-TT--SS-SB--SSEEEEEEEES-EEEEE---SSSS--GGG---TTTS------EEEEE-TT-EEEE-TT--EEEEE-SS-EEEEEEEE---BHHHHHHHHHHHHHHH-GGGGSBPPTTTTSTT--THHHHHHHHHHHHHHHHH--HHHHHHHHHHHHHHT-----TTHHHHHHHHHT--TT-EEEEPTT---EEEEETTEEEEEETTEEEEEEGGGHHHHHHHHSSS-EEGGG-TTS-HHHHHHHHHHHHHTTSEEE-

Sequence (780 aa):
MQELSFKGAIAPITPHEFLAEYWEKKPLLVKRAAPGFYRDLLSVQAIDQVLAMPGLHRRDIRVARGTDPLAVEEYADKDGFINAASLSRLFTDGFTIILNTLNLKVRPLAEICRAFEQVLSIPCQTNIYYTPRLAQGFKPHYDSHDVFVFQVAGRKHWLVNDTPVELPLRGQGFEAGLYEPGDVTMEFDLEPGDLLYIPRGVMHGARTSDEVSLHITLGALTTSWAEVLLEAVAAAALTDVELRRNLPAGYALPGYDAQAARQTFASLLNRVAENIDVESILDVYRGALQARRRPYLENSVTRLDGLSQISAADSAEPVPNLLYSLTESEGRASLACFGRTITVPDFAAPALAHAVKGTRFRVGELPGLDEAGSVALVRRLVLEGAVRLVMQELSFKGAIAPITPHEFLAEYWEKKPLLVKRAAPGFYRDLLSVQAIDQVLAMPGLHRRDIRVARGTDPLAVEEYADKDGFINAASLSRLFTDGFTIILNTLNLKVRPLAEICRAFEQVLSIPCQTNIYYTPRLAQGFKPHYDSHDVFVFQVAGRKHWLVNDTPVELPLRGQGFEAGLYEPGDVTMEFDLEPGDLLYIPRGVMHGARTSDEVSLHITLGALTTSWAEVLLEAVAAAALTDVELRRNLPAGYALPGYDAQAARQTFASLLNRVAENIDVESILDVYRGALQARRRPYLENSVTRLDGLSQISAADSAEPVPNLLYSLTESEGRASLACFGRTITVPDFAAPALAHAVKGTRFRVGELPGLDEAGSVALVRRLVLEGAVRLV

InterPro domains:
  IPR003347 JmjC domain [PF08007] (109-227)
  IPR003347 JmjC domain [PS51184] (101-237)
  IPR039994 Histone lysine demethylase/ribosomal histidine hydroxylase NO66-like [PTHR13096] (6-276)

Foldseek 3Di:
DDQQAPQNLLPPQGLVNCVVPPALHFKDKFDDPDQCQCVVQDDPVRVVVVLPDQPAFLVFKWKAFEADTDDSVQAADPVGTGNSVSVVVSQVVWIKMKGWQCLVPGVSQVRHQLSVCLSVVFGKGKMKIKTFAFTWGYDKFFALFKKKKAWNAAKKKKWWAAQPDRNHHNVPGTDPPPDDRHDTPDIDMDHRPMMMIDGTRIIMTMGHHGGITMMMIMTGHDDDVVNLLVVLLVVCVVPPVLSVDDDDPCCPPPPDDCVVVVVSVVVVSVVSVPPGDSVVSVVVSLLVSQQVDDADLPPLVVVVVVLVVQFQAFKKAFDPSWRWDWDDDDQWIWIDGNNDIDIDGPLCSQQVCVRQVGDMDGQQDRPSDHRVVSSVVQSVCSNRRGMDTD/DDQQAPQNLLPPQGLVNCVVPPALHFKDKFDDPDLCQCVVQDDPVRVVVVLPDQPAFLVFKWKAFEADTDDSVQAADPVGTGNSVSVVVSQVVWIKMKGWQCLVPGVSQVRHQLSVCLSPVFGKGKMKIKTFAFTWGYDKFFALFKKKKAWNAAKKKKWWAAQPDRNHHNVPGTDPPPDDRHDTPDIDMDHRPMMMIDGTRIIMTMGHHGGITMMMIMTGHDDDVVNLLVVLLVVCVVPPVLSVDDDDPPCPPPPDDCVVVVVSVVVVSVVSVPPGDSVVSVVVSLLVSQQVDDADLPPLVVVVVVLVVQFQAFKKAFDPSWRWDWDDDDQWIWIRGNNDIDIDGPLCSQQVCVRQVGDMDGQQDRPSDHRVVSSVVQSVCSNRRGMDTD

Solvent-accessible surface area (backbone atoms only — not comparable to full-atom values): 40063 Å² total; per-residue (Å²): 129,86,76,64,38,48,53,63,65,50,45,92,49,46,61,68,56,37,59,72,65,28,62,81,67,40,66,44,80,42,85,59,90,34,55,67,67,39,54,80,58,49,48,72,65,57,48,54,51,55,62,66,41,89,78,42,38,50,90,38,47,50,41,22,51,31,82,58,66,56,65,64,76,71,35,23,44,97,88,34,36,52,36,57,68,44,46,52,50,40,34,75,72,28,27,18,42,31,37,48,53,44,29,80,77,35,65,50,44,34,50,41,29,36,30,40,24,58,51,46,51,37,54,50,43,27,33,36,43,40,31,31,42,64,21,36,41,43,53,73,44,37,42,40,35,30,35,37,35,39,27,44,34,44,43,35,40,36,40,31,32,36,57,86,40,73,50,30,49,74,90,54,48,71,54,92,81,74,64,74,56,70,58,77,74,44,74,48,72,44,40,22,34,17,32,39,36,40,32,26,16,38,19,32,31,47,32,28,49,90,35,50,25,34,33,38,36,36,35,40,49,75,50,30,43,39,58,51,52,47,50,49,49,57,55,41,36,76,75,36,62,77,33,43,37,60,56,63,64,29,63,47,43,79,84,52,76,55,64,64,56,45,50,50,50,41,50,51,49,48,48,44,54,71,66,54,59,57,65,61,54,52,46,54,54,34,48,51,55,23,41,72,42,73,64,78,62,74,57,53,75,64,33,57,64,49,47,74,64,59,45,44,84,40,38,29,26,27,40,84,63,71,55,49,48,79,48,74,57,96,68,26,20,35,42,36,38,50,66,40,74,48,74,44,54,41,68,45,36,60,26,55,52,54,49,58,70,63,47,76,42,49,33,30,67,32,53,80,42,52,45,67,55,20,32,53,51,49,41,50,33,38,74,68,36,52,27,40,77,104,130,85,77,64,37,50,53,65,65,49,46,91,49,47,62,67,53,38,59,73,66,27,64,82,68,39,66,45,80,41,84,59,90,33,55,68,67,40,53,81,58,49,46,70,66,57,48,54,51,56,62,65,40,88,79,42,38,51,90,40,47,49,41,23,50,31,82,57,66,56,66,62,75,70,37,24,44,97,86,35,36,52,35,58,68,45,44,52,49,41,33,73,72,29,25,17,42,31,37,48,52,44,28,81,79,34,65,50,44,33,50,40,30,36,31,41,24,59,50,45,50,39,54,50,44,28,33,36,43,40,32,30,42,64,20,35,42,42,52,73,42,37,43,40,34,30,35,38,36,39,26,43,34,43,43,35,40,36,41,31,30,35,57,85,40,72,49,30,49,75,88,54,49,73,53,92,82,76,63,76,56,70,56,76,72,43,75,50,72,46,39,22,33,18,33,38,37,40,31,26,16,38,19,33,32,46,32,28,49,90,36,50,24,34,33,39,36,37,36,39,48,76,51,30,41,38,59,51,52,46,49,48,49,56,55,40,36,75,76,36,61,77,32,42,36,61,55,64,65,30,62,47,43,76,84,51,74,56,63,66,55,46,52,51,50,41,51,51,48,50,49,45,56,71,67,55,58,58,65,62,56,50,46,53,54,35,48,51,55,23,40,70,41,76,62,76,62,74,59,54,74,63,34,58,65,49,47,74,64,59,44,43,85,39,38,29,25,26,39,85,63,70,54,50,46,79,49,74,57,95,68,26,19,35,41,36,39,50,63,40,71,49,76,45,54,42,69,45,36,60,25,54,52,52,47,58,70,65,48,76,41,47,33,29,66,32,52,81,42,53,46,68,53,20,32,54,51,49,43,50,33,38,73,67,36,52,27,40,77,103